Protein AF-0000000069078986 (afdb_homodimer)

Foldseek 3Di:
DPDPQLAQKEKEWEQALFKIFIKMDGLVRCVVAVLPIDAAFDDDPNDTDSIFTQKFKAFLVRHGDDGGPVLLVVLLVLLVVVVDPPPPPPPVPGNSLSMFMDGSCLCVQVVQQVPPPPPVGNHPDQQDWDAGLSGDIDGPLVSLLQSLLVNVVVVVVVVCVVPVVVPPPDPPPPDDSLVNYAYEYEDAQPGDQSSVVSNLSSPVSSPDDSVRYDYDHQQQLLVQLQQSVLCPPDPVDPSPVCQDAQHKEKEWAAAAFKTKIWIWGQHPPRATETLAGIDIDRLHNVQLVVLVVVVVCVLQHPVLLVCCCVNVVSLVSVQSVLCVVVVLVQADDQADKDKGFACQVSQVSSCVVVVDGSQVSCVVVVCVVAWHDDPSTMIMGRSNNSCCRRPVVSLVVVLVVVVVVCVDPSCVPHQEYEYAASRSSHVVSVVVNCVSRVRHHYDYDPPRNCSSNSSSNSCSSPVCSHPWHFAQWWKFWWDKAQDDPPPADPVQWDQDPNTTIGTQFTDTQHHGRGTQAWGKDKDKDFQPDQKDWIWMWIDNDDDGGRVRTHTQAIFIDRRPPDPDPDGIWIKIWIFHCPRSHTWIWIATPVVRDIDGGPRPRDPD/DPDPQLAQKEKEWEDALFKIFIKMDGPVRCVVAVLPIDADWDDDPNDTDSIFTQKFKAFLVRHGDDGGPVLLVVLLVLLVVVVDPPPPPPPVPGNSLSMFMDGSCLCVQVVQQVPPPPPVGNHLDQQDWDAGPSGDIDGPLVSLLVSLLVNVVVVVVVVCVVPVVVPPDDPPPPDDSLVNYAYEYEDAQPGDQSSVVSNLSSPVSSPDPSVRYDYDHQQQLLVQLQQSVLCPPDCVDPSPVCQDAQAKEKEWAAAAFKTKIWIWGQHPPRATATLAGIDIDRLHNVQLVVLVVVVVCVLQHPVLVVCCCVNVVSLVSVQSVLCVVVVLVLADDQADKDKGFACQSSQVSSCVVVVDGSQVSCVVVVCVPAWHDDPSTMIMGRSNNSCCRRPVVSLVVVLVVVVVVCVDPSCVPHQEYEYAASRSSHVVSVVVNCVSRVRHHYDYDPPRNCSSNSSSNSCSSPVCSHPWHFAQWWKFWWDKAQDDPPPADPVQWDQDPNTTIGTQFTDTQHHGRGTQAWGKDKDKDFPPDQKDWIWMWIDNDDDGGRVNTHTQATFIDRRPPDPDPDGIWIKIWIFHCPRSHTWIWIATPVVRDIDGGDGPRDPD

Structure (mmCIF, N/CA/C/O backbone):
data_AF-0000000069078986-model_v1
#
loop_
_entity.id
_entity.type
_entity.pdbx_description
1 polymer 'Heat shock 70 kDa protein 12B'
#
loop_
_atom_site.group_PDB
_atom_site.id
_atom_site.type_symbol
_atom_site.label_atom_id
_atom_site.label_alt_id
_atom_site.label_comp_id
_atom_site.label_asym_id
_atom_site.label_entity_id
_atom_site.label_seq_id
_atom_site.pdbx_PDB_ins_code
_atom_site.Cartn_x
_atom_site.Cartn_y
_atom_site.Cartn_z
_atom_site.occupancy
_atom_site.B_iso_or_equiv
_atom_site.auth_seq_id
_atom_site.auth_comp_id
_atom_site.auth_asym_id
_atom_site.auth_atom_id
_atom_site.pdbx_PDB_model_num
ATOM 1 N N . MET A 1 1 ? 35.281 22.938 24.734 1 24.27 1 MET A N 1
ATOM 2 C CA . MET A 1 1 ? 35.594 21.984 23.672 1 24.27 1 MET A CA 1
ATOM 3 C C . MET A 1 1 ? 34.344 21.25 23.203 1 24.27 1 MET A C 1
ATOM 5 O O . MET A 1 1 ? 33.625 20.672 24.016 1 24.27 1 MET A O 1
ATOM 9 N N . ALA A 1 2 ? 33.844 21.516 22.016 1 34.84 2 ALA A N 1
ATOM 10 C CA . ALA A 1 2 ? 32.594 20.906 21.594 1 34.84 2 ALA A CA 1
ATOM 11 C C . ALA A 1 2 ? 32.656 19.391 21.719 1 34.84 2 ALA A C 1
ATOM 13 O O . ALA A 1 2 ? 33.656 18.766 21.359 1 34.84 2 ALA A O 1
ATOM 14 N N . THR A 1 3 ? 32.125 18.781 22.703 1 42.31 3 THR A N 1
ATOM 15 C CA . THR A 1 3 ? 32.062 17.328 22.828 1 42.31 3 THR A CA 1
ATOM 16 C C . THR A 1 3 ? 31.812 16.672 21.469 1 42.31 3 THR A C 1
ATOM 18 O O . THR A 1 3 ? 30.953 17.125 20.719 1 42.31 3 THR A O 1
ATOM 21 N N . PRO A 1 4 ? 32.844 15.969 20.969 1 46.09 4 PRO A N 1
ATOM 22 C CA . PRO A 1 4 ? 32.75 15.328 19.656 1 46.09 4 PRO A CA 1
ATOM 23 C C . PRO A 1 4 ? 31.391 14.688 19.422 1 46.09 4 PRO A C 1
ATOM 25 O O . PRO A 1 4 ? 30.828 14.062 20.328 1 46.09 4 PRO A O 1
ATOM 28 N N . ASP A 1 5 ? 30.562 15.273 18.547 1 58.19 5 ASP A N 1
ATOM 29 C CA . ASP A 1 5 ? 29.266 14.734 18.109 1 58.19 5 ASP A CA 1
ATOM 30 C C . ASP A 1 5 ? 29.359 13.234 17.875 1 58.19 5 ASP A C 1
ATOM 32 O O . ASP A 1 5 ? 30.062 12.781 16.969 1 58.19 5 ASP A O 1
ATOM 36 N N . LYS A 1 6 ? 29.094 12.43 18.797 1 66.56 6 LYS A N 1
ATOM 37 C CA . LYS A 1 6 ? 29.172 10.969 18.812 1 66.56 6 LYS A CA 1
ATOM 38 C C . LYS A 1 6 ? 27.938 10.344 18.172 1 66.56 6 LYS A C 1
ATOM 40 O O . LYS A 1 6 ? 27.656 9.164 18.406 1 66.56 6 LYS A O 1
ATOM 45 N N . THR A 1 7 ? 27.281 11.203 17.453 1 74.44 7 THR A N 1
ATOM 46 C CA . THR A 1 7 ? 26.062 10.727 16.828 1 74.44 7 THR A CA 1
ATOM 47 C C . THR A 1 7 ? 26.375 9.734 15.711 1 74.44 7 THR A C 1
ATOM 49 O O . THR A 1 7 ? 27.188 10.023 14.828 1 74.44 7 THR A O 1
ATOM 52 N N . PHE A 1 8 ? 25.875 8.586 15.922 1 81.44 8 PHE A N 1
ATOM 53 C CA . PHE A 1 8 ? 26.109 7.695 14.797 1 81.44 8 PHE A CA 1
ATOM 54 C C . PHE A 1 8 ? 24.781 7.254 14.172 1 81.44 8 PHE A C 1
ATOM 56 O O . PHE A 1 8 ? 24.781 6.516 13.18 1 81.44 8 PHE A O 1
ATOM 63 N N . ILE A 1 9 ? 23.641 7.777 14.758 1 92.94 9 ILE A N 1
ATOM 64 C CA . ILE A 1 9 ? 22.328 7.477 14.195 1 92.94 9 ILE A CA 1
ATOM 65 C C . ILE A 1 9 ? 21.5 8.75 14.125 1 92.94 9 ILE A C 1
ATOM 67 O O . ILE A 1 9 ? 21.5 9.555 15.062 1 92.94 9 ILE A O 1
ATOM 71 N N . VAL A 1 10 ? 20.844 8.961 13.031 1 95.94 10 VAL A N 1
ATOM 72 C CA . VAL A 1 10 ? 19.828 9.992 12.938 1 95.94 10 VAL A CA 1
ATOM 73 C C . VAL A 1 10 ? 18.453 9.344 12.797 1 95.94 10 VAL A C 1
ATOM 75 O O . VAL A 1 10 ? 18.234 8.5 11.922 1 95.94 10 VAL A O 1
ATOM 78 N N . ALA A 1 11 ? 17.562 9.695 13.664 1 96.69 11 ALA A N 1
ATOM 79 C CA . ALA A 1 11 ? 16.188 9.219 13.672 1 96.69 11 ALA A CA 1
ATOM 80 C C . ALA A 1 11 ? 15.203 10.375 13.484 1 96.69 11 ALA A C 1
ATOM 82 O O . ALA A 1 11 ? 15.297 11.391 14.164 1 96.69 11 ALA A O 1
ATOM 83 N N . ALA A 1 12 ? 14.305 10.172 12.547 1 97.88 12 ALA A N 1
ATOM 84 C CA . ALA A 1 12 ? 13.352 11.242 12.258 1 97.88 12 ALA A CA 1
ATOM 85 C C . ALA A 1 12 ? 11.914 10.773 12.469 1 97.88 12 ALA A C 1
ATOM 87 O O . ALA A 1 12 ? 11.578 9.633 12.141 1 97.88 12 ALA A O 1
ATOM 88 N N . ILE A 1 13 ? 11.086 11.625 13 1 98.06 13 ILE A N 1
ATOM 89 C CA . ILE A 1 13 ? 9.648 11.445 13.109 1 98.06 13 ILE A CA 1
ATOM 90 C C . ILE A 1 13 ? 8.93 12.523 12.305 1 98.06 13 ILE A C 1
ATOM 92 O O . ILE A 1 13 ? 9.109 13.719 12.555 1 98.06 13 ILE A O 1
ATOM 96 N N . ASP A 1 14 ? 8.219 12.156 11.312 1 97.56 14 ASP A N 1
ATOM 97 C CA . ASP A 1 14 ? 7.305 13.039 10.594 1 97.56 14 ASP A CA 1
ATOM 98 C C . ASP A 1 14 ? 5.898 12.969 11.18 1 97.56 14 ASP A C 1
ATOM 100 O O . ASP A 1 14 ? 5.152 12.023 10.914 1 97.56 14 ASP A O 1
ATOM 104 N N . PHE A 1 15 ? 5.625 13.922 11.93 1 96.88 15 PHE A N 1
ATOM 105 C CA . PHE A 1 15 ? 4.328 14.016 12.594 1 96.88 15 PHE A CA 1
ATOM 106 C C . PHE A 1 15 ? 3.334 14.789 11.734 1 96.88 15 PHE A C 1
ATOM 108 O O . PHE A 1 15 ? 3.15 15.992 11.922 1 96.88 15 PHE A O 1
ATOM 115 N N . GLY A 1 16 ? 2.621 14.07 10.883 1 94.38 16 GLY A N 1
ATOM 116 C CA . GLY A 1 16 ? 1.721 14.703 9.938 1 94.38 16 GLY A CA 1
ATOM 117 C C . GLY A 1 16 ? 0.304 14.844 10.461 1 94.38 16 GLY A C 1
ATOM 118 O O . GLY A 1 16 ? -0.035 14.289 11.508 1 94.38 16 GLY A O 1
ATOM 119 N N . THR A 1 17 ? -0.472 15.633 9.734 1 94.12 17 THR A N 1
ATOM 120 C CA . THR A 1 17 ? -1.875 15.812 10.094 1 94.12 17 THR A CA 1
ATOM 121 C C . THR A 1 17 ? -2.668 14.539 9.812 1 94.12 17 THR A C 1
ATOM 123 O O . THR A 1 17 ? -3.459 14.094 10.648 1 94.12 17 THR A O 1
ATOM 126 N N . THR A 1 18 ? -2.473 13.961 8.664 1 94.56 18 THR A N 1
ATOM 127 C CA . THR A 1 18 ? -3.254 12.797 8.266 1 94.56 18 THR A CA 1
ATOM 128 C C . THR A 1 18 ? -2.473 11.508 8.523 1 94.56 18 THR A C 1
ATOM 130 O O . THR A 1 18 ? -3.037 10.516 8.992 1 94.56 18 THR A O 1
ATOM 133 N N . PHE A 1 19 ? -1.194 11.555 8.156 1 94.44 19 PHE A N 1
ATOM 134 C CA . PHE A 1 19 ? -0.353 10.383 8.344 1 94.44 19 PHE A CA 1
ATOM 135 C C . PHE A 1 19 ? 0.965 10.758 9.008 1 94.44 19 PHE A C 1
ATOM 137 O O . PHE A 1 19 ? 1.506 11.836 8.766 1 94.44 19 PHE A O 1
ATOM 144 N N . SER A 1 20 ? 1.471 9.875 9.828 1 97 20 SER A N 1
ATOM 145 C CA . SER A 1 20 ? 2.75 10.047 10.508 1 97 20 SER A CA 1
ATOM 146 C C . SER A 1 20 ? 3.666 8.844 10.266 1 97 20 SER A C 1
ATOM 148 O O . SER A 1 20 ? 3.197 7.762 9.914 1 97 20 SER A O 1
ATOM 150 N N . GLY A 1 21 ? 4.918 9.062 10.383 1 96.5 21 GLY A N 1
ATOM 151 C CA . GLY A 1 21 ? 5.891 7.996 10.211 1 96.5 21 GLY A CA 1
ATOM 152 C C . GLY A 1 21 ? 7.234 8.305 10.836 1 96.5 21 GLY A C 1
ATOM 153 O O . GLY A 1 21 ? 7.414 9.352 11.453 1 96.5 21 GLY A O 1
ATOM 154 N N . TYR A 1 22 ? 8.094 7.301 10.859 1 97.31 22 TYR A N 1
ATOM 155 C CA . TYR A 1 22 ? 9.461 7.449 11.352 1 97.31 22 TYR A CA 1
ATOM 156 C C . TYR A 1 22 ? 10.453 6.793 10.398 1 97.31 22 TYR A C 1
ATOM 158 O O . TYR A 1 22 ? 10.086 5.926 9.609 1 97.31 22 TYR A O 1
ATOM 166 N N . ALA A 1 23 ? 11.641 7.25 10.367 1 96.62 23 ALA A N 1
ATOM 167 C CA . ALA A 1 23 ? 12.742 6.73 9.562 1 96.62 23 ALA A CA 1
ATOM 168 C C . ALA A 1 23 ? 14.086 6.98 10.25 1 96.62 23 ALA A C 1
ATOM 170 O O . ALA A 1 23 ? 14.172 7.77 11.195 1 96.62 23 ALA A O 1
ATOM 171 N N . TYR A 1 24 ? 15.125 6.238 9.844 1 95.12 24 TYR A N 1
ATOM 172 C CA . TYR A 1 24 ? 16.453 6.438 10.43 1 95.12 24 TYR A CA 1
ATOM 173 C C . TYR A 1 24 ? 17.547 6.055 9.438 1 95.12 24 TYR A C 1
ATOM 175 O O . TYR A 1 24 ? 17.266 5.434 8.406 1 95.12 24 TYR A O 1
ATOM 183 N N . SER A 1 25 ? 18.672 6.52 9.672 1 94.38 25 SER A N 1
ATOM 184 C CA . SER A 1 25 ? 19.875 6.195 8.906 1 94.38 25 SER A CA 1
ATOM 185 C C . SER A 1 25 ? 21.125 6.254 9.773 1 94.38 25 SER A C 1
ATOM 187 O O . SER A 1 25 ? 21.203 7.078 10.695 1 94.38 25 SER A O 1
ATOM 189 N N . LEU A 1 26 ? 22.016 5.352 9.484 1 89.19 26 LEU A N 1
ATOM 190 C CA . LEU A 1 26 ? 23.312 5.375 10.156 1 89.19 26 LEU A CA 1
ATOM 191 C C . LEU A 1 26 ? 24.266 6.332 9.461 1 89.19 26 LEU A C 1
ATOM 193 O O . LEU A 1 26 ? 24.172 6.539 8.25 1 89.19 26 LEU A O 1
ATOM 197 N N . ILE A 1 27 ? 25.156 6.855 10.211 1 88.69 27 ILE A N 1
ATOM 198 C CA . ILE A 1 27 ? 26.125 7.789 9.641 1 88.69 27 ILE A CA 1
ATOM 199 C C . ILE A 1 27 ? 26.953 7.09 8.555 1 88.69 27 ILE A C 1
ATOM 201 O O . ILE A 1 27 ? 27.281 7.695 7.535 1 88.69 27 ILE A O 1
ATOM 205 N N . SER A 1 28 ? 27.219 5.816 8.781 1 83.81 28 SER A N 1
ATOM 206 C CA . SER A 1 28 ? 27.984 5.043 7.812 1 83.81 28 SER A CA 1
ATOM 207 C C . SER A 1 28 ? 27.219 4.875 6.508 1 83.81 28 SER A C 1
ATOM 209 O O . SER A 1 28 ? 27.797 4.961 5.422 1 83.81 28 SER A O 1
ATOM 211 N N . ASP A 1 29 ? 25.984 4.695 6.633 1 83.56 29 ASP A N 1
ATOM 212 C CA . ASP A 1 29 ? 25.141 4.551 5.453 1 83.56 29 ASP A CA 1
ATOM 213 C C . ASP A 1 29 ? 25 5.875 4.711 1 83.56 29 ASP A C 1
ATOM 215 O O . ASP A 1 29 ? 25.062 5.91 3.48 1 83.56 29 ASP A O 1
ATOM 219 N N . HIS A 1 30 ? 24.828 6.859 5.484 1 90.12 30 HIS A N 1
ATOM 220 C CA . HIS A 1 30 ? 24.656 8.188 4.895 1 90.12 30 HIS A CA 1
ATOM 221 C C . HIS A 1 30 ? 25.891 8.602 4.109 1 90.12 30 HIS A C 1
ATOM 223 O O . HIS A 1 30 ? 25.781 9.211 3.041 1 90.12 30 HIS A O 1
ATOM 229 N N . LYS A 1 31 ? 27.031 8.266 4.582 1 86.75 31 LYS A N 1
ATOM 230 C CA . LYS A 1 31 ? 28.281 8.617 3.916 1 86.75 31 LYS A CA 1
ATOM 231 C C . LYS A 1 31 ? 28.422 7.891 2.58 1 86.75 31 LYS A C 1
ATOM 233 O O . LYS A 1 31 ? 28.969 8.445 1.619 1 86.75 31 LYS A O 1
ATOM 238 N N . LYS A 1 32 ? 27.891 6.707 2.533 1 82 32 LYS A N 1
ATOM 239 C CA . LYS A 1 32 ? 27.953 5.922 1.302 1 82 32 LYS A CA 1
ATOM 240 C C . LYS A 1 32 ? 26.891 6.371 0.306 1 82 32 LYS A C 1
ATOM 242 O O . LYS A 1 32 ? 27.172 6.516 -0.886 1 82 32 LYS A O 1
ATOM 247 N N . ASP A 1 33 ? 25.734 6.578 0.817 1 86.94 33 ASP A N 1
ATOM 248 C CA . ASP A 1 33 ? 24.578 6.98 0.021 1 86.94 33 ASP A CA 1
ATOM 249 C C . ASP A 1 33 ? 23.562 7.719 0.877 1 86.94 33 ASP A C 1
ATOM 251 O O . ASP A 1 33 ? 22.828 7.102 1.656 1 86.94 33 ASP A O 1
ATOM 255 N N . PRO A 1 34 ? 23.484 8.992 0.695 1 89.5 34 PRO A N 1
ATOM 256 C CA . PRO A 1 34 ? 22.547 9.766 1.513 1 89.5 34 PRO A CA 1
ATOM 257 C C . PRO A 1 34 ? 21.094 9.328 1.334 1 89.5 34 PRO A C 1
ATOM 259 O O . PRO A 1 34 ? 20.234 9.68 2.146 1 89.5 34 PRO A O 1
ATOM 262 N N . LEU A 1 35 ? 20.828 8.594 0.287 1 89.38 35 LEU A N 1
ATOM 263 C CA . LEU A 1 35 ? 19.453 8.18 0.018 1 89.38 35 LEU A CA 1
ATOM 264 C C . LEU A 1 35 ? 19.172 6.816 0.644 1 89.38 35 LEU A C 1
ATOM 266 O O . LEU A 1 35 ? 18.047 6.312 0.561 1 89.38 35 LEU A O 1
ATOM 270 N N . LYS A 1 36 ? 20.203 6.27 1.297 1 87.25 36 LYS A N 1
ATOM 271 C CA . LYS A 1 36 ? 19.984 5.023 2.027 1 87.25 36 LYS A CA 1
ATOM 272 C C . LYS A 1 36 ? 19.312 5.289 3.379 1 87.25 36 LYS A C 1
ATOM 274 O O . LYS A 1 36 ? 20 5.441 4.391 1 87.25 36 LYS A O 1
ATOM 279 N N . ILE A 1 37 ? 18 5.324 3.428 1 92 37 ILE A N 1
ATOM 280 C CA . ILE A 1 37 ? 17.188 5.633 4.59 1 92 37 ILE A CA 1
ATOM 281 C C . ILE A 1 37 ? 16.234 4.469 4.879 1 92 37 ILE A C 1
ATOM 283 O O . ILE A 1 37 ? 15.602 3.941 3.963 1 92 37 ILE A O 1
ATOM 287 N N . TYR A 1 38 ? 16.234 4.047 6.094 1 85.88 38 TYR A N 1
ATOM 288 C CA . TYR A 1 38 ? 15.367 2.943 6.508 1 85.88 38 TYR A CA 1
ATOM 289 C C . TYR A 1 38 ? 14.023 3.459 7.012 1 85.88 38 TYR A C 1
ATOM 291 O O . TYR A 1 38 ? 13.977 4.297 7.914 1 85.88 38 TYR A O 1
ATOM 299 N N . SER A 1 39 ? 13 3.096 6.367 1 86.69 39 SER A N 1
ATOM 300 C CA . SER A 1 39 ? 11.641 3.428 6.766 1 86.69 39 SER A CA 1
ATOM 301 C C . SER A 1 39 ? 10.781 2.174 6.891 1 86.69 39 SER A C 1
ATOM 303 O O . SER A 1 39 ? 10.43 1.55 5.883 1 86.69 39 SER A O 1
ATOM 305 N N . PRO A 1 40 ? 10.422 1.785 8.055 1 80.56 40 PRO A N 1
ATOM 306 C CA . PRO A 1 40 ? 9.633 0.564 8.219 1 80.56 40 PRO A CA 1
ATOM 307 C C . PRO A 1 40 ? 8.234 0.681 7.613 1 80.56 40 PRO A C 1
ATOM 309 O O . PRO A 1 40 ? 7.742 1.792 7.398 1 80.56 40 PRO A O 1
ATOM 312 N N . THR A 1 41 ? 7.672 -0.467 7.332 1 79.44 41 THR A N 1
ATOM 313 C CA . THR A 1 41 ? 6.344 -0.514 6.727 1 79.44 41 THR A CA 1
ATOM 314 C C . THR A 1 41 ? 5.297 -0.944 7.75 1 79.44 41 THR A C 1
ATOM 316 O O . THR A 1 41 ? 5.559 -1.815 8.586 1 79.44 41 THR A O 1
ATOM 319 N N . TRP A 1 42 ? 4.191 -0.235 7.719 1 81.56 42 TRP A N 1
ATOM 320 C CA . TRP A 1 42 ? 3.021 -0.635 8.492 1 81.56 42 TRP A CA 1
ATOM 321 C C . TRP A 1 42 ? 2.051 -1.44 7.637 1 81.56 42 TRP A C 1
ATOM 323 O O . TRP A 1 42 ? 1.857 -1.138 6.457 1 81.56 42 TRP A O 1
ATOM 333 N N . LYS A 1 43 ? 1.601 -2.475 8.18 1 71.56 43 LYS A N 1
ATOM 334 C CA . LYS A 1 43 ? 0.653 -3.303 7.445 1 71.56 43 LYS A CA 1
ATOM 335 C C . LYS A 1 43 ? -0.767 -2.756 7.562 1 71.56 43 LYS A C 1
ATOM 337 O O . LYS A 1 43 ? -1.214 -2.41 8.656 1 71.56 43 LYS A O 1
ATOM 342 N N . ASN A 1 44 ? -1.374 -2.453 6.43 1 72.44 44 ASN A N 1
ATOM 343 C CA . ASN A 1 44 ? -2.779 -2.08 6.312 1 72.44 44 ASN A CA 1
ATOM 344 C C . ASN A 1 44 ? -3.527 -3.008 5.359 1 72.44 44 ASN A C 1
ATOM 346 O O . ASN A 1 44 ? -3.486 -2.82 4.145 1 72.44 44 ASN A O 1
ATOM 350 N N . ASP A 1 45 ? -4.305 -3.857 5.875 1 68.25 45 ASP A N 1
ATOM 351 C CA . ASP A 1 45 ? -5.109 -4.789 5.09 1 68.25 45 ASP A CA 1
ATOM 352 C C . ASP A 1 45 ? -4.273 -5.453 3.996 1 68.25 45 ASP A C 1
ATOM 354 O O . ASP A 1 45 ? -4.66 -5.449 2.826 1 68.25 45 ASP A O 1
ATOM 358 N N . GLY A 1 46 ? -3.105 -5.828 4.414 1 63.75 46 GLY A N 1
ATOM 359 C CA . GLY A 1 46 ? -2.248 -6.594 3.521 1 63.75 46 GLY A CA 1
ATOM 360 C C . GLY A 1 46 ? -1.306 -5.727 2.709 1 63.75 46 GLY A C 1
ATOM 361 O O . GLY A 1 46 ? -0.415 -6.238 2.027 1 63.75 46 GLY A O 1
ATOM 362 N N . ASN A 1 47 ? -1.538 -4.449 2.688 1 69.81 47 ASN A N 1
ATOM 363 C CA . ASN A 1 47 ? -0.645 -3.531 1.988 1 69.81 47 ASN A CA 1
ATOM 364 C C . ASN A 1 47 ? 0.331 -2.857 2.949 1 69.81 47 ASN A C 1
ATOM 366 O O . ASN A 1 47 ? -0.011 -2.59 4.102 1 69.81 47 ASN A O 1
ATOM 370 N N . GLY A 1 48 ? 1.533 -2.74 2.529 1 71.88 48 GLY A N 1
ATOM 371 C CA . GLY A 1 48 ? 2.529 -2.051 3.336 1 71.88 48 GLY A CA 1
ATOM 372 C C . GLY A 1 48 ? 2.615 -0.566 3.037 1 71.88 48 GLY A C 1
ATOM 373 O O . GLY A 1 48 ? 2.607 -0.16 1.874 1 71.88 48 GLY A O 1
ATOM 374 N N . THR A 1 49 ? 2.482 0.259 4.098 1 82.31 49 THR A N 1
ATOM 375 C CA . THR A 1 49 ? 2.623 1.706 3.982 1 82.31 49 THR A CA 1
ATOM 376 C C . THR A 1 49 ? 3.777 2.209 4.844 1 82.31 49 THR A C 1
ATOM 378 O O . THR A 1 49 ? 4.07 1.636 5.895 1 82.31 49 THR A O 1
ATOM 381 N N . GLN A 1 50 ? 4.426 3.195 4.414 1 87.44 50 GLN A N 1
ATOM 382 C CA . GLN A 1 50 ? 5.566 3.701 5.168 1 87.44 50 GLN A CA 1
ATOM 383 C C . GLN A 1 50 ? 5.129 4.742 6.195 1 87.44 50 GLN A C 1
ATOM 385 O O . GLN A 1 50 ? 5.934 5.184 7.02 1 87.44 50 GLN A O 1
ATOM 390 N N . LYS A 1 51 ? 3.877 5.152 6.168 1 92.69 51 LYS A N 1
ATOM 391 C CA . LYS A 1 51 ? 3.268 6.008 7.18 1 92.69 51 LYS A CA 1
ATOM 392 C C . LYS A 1 51 ? 1.95 5.418 7.676 1 92.69 51 LYS A C 1
ATOM 394 O O . LYS A 1 51 ? 1.401 4.504 7.0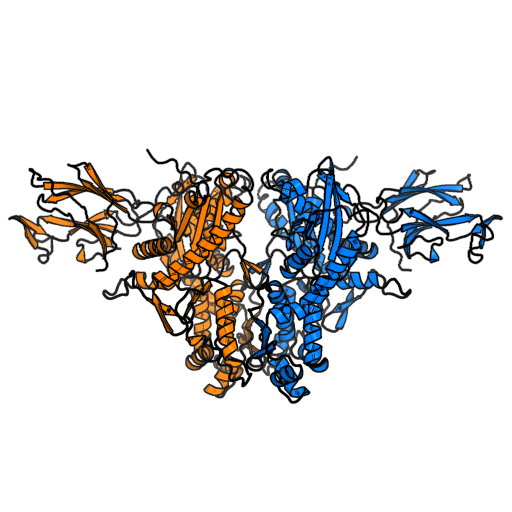59 1 92.69 51 LYS A O 1
ATOM 399 N N . THR A 1 52 ? 1.521 5.82 8.797 1 94.38 52 THR A N 1
ATOM 400 C CA . THR A 1 52 ? 0.283 5.363 9.422 1 94.38 52 THR A CA 1
ATOM 401 C C . THR A 1 52 ? -0.623 6.543 9.758 1 94.38 52 THR A C 1
ATOM 403 O O . THR A 1 52 ? -0.153 7.676 9.891 1 94.38 52 THR A O 1
ATOM 406 N N . PRO A 1 53 ? -1.916 6.32 9.812 1 94.25 53 PRO A N 1
ATOM 407 C CA . PRO A 1 53 ? -2.812 7.434 10.141 1 94.25 53 PRO A CA 1
ATOM 408 C C . PRO A 1 53 ? -2.473 8.086 11.477 1 94.25 53 PRO A C 1
ATOM 410 O O . PRO A 1 53 ? -2.125 7.391 12.438 1 94.25 53 PRO A O 1
ATOM 413 N N . THR A 1 54 ? -2.578 9.398 11.469 1 97 54 THR A N 1
ATOM 414 C CA . THR A 1 54 ? -2.393 10.125 12.727 1 97 54 THR A CA 1
ATOM 415 C C . THR A 1 54 ? -3.65 10.047 13.586 1 97 54 THR A C 1
ATOM 417 O O . THR A 1 54 ? -4.355 11.039 13.758 1 97 54 THR A O 1
ATOM 420 N N . SER A 1 55 ? -3.914 8.891 14.109 1 97.12 55 SER A N 1
ATOM 421 C CA . SER A 1 55 ? -5.023 8.57 14.992 1 97.12 55 SER A CA 1
ATOM 422 C C . SER A 1 55 ? -4.535 7.902 16.281 1 97.12 55 SER A C 1
ATOM 424 O O . SER A 1 55 ? -3.596 7.102 16.25 1 97.12 55 SER A O 1
ATOM 426 N N . ILE A 1 56 ? -5.152 8.266 17.344 1 98.31 56 ILE A N 1
ATOM 427 C CA . ILE A 1 56 ? -4.719 7.719 18.625 1 98.31 56 ILE A CA 1
ATOM 428 C C . ILE A 1 56 ? -5.938 7.355 19.469 1 98.31 56 ILE A C 1
ATOM 430 O O . ILE A 1 56 ? -6.973 8.016 19.406 1 98.31 56 ILE A O 1
ATOM 434 N N . LEU A 1 57 ? -5.844 6.254 20.219 1 98 57 LEU A N 1
ATOM 435 C CA . LEU A 1 57 ? -6.926 5.746 21.047 1 98 57 LEU A CA 1
ATOM 436 C C . LEU A 1 57 ? -6.477 5.605 22.5 1 98 57 LEU A C 1
ATOM 438 O O . LEU A 1 57 ? -5.406 5.055 22.766 1 98 57 LEU A O 1
ATOM 442 N N . PHE A 1 58 ? -7.199 6.203 23.422 1 98.12 58 PHE A N 1
ATOM 443 C CA . PHE A 1 58 ? -7.062 6.008 24.859 1 98.12 58 PHE A CA 1
ATOM 444 C C . PHE A 1 58 ? -8.258 5.246 25.406 1 98.12 58 PHE A C 1
ATOM 446 O O . PHE A 1 58 ? -9.383 5.422 24.953 1 98.12 58 PHE A O 1
ATOM 453 N N . ASP A 1 59 ? -7.996 4.406 26.391 1 96.06 59 ASP A N 1
ATOM 454 C CA . ASP A 1 59 ? -9.094 3.639 26.953 1 96.06 59 ASP A CA 1
ATOM 455 C C . ASP A 1 59 ? -9.969 4.516 27.859 1 96.06 59 ASP A C 1
ATOM 457 O O . ASP A 1 59 ? -9.82 5.742 27.875 1 96.06 59 ASP A O 1
ATOM 461 N N . ASP A 1 60 ? -10.977 3.918 28.547 1 93.25 60 ASP A N 1
ATOM 462 C CA . ASP A 1 60 ? -11.969 4.641 29.328 1 93.25 60 ASP A CA 1
ATOM 463 C C . ASP A 1 60 ? -11.336 5.301 30.562 1 93.25 60 ASP A C 1
ATOM 465 O O . ASP A 1 60 ? -11.914 6.211 31.156 1 93.25 60 ASP A O 1
ATOM 469 N N . LYS A 1 61 ? -10.117 4.91 30.875 1 94.25 61 LYS A N 1
ATOM 470 C CA . LYS A 1 61 ? -9.398 5.496 32 1 94.25 61 LYS A CA 1
ATOM 471 C C . LYS A 1 61 ? -8.383 6.535 31.531 1 94.25 61 LYS A C 1
ATOM 473 O O . LYS A 1 61 ? -7.641 7.09 32.344 1 94.25 61 LYS A O 1
ATOM 478 N N . GLY A 1 62 ? -8.305 6.762 30.234 1 94.81 62 GLY A N 1
ATOM 479 C CA . GLY A 1 62 ? -7.391 7.758 29.703 1 94.81 62 GLY A CA 1
ATOM 480 C C . GLY A 1 62 ? -5.984 7.227 29.484 1 94.81 62 GLY A C 1
ATOM 481 O O . GLY A 1 62 ? -5.039 8 29.344 1 94.81 62 GLY A O 1
ATOM 482 N N . LYS A 1 63 ? -5.863 5.996 29.516 1 97.06 63 LYS A N 1
ATOM 483 C CA . LYS A 1 63 ? -4.562 5.391 29.281 1 97.06 63 LYS A CA 1
ATOM 484 C C . LYS A 1 63 ? -4.367 5.094 27.781 1 97.06 63 LYS A C 1
ATOM 486 O O . LYS A 1 63 ? -5.293 4.645 27.109 1 97.06 63 LYS A O 1
ATOM 491 N N . PHE A 1 64 ? -3.137 5.328 27.391 1 97.88 64 PHE A N 1
ATOM 492 C CA . PHE A 1 64 ? -2.801 5.074 25.984 1 97.88 64 PHE A CA 1
ATOM 493 C C . PHE A 1 64 ? -3.066 3.619 25.625 1 97.88 64 PHE A C 1
ATOM 495 O O . PHE A 1 64 ? -2.646 2.707 26.328 1 97.88 64 PHE A O 1
ATOM 502 N N . HIS A 1 65 ? -3.746 3.414 24.453 1 96.56 65 HIS A N 1
ATOM 503 C CA . HIS A 1 65 ? -3.986 2.055 23.984 1 96.56 65 HIS A CA 1
ATOM 504 C C . HIS A 1 65 ? -3.217 1.772 22.703 1 96.56 65 HIS A C 1
ATOM 506 O O . HIS A 1 65 ? -2.443 0.814 22.625 1 96.56 65 HIS A O 1
ATOM 512 N N . SER A 1 66 ? -3.459 2.568 21.719 1 96.38 66 SER A N 1
ATOM 513 C CA . SER A 1 66 ? -2.828 2.301 20.438 1 96.38 66 SER A CA 1
ATOM 514 C C . SER A 1 66 ? -2.771 3.559 19.578 1 96.38 66 SER A C 1
ATOM 516 O O . SER A 1 66 ? -3.367 4.578 19.922 1 96.38 66 SER A O 1
ATOM 518 N N . PHE A 1 67 ? -2.018 3.508 18.484 1 97.25 67 PHE A N 1
ATOM 519 C CA . PHE A 1 67 ? -1.831 4.594 17.516 1 97.25 67 PHE A CA 1
ATOM 520 C C . PHE A 1 67 ? -1.908 4.07 16.094 1 97.25 67 PHE A C 1
ATOM 522 O O . PHE A 1 67 ? -1.612 2.9 15.836 1 97.25 67 PHE A O 1
ATOM 529 N N . GLY A 1 68 ? -2.377 4.91 15.164 1 95.44 68 GLY A N 1
ATOM 530 C CA . GLY A 1 68 ? -2.352 4.566 13.75 1 95.44 68 GLY A CA 1
ATOM 531 C C . GLY A 1 68 ? -3.461 3.613 13.352 1 95.44 68 GLY A C 1
ATOM 532 O O . GLY A 1 68 ? -4.605 3.768 13.781 1 95.44 68 GLY A O 1
ATOM 533 N N . TYR A 1 69 ? -3.191 2.611 12.508 1 91.06 69 TYR A N 1
ATOM 534 C CA . TYR A 1 69 ? -4.172 1.661 12 1 91.06 69 TYR A CA 1
ATOM 535 C C . TYR A 1 69 ? -4.789 0.854 13.141 1 91.06 69 TYR A C 1
ATOM 537 O O . TYR A 1 69 ? -5.98 0.537 13.109 1 91.06 69 TYR A O 1
ATOM 545 N N . GLU A 1 70 ? -3.994 0.536 14.117 1 91.06 70 GLU A N 1
ATOM 546 C CA . GLU A 1 70 ? -4.484 -0.235 15.258 1 91.06 70 GLU A CA 1
ATOM 547 C C . GLU A 1 70 ? -5.543 0.54 16.031 1 91.06 70 GLU A C 1
ATOM 549 O O . GLU A 1 70 ? -6.527 -0.039 16.5 1 91.06 70 GLU A O 1
ATOM 554 N N . ALA A 1 71 ? -5.316 1.814 16.219 1 95.38 71 ALA A N 1
ATOM 555 C CA . ALA A 1 71 ? -6.289 2.654 16.906 1 95.38 71 ALA A CA 1
ATOM 556 C C . ALA A 1 71 ? -7.605 2.717 16.141 1 95.38 71 ALA A C 1
ATOM 558 O O . ALA A 1 71 ? -8.68 2.594 16.734 1 95.38 71 ALA A O 1
ATOM 559 N N . GLU A 1 72 ? -7.492 2.898 14.852 1 92.81 72 GLU A N 1
ATOM 560 C CA . GLU A 1 72 ? -8.68 2.953 14.008 1 92.81 72 GLU A CA 1
ATOM 561 C C . GLU A 1 72 ? -9.469 1.648 14.078 1 92.81 72 GLU A C 1
ATOM 563 O O . GLU A 1 72 ? -10.695 1.663 14.234 1 92.81 72 GLU A O 1
ATOM 568 N N . LYS A 1 73 ? -8.758 0.57 13.914 1 89.06 73 LYS A N 1
ATOM 569 C CA . LYS A 1 73 ? -9.383 -0.749 13.914 1 89.06 73 LYS A CA 1
ATOM 570 C C . LYS A 1 73 ? -10.055 -1.038 15.25 1 89.06 73 LYS A C 1
ATOM 572 O O . LYS A 1 73 ? -11.203 -1.486 15.289 1 89.06 73 LYS A O 1
ATOM 577 N N . LYS A 1 74 ? -9.336 -0.828 16.375 1 91.38 74 LYS A N 1
ATOM 578 C CA . LYS A 1 74 ? -9.875 -1.113 17.688 1 91.38 74 LYS A CA 1
ATOM 579 C C . LYS A 1 74 ? -11.125 -0.277 17.969 1 91.38 74 LYS A C 1
ATOM 581 O O . LYS A 1 74 ? -12.117 -0.789 18.484 1 91.38 74 LYS A O 1
ATOM 586 N N . TYR A 1 75 ? -11.062 0.978 17.672 1 93.75 75 TYR A N 1
ATOM 587 C CA . TYR A 1 75 ? -12.211 1.842 17.906 1 93.75 75 TYR A CA 1
ATOM 588 C C . TYR A 1 75 ? -13.414 1.395 17.094 1 93.75 75 TYR A C 1
ATOM 590 O O . TYR A 1 75 ? -14.539 1.369 17.594 1 93.75 75 TYR A O 1
ATOM 598 N N . SER A 1 76 ? -13.188 1.054 15.852 1 91.31 76 SER A N 1
ATOM 599 C CA . SER A 1 76 ? -14.242 0.539 14.984 1 91.31 76 SER A CA 1
ATOM 600 C C . SER A 1 76 ? -14.828 -0.759 15.539 1 91.31 76 SER A C 1
ATOM 602 O O . SER A 1 76 ? -16.031 -0.977 15.477 1 91.31 76 SER A O 1
ATOM 604 N N . ASP A 1 77 ? -13.961 -1.573 16.031 1 89.25 77 ASP A N 1
ATOM 605 C CA . ASP A 1 77 ? -14.383 -2.848 16.609 1 89.25 77 ASP A CA 1
ATOM 606 C C . ASP A 1 77 ? -15.25 -2.629 17.844 1 89.25 77 ASP A C 1
ATOM 608 O O . ASP A 1 77 ? -16.234 -3.344 18.047 1 89.25 77 ASP A O 1
ATOM 612 N N . LEU A 1 78 ? -14.836 -1.733 18.688 1 90.69 78 LEU A N 1
ATOM 613 C CA . LEU A 1 78 ? -15.617 -1.41 19.875 1 90.69 78 LEU A CA 1
ATOM 614 C C . LEU A 1 78 ? -17 -0.906 19.484 1 90.69 78 LEU A C 1
ATOM 616 O O . LEU A 1 78 ? -18 -1.298 20.094 1 90.69 78 LEU A O 1
ATOM 620 N N . ALA A 1 79 ? -17.062 -0.087 18.5 1 90.94 79 ALA A N 1
ATOM 621 C CA . ALA A 1 79 ? -18.344 0.436 18.031 1 90.94 79 ALA A CA 1
ATOM 622 C C . ALA A 1 79 ? -19.219 -0.68 17.453 1 90.94 79 ALA A C 1
ATOM 624 O O . ALA A 1 79 ? -20.422 -0.734 17.719 1 90.94 79 ALA A O 1
ATOM 625 N N . ALA A 1 80 ? -18.609 -1.534 16.688 1 88.25 80 ALA A N 1
ATOM 626 C CA . ALA A 1 80 ? -19.344 -2.65 16.078 1 88.25 80 ALA A CA 1
ATOM 627 C C . ALA A 1 80 ? -19.891 -3.584 17.156 1 88.25 80 ALA A C 1
ATOM 629 O O . ALA A 1 80 ? -20.984 -4.145 16.984 1 88.25 80 ALA A O 1
ATOM 630 N N . ALA A 1 81 ? -19.109 -3.803 18.172 1 86.25 81 ALA A N 1
ATOM 631 C CA . ALA A 1 81 ? -19.531 -4.668 19.266 1 86.25 81 ALA A CA 1
ATOM 632 C C . ALA A 1 81 ? -20.797 -4.137 19.922 1 86.25 81 ALA A C 1
ATOM 634 O O . ALA A 1 81 ? -21.641 -4.914 20.375 1 86.25 81 ALA A O 1
ATOM 635 N N . ASP A 1 82 ? -20.906 -2.885 19.969 1 85.12 82 ASP A N 1
ATOM 636 C CA . ASP A 1 82 ? -22.078 -2.248 20.547 1 85.12 82 ASP A CA 1
ATOM 637 C C . ASP A 1 82 ? -23.281 -2.361 19.609 1 85.12 82 ASP A C 1
ATOM 639 O O . ASP A 1 82 ? -24.422 -2.184 20.047 1 85.12 82 ASP A O 1
ATOM 643 N N . GLU A 1 83 ? -23.078 -2.693 18.391 1 87.19 83 GLU A N 1
ATOM 644 C CA . GLU A 1 83 ? -24.125 -2.73 17.375 1 87.19 83 GLU A CA 1
ATOM 645 C C . GLU A 1 83 ? -24.531 -4.164 17.047 1 87.19 83 GLU A C 1
ATOM 647 O O . GLU A 1 83 ? -25.297 -4.402 16.109 1 87.19 83 GLU A O 1
ATOM 652 N N . LEU A 1 84 ? -24.062 -5.129 17.75 1 87.19 84 LEU A N 1
ATOM 653 C CA . LEU A 1 84 ? -24.328 -6.543 17.5 1 87.19 84 LEU A CA 1
ATOM 654 C C . LEU A 1 84 ? -25.828 -6.832 17.594 1 87.19 84 LEU A C 1
ATOM 656 O O . LEU A 1 84 ? -26.531 -6.242 18.422 1 87.19 84 LEU A O 1
ATOM 660 N N . ASP A 1 85 ? -26.281 -7.719 16.75 1 76.44 85 ASP A N 1
ATOM 661 C CA . ASP A 1 85 ? -27.672 -8.156 16.766 1 76.44 85 ASP A CA 1
ATOM 662 C C . ASP A 1 85 ? -27.953 -9.062 17.969 1 76.44 85 ASP A C 1
ATOM 664 O O . ASP A 1 85 ? -29.109 -9.305 18.312 1 76.44 85 ASP A O 1
ATOM 668 N N . GLU A 1 86 ? -26.859 -9.727 18.484 1 65.25 86 GLU A N 1
ATOM 669 C CA . GLU A 1 86 ? -27.047 -10.656 19.594 1 65.25 86 GLU A CA 1
ATOM 670 C C . GLU A 1 86 ? -27.656 -9.945 20.812 1 65.25 86 GLU A C 1
ATOM 672 O O . GLU A 1 86 ? -27.422 -8.75 21 1 65.25 86 GLU A O 1
ATOM 677 N N . ASP A 1 87 ? -28.906 -10.359 21.266 1 53.59 87 ASP A N 1
ATOM 678 C CA . ASP A 1 87 ? -29.547 -9.984 22.516 1 53.59 87 ASP A CA 1
ATOM 679 C C . ASP A 1 87 ? -28.578 -10.125 23.688 1 53.59 87 ASP A C 1
ATOM 681 O O . ASP A 1 87 ? -29.016 -10.266 24.844 1 53.59 87 ASP A O 1
ATOM 685 N N . GLU A 1 88 ? -27.422 -10.617 23.375 1 47.84 88 GLU A N 1
ATOM 686 C CA . GLU A 1 88 ? -26.719 -10.977 24.609 1 47.84 88 GLU A CA 1
ATOM 687 C C . GLU A 1 88 ? -26.422 -9.734 25.453 1 47.84 88 GLU A C 1
ATOM 689 O O . GLU A 1 88 ? -26.062 -8.688 24.922 1 47.84 88 GLU A O 1
ATOM 694 N N . ASP A 1 89 ? -27.094 -9.656 26.5 1 45.69 89 ASP A N 1
ATOM 695 C CA . ASP A 1 89 ? -26.797 -8.836 27.672 1 45.69 89 ASP A CA 1
ATOM 696 C C . ASP A 1 89 ? -25.297 -8.547 27.781 1 45.69 89 ASP A C 1
ATOM 698 O O . ASP A 1 89 ? -24.766 -8.398 28.891 1 45.69 89 ASP A O 1
ATOM 702 N N . ASN A 1 90 ? -24.547 -9.047 26.844 1 46.56 90 ASN A N 1
ATOM 703 C CA . ASN A 1 90 ? -23.141 -8.781 27.109 1 46.56 90 ASN A CA 1
ATOM 704 C C . ASN A 1 90 ? -22.812 -7.297 26.984 1 46.56 90 ASN A C 1
ATOM 706 O O . ASN A 1 90 ? -22.688 -6.773 25.875 1 46.56 90 ASN A O 1
ATOM 710 N N . GLU A 1 91 ? -23.406 -6.613 27.766 1 46.72 91 GLU A N 1
ATOM 711 C CA . GLU A 1 91 ? -22.812 -5.312 28.047 1 46.72 91 GLU A CA 1
ATOM 712 C C . GLU A 1 91 ? -21.297 -5.344 27.828 1 46.72 91 GLU A C 1
ATOM 714 O O . GLU A 1 91 ? -20.578 -6.047 28.531 1 46.72 91 GLU A O 1
ATOM 719 N N . SER A 1 92 ? -20.875 -5.441 26.609 1 52.25 92 SER A N 1
ATOM 720 C CA . SER A 1 92 ? -19.438 -5.254 26.5 1 52.25 92 SER A CA 1
ATOM 721 C C . SER A 1 92 ? -18.922 -4.273 27.547 1 52.25 92 SER A C 1
ATOM 723 O O . SER A 1 92 ? -19.516 -3.207 27.75 1 52.25 92 SER A O 1
ATOM 725 N N . ASP A 1 93 ? -18.375 -4.746 28.531 1 52.75 93 ASP A N 1
ATOM 726 C CA . ASP A 1 93 ? -17.75 -3.994 29.625 1 52.75 93 ASP A CA 1
ATOM 727 C C . ASP A 1 93 ? -17.031 -2.762 29.094 1 52.75 93 ASP A C 1
ATOM 729 O O . ASP A 1 93 ? -16.688 -1.854 29.859 1 52.75 93 ASP A O 1
ATOM 733 N N . GLU A 1 94 ? -16.828 -2.787 27.625 1 70.12 94 GLU A N 1
ATOM 734 C CA . GLU A 1 94 ? -16.078 -1.617 27.203 1 70.12 94 GLU A CA 1
ATOM 735 C C . GLU A 1 94 ? -16.891 -0.74 26.266 1 70.12 94 GLU A C 1
ATOM 737 O O . GLU A 1 94 ? -16.875 -0.927 25.047 1 70.12 94 GLU A O 1
ATOM 742 N N . ASP A 1 95 ? -17.703 0.118 26.781 1 82.38 95 ASP A N 1
ATOM 743 C CA . ASP A 1 95 ? -18.469 1.108 26.031 1 82.38 95 ASP A CA 1
ATOM 744 C C . ASP A 1 95 ? -17.547 2.07 25.297 1 82.38 95 ASP A C 1
ATOM 746 O O . ASP A 1 95 ? -16.844 2.869 25.922 1 82.38 95 ASP A O 1
ATOM 750 N N . TYR A 1 96 ? -17.562 1.89 23.906 1 86.31 96 TYR A N 1
ATOM 751 C CA . TYR A 1 96 ? -16.656 2.701 23.094 1 86.31 96 TYR A CA 1
ATOM 752 C C . TYR A 1 96 ? -16.906 4.188 23.328 1 86.31 96 TYR A C 1
ATOM 754 O O . TYR A 1 96 ? -16.016 5.008 23.109 1 86.31 96 TYR A O 1
ATOM 762 N N . ARG A 1 97 ? -18.078 4.633 23.984 1 88.62 97 ARG A N 1
ATOM 763 C CA . ARG A 1 97 ? -18.422 6.02 24.266 1 88.62 97 ARG A CA 1
ATOM 764 C C . ARG A 1 97 ? -17.594 6.578 25.406 1 88.62 97 ARG A C 1
ATOM 766 O O . ARG A 1 97 ? -17.516 7.797 25.594 1 88.62 97 ARG A O 1
ATOM 773 N N . ASN A 1 98 ? -16.922 5.672 25.953 1 91.19 98 ASN A N 1
ATOM 774 C CA . ASN A 1 98 ? -16.078 6.105 27.062 1 91.19 98 ASN A CA 1
ATOM 775 C C . ASN A 1 98 ? -14.602 6.133 26.656 1 91.19 98 ASN A C 1
ATOM 777 O O . ASN A 1 98 ? -13.758 6.594 27.422 1 91.19 98 ASN A O 1
ATOM 781 N N . TRP A 1 99 ? -14.312 5.703 25.5 1 94.56 99 TRP A N 1
ATOM 782 C CA . TRP A 1 99 ? -12.938 5.723 25 1 94.56 99 TRP A CA 1
ATOM 783 C C . TRP A 1 99 ? -12.625 7.051 24.312 1 94.56 99 TRP A C 1
ATOM 785 O O . TRP A 1 99 ? -13.539 7.777 23.922 1 94.56 99 TRP A O 1
ATOM 795 N N . PHE A 1 100 ? -11.359 7.445 24.344 1 96.62 100 PHE A N 1
ATOM 796 C CA . PHE A 1 100 ? -10.938 8.703 23.734 1 96.62 100 PHE A CA 1
ATOM 797 C C . PHE A 1 100 ? -10.242 8.445 22.391 1 96.62 100 PHE A C 1
ATOM 799 O O . PHE A 1 100 ? -9.109 7.977 22.359 1 96.62 100 PHE A O 1
ATOM 806 N N . TYR A 1 101 ? -10.945 8.711 21.328 1 96.81 101 TYR A N 1
ATOM 807 C CA . TYR A 1 101 ? -10.406 8.531 19.984 1 96.81 101 TYR A CA 1
ATOM 808 C C . TYR A 1 101 ? -10.156 9.883 19.312 1 96.81 101 TYR A C 1
ATOM 810 O O . TYR A 1 101 ? -11.047 10.727 19.266 1 96.81 101 TYR A O 1
ATOM 818 N N . PHE A 1 102 ? -8.906 10.164 18.906 1 97 102 PHE A N 1
ATOM 819 C CA . PHE A 1 102 ? -8.539 11.398 18.219 1 97 102 PHE A CA 1
ATOM 820 C C . PHE A 1 102 ? -8.023 11.102 16.812 1 97 102 PHE A C 1
ATOM 822 O O . PHE A 1 102 ? -7.262 10.156 16.609 1 97 102 PHE A O 1
ATOM 829 N N . ARG A 1 103 ? -8.523 11.836 15.867 1 94.19 103 ARG A N 1
ATOM 830 C CA . ARG A 1 103 ? -8.023 11.789 14.5 1 94.19 103 ARG A CA 1
ATOM 831 C C . ARG A 1 103 ? -7.602 13.172 14.016 1 94.19 103 ARG A C 1
ATOM 833 O O . ARG A 1 103 ? -8.266 14.172 14.312 1 94.19 103 ARG A O 1
ATOM 840 N N . ARG A 1 104 ? -6.508 13.242 13.281 1 93.5 104 ARG A N 1
ATOM 841 C CA . ARG A 1 104 ? -6.043 14.484 12.672 1 93.5 104 ARG A CA 1
ATOM 842 C C . ARG A 1 104 ? -6.016 15.625 13.688 1 93.5 104 ARG A C 1
ATOM 844 O O . ARG A 1 104 ? -6.484 16.719 13.398 1 93.5 104 ARG A O 1
ATOM 851 N N . PHE A 1 105 ? -5.512 15.391 14.828 1 93.81 105 PHE A N 1
ATOM 852 C CA . PHE A 1 105 ? -5.594 16.328 15.945 1 93.81 105 PHE A CA 1
ATOM 853 C C . PHE A 1 105 ? -4.488 17.375 15.852 1 93.81 105 PHE A C 1
ATOM 855 O O . PHE A 1 105 ? -4.504 18.359 16.578 1 93.81 105 PHE A O 1
ATOM 862 N N . LYS A 1 106 ? -3.592 17.172 14.891 1 92.06 106 LYS A N 1
ATOM 863 C CA . LYS A 1 106 ? -2.502 18.125 14.703 1 92.06 106 LYS A CA 1
ATOM 864 C C . LYS A 1 106 ? -3.039 19.516 14.359 1 92.06 106 LYS A C 1
ATOM 866 O O . LYS A 1 106 ? -2.453 20.531 14.75 1 92.06 106 LYS A O 1
ATOM 871 N N . MET A 1 107 ? -4.137 19.578 13.719 1 88.81 107 MET A N 1
ATOM 872 C CA . MET A 1 107 ? -4.695 20.828 13.219 1 88.81 107 MET A CA 1
ATOM 873 C C . MET A 1 107 ? -5.246 21.672 14.367 1 88.81 107 MET A C 1
ATOM 875 O O . MET A 1 107 ? -5.469 22.875 14.211 1 88.81 107 MET A O 1
ATOM 879 N N . ALA A 1 108 ? -5.441 21.078 15.492 1 85.06 108 ALA A N 1
ATOM 880 C CA . ALA A 1 108 ? -5.891 21.828 16.672 1 85.06 108 ALA A CA 1
ATOM 881 C C . ALA A 1 108 ? -4.879 22.906 17.047 1 85.06 108 ALA A C 1
ATOM 883 O O . ALA A 1 108 ? -5.258 23.984 17.5 1 85.06 108 ALA A O 1
ATOM 884 N N . LEU A 1 109 ? -3.643 22.656 16.828 1 81.88 109 LEU A N 1
ATOM 885 C CA . LEU A 1 109 ? -2.594 23.609 17.141 1 81.88 109 LEU A CA 1
ATOM 886 C C . LEU A 1 109 ? -2.611 24.781 16.156 1 81.88 109 LEU A C 1
ATOM 888 O O . LEU A 1 109 ? -2.359 25.922 16.547 1 81.88 109 LEU A O 1
ATOM 892 N N . PHE A 1 110 ? -2.873 24.422 14.922 1 77.94 110 PHE A N 1
ATOM 893 C CA . PHE A 1 110 ? -2.906 25.469 13.906 1 77.94 110 PHE A CA 1
ATOM 894 C C . PHE A 1 110 ? -4.062 26.422 14.148 1 77.94 110 PHE A C 1
ATOM 896 O O . PHE A 1 110 ? -3.896 27.641 14.055 1 77.94 110 PHE A O 1
ATOM 903 N N . ARG A 1 111 ? -5.16 25.906 14.445 1 75.19 111 ARG A N 1
ATOM 904 C CA . ARG A 1 111 ? -6.355 26.719 14.664 1 75.19 111 ARG A CA 1
ATOM 905 C C . ARG A 1 111 ? -6.207 27.594 15.898 1 75.19 111 ARG A C 1
ATOM 907 O O . ARG A 1 111 ? -6.672 28.734 15.914 1 75.19 111 ARG A O 1
ATOM 914 N N . ALA A 1 112 ? -5.578 27.062 16.844 1 67.88 112 ALA A N 1
ATOM 915 C CA . ALA A 1 112 ? -5.348 27.812 18.062 1 67.88 112 ALA A CA 1
ATOM 916 C C . ALA A 1 112 ? -4.391 28.984 17.812 1 67.88 112 ALA A C 1
ATOM 918 O O . ALA A 1 112 ? -4.539 30.047 18.406 1 67.88 112 ALA A O 1
ATOM 919 N N . ALA A 1 113 ? -3.48 28.797 16.906 1 66.44 113 ALA A N 1
ATOM 920 C CA . ALA A 1 113 ? -2.473 29.812 16.625 1 66.44 113 ALA A CA 1
ATOM 921 C C . ALA A 1 113 ? -3.031 30.891 15.695 1 66.44 113 ALA A C 1
ATOM 923 O O . ALA A 1 113 ? -2.631 32.062 15.773 1 66.44 113 ALA A O 1
ATOM 924 N N . SER A 1 114 ? -3.854 30.562 14.734 1 60.25 114 SER A N 1
ATOM 925 C CA . SER A 1 114 ? -4.352 31.469 13.711 1 60.25 114 SER A CA 1
ATOM 926 C C . SER A 1 114 ? -5.426 32.406 14.281 1 60.25 114 SER A C 1
ATOM 928 O O . SER A 1 114 ? -5.695 33.469 13.719 1 60.25 114 SER A O 1
ATOM 930 N N . GLN A 1 115 ? -6.152 32.062 15.336 1 46.31 115 GLN A N 1
ATOM 931 C CA . GLN A 1 115 ? -7.207 32.906 15.898 1 46.31 115 GLN A CA 1
ATOM 932 C C . GLN A 1 115 ? -6.617 34.094 16.625 1 46.31 115 GLN A C 1
ATOM 934 O O . GLN A 1 115 ? -7.336 34.812 17.328 1 46.31 115 GLN A O 1
ATOM 939 N N . GLY A 1 116 ? -5.391 34.469 16.547 1 39.78 116 GLY A N 1
ATOM 940 C CA . GLY A 1 116 ? -4.797 35.625 17.219 1 39.78 116 GLY A CA 1
ATOM 941 C C . GLY A 1 116 ? -5.477 36.938 16.875 1 39.78 116 GLY A C 1
ATOM 942 O O . GLY A 1 116 ? -5.094 38 17.391 1 39.78 116 GLY A O 1
ATOM 943 N N . GLY A 1 117 ? -6.098 37.188 15.812 1 36.25 117 GLY A N 1
ATOM 944 C CA . GLY A 1 117 ? -6.562 38.594 15.789 1 36.25 117 GLY A CA 1
ATOM 945 C C . GLY A 1 117 ? -7.441 38.938 16.969 1 36.25 117 GLY A C 1
ATOM 946 O O . GLY A 1 117 ? -7.777 40.094 17.188 1 36.25 117 GLY A O 1
ATOM 947 N N . ARG A 1 118 ? -8.484 38.281 17.25 1 38.47 118 ARG A N 1
ATOM 948 C CA . ARG A 1 118 ? -9.219 38.844 18.391 1 38.47 118 ARG A CA 1
ATOM 949 C C . ARG A 1 118 ? -8.531 38.469 19.703 1 38.47 118 ARG A C 1
ATOM 951 O O . ARG A 1 118 ? -8.016 37.375 19.844 1 38.47 118 ARG A O 1
ATOM 958 N N . PRO A 1 119 ? -8.297 39.406 20.641 1 38.84 119 PRO A N 1
ATOM 959 C CA . PRO A 1 119 ? -7.641 39.375 21.938 1 38.84 119 PRO A CA 1
ATOM 960 C C . PRO A 1 119 ? -7.766 38.031 22.625 1 38.84 119 PRO A C 1
ATOM 962 O O . PRO A 1 119 ? -6.855 37.594 23.344 1 38.84 119 PRO A O 1
ATOM 965 N N . LYS A 1 120 ? -8.977 37.594 22.922 1 41.72 120 LYS A N 1
ATOM 966 C CA . LYS A 1 120 ? -9.297 36.562 23.891 1 41.72 120 LYS A CA 1
ATOM 967 C C . LYS A 1 120 ? -9.008 35.188 23.328 1 41.72 120 LYS A C 1
ATOM 969 O O . LYS A 1 120 ? -9.555 34.188 23.797 1 41.72 120 LYS A O 1
ATOM 974 N N . GLY A 1 121 ? -8.406 35 22.125 1 46.31 121 GLY A N 1
ATOM 975 C CA . GLY A 1 121 ? -8.398 33.75 21.391 1 46.31 121 GLY A CA 1
ATOM 976 C C . GLY A 1 121 ? -7.504 32.688 22.047 1 46.31 121 GLY A C 1
ATOM 977 O O . GLY A 1 121 ? -6.695 33 22.922 1 46.31 121 GLY A O 1
ATOM 978 N N . LYS A 1 122 ? -7.852 31.375 21.938 1 53.25 122 LYS A N 1
ATOM 979 C CA . LYS A 1 122 ? -7.277 30.203 22.625 1 53.25 122 LYS A CA 1
ATOM 980 C C . LYS A 1 122 ? -5.785 30.078 22.312 1 53.25 122 LYS A C 1
ATOM 982 O O . LYS A 1 122 ? -5.398 29.891 21.156 1 53.25 122 LYS A O 1
ATOM 987 N N . LYS A 1 123 ? -4.855 30.656 23 1 63.62 123 LYS A N 1
ATOM 988 C CA . LYS A 1 123 ? -3.398 30.578 23.016 1 63.62 123 LYS A CA 1
ATOM 989 C C . LYS A 1 123 ? -2.93 29.141 23.234 1 63.62 123 LYS A C 1
ATOM 991 O O . LYS A 1 123 ? -3.623 28.344 23.875 1 63.62 123 LYS A O 1
ATOM 996 N N . ILE A 1 124 ? -2.004 28.75 22.328 1 77.5 124 ILE A N 1
ATOM 997 C CA . ILE A 1 124 ? -1.379 27.453 22.562 1 77.5 124 ILE A CA 1
ATOM 998 C C . ILE A 1 124 ? -0.706 27.453 23.938 1 77.5 124 ILE A C 1
ATOM 1000 O O . ILE A 1 124 ? 0.206 28.234 24.188 1 77.5 124 ILE A O 1
ATOM 1004 N N . LYS A 1 125 ? -1.423 26.828 24.891 1 75.38 125 LYS A N 1
ATOM 1005 C CA . LYS A 1 125 ? -0.882 26.672 26.234 1 75.38 125 LYS A CA 1
ATOM 1006 C C . LYS A 1 125 ? -0.632 25.203 26.562 1 75.38 125 LYS A C 1
ATOM 1008 O O . LYS A 1 125 ? -1.145 24.312 25.891 1 75.38 125 LYS A O 1
ATOM 1013 N N . GLU A 1 126 ? 0.167 25.109 27.5 1 79.5 126 GLU A N 1
ATOM 1014 C CA . GLU A 1 126 ? 0.476 23.75 27.953 1 79.5 126 GLU A CA 1
ATOM 1015 C C . GLU A 1 126 ? -0.787 23.016 28.391 1 79.5 126 GLU A C 1
ATOM 1017 O O . GLU A 1 126 ? -0.874 21.781 28.266 1 79.5 126 GLU A O 1
ATOM 1022 N N . ASP A 1 127 ? -1.753 23.719 28.844 1 83.5 127 ASP A N 1
ATOM 1023 C CA . ASP A 1 127 ? -2.949 23.078 29.375 1 83.5 127 ASP A CA 1
ATOM 1024 C C . ASP A 1 127 ? -4.074 23.047 28.344 1 83.5 127 ASP A C 1
ATOM 1026 O O . ASP A 1 127 ? -5.227 22.781 28.688 1 83.5 127 ASP A O 1
ATOM 1030 N N . MET A 1 128 ? -3.697 23.312 27.141 1 88.62 128 MET A N 1
ATOM 1031 C CA . MET A 1 128 ? -4.68 23.281 26.062 1 88.62 128 MET A CA 1
ATOM 1032 C C . MET A 1 128 ? -5.359 21.922 25.984 1 88.62 128 MET A C 1
ATOM 1034 O O . MET A 1 128 ? -4.707 20.891 26.172 1 88.62 128 MET A O 1
ATOM 1038 N N . GLN A 1 129 ? -6.707 21.953 25.797 1 92.81 129 GLN A N 1
ATOM 1039 C CA . GLN A 1 129 ? -7.484 20.734 25.688 1 92.81 129 GLN A CA 1
ATOM 1040 C C . GLN A 1 129 ? -7.953 20.5 24.25 1 92.81 129 GLN A C 1
ATOM 1042 O O . GLN A 1 129 ? -8.156 21.453 23.5 1 92.81 129 GLN A O 1
ATOM 1047 N N . ILE A 1 130 ? -8.078 19.297 23.875 1 93.44 130 ILE A N 1
ATOM 1048 C CA . ILE A 1 130 ? -8.664 18.938 22.594 1 93.44 130 ILE A CA 1
ATOM 1049 C C . ILE A 1 130 ? -9.805 17.953 22.797 1 93.44 130 ILE A C 1
ATOM 1051 O O . ILE A 1 130 ? -9.867 17.266 23.828 1 93.44 130 ILE A O 1
ATOM 1055 N N . THR A 1 131 ? -10.711 17.906 21.906 1 93.62 131 THR A N 1
ATOM 1056 C CA . THR A 1 131 ? -11.945 17.141 22.047 1 93.62 131 THR A CA 1
ATOM 1057 C C . THR A 1 131 ? -11.852 15.828 21.281 1 93.62 131 THR A C 1
ATOM 1059 O O . THR A 1 131 ? -11.484 15.812 20.094 1 93.62 131 THR A O 1
ATOM 1062 N N . ALA A 1 132 ? -12.188 14.703 21.891 1 94.81 132 ALA A N 1
ATOM 1063 C CA . ALA A 1 132 ? -12.195 13.375 21.281 1 94.81 132 ALA A CA 1
ATOM 1064 C C . ALA A 1 132 ? -13.484 13.148 20.5 1 94.81 132 ALA A C 1
ATOM 1066 O O . ALA A 1 132 ? -14.391 13.984 20.516 1 94.81 132 ALA A O 1
ATOM 1067 N N . ALA A 1 133 ? -13.586 12.031 19.797 1 90.06 133 ALA A N 1
ATOM 1068 C CA . ALA A 1 133 ? -14.742 11.688 18.984 1 90.06 133 ALA A CA 1
ATOM 1069 C C . ALA A 1 133 ? -16 11.57 19.844 1 90.06 133 ALA A C 1
ATOM 1071 O O . ALA A 1 133 ? -17.109 11.844 19.375 1 90.06 133 ALA A O 1
ATOM 1072 N N . ASN A 1 134 ? -15.867 11.234 21.141 1 87.38 134 ASN A N 1
ATOM 1073 C CA . ASN A 1 134 ? -17 11.055 22.031 1 87.38 134 ASN A CA 1
ATOM 1074 C C . ASN A 1 134 ? -17.422 12.383 22.672 1 87.38 134 ASN A C 1
ATOM 1076 O O . ASN A 1 134 ? -18.359 12.422 23.469 1 87.38 134 ASN A O 1
ATOM 1080 N N . GLY A 1 135 ? -16.672 13.43 22.406 1 89.25 135 GLY A N 1
ATOM 1081 C CA . GLY A 1 135 ? -17.016 14.742 22.922 1 89.25 135 GLY A CA 1
ATOM 1082 C C . GLY A 1 135 ? -16.266 15.102 24.203 1 89.25 135 GLY A C 1
ATOM 1083 O O . GLY A 1 135 ? -16.312 16.25 24.656 1 89.25 135 GLY A O 1
ATOM 1084 N N . LYS A 1 136 ? -15.578 14.172 24.672 1 92.12 136 LYS A N 1
ATOM 1085 C CA . LYS A 1 136 ? -14.82 14.43 25.891 1 92.12 136 LYS A CA 1
ATOM 1086 C C . LYS A 1 136 ? -13.484 15.109 25.578 1 92.12 136 LYS A C 1
ATOM 1088 O O . LYS A 1 136 ? -12.969 14.984 24.469 1 92.12 136 LYS A O 1
ATOM 1093 N N . LYS A 1 137 ? -12.961 15.766 26.562 1 94.38 137 LYS A N 1
ATOM 1094 C CA . LYS A 1 137 ? -11.742 16.531 26.359 1 94.38 137 LYS A CA 1
ATOM 1095 C C . LYS A 1 137 ? -10.539 15.852 27.016 1 94.38 137 LYS A C 1
ATOM 1097 O O . LYS A 1 137 ? -10.695 15.094 27.984 1 94.38 137 LYS A O 1
ATOM 1102 N N . MET A 1 138 ? -9.422 16.078 26.484 1 95.62 138 MET A N 1
ATOM 1103 C CA . MET A 1 138 ? -8.141 15.602 27 1 95.62 138 MET A CA 1
ATOM 1104 C C . MET A 1 138 ? -7.027 16.609 26.703 1 95.62 138 MET A C 1
ATOM 1106 O O . MET A 1 138 ? -7.145 17.422 25.797 1 95.62 138 MET A O 1
ATOM 1110 N N . SER A 1 139 ? -6.02 16.578 27.594 1 95.25 139 SER A N 1
ATOM 1111 C CA . SER A 1 139 ? -4.875 17.453 27.406 1 95.25 139 SER A CA 1
ATOM 1112 C C . SER A 1 139 ? -4.227 17.234 26.047 1 95.25 139 SER A C 1
ATOM 1114 O O . SER A 1 139 ? -3.887 16.109 25.688 1 95.25 139 SER A O 1
ATOM 1116 N N . ALA A 1 140 ? -4.094 18.344 25.281 1 95.56 140 ALA A N 1
ATOM 1117 C CA . ALA A 1 140 ? -3.408 18.25 24 1 95.56 140 ALA A CA 1
ATOM 1118 C C . ALA A 1 140 ? -1.987 17.719 24.156 1 95.56 140 ALA A C 1
ATOM 1120 O O . ALA A 1 140 ? -1.529 16.891 23.375 1 95.56 140 ALA A O 1
ATOM 1121 N N . LEU A 1 141 ? -1.298 18.266 25.172 1 95.12 141 LEU A N 1
ATOM 1122 C CA . LEU A 1 141 ? 0.084 17.875 25.406 1 95.12 141 LEU A CA 1
ATOM 1123 C C . LEU A 1 141 ? 0.184 16.359 25.641 1 95.12 141 LEU A C 1
ATOM 1125 O O . LEU A 1 141 ? 1.116 15.719 25.172 1 95.12 141 LEU A O 1
ATOM 1129 N N . LYS A 1 142 ? -0.762 15.828 26.375 1 96.81 142 LYS A N 1
ATOM 1130 C CA . LYS A 1 142 ? -0.78 14.383 26.625 1 96.81 142 LYS A CA 1
ATOM 1131 C C . LYS A 1 142 ? -0.96 13.609 25.312 1 96.81 142 LYS A C 1
ATOM 1133 O O . LYS A 1 142 ? -0.234 12.648 25.062 1 96.81 142 LYS A O 1
ATOM 1138 N N . VAL A 1 143 ? -1.939 14 24.484 1 97.94 143 VAL A N 1
ATOM 1139 C CA . VAL A 1 143 ? -2.258 13.312 23.25 1 97.94 143 VAL A CA 1
ATOM 1140 C C . VAL A 1 143 ? -1.048 13.352 22.312 1 97.94 143 VAL A C 1
ATOM 1142 O O . VAL A 1 143 ? -0.647 12.32 21.766 1 97.94 143 VAL A O 1
ATOM 1145 N N . PHE A 1 144 ? -0.438 14.516 22.172 1 97.81 144 PHE A N 1
ATOM 1146 C CA . PHE A 1 144 ? 0.707 14.672 21.297 1 97.81 144 PHE A CA 1
ATOM 1147 C C . PHE A 1 144 ? 1.908 13.898 21.812 1 97.81 144 PHE A C 1
ATOM 1149 O O . PHE A 1 144 ? 2.602 13.227 21.047 1 97.81 144 PHE A O 1
ATOM 1156 N N . SER A 1 145 ? 2.146 13.969 23.109 1 98 145 SER A N 1
ATOM 1157 C CA . SER A 1 145 ? 3.297 13.297 23.703 1 98 145 SER A CA 1
ATOM 1158 C C . SER A 1 145 ? 3.18 11.781 23.562 1 98 145 SER A C 1
ATOM 1160 O O . SER A 1 145 ? 4.168 11.102 23.266 1 98 145 SER A O 1
ATOM 1162 N N . GLU A 1 146 ? 1.983 11.281 23.812 1 98.44 146 GLU A N 1
ATOM 1163 C CA . GLU A 1 146 ? 1.784 9.836 23.703 1 98.44 146 GLU A CA 1
ATOM 1164 C C . GLU A 1 146 ? 1.95 9.367 22.266 1 98.44 146 GLU A C 1
ATOM 1166 O O . GLU A 1 146 ? 2.443 8.266 22.016 1 98.44 146 GLU A O 1
ATOM 1171 N N . ALA A 1 147 ? 1.47 10.141 21.297 1 98.31 147 ALA A N 1
ATOM 1172 C CA . ALA A 1 147 ? 1.647 9.812 19.891 1 98.31 147 ALA A CA 1
ATOM 1173 C C . ALA A 1 147 ? 3.127 9.758 19.531 1 98.31 147 ALA A C 1
ATOM 1175 O O . ALA A 1 147 ? 3.584 8.805 18.891 1 98.31 147 ALA A O 1
ATOM 1176 N N . ILE A 1 148 ? 3.893 10.758 19.953 1 98.44 148 ILE A N 1
ATOM 1177 C CA . ILE A 1 148 ? 5.32 10.82 19.672 1 98.44 148 ILE A CA 1
ATOM 1178 C C . ILE A 1 148 ? 6.043 9.68 20.375 1 98.44 148 ILE A C 1
ATOM 1180 O O . ILE A 1 148 ? 6.949 9.062 19.812 1 98.44 148 ILE A O 1
ATOM 1184 N N . ARG A 1 149 ? 5.664 9.406 21.609 1 98.31 149 ARG A N 1
ATOM 1185 C CA . ARG A 1 149 ? 6.262 8.312 22.359 1 98.31 149 ARG A CA 1
ATOM 1186 C C . ARG A 1 149 ? 6.102 6.984 21.625 1 98.31 149 ARG A C 1
ATOM 1188 O O . ARG A 1 149 ? 7.047 6.195 21.562 1 98.31 149 ARG A O 1
ATOM 1195 N N . TYR A 1 150 ? 4.891 6.746 21.172 1 97.81 150 TYR A N 1
ATOM 1196 C CA . TYR A 1 150 ? 4.652 5.516 20.422 1 97.81 150 TYR A CA 1
ATOM 1197 C C . TYR A 1 150 ? 5.609 5.406 19.234 1 97.81 150 TYR A C 1
ATOM 1199 O O . TYR A 1 150 ? 6.238 4.363 19.031 1 97.81 150 TYR A O 1
ATOM 1207 N N . LEU A 1 151 ? 5.691 6.434 18.406 1 97.44 151 LEU A N 1
ATOM 1208 C CA . LEU A 1 151 ? 6.555 6.422 17.234 1 97.44 151 LEU A CA 1
ATOM 1209 C C . LEU A 1 151 ? 8.016 6.23 17.641 1 97.44 151 LEU A C 1
ATOM 1211 O O . LEU A 1 151 ? 8.742 5.477 16.984 1 97.44 151 LEU A O 1
ATOM 1215 N N . LYS A 1 152 ? 8.414 6.918 18.672 1 96.88 152 LYS A N 1
ATOM 1216 C CA . LYS A 1 152 ? 9.773 6.766 19.203 1 96.88 152 LYS A CA 1
ATOM 1217 C C . LYS A 1 152 ? 10.047 5.32 19.609 1 96.88 152 LYS A C 1
ATOM 1219 O O . LYS A 1 152 ? 11.102 4.77 19.297 1 96.88 152 LYS A O 1
ATOM 1224 N N . GLU A 1 153 ? 9.125 4.766 20.344 1 95.88 153 GLU A N 1
ATOM 1225 C CA . GLU A 1 153 ? 9.289 3.402 20.828 1 95.88 153 GLU A CA 1
ATOM 1226 C C . GLU A 1 153 ? 9.375 2.408 19.672 1 95.88 153 GLU A C 1
ATOM 1228 O O . GLU A 1 153 ? 10.125 1.43 19.75 1 95.88 153 GLU A O 1
ATOM 1233 N N . GLN A 1 154 ? 8.547 2.645 18.672 1 93.81 154 GLN A N 1
ATOM 1234 C CA . GLN A 1 154 ? 8.648 1.791 17.484 1 93.81 154 GLN A CA 1
ATOM 1235 C C . GLN A 1 154 ? 10.031 1.872 16.859 1 93.81 154 GLN A C 1
ATOM 1237 O O . GLN A 1 154 ? 10.594 0.855 16.453 1 93.81 154 GLN A O 1
ATOM 1242 N N . LEU A 1 155 ? 10.516 3.02 16.75 1 92.75 155 LEU A N 1
ATOM 1243 C CA . LEU A 1 155 ? 11.844 3.223 16.188 1 92.75 155 LEU A CA 1
ATOM 1244 C C . LEU A 1 155 ? 12.914 2.586 17.062 1 92.75 155 LEU A C 1
ATOM 1246 O O . LEU A 1 155 ? 13.859 1.973 16.562 1 92.75 155 LEU A O 1
ATOM 1250 N N . ASP A 1 156 ? 12.789 2.73 18.359 1 91.38 156 ASP A N 1
ATOM 1251 C CA . ASP A 1 156 ? 13.719 2.121 19.312 1 91.38 156 ASP A CA 1
ATOM 1252 C C . ASP A 1 156 ? 13.781 0.608 19.125 1 91.38 156 ASP A C 1
ATOM 1254 O O . ASP A 1 156 ? 14.859 0.014 19.188 1 91.38 156 ASP A O 1
ATOM 1258 N N . LYS A 1 157 ? 12.656 0.058 18.906 1 87.62 157 LYS A N 1
ATOM 1259 C CA . LYS A 1 157 ? 12.602 -1.386 18.703 1 87.62 157 LYS A CA 1
ATOM 1260 C C . LYS A 1 157 ? 13.367 -1.791 17.438 1 87.62 157 LYS A C 1
ATOM 1262 O O . LYS A 1 157 ? 14.055 -2.814 17.422 1 87.62 157 LYS A O 1
ATOM 1267 N N . GLU A 1 158 ? 13.188 -1.017 16.406 1 83 158 GLU A N 1
ATOM 1268 C CA . GLU A 1 158 ? 13.914 -1.278 15.164 1 83 158 GLU A CA 1
ATOM 1269 C C . GLU A 1 158 ? 15.422 -1.169 15.367 1 83 158 GLU A C 1
ATOM 1271 O O . GLU A 1 158 ? 16.188 -1.974 14.828 1 83 158 GLU A O 1
ATOM 1276 N N . LEU A 1 159 ? 15.82 -0.214 16.062 1 83.44 159 LEU A N 1
ATOM 1277 C CA . LEU A 1 159 ? 17.234 0.025 16.297 1 83.44 159 LEU A CA 1
ATOM 1278 C C . LEU A 1 159 ? 17.828 -1.061 17.203 1 83.44 159 LEU A C 1
ATOM 1280 O O . LEU A 1 159 ? 18.984 -1.463 17.016 1 83.44 159 LEU A O 1
ATOM 1284 N N . GLU A 1 160 ? 17.031 -1.51 18.156 1 80.44 160 GLU A N 1
ATOM 1285 C CA . GLU A 1 160 ? 17.469 -2.598 19.016 1 80.44 160 GLU A CA 1
ATOM 1286 C C . GLU A 1 160 ? 17.734 -3.871 18.219 1 80.44 160 GLU A C 1
ATOM 1288 O O . GLU A 1 160 ? 18.703 -4.59 18.5 1 80.44 160 GLU A O 1
ATOM 1293 N N . LYS A 1 161 ? 16.859 -4.133 17.391 1 71.62 161 LYS A N 1
ATOM 1294 C CA . LYS A 1 161 ? 17.031 -5.312 16.547 1 71.62 161 LYS A CA 1
ATOM 1295 C C . LYS A 1 161 ? 18.312 -5.215 15.711 1 71.62 161 LYS A C 1
ATOM 1297 O O . LYS A 1 161 ? 19 -6.215 15.492 1 71.62 161 LYS A O 1
ATOM 1302 N N . CYS A 1 162 ? 18.562 -4.074 15.266 1 65.94 162 CYS A N 1
ATOM 1303 C CA . CYS A 1 162 ? 19.734 -3.834 14.422 1 65.94 162 CYS A CA 1
ATOM 1304 C C . CYS A 1 162 ? 21.031 -3.951 15.211 1 65.94 162 CYS A C 1
ATOM 1306 O O . CYS A 1 162 ? 22.031 -4.449 14.703 1 65.94 162 CYS A O 1
ATOM 1308 N N . PHE A 1 163 ? 21.078 -3.602 16.469 1 64.12 163 PHE A N 1
ATOM 1309 C CA . PHE A 1 163 ? 22.328 -3.514 17.234 1 64.12 163 PHE A CA 1
ATOM 1310 C C . PHE A 1 163 ? 22.422 -4.637 18.25 1 64.12 163 PHE A C 1
ATOM 1312 O O . PHE A 1 163 ? 23.5 -4.918 18.781 1 64.12 163 PHE A O 1
ATOM 1319 N N . VAL A 1 164 ? 21.375 -5.238 18.891 1 50.75 164 VAL A N 1
ATOM 1320 C CA . VAL A 1 164 ? 21.5 -6.402 19.766 1 50.75 164 VAL A CA 1
ATOM 1321 C C . VAL A 1 164 ? 22.047 -7.582 18.969 1 50.75 164 VAL A C 1
ATOM 1323 O O . VAL A 1 164 ? 22.844 -8.375 19.484 1 50.75 164 VAL A O 1
ATOM 1326 N N . GLU A 1 165 ? 21.578 -7.879 17.891 1 45.31 165 GLU A N 1
ATOM 1327 C CA . GLU A 1 165 ? 22.062 -9.078 17.203 1 45.31 165 GLU A CA 1
ATOM 1328 C C . GLU A 1 165 ? 23.562 -9.008 16.984 1 45.31 165 GLU A C 1
ATOM 1330 O O . GLU A 1 165 ? 24.219 -10.039 16.797 1 45.31 165 GLU A O 1
ATOM 1335 N N . ASP A 1 166 ? 24.109 -7.898 17.031 1 39.75 166 ASP A N 1
ATOM 1336 C CA . ASP A 1 166 ? 25.547 -7.863 16.828 1 39.75 166 ASP A CA 1
ATOM 1337 C C . ASP A 1 166 ? 26.297 -8.258 18.109 1 39.75 166 ASP A C 1
ATOM 1339 O O . ASP A 1 166 ? 27.484 -8.578 18.062 1 39.75 166 ASP A O 1
ATOM 1343 N N . HIS A 1 167 ? 25.75 -8.086 19.406 1 38.88 167 HIS A N 1
ATOM 1344 C CA . HIS A 1 167 ? 26.594 -8.211 20.578 1 38.88 167 HIS A CA 1
ATOM 1345 C C . HIS A 1 167 ? 26.453 -9.586 21.219 1 38.88 167 HIS A C 1
ATOM 1347 O O . HIS A 1 167 ? 26.719 -9.758 22.406 1 38.88 167 HIS A O 1
ATOM 1353 N N . GLU A 1 168 ? 26.172 -10.703 20.734 1 37.34 168 GLU A N 1
ATOM 1354 C CA . GLU A 1 168 ? 26.344 -11.852 21.609 1 37.34 168 GLU A CA 1
ATOM 1355 C C . GLU A 1 168 ? 27.719 -11.828 22.281 1 37.34 168 GLU A C 1
ATOM 1357 O O . GLU A 1 168 ? 27.938 -12.539 23.266 1 37.34 168 GLU A O 1
ATOM 1362 N N . GLY A 1 169 ? 28.938 -11.656 21.766 1 32.09 169 GLY A N 1
ATOM 1363 C CA . GLY A 1 169 ? 30.125 -11.883 22.562 1 32.09 169 GLY A CA 1
ATOM 1364 C C . GLY A 1 169 ? 30.406 -10.773 23.562 1 32.09 169 GLY A C 1
ATOM 1365 O O . GLY A 1 169 ? 30.875 -11.023 24.672 1 32.09 169 GLY A O 1
ATOM 1366 N N . LYS A 1 170 ? 31.172 -9.57 23.25 1 33.53 170 LYS A N 1
ATOM 1367 C CA . LYS A 1 170 ? 31.906 -8.828 24.25 1 33.53 170 LYS A CA 1
ATOM 1368 C C . LYS A 1 170 ? 30.969 -8.055 25.172 1 33.53 170 LYS A C 1
ATOM 1370 O O . LYS A 1 170 ? 30.062 -7.363 24.703 1 33.53 170 LYS A O 1
ATOM 1375 N N . SER A 1 171 ? 30.672 -8.406 26.375 1 34.97 171 SER A N 1
ATOM 1376 C CA . SER A 1 171 ? 30.172 -7.812 27.609 1 34.97 171 SER A CA 1
ATOM 1377 C C . SER A 1 171 ? 30.531 -6.34 27.703 1 34.97 171 SER A C 1
ATOM 1379 O O . SER A 1 171 ? 30.422 -5.734 28.781 1 34.97 171 SER A O 1
ATOM 1381 N N . THR A 1 172 ? 31.641 -5.801 27.031 1 33.97 172 THR A N 1
ATOM 1382 C CA . THR A 1 172 ? 32.125 -4.516 27.516 1 33.97 172 THR A CA 1
ATOM 1383 C C . THR A 1 172 ? 31.016 -3.494 27.609 1 33.97 172 THR A C 1
ATOM 1385 O O . THR A 1 172 ? 29.984 -3.631 26.922 1 33.97 172 THR A O 1
ATOM 1388 N N . GLN A 1 173 ? 31.172 -2.408 28.531 1 36.31 173 GLN A N 1
ATOM 1389 C CA . GLN A 1 173 ? 30.359 -1.265 28.938 1 36.31 173 GLN A CA 1
ATOM 1390 C C . GLN A 1 173 ? 29.703 -0.6 27.734 1 36.31 173 GLN A C 1
ATOM 1392 O O . GLN A 1 173 ? 30.281 0.299 27.109 1 36.31 173 GLN A O 1
ATOM 1397 N N . GLN A 1 174 ? 29.328 -1.198 26.672 1 39.16 174 GLN A N 1
ATOM 1398 C CA . GLN A 1 174 ? 28.812 -0.724 25.391 1 39.16 174 GLN A CA 1
ATOM 1399 C C . GLN A 1 174 ? 27.797 0.406 25.578 1 39.16 174 GLN A C 1
ATOM 1401 O O . GLN A 1 174 ? 26.781 0.222 26.234 1 39.16 174 GLN A O 1
ATOM 1406 N N . GLU A 1 175 ? 28.172 1.642 25.688 1 49.38 175 GLU A N 1
ATOM 1407 C CA . GLU A 1 175 ? 27.391 2.871 25.641 1 49.38 175 GLU A CA 1
ATOM 1408 C C . GLU A 1 175 ? 26.109 2.68 24.828 1 49.38 175 GLU A C 1
ATOM 1410 O O . GLU A 1 175 ? 26.141 2.074 23.75 1 49.38 175 GLU A O 1
ATOM 1415 N N . SER A 1 176 ? 24.859 2.68 25.453 1 66.25 176 SER A N 1
ATOM 1416 C CA . SER A 1 176 ? 23.5 2.479 24.969 1 66.25 176 SER A CA 1
ATOM 1417 C C . SER A 1 176 ? 23.25 3.271 23.688 1 66.25 176 SER A C 1
ATOM 1419 O O . SER A 1 176 ? 23.641 4.434 23.578 1 66.25 176 SER A O 1
ATOM 1421 N N . TRP A 1 177 ? 23.219 2.686 22.5 1 78.38 177 TRP A N 1
ATOM 1422 C CA . TRP A 1 177 ? 22.938 3.332 21.219 1 78.38 177 TRP A CA 1
ATOM 1423 C C . TRP A 1 177 ? 22 4.52 21.406 1 78.38 177 TRP A C 1
ATOM 1425 O O . TRP A 1 177 ? 22.016 5.469 20.625 1 78.38 177 TRP A O 1
ATOM 1435 N N . ALA A 1 178 ? 21.359 4.496 22.531 1 80.56 178 ALA A N 1
ATOM 1436 C CA . ALA A 1 178 ? 20.344 5.512 22.781 1 80.56 178 ALA A CA 1
ATOM 1437 C C . ALA A 1 178 ? 20.984 6.879 23.016 1 80.56 178 ALA A C 1
ATOM 1439 O O . ALA A 1 178 ? 20.375 7.91 22.734 1 80.56 178 ALA A O 1
ATOM 1440 N N . ASP A 1 179 ? 22.188 6.871 23.422 1 82.69 179 ASP A N 1
ATOM 1441 C CA . ASP A 1 179 ? 22.859 8.125 23.719 1 82.69 179 ASP A CA 1
ATOM 1442 C C . ASP A 1 179 ? 23.5 8.727 22.469 1 82.69 179 ASP A C 1
ATOM 1444 O O . ASP A 1 179 ? 23.938 9.875 22.484 1 82.69 179 ASP A O 1
ATOM 1448 N N . HIS A 1 180 ? 23.453 7.992 21.469 1 86.25 180 HIS A N 1
ATOM 1449 C CA . HIS A 1 180 ? 24.141 8.43 20.25 1 86.25 180 HIS A CA 1
ATOM 1450 C C . HIS A 1 180 ? 23.141 8.672 19.109 1 86.25 180 HIS A C 1
ATOM 1452 O O . HIS A 1 180 ? 23.516 8.602 17.938 1 86.25 180 HIS A O 1
ATOM 1458 N N . VAL A 1 181 ? 21.891 8.922 19.484 1 92.44 181 VAL A N 1
ATOM 1459 C CA . VAL A 1 181 ? 20.859 9.172 18.484 1 92.44 181 VAL A CA 1
ATOM 1460 C C . VAL A 1 181 ? 20.531 10.664 18.438 1 92.44 181 VAL A C 1
ATOM 1462 O O . VAL A 1 181 ? 20.359 11.305 19.469 1 92.44 181 VAL A O 1
ATOM 1465 N N . ARG A 1 182 ? 20.594 11.258 17.266 1 93.62 182 ARG A N 1
ATOM 1466 C CA . ARG A 1 182 ? 20 12.57 17.016 1 93.62 182 ARG A CA 1
ATOM 1467 C C . ARG A 1 182 ? 18.562 12.43 16.516 1 93.62 182 ARG A C 1
ATOM 1469 O O . ARG A 1 182 ? 18.328 11.852 15.453 1 93.62 182 ARG A O 1
ATOM 1476 N N . TRP A 1 183 ? 17.656 13 17.25 1 96 183 TRP A N 1
ATOM 1477 C CA . TRP A 1 183 ? 16.25 12.953 16.891 1 96 183 TRP A CA 1
ATOM 1478 C C . TRP A 1 183 ? 15.844 14.195 16.109 1 96 183 TRP A C 1
ATOM 1480 O O . TRP A 1 183 ? 16.266 15.305 16.438 1 96 183 TRP A O 1
ATOM 1490 N N . VAL A 1 184 ? 15.094 13.984 15.055 1 96.62 184 VAL A N 1
ATOM 1491 C CA . VAL A 1 184 ? 14.539 15.086 14.266 1 96.62 184 VAL A CA 1
ATOM 1492 C C . VAL A 1 184 ? 13.016 14.984 14.25 1 96.62 184 VAL A C 1
ATOM 1494 O O . VAL A 1 184 ? 12.461 13.93 13.945 1 96.62 184 VAL A O 1
ATOM 1497 N N . LEU A 1 185 ? 12.328 15.984 14.617 1 97.38 185 LEU A N 1
ATOM 1498 C CA . LEU A 1 185 ? 10.875 16.078 14.562 1 97.38 185 LEU A CA 1
ATOM 1499 C C . LEU A 1 185 ? 10.445 17.156 13.57 1 97.38 185 LEU A C 1
ATOM 1501 O O . LEU A 1 185 ? 10.906 18.297 13.648 1 97.38 185 LEU A O 1
ATOM 1505 N N . THR A 1 186 ? 9.586 16.812 12.68 1 96.69 186 THR A N 1
ATOM 1506 C CA . THR A 1 186 ? 9.203 17.766 11.648 1 96.69 186 THR A CA 1
ATOM 1507 C C . THR A 1 186 ? 8.008 18.594 12.102 1 96.69 186 THR A C 1
ATOM 1509 O O . THR A 1 186 ? 7.125 18.094 12.805 1 96.69 186 THR A O 1
ATOM 1512 N N . VAL A 1 187 ? 7.996 19.828 11.711 1 94 187 VAL A N 1
ATOM 1513 C CA . VAL A 1 187 ? 6.902 20.75 11.977 1 94 187 VAL A CA 1
ATOM 1514 C C . VAL A 1 187 ? 6.648 21.625 10.75 1 94 187 VAL A C 1
ATOM 1516 O O . VAL A 1 187 ? 7.566 21.891 9.969 1 94 187 VAL A O 1
ATOM 1519 N N . PRO A 1 188 ? 5.379 22.031 10.531 1 92.69 188 PRO A N 1
ATOM 1520 C CA . PRO A 1 188 ? 5.113 22.938 9.406 1 92.69 188 PRO A CA 1
ATOM 1521 C C . PRO A 1 188 ? 5.871 24.25 9.523 1 92.69 188 PRO A C 1
ATOM 1523 O O . PRO A 1 188 ? 6.02 24.797 10.617 1 92.69 188 PRO A O 1
ATOM 1526 N N . ALA A 1 189 ? 6.258 24.844 8.43 1 89.5 189 ALA A N 1
ATOM 1527 C CA . ALA A 1 189 ? 7.043 26.078 8.414 1 89.5 189 ALA A CA 1
ATOM 1528 C C . ALA A 1 189 ? 6.191 27.266 8.836 1 89.5 189 ALA A C 1
ATOM 1530 O O . ALA A 1 189 ? 6.707 28.234 9.414 1 89.5 189 ALA A O 1
ATOM 1531 N N . ILE A 1 190 ? 4.949 27.203 8.633 1 88.5 190 ILE A N 1
ATOM 1532 C CA . ILE A 1 190 ? 4.102 28.375 8.828 1 88.5 190 ILE A CA 1
ATOM 1533 C C . ILE A 1 190 ? 3.57 28.391 10.258 1 88.5 190 ILE A C 1
ATOM 1535 O O . ILE A 1 190 ? 2.848 29.312 10.648 1 88.5 190 ILE A O 1
ATOM 1539 N N . TRP A 1 191 ? 3.902 27.406 11.016 1 87.25 191 TRP A N 1
ATOM 1540 C CA . TRP A 1 191 ? 3.414 27.359 12.391 1 87.25 191 TRP A CA 1
ATOM 1541 C C . TRP A 1 191 ? 4.082 28.438 13.242 1 87.25 191 TRP A C 1
ATOM 1543 O O . TRP A 1 191 ? 5.223 28.828 12.977 1 87.25 191 TRP A O 1
ATOM 1553 N N . SER A 1 192 ? 3.396 28.828 14.258 1 81.88 192 SER A N 1
ATOM 1554 C CA . SER A 1 192 ? 3.896 29.828 15.188 1 81.88 192 SER A CA 1
ATOM 1555 C C . SER A 1 192 ? 5.008 29.266 16.062 1 81.88 192 SER A C 1
ATOM 1557 O O . SER A 1 192 ? 5.16 28.047 16.188 1 81.88 192 SER A O 1
ATOM 1559 N N . ASN A 1 193 ? 5.734 30.141 16.609 1 78.19 193 ASN A N 1
ATOM 1560 C CA . ASN A 1 193 ? 6.777 29.734 17.531 1 78.19 193 ASN A CA 1
ATOM 1561 C C . ASN A 1 193 ? 6.199 28.969 18.719 1 78.19 193 ASN A C 1
ATOM 1563 O O . ASN A 1 193 ? 6.82 28.031 19.234 1 78.19 193 ASN A O 1
ATOM 1567 N N . GLU A 1 194 ? 5.023 29.406 19.172 1 78.75 194 GLU A N 1
ATOM 1568 C CA . GLU A 1 194 ? 4.367 28.703 20.281 1 78.75 194 GLU A CA 1
ATOM 1569 C C . GLU A 1 194 ? 4.047 27.266 19.906 1 78.75 194 GLU A C 1
ATOM 1571 O O . GLU A 1 194 ? 4.227 26.359 20.719 1 78.75 194 GLU A O 1
ATOM 1576 N N . ALA A 1 195 ? 3.545 27.109 18.703 1 86.56 195 ALA A N 1
ATOM 1577 C CA . ALA A 1 195 ? 3.205 25.766 18.25 1 86.56 195 ALA A CA 1
ATOM 1578 C C . ALA A 1 195 ? 4.449 24.891 18.156 1 86.56 195 ALA A C 1
ATOM 1580 O O . ALA A 1 195 ? 4.41 23.719 18.516 1 86.56 195 ALA A O 1
ATOM 1581 N N . LYS A 1 196 ? 5.527 25.438 17.656 1 87.38 196 LYS A N 1
ATOM 1582 C CA . LYS A 1 196 ? 6.781 24.703 17.547 1 87.38 196 LYS A CA 1
ATOM 1583 C C . LYS A 1 196 ? 7.324 24.328 18.922 1 87.38 196 LYS A C 1
ATOM 1585 O O . LYS A 1 196 ? 7.801 23.203 19.109 1 87.38 196 LYS A O 1
ATOM 1590 N N . GLN A 1 197 ? 7.27 25.234 19.781 1 83.69 197 GLN A N 1
ATOM 1591 C CA . GLN A 1 197 ? 7.711 24.969 21.156 1 83.69 197 GLN A CA 1
ATOM 1592 C C . GLN A 1 197 ? 6.836 23.891 21.812 1 83.69 197 GLN A C 1
ATOM 1594 O O . GLN A 1 197 ? 7.332 23.078 22.594 1 83.69 197 GLN A O 1
ATOM 1599 N N . PHE A 1 198 ? 5.547 24.031 21.547 1 88.69 198 PHE A N 1
ATOM 1600 C CA . PHE A 1 198 ? 4.629 23.016 22.062 1 88.69 198 PHE A CA 1
ATOM 1601 C C . PHE A 1 198 ? 5.043 21.641 21.594 1 88.69 198 PHE A C 1
ATOM 1603 O O . PHE A 1 198 ? 5.047 20.688 22.375 1 88.69 198 PHE A O 1
ATOM 1610 N N . MET A 1 199 ? 5.363 21.5 20.375 1 93.56 199 MET A N 1
ATOM 1611 C CA . MET A 1 199 ? 5.785 20.219 19.797 1 93.56 199 MET A CA 1
ATOM 1612 C C . MET A 1 199 ? 7.07 19.719 20.453 1 93.56 199 MET A C 1
ATOM 1614 O O . MET A 1 199 ? 7.227 18.531 20.703 1 93.56 199 MET A O 1
ATOM 1618 N N . ARG A 1 200 ? 8.023 20.641 20.703 1 90.88 200 ARG A N 1
ATOM 1619 C CA . ARG A 1 200 ? 9.25 20.281 21.406 1 90.88 200 ARG A CA 1
ATOM 1620 C C . ARG A 1 200 ? 8.938 19.75 22.797 1 90.88 200 ARG A C 1
ATOM 1622 O O . ARG A 1 200 ? 9.477 18.719 23.219 1 90.88 200 ARG A O 1
ATOM 1629 N N . MET A 1 201 ? 8.078 20.469 23.516 1 90.56 201 MET A N 1
ATOM 1630 C CA . MET A 1 201 ? 7.688 20.047 24.859 1 90.56 201 MET A CA 1
ATOM 1631 C C . MET A 1 201 ? 7.07 18.641 24.812 1 90.56 201 MET A C 1
ATOM 1633 O O . MET A 1 201 ? 7.371 17.812 25.672 1 90.56 201 MET A O 1
ATOM 1637 N N . ALA A 1 202 ? 6.203 18.453 23.859 1 95.81 202 ALA A N 1
ATOM 1638 C CA . ALA A 1 202 ? 5.566 17.141 23.719 1 95.81 202 ALA A CA 1
ATOM 1639 C C . ALA A 1 202 ? 6.602 16.047 23.453 1 95.81 202 ALA A C 1
ATOM 1641 O O . ALA A 1 202 ? 6.5 14.945 23.984 1 95.81 202 ALA A O 1
ATOM 1642 N N . ALA A 1 203 ? 7.59 16.328 22.641 1 97 203 ALA A N 1
ATOM 1643 C CA . ALA A 1 203 ? 8.641 15.375 22.312 1 97 203 ALA A CA 1
ATOM 1644 C C . ALA A 1 203 ? 9.477 15.047 23.547 1 97 203 ALA A C 1
ATOM 1646 O O . ALA A 1 203 ? 9.844 13.891 23.766 1 97 203 ALA A O 1
ATOM 1647 N N . VAL A 1 204 ? 9.805 16.047 24.297 1 94.19 204 VAL A N 1
ATOM 1648 C CA . VAL A 1 204 ? 10.586 15.844 25.516 1 94.19 204 VAL A CA 1
ATOM 1649 C C . VAL A 1 204 ? 9.797 14.992 26.516 1 94.19 204 VAL A C 1
ATOM 1651 O O . VAL A 1 204 ? 10.344 14.062 27.109 1 94.19 204 VAL A O 1
ATOM 1654 N N . GLN A 1 205 ? 8.578 15.328 26.656 1 95.69 205 GLN A N 1
ATOM 1655 C CA . GLN A 1 205 ? 7.719 14.539 27.531 1 95.69 205 GLN A CA 1
ATOM 1656 C C . GLN A 1 205 ? 7.609 13.094 27.047 1 95.69 205 GLN A C 1
ATOM 1658 O O . GLN A 1 205 ? 7.41 12.18 27.844 1 95.69 205 GLN A O 1
ATOM 1663 N N . ALA A 1 206 ? 7.75 12.883 25.766 1 97.75 206 ALA A N 1
ATOM 1664 C CA . ALA A 1 206 ? 7.668 11.555 25.156 1 97.75 206 ALA A CA 1
ATOM 1665 C C . ALA A 1 206 ? 8.945 10.758 25.406 1 97.75 206 ALA A C 1
ATOM 1667 O O . ALA A 1 206 ? 9.016 9.57 25.094 1 97.75 206 ALA A O 1
ATOM 1668 N N . GLY A 1 207 ? 10.023 11.406 25.922 1 95.81 207 GLY A N 1
ATOM 1669 C CA . GLY A 1 207 ? 11.242 10.695 26.266 1 95.81 207 GLY A CA 1
ATOM 1670 C C . GLY A 1 207 ? 12.406 11.039 25.359 1 95.81 207 GLY A C 1
ATOM 1671 O O . GLY A 1 207 ? 13.461 10.406 25.438 1 95.81 207 GLY A O 1
ATOM 1672 N N . ILE A 1 208 ? 12.258 12 24.5 1 96.19 208 ILE A N 1
ATOM 1673 C CA . ILE A 1 208 ? 13.375 12.469 23.688 1 96.19 208 ILE A CA 1
ATOM 1674 C C . ILE A 1 208 ? 14.109 13.586 24.422 1 96.19 208 ILE A C 1
ATOM 1676 O O . ILE A 1 208 ? 13.531 14.625 24.734 1 96.19 208 ILE A O 1
ATOM 1680 N N . ALA A 1 209 ? 15.336 13.344 24.641 1 91.31 209 ALA A N 1
ATOM 1681 C CA . ALA A 1 209 ? 16.109 14.352 25.359 1 91.31 209 ALA A CA 1
ATOM 1682 C C . ALA A 1 209 ? 16.203 15.648 24.562 1 91.31 209 ALA A C 1
ATOM 1684 O O . ALA A 1 209 ? 16.375 15.625 23.344 1 91.31 209 ALA A O 1
ATOM 1685 N N . ASN A 1 210 ? 16.094 16.703 25.266 1 87.31 210 ASN A N 1
ATOM 1686 C CA . ASN A 1 210 ? 16.078 18.016 24.609 1 87.31 210 ASN A CA 1
ATOM 1687 C C . ASN A 1 210 ? 17.344 18.266 23.812 1 87.31 210 ASN A C 1
ATOM 1689 O O . ASN A 1 210 ? 17.297 18.844 22.734 1 87.31 210 ASN A O 1
ATOM 1693 N N . ASN A 1 211 ? 18.484 17.797 24.266 1 83.06 211 ASN A N 1
ATOM 1694 C CA . ASN A 1 211 ? 19.766 18.031 23.609 1 83.06 211 ASN A CA 1
ATOM 1695 C C . ASN A 1 211 ? 19.953 17.125 22.406 1 83.06 211 ASN A C 1
ATOM 1697 O O . ASN A 1 211 ? 20.828 17.375 21.578 1 83.06 211 ASN A O 1
ATOM 1701 N N . GLN A 1 212 ? 19.094 16.172 22.281 1 90.44 212 GLN A N 1
ATOM 1702 C CA . GLN A 1 212 ? 19.172 15.25 21.141 1 90.44 212 GLN A CA 1
ATOM 1703 C C . GLN A 1 212 ? 18.125 15.602 20.094 1 90.44 212 GLN A C 1
ATOM 1705 O O . GLN A 1 212 ? 18.125 15.016 19 1 90.44 212 GLN A O 1
ATOM 1710 N N . LEU A 1 213 ? 17.297 16.578 20.422 1 93.38 213 LEU A N 1
ATOM 1711 C CA . LEU A 1 213 ? 16.141 16.859 19.578 1 93.38 213 LEU A CA 1
ATOM 1712 C C . LEU A 1 213 ? 16.406 18.078 18.688 1 93.38 213 LEU A C 1
ATOM 1714 O O . LEU A 1 213 ? 16.828 19.125 19.188 1 93.38 213 LEU A O 1
ATOM 1718 N N . LYS A 1 214 ? 16.172 17.922 17.391 1 91.38 214 LYS A N 1
ATOM 1719 C CA . LYS A 1 214 ? 16.141 19.031 16.438 1 91.38 214 LYS A CA 1
ATOM 1720 C C . LYS A 1 214 ? 14.797 19.094 15.719 1 91.38 214 LYS A C 1
ATOM 1722 O O . LYS A 1 214 ? 14.227 18.047 15.375 1 91.38 214 LYS A O 1
ATOM 1727 N N . LEU A 1 215 ? 14.273 20.25 15.562 1 92.5 215 LEU A N 1
ATOM 1728 C CA . LEU A 1 215 ? 13.078 20.438 14.742 1 92.5 215 LEU A CA 1
ATOM 1729 C C . LEU A 1 215 ? 13.445 20.734 13.297 1 92.5 215 LEU A C 1
ATOM 1731 O O . LEU A 1 215 ? 14.414 21.453 13.031 1 92.5 215 LEU A O 1
ATOM 1735 N N . ALA A 1 216 ? 12.789 20.109 12.422 1 93.56 216 ALA A N 1
ATOM 1736 C CA . ALA A 1 216 ? 12.969 20.375 11 1 93.56 216 ALA A CA 1
ATOM 1737 C C . ALA A 1 216 ? 11.695 20.922 10.367 1 93.56 216 ALA A C 1
ATOM 1739 O O . ALA A 1 216 ? 10.602 20.438 10.648 1 93.56 216 ALA A O 1
ATOM 1740 N N . LEU A 1 217 ? 11.867 22.031 9.617 1 93.25 217 LEU A N 1
ATOM 1741 C CA . LEU A 1 217 ? 10.727 22.547 8.883 1 93.25 217 LEU A CA 1
ATOM 1742 C C . LEU A 1 217 ? 10.383 21.641 7.699 1 93.25 217 LEU A C 1
ATOM 1744 O O . LEU A 1 217 ? 11.266 21.281 6.926 1 93.25 217 LEU A O 1
ATOM 1748 N N . GLU A 1 218 ? 9.141 21.297 7.555 1 95.25 218 GLU A N 1
ATOM 1749 C CA . GLU A 1 218 ? 8.672 20.266 6.621 1 95.25 218 GLU A CA 1
ATOM 1750 C C . GLU A 1 218 ? 9.086 20.594 5.188 1 95.25 218 GLU A C 1
ATOM 1752 O O . GLU A 1 218 ? 9.703 19.766 4.508 1 95.25 218 GLU A O 1
ATOM 1757 N N . PRO A 1 219 ? 8.859 21.812 4.652 1 94.44 219 PRO A N 1
ATOM 1758 C CA . PRO A 1 219 ? 9.242 22.047 3.264 1 94.44 219 PRO A CA 1
ATOM 1759 C C . PRO A 1 219 ? 10.758 22.016 3.057 1 94.44 219 PRO A C 1
ATOM 1761 O O . PRO A 1 219 ? 11.227 21.641 1.984 1 94.44 219 PRO A O 1
ATOM 1764 N N . GLU A 1 220 ? 11.547 22.469 4.047 1 92.75 220 GLU A N 1
ATOM 1765 C CA . GLU A 1 220 ? 13 22.406 3.949 1 92.75 220 GLU A CA 1
ATOM 1766 C C . GLU A 1 220 ? 13.492 20.969 3.846 1 92.75 220 GLU A C 1
ATOM 1768 O O . GLU A 1 220 ? 14.367 20.656 3.033 1 92.75 220 GLU A O 1
ATOM 1773 N N . ALA A 1 221 ? 12.906 20.188 4.742 1 95.06 221 ALA A N 1
ATOM 1774 C CA . ALA A 1 221 ? 13.25 18.766 4.695 1 95.06 221 ALA A CA 1
ATOM 1775 C C . ALA A 1 221 ? 12.945 18.172 3.32 1 95.06 221 ALA A C 1
ATOM 1777 O O . ALA A 1 221 ? 13.766 17.453 2.758 1 95.06 221 ALA A O 1
ATOM 1778 N N . ALA A 1 222 ? 11.812 18.469 2.803 1 94.94 222 ALA A N 1
ATOM 1779 C CA . ALA A 1 222 ? 11.422 17.969 1.486 1 94.94 222 ALA A CA 1
ATOM 1780 C C . ALA A 1 222 ? 12.391 18.453 0.409 1 94.94 222 ALA A C 1
ATOM 1782 O O . ALA A 1 222 ? 12.742 17.688 -0.495 1 94.94 222 ALA A O 1
ATOM 1783 N N . ALA A 1 223 ? 12.82 19.688 0.483 1 92.75 223 ALA A N 1
ATOM 1784 C CA . ALA A 1 223 ? 13.758 20.266 -0.478 1 92.75 223 ALA A CA 1
ATOM 1785 C C . ALA A 1 223 ? 15.086 19.516 -0.467 1 92.75 223 ALA A C 1
ATOM 1787 O O . ALA A 1 223 ? 15.68 19.266 -1.521 1 92.75 223 ALA A O 1
ATOM 1788 N N . ILE A 1 224 ? 15.516 19.188 0.694 1 93.31 224 ILE A N 1
ATOM 1789 C CA . ILE A 1 224 ? 16.781 18.5 0.864 1 93.31 224 ILE A CA 1
ATOM 1790 C C . ILE A 1 224 ? 16.719 17.141 0.162 1 93.31 224 ILE A C 1
ATOM 1792 O O . ILE A 1 224 ? 17.672 16.75 -0.527 1 93.31 224 ILE A O 1
ATOM 1796 N N . LEU A 1 225 ? 15.625 16.391 0.344 1 93.31 225 LEU A N 1
ATOM 1797 C CA . LEU A 1 225 ? 15.492 15.102 -0.32 1 93.31 225 LEU A CA 1
ATOM 1798 C C . LEU A 1 225 ? 15.492 15.273 -1.836 1 93.31 225 LEU A C 1
ATOM 1800 O O . LEU A 1 225 ? 16.172 14.531 -2.545 1 93.31 225 LEU A O 1
ATOM 1804 N N . CYS A 1 226 ? 14.719 16.203 -2.307 1 89.25 226 CYS A N 1
ATOM 1805 C CA . CYS A 1 226 ? 14.617 16.438 -3.744 1 89.25 226 CYS A CA 1
ATOM 1806 C C . CYS A 1 226 ? 15.984 16.75 -4.34 1 89.25 226 CYS A C 1
ATOM 1808 O O . CYS A 1 226 ? 16.328 16.266 -5.422 1 89.25 226 CYS A O 1
ATOM 1810 N N . LYS A 1 227 ? 16.703 17.531 -3.67 1 88 227 LYS A N 1
ATOM 1811 C CA . LYS A 1 227 ? 18.062 17.859 -4.109 1 88 227 LYS A CA 1
ATOM 1812 C C . LYS A 1 227 ? 18.938 16.625 -4.188 1 88 227 LYS A C 1
ATOM 1814 O O . LYS A 1 227 ? 19.641 16.406 -5.18 1 88 227 LYS A O 1
ATOM 1819 N N . GLN A 1 228 ? 18.859 15.852 -3.195 1 86.94 228 GLN A N 1
ATOM 1820 C CA . GLN A 1 228 ? 19.688 14.648 -3.148 1 86.94 228 GLN A CA 1
ATOM 1821 C C . GLN A 1 228 ? 19.312 13.664 -4.246 1 86.94 228 GLN A C 1
ATOM 1823 O O . GLN A 1 228 ? 20.172 13.008 -4.832 1 86.94 228 GLN A O 1
ATOM 1828 N N . VAL A 1 229 ? 18.031 13.477 -4.438 1 81.94 229 VAL A N 1
ATOM 1829 C CA . VAL A 1 229 ? 17.547 12.586 -5.48 1 81.94 229 VAL A CA 1
ATOM 1830 C C . VAL A 1 229 ? 18.031 13.062 -6.844 1 81.94 229 VAL A C 1
ATOM 1832 O O . VAL A 1 229 ? 18.469 12.258 -7.676 1 81.94 229 VAL A O 1
ATOM 1835 N N . ALA A 1 230 ? 17.938 14.312 -7.074 1 76.38 230 ALA A N 1
ATOM 1836 C CA . ALA A 1 230 ? 18.406 14.883 -8.336 1 76.38 230 ALA A CA 1
ATOM 1837 C C . ALA A 1 230 ? 19.891 14.641 -8.539 1 76.38 230 ALA A C 1
ATOM 1839 O O . ALA A 1 230 ? 20.328 14.344 -9.656 1 76.38 230 ALA A O 1
ATOM 1840 N N . LEU A 1 231 ? 20.609 14.75 -7.5 1 70.62 231 LEU A N 1
ATOM 1841 C CA . LEU A 1 231 ? 22.062 14.609 -7.562 1 70.62 231 LEU A CA 1
ATOM 1842 C C . LEU A 1 231 ? 22.453 13.148 -7.793 1 70.62 231 LEU A C 1
ATOM 1844 O O . LEU A 1 231 ? 23.562 12.867 -8.266 1 70.62 231 LEU A O 1
ATOM 1848 N N . SER A 1 232 ? 21.578 12.219 -7.383 1 67.81 232 SER A N 1
ATOM 1849 C CA . SER A 1 232 ? 21.875 10.797 -7.504 1 67.81 232 SER A CA 1
ATOM 1850 C C . SER A 1 232 ? 21.672 10.312 -8.938 1 67.81 232 SER A C 1
ATOM 1852 O O . SER A 1 232 ? 22.188 9.258 -9.32 1 67.81 232 SER A O 1
ATOM 1854 N N . LYS A 1 233 ? 20.891 10.992 -9.602 1 60.66 233 LYS A N 1
ATOM 1855 C CA . LYS A 1 233 ? 20.641 10.625 -10.992 1 60.66 233 LYS A CA 1
ATOM 1856 C C . LYS A 1 233 ? 21.828 11.008 -11.883 1 60.66 233 LYS A C 1
ATOM 1858 O O . LYS A 1 233 ? 22.641 11.859 -11.508 1 60.66 233 LYS A O 1
ATOM 1863 N N . ASP A 1 234 ? 22.078 10.172 -12.859 1 54.06 234 ASP A N 1
ATOM 1864 C CA . ASP A 1 234 ? 23.188 10.438 -13.766 1 54.06 234 ASP A CA 1
ATOM 1865 C C . ASP A 1 234 ? 23.141 11.867 -14.289 1 54.06 234 ASP A C 1
ATOM 1867 O O . ASP A 1 234 ? 22.062 12.406 -14.547 1 54.06 234 ASP A O 1
ATOM 1871 N N . LYS A 1 235 ? 24.297 12.57 -14.117 1 49.75 235 LYS A N 1
ATOM 1872 C CA . LYS A 1 235 ? 24.672 13.961 -14.32 1 49.75 235 LYS A CA 1
ATOM 1873 C C . LYS A 1 235 ? 23.906 14.57 -15.5 1 49.75 235 LYS A C 1
ATOM 1875 O O . LYS A 1 235 ? 23.703 15.781 -15.547 1 49.75 235 LYS A O 1
ATOM 1880 N N . GLU A 1 236 ? 23.547 13.93 -16.438 1 44.06 236 GLU A N 1
ATOM 1881 C CA . GLU A 1 236 ? 23.125 14.633 -17.641 1 44.06 236 GLU A CA 1
ATOM 1882 C C . GLU A 1 236 ? 21.609 14.875 -17.625 1 44.06 236 GLU A C 1
ATOM 1884 O O . GLU A 1 236 ? 21.078 15.539 -18.516 1 44.06 236 GLU A O 1
ATOM 1889 N N . GLU A 1 237 ? 20.953 14.57 -16.406 1 48.31 237 GLU A N 1
ATOM 1890 C CA . GLU A 1 237 ? 19.484 14.648 -16.422 1 48.31 237 GLU A CA 1
ATOM 1891 C C . GLU A 1 237 ? 19.016 16.016 -15.938 1 48.31 237 GLU A C 1
ATOM 1893 O O . GLU A 1 237 ? 19.672 16.672 -15.133 1 48.31 237 GLU A O 1
ATOM 1898 N N . SER A 1 238 ? 18.031 16.703 -16.641 1 47.34 238 SER A N 1
ATOM 1899 C CA . SER A 1 238 ? 17.422 18 -16.406 1 47.34 238 SER A CA 1
ATOM 1900 C C . SER A 1 238 ? 17.141 18.219 -14.93 1 47.34 238 SER A C 1
ATOM 1902 O O . SER A 1 238 ? 17.312 19.328 -14.414 1 47.34 238 SER A O 1
ATOM 1904 N N . GLU A 1 239 ? 16.938 17.156 -14.242 1 55.28 239 GLU A N 1
ATOM 1905 C CA . GLU A 1 239 ? 16.625 17.328 -12.82 1 55.28 239 GLU A CA 1
ATOM 1906 C C . GLU A 1 239 ? 17.859 17.688 -12.016 1 55.28 239 GLU A C 1
ATOM 1908 O O . GLU A 1 239 ? 17.781 18.469 -11.055 1 55.28 239 GLU A O 1
ATOM 1913 N N . VAL A 1 240 ? 18.953 17.281 -12.531 1 50.41 240 VAL A N 1
ATOM 1914 C CA . VAL A 1 240 ? 20.219 17.578 -11.859 1 50.41 240 VAL A CA 1
ATOM 1915 C C . VAL A 1 240 ? 20.547 19.062 -12.031 1 50.41 240 VAL A C 1
ATOM 1917 O O . VAL A 1 240 ? 21.031 19.719 -11.094 1 50.41 240 VAL A O 1
ATOM 1920 N N . LYS A 1 241 ? 20.234 19.625 -13.109 1 60.75 241 LYS A N 1
ATOM 1921 C CA . LYS A 1 241 ? 20.531 21.016 -13.414 1 60.75 241 LYS A CA 1
ATOM 1922 C C . LYS A 1 241 ? 19.672 21.953 -12.586 1 60.75 241 LYS A C 1
ATOM 1924 O O . LYS A 1 241 ? 20.047 23.109 -12.344 1 60.75 241 LYS A O 1
ATOM 1929 N N . ALA A 1 242 ? 18.656 21.359 -12.016 1 68.75 242 ALA A N 1
ATOM 1930 C CA . ALA A 1 242 ? 17.703 22.156 -11.234 1 68.75 242 ALA A CA 1
ATOM 1931 C C . ALA A 1 242 ? 18.297 22.531 -9.883 1 68.75 242 ALA A C 1
ATOM 1933 O O . ALA A 1 242 ? 17.828 23.484 -9.234 1 68.75 242 ALA A O 1
ATOM 1934 N N . PHE A 1 243 ? 19.484 21.891 -9.555 1 76.88 243 PHE A N 1
ATOM 1935 C CA . PHE A 1 243 ? 19.984 22.141 -8.211 1 76.88 243 PHE A CA 1
ATOM 1936 C C . PHE A 1 243 ? 21.453 22.578 -8.258 1 76.88 243 PHE A C 1
ATOM 1938 O O . PHE A 1 243 ? 22.203 22.359 -7.305 1 76.88 243 PHE A O 1
ATOM 1945 N N . GLN A 1 244 ? 21.766 23.172 -9.305 1 82.56 244 GLN A N 1
ATOM 1946 C CA . GLN A 1 244 ? 23.078 23.781 -9.414 1 82.56 244 GLN A CA 1
ATOM 1947 C C . GLN A 1 244 ? 23.172 25.078 -8.625 1 82.56 244 GLN A C 1
ATOM 1949 O O . GLN A 1 244 ? 22.141 25.703 -8.344 1 82.56 244 GLN A O 1
ATOM 1954 N N . PRO A 1 245 ? 24.375 25.469 -8.258 1 87.62 245 PRO A N 1
ATOM 1955 C CA . PRO A 1 245 ? 24.516 26.734 -7.531 1 87.62 245 PRO A CA 1
ATOM 1956 C C . PRO A 1 245 ? 23.906 27.922 -8.289 1 87.62 245 PRO A C 1
ATOM 1958 O O . PRO A 1 245 ? 24.094 28.047 -9.5 1 87.62 245 PRO A O 1
ATOM 1961 N N . GLY A 1 246 ? 23.141 28.672 -7.594 1 89.31 246 GLY A N 1
ATOM 1962 C CA . GLY A 1 246 ? 22.531 29.844 -8.18 1 89.31 246 GLY A CA 1
ATOM 1963 C C . GLY A 1 246 ? 21.094 29.609 -8.633 1 89.31 246 GLY A C 1
ATOM 1964 O O . GLY A 1 246 ? 20.344 30.547 -8.859 1 89.31 246 GLY A O 1
ATOM 1965 N N . ARG A 1 247 ? 20.781 28.406 -8.703 1 90.75 247 ARG A N 1
ATOM 1966 C CA . ARG A 1 247 ? 19.438 28.078 -9.133 1 90.75 247 ARG A CA 1
ATOM 1967 C C . ARG A 1 247 ? 18.422 28.297 -8.008 1 90.75 247 ARG A C 1
ATOM 1969 O O . ARG A 1 247 ? 18.75 28.125 -6.836 1 90.75 247 ARG A O 1
ATOM 1976 N N . LYS A 1 248 ? 17.266 28.766 -8.438 1 94.25 248 LYS A N 1
ATOM 1977 C CA . LYS A 1 248 ? 16.188 29.062 -7.492 1 94.25 248 LYS A CA 1
ATOM 1978 C C . LYS A 1 248 ? 15 28.141 -7.73 1 94.25 248 LYS A C 1
ATOM 1980 O O . LYS A 1 248 ? 14.68 27.797 -8.875 1 94.25 248 LYS A O 1
ATOM 1985 N N . PHE A 1 249 ? 14.406 27.719 -6.645 1 94.69 249 PHE A N 1
ATOM 1986 C CA . PHE A 1 249 ? 13.227 26.875 -6.758 1 94.69 249 PHE A CA 1
ATOM 1987 C C . PHE A 1 249 ? 12.258 27.125 -5.613 1 94.69 249 PHE A C 1
ATOM 1989 O O . PHE A 1 249 ? 12.648 27.688 -4.582 1 94.69 249 PHE A O 1
ATOM 1996 N N . MET A 1 250 ? 11.047 26.844 -5.809 1 96.12 250 MET A N 1
ATOM 1997 C CA . MET A 1 250 ? 9.984 26.938 -4.809 1 96.12 250 MET A CA 1
ATOM 1998 C C . MET A 1 250 ? 9.508 25.547 -4.398 1 96.12 250 MET A C 1
ATOM 2000 O O . MET A 1 250 ? 9.367 24.656 -5.242 1 96.12 250 MET A O 1
ATOM 2004 N N . VAL A 1 251 ? 9.367 25.359 -3.105 1 96.75 251 VAL A N 1
ATOM 2005 C CA . VAL A 1 251 ? 8.812 24.109 -2.588 1 96.75 251 VAL A CA 1
ATOM 2006 C C . VAL A 1 251 ? 7.363 24.328 -2.156 1 96.75 251 VAL A C 1
ATOM 2008 O O . VAL A 1 251 ? 7.082 25.188 -1.319 1 96.75 251 VAL A O 1
ATOM 2011 N N . VAL A 1 252 ? 6.477 23.672 -2.738 1 97.38 252 VAL A N 1
ATOM 2012 C CA . VAL A 1 252 ? 5.074 23.656 -2.338 1 97.38 252 VAL A CA 1
ATOM 2013 C C . VAL A 1 252 ? 4.727 22.328 -1.678 1 97.38 252 VAL A C 1
ATOM 2015 O O . VAL A 1 252 ? 4.445 21.344 -2.365 1 97.38 252 VAL A O 1
ATOM 2018 N N . ASP A 1 253 ? 4.652 22.328 -0.383 1 97.12 253 ASP A N 1
ATOM 2019 C CA . ASP A 1 253 ? 4.336 21.141 0.398 1 97.12 253 ASP A CA 1
ATOM 2020 C C . ASP A 1 253 ? 2.83 21.031 0.64 1 97.12 253 ASP A C 1
ATOM 2022 O O . ASP A 1 253 ? 2.285 21.703 1.512 1 97.12 253 ASP A O 1
ATOM 2026 N N . CYS A 1 254 ? 2.256 20.156 -0.131 1 96.75 254 CYS A N 1
ATOM 2027 C CA . CYS A 1 254 ? 0.813 19.953 -0.053 1 96.75 254 CYS A CA 1
ATOM 2028 C C . CYS A 1 254 ? 0.474 18.781 0.863 1 96.75 254 CYS A C 1
ATOM 2030 O O . CYS A 1 254 ? 0.245 17.672 0.393 1 96.75 254 CYS A O 1
ATOM 2032 N N . GLY A 1 255 ? 0.234 19.062 2.115 1 93.88 255 GLY A N 1
ATOM 2033 C CA . GLY A 1 255 ? -0.067 18.031 3.102 1 93.88 255 GLY A CA 1
ATOM 2034 C C . GLY A 1 255 ? -1.556 17.812 3.303 1 93.88 255 GLY A C 1
ATOM 2035 O O . GLY A 1 255 ? -2.365 18.219 2.465 1 93.88 255 GLY A O 1
ATOM 2036 N N . GLY A 1 256 ? -1.832 17.141 4.332 1 92.56 256 GLY A N 1
ATOM 2037 C CA . GLY A 1 256 ? -3.229 16.891 4.66 1 92.56 256 GLY A CA 1
ATOM 2038 C C . GLY A 1 256 ? -3.947 18.125 5.176 1 92.56 256 GLY A C 1
ATOM 2039 O O . GLY A 1 256 ? -5.035 18.469 4.703 1 92.56 256 GLY A O 1
ATOM 2040 N N . GLY A 1 257 ? -3.295 18.766 6.105 1 91.12 257 GLY A N 1
ATOM 2041 C CA . GLY A 1 257 ? -3.943 19.891 6.746 1 91.12 257 GLY A CA 1
ATOM 2042 C C . GLY A 1 257 ? -3.531 21.234 6.152 1 91.12 257 GLY A C 1
ATOM 2043 O O . GLY A 1 257 ? -4.371 22.109 5.945 1 91.12 257 GLY A O 1
ATOM 2044 N N . THR A 1 258 ? -2.283 21.328 5.918 1 91.56 258 THR A N 1
ATOM 2045 C CA . THR A 1 258 ? -1.765 22.625 5.484 1 91.56 258 THR A CA 1
ATOM 2046 C C . THR A 1 258 ? -0.97 22.484 4.188 1 91.56 258 THR A C 1
ATOM 2048 O O . THR A 1 258 ? -0.511 21.391 3.852 1 91.56 258 THR A O 1
ATOM 2051 N N . VAL A 1 259 ? -0.938 23.562 3.48 1 94.88 259 VAL A N 1
ATOM 2052 C CA . VAL A 1 259 ? 0.015 23.75 2.393 1 94.88 259 VAL A CA 1
ATOM 2053 C C . VAL A 1 259 ? 1.062 24.797 2.797 1 94.88 259 VAL A C 1
ATOM 2055 O O . VAL A 1 259 ? 0.717 25.906 3.219 1 94.88 259 VAL A O 1
ATOM 2058 N N . ASP A 1 260 ? 2.312 24.391 2.74 1 95.25 260 ASP A N 1
ATOM 2059 C CA . ASP A 1 260 ? 3.441 25.25 3.07 1 95.25 260 ASP A CA 1
ATOM 2060 C C . ASP A 1 260 ? 4.289 25.547 1.834 1 95.25 260 ASP A C 1
ATOM 2062 O O . ASP A 1 260 ? 4.652 24.625 1.093 1 95.25 260 ASP A O 1
ATOM 2066 N N . VAL A 1 261 ? 4.617 26.781 1.69 1 96.06 261 VAL A N 1
ATOM 2067 C CA . VAL A 1 261 ? 5.41 27.188 0.533 1 96.06 261 VAL A CA 1
ATOM 2068 C C . VAL A 1 261 ? 6.688 27.891 0.999 1 96.06 261 VAL A C 1
ATOM 2070 O O . VAL A 1 261 ? 6.637 28.828 1.795 1 96.06 261 VAL A O 1
ATOM 2073 N N . THR A 1 262 ? 7.797 27.406 0.535 1 95.38 262 THR A N 1
ATOM 2074 C CA . THR A 1 262 ? 9.086 28.062 0.766 1 95.38 262 THR A CA 1
ATOM 2075 C C . THR A 1 262 ? 9.844 28.234 -0.546 1 95.38 262 THR A C 1
ATOM 2077 O O . THR A 1 262 ? 9.578 27.531 -1.522 1 95.38 262 THR A O 1
ATOM 2080 N N . ALA A 1 263 ? 10.695 29.203 -0.599 1 95.75 263 ALA A N 1
ATOM 2081 C CA . ALA A 1 263 ? 11.539 29.484 -1.758 1 95.75 263 ALA A CA 1
ATOM 2082 C C . ALA A 1 263 ? 13.016 29.469 -1.38 1 95.75 263 ALA A C 1
ATOM 2084 O O . ALA A 1 263 ? 13.414 30.047 -0.362 1 95.75 263 ALA A O 1
ATOM 2085 N N . HIS A 1 264 ? 13.766 28.797 -2.217 1 94.88 264 HIS A N 1
ATOM 2086 C CA . HIS A 1 264 ? 15.172 28.609 -1.872 1 94.88 264 HIS A CA 1
ATOM 2087 C C . HIS A 1 264 ? 16.062 28.875 -3.072 1 94.88 264 HIS A C 1
ATOM 2089 O O . HIS A 1 264 ? 15.633 28.781 -4.219 1 94.88 264 HIS A O 1
ATOM 2095 N N . GLU A 1 265 ? 17.297 29.219 -2.768 1 94.38 265 GLU A N 1
ATOM 2096 C CA . GLU A 1 265 ? 18.391 29.297 -3.721 1 94.38 265 GLU A CA 1
ATOM 2097 C C . GLU A 1 265 ? 19.531 28.359 -3.326 1 94.38 265 GLU A C 1
ATOM 2099 O O . GLU A 1 265 ? 19.891 28.266 -2.148 1 94.38 265 GLU A O 1
ATOM 2104 N N . VAL A 1 266 ? 19.984 27.609 -4.312 1 92.31 266 VAL A N 1
ATOM 2105 C CA . VAL A 1 266 ? 21.141 26.766 -4.055 1 92.31 266 VAL A CA 1
ATOM 2106 C C . VAL A 1 266 ? 22.406 27.625 -4.023 1 92.31 266 VAL A C 1
ATOM 2108 O O . VAL A 1 266 ? 22.703 28.344 -4.98 1 92.31 266 VAL A O 1
ATOM 2111 N N . VAL A 1 267 ? 23.109 27.531 -2.957 1 91.25 267 VAL A N 1
ATOM 2112 C CA . VAL A 1 267 ? 24.328 28.312 -2.832 1 91.25 267 VAL A CA 1
ATOM 2113 C C . VAL A 1 267 ? 25.562 27.422 -2.998 1 91.25 267 VAL A C 1
ATOM 2115 O O . VAL A 1 267 ? 25.422 26.203 -3.121 1 91.25 267 VAL A O 1
ATOM 2118 N N . GLY A 1 268 ? 26.719 28.062 -3.09 1 83.25 268 GLY A N 1
ATOM 2119 C CA . GLY A 1 268 ? 27.953 27.297 -3.229 1 83.25 268 GLY A CA 1
ATOM 2120 C C . GLY A 1 268 ? 28.109 26.219 -2.162 1 83.25 268 GLY A C 1
ATOM 2121 O O . GLY A 1 268 ? 27.766 26.438 -0.999 1 83.25 268 GLY A O 1
ATOM 2122 N N . GLY A 1 269 ? 28.578 25.016 -2.475 1 79.94 269 GLY A N 1
ATOM 2123 C CA . GLY A 1 269 ? 28.75 23.922 -1.539 1 79.94 269 GLY A CA 1
ATOM 2124 C C . GLY A 1 269 ? 27.5 23.094 -1.347 1 79.94 269 GLY A C 1
ATOM 2125 O O . GLY A 1 269 ? 27.469 22.172 -0.53 1 79.94 269 GLY A O 1
ATOM 2126 N N . GLY A 1 270 ? 26.438 23.516 -1.973 1 81.44 270 GLY A N 1
ATOM 2127 C CA . GLY A 1 270 ? 25.203 22.75 -1.938 1 81.44 270 GLY A CA 1
ATOM 2128 C C . GLY A 1 270 ? 24.25 23.203 -0.854 1 81.44 270 GLY A C 1
ATOM 2129 O O . GLY A 1 270 ? 23.25 22.516 -0.568 1 81.44 270 GLY A O 1
ATOM 2130 N N . GLY A 1 271 ? 24.5 24.281 -0.281 1 88.81 271 GLY A N 1
ATOM 2131 C CA . GLY A 1 271 ? 23.641 24.828 0.752 1 88.81 271 GLY A CA 1
ATOM 2132 C C . GLY A 1 271 ? 22.359 25.438 0.201 1 88.81 271 GLY A C 1
ATOM 2133 O O . GLY A 1 271 ? 22.25 25.703 -0.999 1 88.81 271 GLY A O 1
ATOM 2134 N N . LEU A 1 272 ? 21.297 25.609 1.053 1 92.12 272 LEU A N 1
ATOM 2135 C CA . LEU A 1 272 ? 20.016 26.203 0.676 1 92.12 272 LEU A CA 1
ATOM 2136 C C . LEU A 1 272 ? 19.766 27.5 1.444 1 92.12 272 LEU A C 1
ATOM 2138 O O . LEU A 1 272 ? 19.766 27.5 2.678 1 92.12 272 LEU A O 1
ATOM 2142 N N . LYS A 1 273 ? 19.578 28.469 0.686 1 91.44 273 LYS A N 1
ATOM 2143 C CA . LYS A 1 273 ? 19.25 29.781 1.232 1 91.44 273 LYS A CA 1
ATOM 2144 C C . LYS A 1 273 ? 17.812 30.156 0.949 1 91.44 273 LYS A C 1
ATOM 2146 O O . LYS A 1 273 ? 17.375 30.172 -0.206 1 91.44 273 LYS A O 1
ATOM 2151 N N . GLU A 1 274 ? 17.109 30.5 2.006 1 92 274 GLU A N 1
ATOM 2152 C CA . GLU A 1 274 ? 15.719 30.906 1.833 1 92 274 GLU A CA 1
ATOM 2153 C C . GLU A 1 274 ? 15.617 32.312 1.222 1 92 274 GLU A C 1
ATOM 2155 O O . GLU A 1 274 ? 16.344 33.219 1.614 1 92 274 GLU A O 1
ATOM 2160 N N . LEU A 1 275 ? 14.734 32.469 0.256 1 92.94 275 LEU A N 1
ATOM 2161 C CA . LEU A 1 275 ? 14.609 33.719 -0.478 1 92.94 275 LEU A CA 1
ATOM 2162 C C . LEU A 1 275 ? 13.477 34.562 0.091 1 92.94 275 LEU A C 1
ATOM 2164 O O . LEU A 1 275 ? 13.492 35.812 -0.041 1 92.94 275 LEU A O 1
ATOM 2168 N N . HIS A 1 276 ? 12.555 33.938 0.578 1 92.06 276 HIS A N 1
ATOM 2169 C CA . HIS A 1 276 ? 11.344 34.531 1.14 1 92.06 276 HIS A CA 1
ATOM 2170 C C . HIS A 1 276 ? 10.797 33.688 2.277 1 92.06 276 HIS A C 1
ATOM 2172 O O . HIS A 1 276 ? 10.883 32.438 2.23 1 92.06 276 HIS A O 1
ATOM 2178 N N . HIS A 1 277 ? 10.305 34.312 3.316 1 89.81 277 HIS A N 1
ATOM 2179 C CA . HIS A 1 277 ? 9.828 33.531 4.457 1 89.81 277 HIS A CA 1
ATOM 2180 C C . HIS A 1 277 ? 8.719 32.562 4.047 1 89.81 277 HIS A C 1
ATOM 2182 O O . HIS A 1 277 ? 8.031 32.812 3.049 1 89.81 277 HIS A O 1
ATOM 2188 N N . ALA A 1 278 ? 8.484 31.609 4.777 1 91.12 278 ALA A N 1
ATOM 2189 C CA . ALA A 1 278 ? 7.488 30.578 4.488 1 91.12 278 ALA A CA 1
ATOM 2190 C C . ALA A 1 278 ? 6.078 31.156 4.504 1 91.12 278 ALA A C 1
ATOM 2192 O O . ALA A 1 278 ? 5.758 32 5.348 1 91.12 278 ALA A O 1
ATOM 2193 N N . THR A 1 279 ? 5.297 30.812 3.58 1 92.56 279 THR A N 1
ATOM 2194 C CA . THR A 1 279 ? 3.881 31.172 3.514 1 92.56 279 THR A CA 1
ATOM 2195 C C . THR A 1 279 ? 3.021 29.906 3.355 1 92.56 279 THR A C 1
ATOM 2197 O O . THR A 1 279 ? 3.539 28.828 3.096 1 92.56 279 THR A O 1
ATOM 2200 N N . GLY A 1 280 ? 1.765 30.062 3.588 1 92 280 GLY A N 1
ATOM 2201 C CA . GLY A 1 280 ? 0.859 28.938 3.465 1 92 280 GLY A CA 1
ATOM 2202 C C . GLY A 1 280 ? -0.459 29.141 4.188 1 92 280 GLY A C 1
ATOM 2203 O O . GLY A 1 280 ? -0.752 30.25 4.645 1 92 280 GLY A O 1
ATOM 2204 N N . ASP A 1 281 ? -1.289 28.125 4.188 1 91.38 281 ASP A N 1
ATOM 2205 C CA . ASP A 1 281 ? -2.596 28.156 4.84 1 91.38 281 ASP A CA 1
ATOM 2206 C C . ASP A 1 281 ? -3.156 26.75 4.996 1 91.38 281 ASP A C 1
ATOM 2208 O O . ASP A 1 281 ? -2.494 25.766 4.648 1 91.38 281 ASP A O 1
ATOM 2212 N N . ALA A 1 282 ? -4.32 26.688 5.68 1 90.44 282 ALA A N 1
ATOM 2213 C CA . ALA A 1 282 ? -5.031 25.422 5.824 1 90.44 282 ALA A CA 1
ATOM 2214 C C . ALA A 1 282 ? -5.719 25.031 4.523 1 90.44 282 ALA A C 1
ATOM 2216 O O . ALA A 1 282 ? -6.949 25.078 4.422 1 90.44 282 ALA A O 1
ATOM 2217 N N . LEU A 1 283 ? -4.969 24.641 3.549 1 92.19 283 LEU A N 1
ATOM 2218 C CA . LEU A 1 283 ? -5.461 24.359 2.207 1 92.19 283 LEU A CA 1
ATOM 2219 C C . LEU A 1 283 ? -5.141 22.922 1.805 1 92.19 283 LEU A C 1
ATOM 2221 O O . LEU A 1 283 ? -5.074 22.609 0.615 1 92.19 283 LEU A O 1
ATOM 2225 N N . GLY A 1 284 ? -4.93 22.109 2.727 1 93.19 284 GLY A N 1
ATOM 2226 C CA . GLY A 1 284 ? -4.461 20.766 2.439 1 93.19 284 GLY A CA 1
ATOM 2227 C C . GLY A 1 284 ? -5.578 19.812 2.066 1 93.19 284 GLY A C 1
ATOM 2228 O O . GLY A 1 284 ? -6.711 20.234 1.827 1 93.19 284 GLY A O 1
ATOM 2229 N N . GLY A 1 285 ? -5.281 18.547 2 1 93.25 285 GLY A N 1
ATOM 2230 C CA . GLY A 1 285 ? -6.176 17.5 1.528 1 93.25 285 GLY A CA 1
ATOM 2231 C C . GLY A 1 285 ? -7.414 17.328 2.391 1 93.25 285 GLY A C 1
ATOM 2232 O O . GLY A 1 285 ? -8.445 16.844 1.922 1 93.25 285 GLY A O 1
ATOM 2233 N N . THR A 1 286 ? -7.391 17.734 3.605 1 93 286 THR A N 1
ATOM 2234 C CA . THR A 1 286 ? -8.531 17.594 4.496 1 93 286 THR A CA 1
ATOM 2235 C C . THR A 1 286 ? -9.68 18.5 4.059 1 93 286 THR A C 1
ATOM 2237 O O . THR A 1 286 ? -10.836 18.266 4.406 1 93 286 THR A O 1
ATOM 2240 N N . ASN A 1 287 ? -9.336 19.516 3.332 1 94.25 287 ASN A N 1
ATOM 2241 C CA . ASN A 1 287 ? -10.391 20.344 2.768 1 94.25 287 ASN A CA 1
ATOM 2242 C C . ASN A 1 287 ? -11.234 19.578 1.759 1 94.25 287 ASN A C 1
ATOM 2244 O O . ASN A 1 287 ? -12.438 19.828 1.628 1 94.25 287 ASN A O 1
ATOM 2248 N N . VAL A 1 288 ? -10.617 18.688 1.057 1 95.31 288 VAL A N 1
ATOM 2249 C CA . VAL A 1 288 ? -11.328 17.828 0.111 1 95.31 288 VAL A CA 1
ATOM 2250 C C . VAL A 1 288 ? -12.344 16.969 0.856 1 95.31 288 VAL A C 1
ATOM 2252 O O . VAL A 1 288 ? -13.492 16.828 0.421 1 95.31 288 VAL A O 1
ATOM 2255 N N . ASP A 1 289 ? -11.922 16.453 1.974 1 95.38 289 ASP A N 1
ATOM 2256 C CA . ASP A 1 289 ? -12.812 15.656 2.82 1 95.38 289 ASP A CA 1
ATOM 2257 C C . ASP A 1 289 ? -14 16.484 3.295 1 95.38 289 ASP A C 1
ATOM 2259 O O . ASP A 1 289 ? -15.148 16.047 3.219 1 95.38 289 ASP A O 1
ATOM 2263 N N . ARG A 1 290 ? -13.664 17.641 3.764 1 94.44 290 ARG A N 1
ATOM 2264 C CA . ARG A 1 290 ? -14.703 18.516 4.289 1 94.44 290 ARG A CA 1
ATOM 2265 C C . ARG A 1 290 ? -15.727 18.859 3.213 1 94.44 290 ARG A C 1
ATOM 2267 O O . ARG A 1 290 ? -16.938 18.875 3.479 1 94.44 290 ARG A O 1
ATOM 2274 N N . LYS A 1 291 ? -15.281 19.141 2.043 1 96.19 291 LYS A N 1
ATOM 2275 C CA . LYS A 1 291 ? -16.188 19.484 0.948 1 96.19 291 LYS A CA 1
ATOM 2276 C C . LYS A 1 291 ? -17.125 18.328 0.633 1 96.19 291 LYS A C 1
ATOM 2278 O O . LYS A 1 291 ? -18.312 18.531 0.364 1 96.19 291 LYS A O 1
ATOM 2283 N N . PHE A 1 292 ? -16.656 17.156 0.609 1 97.44 292 PHE A N 1
ATOM 2284 C CA . PHE A 1 292 ? -17.469 15.977 0.316 1 97.44 292 PHE A CA 1
ATOM 2285 C C . PHE A 1 292 ? -18.562 15.797 1.359 1 97.44 292 PHE A C 1
ATOM 2287 O O . PHE A 1 292 ? -19.75 15.688 1.017 1 97.44 292 PHE A O 1
ATOM 2294 N N . PHE A 1 293 ? -18.188 15.758 2.604 1 97.25 293 PHE A N 1
ATOM 2295 C CA . PHE A 1 293 ? -19.156 15.469 3.662 1 97.25 293 PHE A CA 1
ATOM 2296 C C . PHE A 1 293 ? -20.109 16.641 3.861 1 97.25 293 PHE A C 1
ATOM 2298 O O . PHE A 1 293 ? -21.266 16.438 4.242 1 97.25 293 PHE A O 1
ATOM 2305 N N . SER A 1 294 ? -19.625 17.859 3.584 1 97.25 294 SER A N 1
ATOM 2306 C CA . SER A 1 294 ? -20.547 19 3.584 1 97.25 294 SER A CA 1
ATOM 2307 C C . SER A 1 294 ? -21.609 18.844 2.512 1 97.25 294 SER A C 1
ATOM 2309 O O . SER A 1 294 ? -22.781 19.188 2.734 1 97.25 294 SER A O 1
ATOM 2311 N N . ALA A 1 295 ? -21.219 18.359 1.35 1 97.56 295 ALA A N 1
ATOM 2312 C CA . ALA A 1 295 ? -22.188 18.125 0.278 1 97.56 295 ALA A CA 1
ATOM 2313 C C . ALA A 1 295 ? -23.203 17.047 0.678 1 97.56 295 ALA A C 1
ATOM 2315 O O . ALA A 1 295 ? -24.406 17.219 0.464 1 97.56 295 ALA A O 1
ATOM 2316 N N . MET A 1 296 ? -22.734 15.969 1.244 1 98.12 296 MET A N 1
ATOM 2317 C CA . MET A 1 296 ? -23.625 14.914 1.715 1 98.12 296 MET A CA 1
ATOM 2318 C C . MET A 1 296 ? -24.625 15.461 2.73 1 98.12 296 MET A C 1
ATOM 2320 O O . MET A 1 296 ? -25.812 15.133 2.676 1 98.12 296 MET A O 1
ATOM 2324 N N . THR A 1 297 ? -24.125 16.312 3.625 1 98.06 297 THR A N 1
ATOM 2325 C CA . THR A 1 297 ? -24.969 16.922 4.652 1 98.06 297 THR A CA 1
ATOM 2326 C C . THR A 1 297 ? -26.016 17.828 4.02 1 98.06 297 THR A C 1
ATOM 2328 O O . THR A 1 297 ? -27.156 17.875 4.461 1 98.06 297 THR A O 1
ATOM 2331 N N . GLU A 1 298 ? -25.562 18.547 3.039 1 97.56 298 GLU A N 1
ATOM 2332 C CA . GLU A 1 298 ? -26.5 19.422 2.334 1 97.56 298 GLU A CA 1
ATOM 2333 C C . GLU A 1 298 ? -27.594 18.625 1.642 1 97.56 298 GLU A C 1
ATOM 2335 O O . GLU A 1 298 ? -28.766 19.016 1.653 1 97.56 298 GLU A O 1
ATOM 2340 N N . TRP A 1 299 ? -27.234 17.516 1.062 1 98 299 TRP A N 1
ATOM 2341 C CA . TRP A 1 299 ? -28.188 16.703 0.304 1 98 299 TRP A CA 1
ATOM 2342 C C . TRP A 1 299 ? -29.125 15.938 1.237 1 98 299 TRP A C 1
ATOM 2344 O O . TRP A 1 299 ? -30.328 15.875 1.006 1 98 299 TRP A O 1
ATOM 2354 N N . LEU A 1 300 ? -28.609 15.336 2.314 1 98.19 300 LEU A N 1
ATOM 2355 C CA . LEU A 1 300 ? -29.375 14.375 3.102 1 98.19 300 LEU A CA 1
ATOM 2356 C C . LEU A 1 300 ? -29.906 15.023 4.379 1 98.19 300 LEU A C 1
ATOM 2358 O O . LEU A 1 300 ? -30.859 14.531 4.984 1 98.19 300 LEU A O 1
ATOM 2362 N N . GLY A 1 301 ? -29.188 16.062 4.871 1 97.94 301 GLY A N 1
ATOM 2363 C CA . GLY A 1 301 ? -29.609 16.766 6.078 1 97.94 301 GLY A CA 1
ATOM 2364 C C . GLY A 1 301 ? -28.656 16.547 7.242 1 97.94 301 GLY A C 1
ATOM 2365 O O . GLY A 1 301 ? -28.125 15.453 7.418 1 97.94 301 GLY A O 1
ATOM 2366 N N . GLU A 1 302 ? -28.5 17.531 8.055 1 97.69 302 GLU A N 1
ATOM 2367 C CA . GLU A 1 302 ? -27.609 17.5 9.211 1 97.69 302 GLU A CA 1
ATOM 2368 C C . GLU A 1 302 ? -28.078 16.469 10.234 1 97.69 302 GLU A C 1
ATOM 2370 O O . GLU A 1 302 ? -27.281 15.781 10.859 1 97.69 302 GLU A O 1
ATOM 2375 N N . ASP A 1 303 ? -29.328 16.406 10.438 1 97.81 303 ASP A N 1
ATOM 2376 C CA . ASP A 1 303 ? -29.891 15.477 11.414 1 97.81 303 ASP A CA 1
ATOM 2377 C C . ASP A 1 303 ? -29.625 14.031 11.016 1 97.81 303 ASP A C 1
ATOM 2379 O O . ASP A 1 303 ? -29.281 13.195 11.859 1 97.81 303 ASP A O 1
ATOM 2383 N N . VAL A 1 304 ? -29.781 13.734 9.688 1 98.19 304 VAL A N 1
ATOM 2384 C CA . VAL A 1 304 ? -29.547 12.391 9.172 1 98.19 304 VAL A CA 1
ATOM 2385 C C . VAL A 1 304 ? -28.078 12.008 9.375 1 98.19 304 VAL A C 1
ATOM 2387 O O . VAL A 1 304 ? -27.766 10.938 9.898 1 98.19 304 VAL A O 1
ATOM 2390 N N . MET A 1 305 ? -27.188 12.938 9.008 1 97.81 305 MET A N 1
ATOM 2391 C CA . MET A 1 305 ? -25.75 12.664 9.07 1 97.81 305 MET A CA 1
ATOM 2392 C C . MET A 1 305 ? -25.297 12.508 10.523 1 97.81 305 MET A C 1
ATOM 2394 O O . MET A 1 305 ? -24.469 11.648 10.828 1 97.81 305 MET A O 1
ATOM 2398 N N . LYS A 1 306 ? -25.797 13.297 11.398 1 96.12 306 LYS A N 1
ATOM 2399 C CA . LYS A 1 306 ? -25.453 13.219 12.812 1 96.12 306 LYS A CA 1
ATOM 2400 C C . LYS A 1 306 ? -25.938 11.906 13.43 1 96.12 306 LYS A C 1
ATOM 2402 O O . LYS A 1 306 ? -25.219 11.281 14.219 1 96.12 306 LYS A O 1
ATOM 2407 N N . ARG A 1 307 ? -27.094 11.547 13.117 1 96.88 307 ARG A N 1
ATOM 2408 C CA . ARG A 1 307 ? -27.641 10.289 13.633 1 96.88 307 ARG A CA 1
ATOM 2409 C C . ARG A 1 307 ? -26.844 9.094 13.109 1 96.88 307 ARG A C 1
ATOM 2411 O O . ARG A 1 307 ? -26.609 8.141 13.852 1 96.88 307 ARG A O 1
ATOM 2418 N N . PHE A 1 308 ? -26.5 9.133 11.836 1 97.12 308 PHE A N 1
ATOM 2419 C CA . PHE A 1 308 ? -25.672 8.078 11.258 1 97.12 308 PHE A CA 1
ATOM 2420 C C . PHE A 1 308 ? -24.359 7.949 12.016 1 97.12 308 PHE A C 1
ATOM 2422 O O . PHE A 1 308 ? -23.953 6.844 12.383 1 97.12 308 PHE A O 1
ATOM 2429 N N . GLU A 1 309 ? -23.719 9.047 12.273 1 94.38 309 GLU A N 1
ATOM 2430 C CA . GLU A 1 309 ? -22.453 9.086 12.992 1 94.38 309 GLU A CA 1
ATOM 2431 C C . GLU A 1 309 ? -22.594 8.508 14.391 1 94.38 309 GLU A C 1
ATOM 2433 O O . GLU A 1 309 ? -21.719 7.777 14.859 1 94.38 309 GLU A O 1
ATOM 2438 N N . LYS A 1 310 ? -23.719 8.727 15.016 1 91.06 310 LYS A N 1
ATOM 2439 C CA . LYS A 1 310 ? -23.922 8.359 16.422 1 91.06 310 LYS A CA 1
ATOM 2440 C C . LYS A 1 310 ? -24.438 6.93 16.547 1 91.06 310 LYS A C 1
ATOM 2442 O O . LYS A 1 310 ? -24.031 6.191 17.438 1 91.06 310 LYS A O 1
ATOM 2447 N N . GLU A 1 311 ? -25.375 6.535 15.695 1 91.94 311 GLU A N 1
ATOM 2448 C CA . GLU A 1 311 ? -26.062 5.262 15.859 1 91.94 311 GLU A CA 1
ATOM 2449 C C . GLU A 1 311 ? -25.375 4.156 15.055 1 91.94 311 GLU A C 1
ATOM 2451 O O . GLU A 1 311 ? -25.578 2.971 15.32 1 91.94 311 GLU A O 1
ATOM 2456 N N . SER A 1 312 ? -24.609 4.543 14.062 1 94.31 312 SER A N 1
ATOM 2457 C CA . SER A 1 312 ? -23.875 3.604 13.227 1 94.31 312 SER A CA 1
ATOM 2458 C C . SER A 1 312 ? -22.422 4.031 13.07 1 94.31 312 SER A C 1
ATOM 2460 O O . SER A 1 312 ? -21.922 4.156 11.953 1 94.31 312 SER A O 1
ATOM 2462 N N . THR A 1 313 ? -21.797 4.141 14.25 1 93.12 313 THR A N 1
ATOM 2463 C CA . THR A 1 313 ? -20.453 4.695 14.32 1 93.12 313 THR A CA 1
ATOM 2464 C C . THR A 1 313 ? -19.469 3.834 13.531 1 93.12 313 THR A C 1
ATOM 2466 O O . THR A 1 313 ? -18.578 4.359 12.867 1 93.12 313 THR A O 1
ATOM 2469 N N . SER A 1 314 ? -19.594 2.486 13.625 1 93.31 314 SER A N 1
ATOM 2470 C CA . SER A 1 314 ? -18.703 1.603 12.891 1 93.31 314 SER A CA 1
ATOM 2471 C C . SER A 1 314 ? -18.812 1.838 11.383 1 93.31 314 SER A C 1
ATOM 2473 O O . SER A 1 314 ? -17.797 1.857 10.68 1 93.31 314 SER A O 1
ATOM 2475 N N . ASP A 1 315 ? -20 2.025 10.852 1 96.19 315 ASP A N 1
ATOM 2476 C CA . ASP A 1 315 ? -20.219 2.303 9.438 1 96.19 315 ASP A CA 1
ATOM 2477 C C . ASP A 1 315 ? -19.672 3.68 9.055 1 96.19 315 ASP A C 1
ATOM 2479 O O . ASP A 1 315 ? -19.109 3.855 7.973 1 96.19 315 ASP A O 1
ATOM 2483 N N . TRP A 1 316 ? -19.906 4.617 9.984 1 96.06 316 TRP A N 1
ATOM 2484 C CA . TRP A 1 316 ? -19.406 5.969 9.758 1 96.06 316 TRP A CA 1
ATOM 2485 C C . TRP A 1 316 ? -17.891 5.969 9.609 1 96.06 316 TRP A C 1
ATOM 2487 O O . TRP A 1 316 ? -17.344 6.578 8.68 1 96.06 316 TRP A O 1
ATOM 2497 N N . LEU A 1 317 ? -17.234 5.285 10.516 1 94.06 317 LEU A N 1
ATOM 2498 C CA . LEU A 1 317 ? -15.773 5.199 10.484 1 94.06 317 LEU A CA 1
ATOM 2499 C C . LEU A 1 317 ? -15.305 4.523 9.203 1 94.06 317 LEU A C 1
ATOM 2501 O O . LEU A 1 317 ? -14.312 4.949 8.602 1 94.06 317 LEU A O 1
ATOM 2505 N N . GLU A 1 318 ? -15.953 3.504 8.812 1 94.19 318 GLU A N 1
ATOM 2506 C CA . GLU A 1 318 ? -15.633 2.828 7.562 1 94.19 318 GLU A CA 1
ATOM 2507 C C . GLU A 1 318 ? -15.836 3.752 6.367 1 94.19 318 GLU A C 1
ATOM 2509 O O . GLU A 1 318 ? -15.055 3.734 5.414 1 94.19 318 GLU A O 1
ATOM 2514 N N . PHE A 1 319 ? -16.938 4.52 6.383 1 96.44 319 PHE A N 1
ATOM 2515 C CA . PHE A 1 319 ? -17.234 5.469 5.32 1 96.44 319 PHE A CA 1
ATOM 2516 C C . PHE A 1 319 ? -16.125 6.504 5.184 1 96.44 319 PHE A C 1
ATOM 2518 O O . PHE A 1 319 ? -15.664 6.785 4.078 1 96.44 319 PHE A O 1
ATOM 2525 N N . GLU A 1 320 ? -15.656 7 6.281 1 94.44 320 GLU A N 1
ATOM 2526 C CA . GLU A 1 320 ? -14.586 7.984 6.285 1 94.44 320 GLU A CA 1
ATOM 2527 C C . GLU A 1 320 ? -13.289 7.395 5.738 1 94.44 320 GLU A C 1
ATOM 2529 O O . GLU A 1 320 ? -12.586 8.039 4.957 1 94.44 320 GLU A O 1
ATOM 2534 N N . ARG A 1 321 ? -13.008 6.227 6.18 1 90.69 321 ARG A N 1
ATOM 2535 C CA . ARG A 1 321 ? -11.789 5.562 5.723 1 90.69 321 ARG A CA 1
ATOM 2536 C C . ARG A 1 321 ? -11.852 5.277 4.227 1 90.69 321 ARG A C 1
ATOM 2538 O O . ARG A 1 321 ? -10.852 5.414 3.521 1 90.69 321 ARG A O 1
ATOM 2545 N N . ASN A 1 322 ? -12.984 4.836 3.789 1 91.81 322 ASN A N 1
ATOM 2546 C CA . ASN A 1 322 ? -13.172 4.562 2.369 1 91.81 322 ASN A CA 1
ATOM 2547 C C . ASN A 1 322 ? -12.984 5.82 1.524 1 91.81 322 ASN A C 1
ATOM 2549 O O . ASN A 1 322 ? -12.398 5.766 0.441 1 91.81 322 ASN A O 1
ATOM 2553 N N . PHE A 1 323 ? -13.547 6.879 1.97 1 94.44 323 PHE A N 1
ATOM 2554 C CA . PHE A 1 323 ? -13.391 8.125 1.22 1 94.44 323 PHE A CA 1
ATOM 2555 C C . PHE A 1 323 ? -11.93 8.523 1.127 1 94.44 323 PHE A C 1
ATOM 2557 O O . PHE A 1 323 ? -11.453 8.93 0.063 1 94.44 323 PHE A O 1
ATOM 2564 N N . GLU A 1 324 ? -11.227 8.414 2.26 1 90 324 GLU A N 1
ATOM 2565 C CA . GLU A 1 324 ? -9.805 8.758 2.271 1 90 324 GLU A CA 1
ATOM 2566 C C . GLU A 1 324 ? -9.023 7.914 1.272 1 90 324 GLU A C 1
ATOM 2568 O O . GLU A 1 324 ? -8.141 8.422 0.573 1 90 324 GLU A O 1
ATOM 2573 N N . SER A 1 325 ? -9.359 6.75 1.242 1 86.56 325 SER A N 1
ATOM 2574 C CA . SER A 1 325 ? -8.68 5.832 0.336 1 86.56 325 SER A CA 1
ATOM 2575 C C . SER A 1 325 ? -9.039 6.121 -1.118 1 86.56 325 SER A C 1
ATOM 2577 O O . SER A 1 325 ? -8.156 6.215 -1.974 1 86.56 325 SER A O 1
ATOM 2579 N N . LYS A 1 326 ? -10.281 6.305 -1.473 1 89.12 326 LYS A N 1
ATOM 2580 C CA . LYS A 1 326 ? -10.758 6.465 -2.842 1 89.12 326 LYS A CA 1
ATOM 2581 C C . LYS A 1 326 ? -10.406 7.844 -3.389 1 89.12 326 LYS A C 1
ATOM 2583 O O . LYS A 1 326 ? -10.188 8.008 -4.59 1 89.12 326 LYS A O 1
ATOM 2588 N N . LYS A 1 327 ? -10.406 8.797 -2.479 1 89.38 327 LYS A N 1
ATOM 2589 C CA . LYS A 1 327 ? -10.047 10.148 -2.92 1 89.38 327 LYS A CA 1
ATOM 2590 C C . LYS A 1 327 ? -8.672 10.156 -3.578 1 89.38 327 LYS A C 1
ATOM 2592 O O . LYS A 1 327 ? -8.445 10.898 -4.539 1 89.38 327 LYS A O 1
ATOM 2597 N N . ARG A 1 328 ? -7.766 9.352 -3.107 1 84 328 ARG A N 1
ATOM 2598 C CA . ARG A 1 328 ? -6.398 9.289 -3.611 1 84 328 ARG A CA 1
ATOM 2599 C C . ARG A 1 328 ? -6.344 8.57 -4.957 1 84 328 ARG A C 1
ATOM 2601 O O . ARG A 1 328 ? -5.367 8.695 -5.695 1 84 328 ARG A O 1
ATOM 2608 N N . SER A 1 329 ? -7.449 7.91 -5.301 1 78.38 329 SER A N 1
ATOM 2609 C CA . SER A 1 329 ? -7.477 7.133 -6.535 1 78.38 329 SER A CA 1
ATOM 2610 C C . SER A 1 329 ? -8.141 7.914 -7.668 1 78.38 329 SER A C 1
ATOM 2612 O O . SER A 1 329 ? -8.164 7.457 -8.812 1 78.38 329 SER A O 1
ATOM 2614 N N . ILE A 1 330 ? -8.648 9.047 -7.328 1 84.38 330 ILE A N 1
ATOM 2615 C CA . ILE A 1 330 ? -9.32 9.836 -8.359 1 84.38 330 ILE A CA 1
ATOM 2616 C C . ILE A 1 330 ? -8.289 10.367 -9.352 1 84.38 330 ILE A C 1
ATOM 2618 O O . ILE A 1 330 ? -7.359 11.086 -8.969 1 84.38 330 ILE A O 1
ATOM 2622 N N . GLY A 1 331 ? -8.328 9.898 -10.539 1 78.62 331 GLY A N 1
ATOM 2623 C CA . GLY A 1 331 ? -7.359 10.266 -11.562 1 78.62 331 GLY A CA 1
ATOM 2624 C C . GLY A 1 331 ? -7.898 11.281 -12.555 1 78.62 331 GLY A C 1
ATOM 2625 O O . GLY A 1 331 ? -8.789 12.062 -12.227 1 78.62 331 GLY A O 1
ATOM 2626 N N . ARG A 1 332 ? -7.336 11.242 -13.727 1 78 332 ARG A N 1
ATOM 2627 C CA . ARG A 1 332 ? -7.605 12.227 -14.766 1 78 332 ARG A CA 1
ATOM 2628 C C . ARG A 1 332 ? -8.875 11.875 -15.539 1 78 332 ARG A C 1
ATOM 2630 O O . ARG A 1 332 ? -9.539 12.758 -16.094 1 78 332 ARG A O 1
ATOM 2637 N N . SER A 1 333 ? -9.266 10.617 -15.477 1 80.75 333 SER A N 1
ATOM 2638 C CA . SER A 1 333 ? -10.398 10.156 -16.281 1 80.75 333 SER A CA 1
ATOM 2639 C C . SER A 1 333 ? -11.719 10.664 -15.711 1 80.75 333 SER A C 1
ATOM 2641 O O . SER A 1 333 ? -11.898 10.719 -14.492 1 80.75 333 SER A O 1
ATOM 2643 N N . ASP A 1 334 ? -12.578 11.086 -16.625 1 85.31 334 ASP A N 1
ATOM 2644 C CA . ASP A 1 334 ? -13.898 11.562 -16.234 1 85.31 334 ASP A CA 1
ATOM 2645 C C . ASP A 1 334 ? -14.969 10.5 -16.469 1 85.31 334 ASP A C 1
ATOM 2647 O O . ASP A 1 334 ? -16.141 10.695 -16.141 1 85.31 334 ASP A O 1
ATOM 2651 N N . GLU A 1 335 ? -14.633 9.438 -17.016 1 80.12 335 GLU A N 1
ATOM 2652 C CA . GLU A 1 335 ? -15.625 8.484 -17.5 1 80.12 335 GLU A CA 1
ATOM 2653 C C . GLU A 1 335 ? -15.812 7.332 -16.516 1 80.12 335 GLU A C 1
ATOM 2655 O O . GLU A 1 335 ? -16.781 6.574 -16.625 1 80.12 335 GLU A O 1
ATOM 2660 N N . GLU A 1 336 ? -15.07 7.355 -15.508 1 84.12 336 GLU A N 1
ATOM 2661 C CA . GLU A 1 336 ? -15.164 6.266 -14.547 1 84.12 336 GLU A CA 1
ATOM 2662 C C . GLU A 1 336 ? -16.109 6.629 -13.398 1 84.12 336 GLU A C 1
ATOM 2664 O O . GLU A 1 336 ? -16.703 7.711 -13.391 1 84.12 336 GLU A O 1
ATOM 2669 N N . TYR A 1 337 ? -16.406 5.633 -12.617 1 89.19 337 TYR A N 1
ATOM 2670 C CA . TYR A 1 337 ? -17.25 5.852 -11.445 1 89.19 337 TYR A CA 1
ATOM 2671 C C . TYR A 1 337 ? -16.5 5.512 -10.164 1 89.19 337 TYR A C 1
ATOM 2673 O O . TYR A 1 337 ? -15.594 4.676 -10.172 1 89.19 337 TYR A O 1
ATOM 2681 N N . ILE A 1 338 ? -16.812 6.223 -9.156 1 91.75 338 ILE A N 1
ATOM 2682 C CA . ILE A 1 338 ? -16.359 5.891 -7.805 1 91.75 338 ILE A CA 1
ATOM 2683 C C . ILE A 1 338 ? -17.562 5.539 -6.93 1 91.75 338 ILE A C 1
ATOM 2685 O O . ILE A 1 338 ? -18.5 6.332 -6.805 1 91.75 338 ILE A O 1
ATOM 2689 N N . THR A 1 339 ? -17.516 4.355 -6.355 1 93 339 THR A N 1
ATOM 2690 C CA . THR A 1 339 ? -18.656 3.859 -5.598 1 93 339 THR A CA 1
ATOM 2691 C C . THR A 1 339 ? -18.312 3.74 -4.117 1 93 339 THR A C 1
ATOM 2693 O O . THR A 1 339 ? -17.266 3.201 -3.76 1 93 339 THR A O 1
ATOM 2696 N N . PHE A 1 340 ? -19.141 4.293 -3.254 1 95.25 340 PHE A N 1
ATOM 2697 C CA . PHE A 1 340 ? -19.047 4.102 -1.811 1 95.25 340 PHE A CA 1
ATOM 2698 C C . PHE A 1 340 ? -20.094 3.111 -1.33 1 95.25 340 PHE A C 1
ATOM 2700 O O . PHE A 1 340 ? -21.297 3.326 -1.523 1 95.25 340 PHE A O 1
ATOM 2707 N N . SER A 1 341 ? -19.641 2.078 -0.708 1 95.56 341 SER A N 1
ATOM 2708 C CA . SER A 1 341 ? -20.531 0.991 -0.306 1 95.56 341 SER A CA 1
ATOM 2709 C C . SER A 1 341 ? -20.766 1 1.2 1 95.56 341 SER A C 1
ATOM 2711 O O . SER A 1 341 ? -20.203 1.82 1.92 1 95.56 341 SER A O 1
ATOM 2713 N N . ASN A 1 342 ? -21.641 0.13 1.688 1 96.06 342 ASN A N 1
ATOM 2714 C CA . ASN A 1 342 ? -21.969 -0.072 3.096 1 96.06 342 ASN A CA 1
ATOM 2715 C C . ASN A 1 342 ? -22.625 1.163 3.703 1 96.06 342 ASN A C 1
ATOM 2717 O O . ASN A 1 342 ? -22.25 1.603 4.789 1 96.06 342 ASN A O 1
ATOM 2721 N N . LEU A 1 343 ? -23.547 1.692 2.924 1 97.62 343 LEU A N 1
ATOM 2722 C CA . LEU A 1 343 ? -24.266 2.877 3.389 1 97.62 343 LEU A CA 1
ATOM 2723 C C . LEU A 1 343 ? -25.75 2.584 3.572 1 97.62 343 LEU A C 1
ATOM 2725 O O . LEU A 1 343 ? -26.578 3.482 3.455 1 97.62 343 LEU A O 1
ATOM 2729 N N . GLY A 1 344 ? -26.094 1.312 3.783 1 95.94 344 GLY A N 1
ATOM 2730 C CA . GLY A 1 344 ? -27.469 0.906 3.99 1 95.94 344 GLY A CA 1
ATOM 2731 C C . GLY A 1 344 ? -28.109 1.564 5.195 1 95.94 344 GLY A C 1
ATOM 2732 O O . GLY A 1 344 ? -29.266 1.975 5.145 1 95.94 344 GLY A O 1
ATOM 2733 N N . GLU A 1 345 ? -27.359 1.651 6.293 1 96.19 345 GLU A N 1
ATOM 2734 C CA . GLU A 1 345 ? -27.891 2.275 7.508 1 96.19 345 GLU A CA 1
ATOM 2735 C C . GLU A 1 345 ? -28.156 3.764 7.293 1 96.19 345 GLU A C 1
ATOM 2737 O O . GLU A 1 345 ? -29.109 4.312 7.832 1 96.19 345 GLU A O 1
ATOM 2742 N N . LEU A 1 346 ? -27.266 4.41 6.535 1 97.69 346 LEU A N 1
ATOM 2743 C CA . LEU A 1 346 ? -27.484 5.812 6.207 1 97.69 346 LEU A CA 1
ATOM 2744 C C . LEU A 1 346 ? -28.797 6 5.445 1 97.69 346 LEU A C 1
ATOM 2746 O O . LEU A 1 346 ? -29.578 6.895 5.766 1 97.69 346 LEU A O 1
ATOM 2750 N N . CYS A 1 347 ? -29.031 5.16 4.496 1 97.44 347 CYS A N 1
ATOM 2751 C CA . CYS A 1 347 ? -30.234 5.23 3.693 1 97.44 347 CYS A CA 1
ATOM 2752 C C . CYS A 1 347 ? -31.469 4.918 4.535 1 97.44 347 CYS A C 1
ATOM 2754 O O . CYS A 1 347 ? -32.531 5.543 4.367 1 97.44 347 CYS A O 1
ATOM 2756 N N . ARG A 1 348 ? -31.359 3.922 5.402 1 96.44 348 ARG A N 1
ATOM 2757 C CA . ARG A 1 348 ? -32.469 3.566 6.285 1 96.44 348 ARG A CA 1
ATOM 2758 C C . ARG A 1 348 ? -32.844 4.734 7.191 1 96.44 348 ARG A C 1
ATOM 2760 O O . ARG A 1 348 ? -34.031 5.059 7.336 1 96.44 348 ARG A O 1
ATOM 2767 N N . ILE A 1 349 ? -31.844 5.344 7.812 1 97.62 349 ILE A N 1
ATOM 2768 C CA . ILE A 1 349 ? -32.062 6.473 8.703 1 97.62 349 ILE A CA 1
ATOM 2769 C C . ILE A 1 349 ? -32.719 7.617 7.938 1 97.62 349 ILE A C 1
ATOM 2771 O O . ILE A 1 349 ? -33.656 8.266 8.445 1 97.62 349 ILE A O 1
ATOM 2775 N N . TYR A 1 350 ? -32.219 7.867 6.727 1 98.25 350 TYR A N 1
ATOM 2776 C CA . TYR A 1 350 ? -32.844 8.906 5.91 1 98.25 350 TYR A CA 1
ATOM 2777 C C . TYR A 1 350 ? -34.312 8.625 5.668 1 98.25 350 TYR A C 1
ATOM 2779 O O . TYR A 1 350 ? -35.156 9.508 5.824 1 98.25 350 TYR A O 1
ATOM 2787 N N . LYS A 1 351 ? -34.656 7.441 5.277 1 97.56 351 LYS A N 1
ATOM 2788 C CA . LYS A 1 351 ? -36.031 7.062 5.008 1 97.56 351 LYS A CA 1
ATOM 2789 C C . LYS A 1 351 ? -36.906 7.227 6.25 1 97.56 351 LYS A C 1
ATOM 2791 O O . LYS A 1 351 ? -38.062 7.664 6.156 1 97.56 351 LYS A O 1
ATOM 2796 N N . GLU A 1 352 ? -36.375 6.863 7.34 1 97.44 352 GLU A N 1
ATOM 2797 C CA . GLU A 1 352 ? -37.125 6.969 8.602 1 97.44 352 GLU A CA 1
ATOM 2798 C C . GLU A 1 352 ? -37.406 8.422 8.953 1 97.44 352 GLU A C 1
ATOM 2800 O O . GLU A 1 352 ? -38.5 8.75 9.406 1 97.44 352 GLU A O 1
ATOM 2805 N N . LEU A 1 353 ? -36.438 9.25 8.75 1 97.38 353 LEU A N 1
ATOM 2806 C CA . LEU A 1 353 ? -36.562 10.633 9.188 1 97.38 353 LEU A CA 1
ATOM 2807 C C . LEU A 1 353 ? -37.281 11.477 8.133 1 97.38 353 LEU A C 1
ATOM 2809 O O . LEU A 1 353 ? -38 12.414 8.469 1 97.38 353 LEU A O 1
ATOM 2813 N N . LYS A 1 354 ? -37.094 11.133 6.816 1 96.88 354 LYS A N 1
ATOM 2814 C CA . LYS A 1 354 ? -37.562 12.016 5.762 1 96.88 354 LYS A CA 1
ATOM 2815 C C . LYS A 1 354 ? -38.75 11.391 5.031 1 96.88 354 LYS A C 1
ATOM 2817 O O . LYS A 1 354 ? -39.5 12.078 4.305 1 96.88 354 LYS A O 1
ATOM 2822 N N . GLY A 1 355 ? -39 10.133 5.176 1 96 355 GLY A N 1
ATOM 2823 C CA . GLY A 1 355 ? -40.156 9.461 4.641 1 96 355 GLY A CA 1
ATOM 2824 C C . GLY A 1 355 ? -40.031 9.133 3.166 1 96 355 GLY A C 1
ATOM 2825 O O . GLY A 1 355 ? -41 8.703 2.535 1 96 355 GLY A O 1
ATOM 2826 N N . SER A 1 356 ? -38.938 9.383 2.588 1 95.31 356 SER A N 1
ATOM 2827 C CA . SER A 1 356 ? -38.688 9.07 1.187 1 95.31 356 SER A CA 1
ATOM 2828 C C . SER A 1 356 ? -37.344 8.344 1.018 1 95.31 356 SER A C 1
ATOM 2830 O O . SER A 1 356 ? -36.562 8.25 1.963 1 95.31 356 SER A O 1
ATOM 2832 N N . SER A 1 357 ? -37.156 7.832 -0.172 1 95.69 357 SER A N 1
ATOM 2833 C CA . SER A 1 357 ? -35.906 7.125 -0.44 1 95.69 357 SER A CA 1
ATOM 2834 C C . SER A 1 357 ? -34.781 8.094 -0.782 1 95.69 357 SER A C 1
ATOM 2836 O O . SER A 1 357 ? -35.031 9.242 -1.165 1 95.69 357 SER A O 1
ATOM 2838 N N . VAL A 1 358 ? -33.531 7.672 -0.628 1 96.38 358 VAL A N 1
ATOM 2839 C CA . VAL A 1 358 ? -32.375 8.484 -0.987 1 96.38 358 VAL A CA 1
ATOM 2840 C C . VAL A 1 358 ? -32.344 8.695 -2.5 1 96.38 358 VAL A C 1
ATOM 2842 O O . VAL A 1 358 ? -31.938 9.758 -2.975 1 96.38 358 VAL A O 1
ATOM 2845 N N . LYS A 1 359 ? -32.781 7.699 -3.191 1 94.75 359 LYS A N 1
ATOM 2846 C CA . LYS A 1 359 ? -32.875 7.809 -4.645 1 94.75 359 LYS A CA 1
ATOM 2847 C C . LYS A 1 359 ? -33.719 9.008 -5.059 1 94.75 359 LYS A C 1
ATOM 2849 O O . LYS A 1 359 ? -33.312 9.797 -5.91 1 94.75 359 LYS A O 1
ATOM 2854 N N . SER A 1 360 ? -34.875 9.062 -4.5 1 94.81 360 SER A N 1
ATOM 2855 C CA . SER A 1 360 ? -35.781 10.172 -4.805 1 94.81 360 SER A CA 1
ATOM 2856 C C . SER A 1 360 ? -35.156 11.508 -4.434 1 94.81 360 SER A C 1
ATOM 2858 O O . SER A 1 360 ? -35.344 12.516 -5.121 1 94.81 360 SER A O 1
ATOM 2860 N N . ARG A 1 361 ? -34.438 11.492 -3.379 1 95.44 361 ARG A N 1
ATOM 2861 C CA . ARG A 1 361 ? -33.781 12.711 -2.93 1 95.44 361 ARG A CA 1
ATOM 2862 C C . ARG A 1 361 ? -32.719 13.172 -3.943 1 95.44 361 ARG A C 1
ATOM 2864 O O . ARG A 1 361 ? -32.562 14.375 -4.16 1 95.44 361 ARG A O 1
ATOM 2871 N N . MET A 1 362 ? -31.984 12.273 -4.527 1 95.38 362 MET A N 1
ATOM 2872 C CA . MET A 1 362 ? -30.984 12.625 -5.527 1 95.38 362 MET A CA 1
ATOM 2873 C C . MET A 1 362 ? -31.625 13.336 -6.715 1 95.38 362 MET A C 1
ATOM 2875 O O . MET A 1 362 ? -31.062 14.281 -7.266 1 95.38 362 MET A O 1
ATOM 2879 N N . THR A 1 363 ? -32.781 12.898 -7.07 1 93.38 363 THR A N 1
ATOM 2880 C CA . THR A 1 363 ? -33.531 13.531 -8.148 1 93.38 363 THR A CA 1
ATOM 2881 C C . THR A 1 363 ? -33.938 14.945 -7.75 1 93.38 363 THR A C 1
ATOM 2883 O O . THR A 1 363 ? -33.844 15.875 -8.547 1 93.38 363 THR A O 1
ATOM 2886 N N . GLU A 1 364 ? -34.406 15.055 -6.574 1 95.25 364 GLU A N 1
ATOM 2887 C CA . GLU A 1 364 ? -34.812 16.359 -6.066 1 95.25 364 GLU A CA 1
ATOM 2888 C C . GLU A 1 364 ? -33.656 17.344 -6.07 1 95.25 364 GLU A C 1
ATOM 2890 O O . GLU A 1 364 ? -33.844 18.547 -6.305 1 95.25 364 GLU A O 1
ATOM 2895 N N . CYS A 1 365 ? -32.469 16.812 -5.801 1 96.12 365 CYS A N 1
ATOM 2896 C CA . CYS A 1 365 ? -31.297 17.641 -5.738 1 96.12 365 CYS A CA 1
ATOM 2897 C C . CYS A 1 365 ? -30.688 17.859 -7.125 1 96.12 365 CYS A C 1
ATOM 2899 O O . CYS A 1 365 ? -29.625 18.453 -7.258 1 96.12 365 CYS A O 1
ATOM 2901 N N . LYS A 1 366 ? -31.375 17.312 -8.188 1 95.12 366 LYS A N 1
ATOM 2902 C CA . LYS A 1 366 ? -30.938 17.438 -9.57 1 95.12 366 LYS A CA 1
ATOM 2903 C C . LYS A 1 366 ? -29.562 16.812 -9.773 1 95.12 366 LYS A C 1
ATOM 2905 O O . LYS A 1 366 ? -28.688 17.406 -10.398 1 95.12 366 LYS A O 1
ATOM 2910 N N . LEU A 1 367 ? -29.344 15.648 -9.148 1 95.81 367 LEU A N 1
ATOM 2911 C CA . LEU A 1 367 ? -28.078 14.938 -9.242 1 95.81 367 LEU A CA 1
ATOM 2912 C C . LEU A 1 367 ? -28.203 13.742 -10.188 1 95.81 367 LEU A C 1
ATOM 2914 O O . LEU A 1 367 ? -27.328 12.867 -10.195 1 95.81 367 LEU A O 1
ATOM 2918 N N . GLU A 1 368 ? -29.234 13.797 -10.961 1 89.94 368 GLU A N 1
ATOM 2919 C CA . GLU A 1 368 ? -29.406 12.727 -11.93 1 89.94 368 GLU A CA 1
ATOM 2920 C C . GLU A 1 368 ? -28.234 12.656 -12.906 1 89.94 368 GLU A C 1
ATOM 2922 O O . GLU A 1 368 ? -27.812 13.68 -13.445 1 89.94 368 GLU A O 1
ATOM 2927 N N . GLY A 1 369 ? -27.766 11.453 -13.086 1 88.38 369 GLY A N 1
ATOM 2928 C CA . GLY A 1 369 ? -26.641 11.273 -13.984 1 88.38 369 GLY A CA 1
ATOM 2929 C C . GLY A 1 369 ? -25.297 11.562 -13.328 1 88.38 369 GLY A C 1
ATOM 2930 O O . GLY A 1 369 ? -24.25 11.227 -13.875 1 88.38 369 GLY A O 1
ATOM 2931 N N . LYS A 1 370 ? -25.344 12.141 -12.172 1 94.81 370 LYS A N 1
ATOM 2932 C CA . LYS A 1 370 ? -24.125 12.492 -11.445 1 94.81 370 LYS A CA 1
ATOM 2933 C C . LYS A 1 370 ? -23.906 11.562 -10.258 1 94.81 370 LYS A C 1
ATOM 2935 O O . LYS A 1 370 ? -22.781 11.109 -10.023 1 94.81 370 LYS A O 1
ATOM 2940 N N . VAL A 1 371 ? -24.922 11.312 -9.547 1 95.94 371 VAL A N 1
ATOM 2941 C CA . VAL A 1 371 ? -24.922 10.414 -8.398 1 95.94 371 VAL A CA 1
ATOM 2942 C C . VAL A 1 371 ? -26.047 9.398 -8.531 1 95.94 371 VAL A C 1
ATOM 2944 O O . VAL A 1 371 ? -27.219 9.773 -8.719 1 95.94 371 VAL A O 1
ATOM 2947 N N . SER A 1 372 ? -25.719 8.133 -8.461 1 94.44 372 SER A N 1
ATOM 2948 C CA . SER A 1 372 ? -26.719 7.07 -8.508 1 94.44 372 SER A CA 1
ATOM 2949 C C . SER A 1 372 ? -26.672 6.215 -7.246 1 94.44 372 SER A C 1
ATOM 2951 O O . SER A 1 372 ? -25.625 6.082 -6.613 1 94.44 372 SER A O 1
ATOM 2953 N N . ILE A 1 373 ? -27.828 5.719 -6.922 1 95.38 373 ILE A N 1
ATOM 2954 C CA . ILE A 1 373 ? -27.969 4.883 -5.734 1 95.38 373 ILE A CA 1
ATOM 2955 C C . ILE A 1 373 ? -28.172 3.428 -6.145 1 95.38 373 ILE A C 1
ATOM 2957 O O . ILE A 1 373 ? -28.953 3.139 -7.055 1 95.38 373 ILE A O 1
ATOM 2961 N N . VAL A 1 374 ? -27.422 2.549 -5.48 1 93.31 374 VAL A N 1
ATOM 2962 C CA . VAL A 1 374 ? -27.547 1.124 -5.77 1 93.31 374 VAL A CA 1
ATOM 2963 C C . VAL A 1 374 ? -28.156 0.403 -4.574 1 93.31 374 VAL A C 1
ATOM 2965 O O . VAL A 1 374 ? -27.531 0.281 -3.52 1 93.31 374 VAL A O 1
ATOM 2968 N N . LYS A 1 375 ? -29.391 -0.08 -4.664 1 92.62 375 LYS A N 1
ATOM 2969 C CA . LYS A 1 375 ? -30.109 -0.906 -3.697 1 92.62 375 LYS A CA 1
ATOM 2970 C C . LYS A 1 375 ? -30.172 -0.227 -2.332 1 92.62 375 LYS A C 1
ATOM 2972 O O . LYS A 1 375 ? -30.016 -0.882 -1.299 1 92.62 375 LYS A O 1
ATOM 2977 N N . GLU A 1 376 ? -30.203 1.084 -2.328 1 94.5 376 GLU A N 1
ATOM 2978 C CA . GLU A 1 376 ? -30.234 1.873 -1.101 1 94.5 376 GLU A CA 1
ATOM 2979 C C . GLU A 1 376 ? -29.125 1.462 -0.143 1 94.5 376 GLU A C 1
ATOM 2981 O O . GLU A 1 376 ? -29.375 1.251 1.047 1 94.5 376 GLU A O 1
ATOM 2986 N N . ASN A 1 377 ? -27.969 1.251 -0.702 1 95.44 377 ASN A N 1
ATOM 2987 C CA . ASN A 1 377 ? -26.828 0.798 0.1 1 95.44 377 ASN A CA 1
ATOM 2988 C C . ASN A 1 377 ? -25.516 1.405 -0.39 1 95.44 377 ASN A C 1
ATOM 2990 O O . ASN A 1 377 ? -24.516 1.403 0.333 1 95.44 377 ASN A O 1
ATOM 2994 N N . LYS A 1 378 ? -25.531 1.863 -1.685 1 95.81 378 LYS A N 1
ATOM 2995 C CA . LYS A 1 378 ? -24.297 2.387 -2.281 1 95.81 378 LYS A CA 1
ATOM 2996 C C . LYS A 1 378 ? -24.562 3.715 -2.986 1 95.81 378 LYS A C 1
ATOM 2998 O O . LYS A 1 378 ? -25.625 3.924 -3.559 1 95.81 378 LYS A O 1
ATOM 3003 N N . PHE A 1 379 ? -23.641 4.613 -2.898 1 96.44 379 PHE A N 1
ATOM 3004 C CA . PHE A 1 379 ? -23.609 5.855 -3.662 1 96.44 379 PHE A CA 1
ATOM 3005 C C . PHE A 1 379 ? -22.578 5.789 -4.77 1 96.44 379 PHE A C 1
ATOM 3007 O O . PHE A 1 379 ? -21.391 5.582 -4.496 1 96.44 379 PHE A O 1
ATOM 3014 N N . ARG A 1 380 ? -22.984 5.922 -5.969 1 94.75 380 ARG A N 1
ATOM 3015 C CA . ARG A 1 380 ? -22.109 5.875 -7.137 1 94.75 380 ARG A CA 1
ATOM 3016 C C . ARG A 1 380 ? -21.984 7.25 -7.777 1 94.75 380 ARG A C 1
ATOM 3018 O O . ARG A 1 380 ? -22.953 7.793 -8.305 1 94.75 380 ARG A O 1
ATOM 3025 N N . PHE A 1 381 ? -20.766 7.773 -7.789 1 95.31 381 PHE A N 1
ATOM 3026 C CA . PHE A 1 381 ? -20.5 9.109 -8.32 1 95.31 381 PHE A CA 1
ATOM 3027 C C . PHE A 1 381 ? -19.828 9.023 -9.68 1 95.31 381 PHE A C 1
ATOM 3029 O O . PHE A 1 381 ? -18.891 8.227 -9.867 1 95.31 381 PHE A O 1
ATOM 3036 N N . LYS A 1 382 ? -20.328 9.781 -10.594 1 93.5 382 LYS A N 1
ATOM 3037 C CA . LYS A 1 382 ? -19.516 10.023 -11.781 1 93.5 382 LYS A CA 1
ATOM 3038 C C . LYS A 1 382 ? -18.219 10.758 -11.422 1 93.5 382 LYS A C 1
ATOM 3040 O O . LYS A 1 382 ? -18.25 11.781 -10.734 1 93.5 382 LYS A O 1
ATOM 3045 N N . THR A 1 383 ? -17.125 10.32 -11.93 1 92.38 383 THR A N 1
ATOM 3046 C CA . THR A 1 383 ? -15.82 10.805 -11.484 1 92.38 383 THR A CA 1
ATOM 3047 C C . THR A 1 383 ? -15.656 12.281 -11.82 1 92.38 383 THR A C 1
ATOM 3049 O O . THR A 1 383 ? -15.125 13.055 -11.016 1 92.38 383 THR A O 1
ATOM 3052 N N . GLY A 1 384 ? -16.047 12.641 -13.039 1 92.38 384 GLY A N 1
ATOM 3053 C CA . GLY A 1 384 ? -15.961 14.047 -13.406 1 92.38 384 GLY A CA 1
ATOM 3054 C C . GLY A 1 384 ? -16.688 14.961 -12.445 1 92.38 384 GLY A C 1
ATOM 3055 O O . GLY A 1 384 ? -16.156 16 -12.047 1 92.38 384 GLY A O 1
ATOM 3056 N N . PHE A 1 385 ? -17.891 14.586 -12.078 1 94.88 385 PHE A N 1
ATOM 3057 C CA . PHE A 1 385 ? -18.688 15.367 -11.148 1 94.88 385 PHE A CA 1
ATOM 3058 C C . PHE A 1 385 ? -18.031 15.422 -9.773 1 94.88 385 PHE A C 1
ATOM 3060 O O . PHE A 1 385 ? -17.938 16.484 -9.164 1 94.88 385 PHE A O 1
ATOM 3067 N N . LEU A 1 386 ? -17.594 14.266 -9.297 1 95 386 LEU A N 1
ATOM 3068 C CA . LEU A 1 386 ? -16.969 14.18 -7.984 1 95 386 LEU A CA 1
ATOM 3069 C C . LEU A 1 386 ? -15.711 15.047 -7.922 1 95 386 LEU A C 1
ATOM 3071 O O . LEU A 1 386 ? -15.469 15.727 -6.922 1 95 386 LEU A O 1
ATOM 3075 N N . LYS A 1 387 ? -14.945 15.086 -8.906 1 93.56 387 LYS A N 1
ATOM 3076 C CA . LYS A 1 387 ? -13.75 15.914 -9 1 93.56 387 LYS A CA 1
ATOM 3077 C C . LYS A 1 387 ? -14.078 17.391 -8.82 1 93.56 387 LYS A C 1
ATOM 3079 O O . LYS A 1 387 ? -13.438 18.078 -8.031 1 93.56 387 LYS A O 1
ATOM 3084 N N . ASP A 1 388 ? -15.023 17.75 -9.508 1 93.88 388 ASP A N 1
ATOM 3085 C CA . ASP A 1 388 ? -15.43 19.156 -9.445 1 93.88 388 ASP A CA 1
ATOM 3086 C C . ASP A 1 388 ? -15.969 19.516 -8.062 1 93.88 388 ASP A C 1
ATOM 3088 O O . ASP A 1 388 ? -15.719 20.609 -7.555 1 93.88 388 ASP A O 1
ATOM 3092 N N . LEU A 1 389 ? -16.641 18.609 -7.539 1 94.75 389 LEU A N 1
ATOM 3093 C CA . LEU A 1 389 ? -17.297 18.828 -6.246 1 94.75 389 LEU A CA 1
ATOM 3094 C C . LEU A 1 389 ? -16.25 18.984 -5.141 1 94.75 389 LEU A C 1
ATOM 3096 O O . LEU A 1 389 ? -16.391 19.875 -4.289 1 94.75 389 LEU A O 1
ATOM 3100 N N . VAL A 1 390 ? -15.18 18.172 -5.195 1 95.25 390 VAL A N 1
ATOM 3101 C CA . VAL A 1 390 ? -14.375 18.094 -3.977 1 95.25 390 VAL A CA 1
ATOM 3102 C C . VAL A 1 390 ? -13.031 18.781 -4.199 1 95.25 390 VAL A C 1
ATOM 3104 O O . VAL A 1 390 ? -12.414 19.266 -3.25 1 95.25 390 VAL A O 1
ATOM 3107 N N . TYR A 1 391 ? -12.469 18.844 -5.426 1 94.5 391 TYR A N 1
ATOM 3108 C CA . TYR A 1 391 ? -11.109 19.312 -5.648 1 94.5 391 TYR A CA 1
ATOM 3109 C C . TYR A 1 391 ? -11.102 20.75 -6.164 1 94.5 391 TYR A C 1
ATOM 3111 O O . TYR A 1 391 ? -10.156 21.5 -5.918 1 94.5 391 TYR A O 1
ATOM 3119 N N . ARG A 1 392 ? -12.07 21.172 -6.902 1 93.5 392 ARG A N 1
ATOM 3120 C CA . ARG A 1 392 ? -12.023 22.406 -7.672 1 93.5 392 ARG A CA 1
ATOM 3121 C C . ARG A 1 392 ? -11.703 23.594 -6.773 1 93.5 392 ARG A C 1
ATOM 3123 O O . ARG A 1 392 ? -10.727 24.312 -7.004 1 93.5 392 ARG A O 1
ATOM 3130 N N . GLU A 1 393 ? -12.523 23.844 -5.785 1 94.38 393 GLU A N 1
ATOM 3131 C CA . GLU A 1 393 ? -12.336 25 -4.926 1 94.38 393 GLU A CA 1
ATOM 3132 C C . GLU A 1 393 ? -11.016 24.922 -4.168 1 94.38 393 GLU A C 1
ATOM 3134 O O . GLU A 1 393 ? -10.305 25.922 -4.055 1 94.38 393 GLU A O 1
ATOM 3139 N N . THR A 1 394 ? -10.719 23.781 -3.635 1 93.75 394 THR A N 1
ATOM 3140 C CA . THR A 1 394 ? -9.492 23.594 -2.861 1 93.75 394 THR A CA 1
ATOM 3141 C C . THR A 1 394 ? -8.266 23.859 -3.719 1 93.75 394 THR A C 1
ATOM 3143 O O . THR A 1 394 ? -7.336 24.547 -3.281 1 93.75 394 THR A O 1
ATOM 3146 N N . ILE A 1 395 ? -8.242 23.375 -4.918 1 95.94 395 ILE A N 1
ATOM 3147 C CA . ILE A 1 395 ? -7.105 23.531 -5.82 1 95.94 395 ILE A CA 1
ATOM 3148 C C . ILE A 1 395 ? -7.031 24.969 -6.305 1 95.94 395 ILE A C 1
ATOM 3150 O O . ILE A 1 395 ? -5.941 25.547 -6.414 1 95.94 395 ILE A O 1
ATOM 3154 N N . CYS A 1 396 ? -8.164 25.594 -6.562 1 95.94 396 CYS A N 1
ATOM 3155 C CA . CYS A 1 396 ? -8.188 27 -6.988 1 95.94 396 CYS A CA 1
ATOM 3156 C C . CYS A 1 396 ? -7.621 27.906 -5.906 1 95.94 396 CYS A C 1
ATOM 3158 O O . CYS A 1 396 ? -6.898 28.859 -6.203 1 95.94 396 CYS A O 1
ATOM 3160 N N . ASP A 1 397 ? -8 27.609 -4.68 1 95.75 397 ASP A N 1
ATOM 3161 C CA . ASP A 1 397 ? -7.484 28.406 -3.564 1 95.75 397 ASP A CA 1
ATOM 3162 C C . ASP A 1 397 ? -5.965 28.297 -3.473 1 95.75 397 ASP A C 1
ATOM 3164 O O . ASP A 1 397 ? -5.277 29.297 -3.232 1 95.75 397 ASP A O 1
ATOM 3168 N N . LEU A 1 398 ? -5.453 27.125 -3.629 1 95.88 398 LEU A N 1
ATOM 3169 C CA . LEU A 1 398 ? -4.016 26.891 -3.584 1 95.88 398 LEU A CA 1
ATOM 3170 C C . LEU A 1 398 ? -3.307 27.625 -4.715 1 95.88 398 LEU A C 1
ATOM 3172 O O . LEU A 1 398 ? -2.291 28.281 -4.492 1 95.88 398 LEU A O 1
ATOM 3176 N N . VAL A 1 399 ? -3.834 27.547 -5.906 1 96.62 399 VAL A N 1
ATOM 3177 C CA . VAL A 1 399 ? -3.238 28.172 -7.082 1 96.62 399 VAL A CA 1
ATOM 3178 C C . VAL A 1 399 ? -3.268 29.688 -6.93 1 96.62 399 VAL A C 1
ATOM 3180 O O . VAL A 1 399 ? -2.307 30.375 -7.289 1 96.62 399 VAL A O 1
ATOM 3183 N N . SER A 1 400 ? -4.359 30.172 -6.441 1 96.62 400 SER A N 1
ATOM 3184 C CA . SER A 1 400 ? -4.469 31.594 -6.188 1 96.62 400 SER A CA 1
ATOM 3185 C C . SER A 1 400 ? -3.395 32.062 -5.211 1 96.62 400 SER A C 1
ATOM 3187 O O . SER A 1 400 ? -2.859 33.188 -5.355 1 96.62 400 SER A O 1
ATOM 3189 N N . HIS A 1 401 ? -3.166 31.25 -4.207 1 95.56 401 HIS A N 1
ATOM 3190 C CA . HIS A 1 401 ? -2.111 31.578 -3.25 1 95.56 401 HIS A CA 1
ATOM 3191 C C . HIS A 1 401 ? -0.753 31.672 -3.938 1 95.56 401 HIS A C 1
ATOM 3193 O O . HIS A 1 401 ? 0.017 32.594 -3.676 1 95.56 401 HIS A O 1
ATOM 3199 N N . LEU A 1 402 ? -0.421 30.766 -4.812 1 96.56 402 LEU A N 1
ATOM 3200 C CA . LEU A 1 402 ? 0.848 30.75 -5.531 1 96.56 402 LEU A CA 1
ATOM 3201 C C . LEU A 1 402 ? 0.955 31.953 -6.473 1 96.56 402 LEU A C 1
ATOM 3203 O O . LEU A 1 402 ? 2.016 32.562 -6.574 1 96.56 402 LEU A O 1
ATOM 3207 N N . GLU A 1 403 ? -0.13 32.281 -7.125 1 96.38 403 GLU A N 1
ATOM 3208 C CA . GLU A 1 403 ? -0.142 33.438 -8.023 1 96.38 403 GLU A CA 1
ATOM 3209 C C . GLU A 1 403 ? 0.18 34.719 -7.273 1 96.38 403 GLU A C 1
ATOM 3211 O O . GLU A 1 403 ? 0.968 35.562 -7.75 1 96.38 403 GLU A O 1
ATOM 3216 N N . LYS A 1 404 ? -0.446 34.875 -6.141 1 94.88 404 LYS A N 1
ATOM 3217 C CA . LYS A 1 404 ? -0.188 36.031 -5.316 1 94.88 404 LYS A CA 1
ATOM 3218 C C . LYS A 1 404 ? 1.264 36.094 -4.852 1 94.88 404 LYS A C 1
ATOM 3220 O O . LYS A 1 404 ? 1.875 37.156 -4.793 1 94.88 404 LYS A O 1
ATOM 3225 N N . LEU A 1 405 ? 1.767 34.938 -4.52 1 93.94 405 LEU A N 1
ATOM 3226 C CA . LEU A 1 405 ? 3.141 34.875 -4.039 1 93.94 405 LEU A CA 1
ATOM 3227 C C . LEU A 1 405 ? 4.125 35.25 -5.141 1 93.94 405 LEU A C 1
ATOM 3229 O O . LEU A 1 405 ? 5.117 35.938 -4.883 1 93.94 405 LEU A O 1
ATOM 3233 N N . PHE A 1 406 ? 3.844 34.875 -6.332 1 95 406 PHE A N 1
ATOM 3234 C CA . PHE A 1 406 ? 4.758 35.094 -7.445 1 95 406 PHE A CA 1
ATOM 3235 C C . PHE A 1 406 ? 4.758 36.562 -7.863 1 95 406 PHE A C 1
ATOM 3237 O O . PHE A 1 406 ? 5.59 37 -8.672 1 95 406 PHE A O 1
ATOM 3244 N N . LEU A 1 407 ? 3.879 37.375 -7.293 1 93.88 407 LEU A N 1
ATOM 3245 C CA . LEU A 1 407 ? 3.906 38.812 -7.5 1 93.88 407 LEU A CA 1
ATOM 3246 C C . LEU A 1 407 ? 5.023 39.469 -6.688 1 93.88 407 LEU A C 1
ATOM 3248 O O . LEU A 1 407 ? 5.422 40.594 -6.961 1 93.88 407 LEU A O 1
ATOM 3252 N N . ASN A 1 408 ? 5.484 38.719 -5.699 1 92.31 408 ASN A N 1
ATOM 3253 C CA . ASN A 1 408 ? 6.605 39.219 -4.902 1 92.31 408 ASN A CA 1
ATOM 3254 C C . ASN A 1 408 ? 7.918 39.156 -5.68 1 92.31 408 ASN A C 1
ATOM 3256 O O . ASN A 1 408 ? 8.258 38.094 -6.234 1 92.31 408 ASN A O 1
ATOM 3260 N N . VAL A 1 409 ? 8.695 40.156 -5.637 1 90.25 409 VAL A N 1
ATOM 3261 C CA . VAL A 1 409 ? 9.914 40.312 -6.434 1 90.25 409 VAL A CA 1
ATOM 3262 C C . VAL A 1 409 ? 10.945 39.281 -5.992 1 90.25 409 VAL A C 1
ATOM 3264 O O . VAL A 1 409 ? 11.719 38.781 -6.812 1 90.25 409 VAL A O 1
ATOM 3267 N N . ALA A 1 410 ? 10.906 38.938 -4.797 1 89.88 410 ALA A N 1
ATOM 3268 C CA . ALA A 1 410 ? 11.906 38.031 -4.242 1 89.88 410 ALA A CA 1
ATOM 3269 C C . ALA A 1 410 ? 11.781 36.625 -4.867 1 89.88 410 ALA A C 1
ATOM 3271 O O . ALA A 1 410 ? 12.75 35.875 -4.891 1 89.88 410 ALA A O 1
ATOM 3272 N N . VAL A 1 411 ? 10.562 36.281 -5.398 1 94.19 411 VAL A N 1
ATOM 3273 C CA . VAL A 1 411 ? 10.367 34.906 -5.859 1 94.19 411 VAL A CA 1
ATOM 3274 C C . VAL A 1 411 ? 9.859 34.906 -7.297 1 94.19 411 VAL A C 1
ATOM 3276 O O . VAL A 1 411 ? 9.602 33.844 -7.875 1 94.19 411 VAL A O 1
ATOM 3279 N N . SER A 1 412 ? 9.742 35.969 -7.926 1 93.31 412 SER A N 1
ATOM 3280 C CA . SER A 1 412 ? 9.156 36.125 -9.25 1 93.31 412 SER A CA 1
ATOM 3281 C C . SER A 1 412 ? 10 35.406 -10.305 1 93.31 412 SER A C 1
ATOM 3283 O O . SER A 1 412 ? 9.469 34.938 -11.312 1 93.31 412 SER A O 1
ATOM 3285 N N . GLU A 1 413 ? 11.25 35.281 -10.07 1 92.38 413 GLU A N 1
ATOM 3286 C CA . GLU A 1 413 ? 12.172 34.75 -11.078 1 92.38 413 GLU A CA 1
ATOM 3287 C C . GLU A 1 413 ? 12.297 33.25 -10.969 1 92.38 413 GLU A C 1
ATOM 3289 O O . GLU A 1 413 ? 12.93 32.594 -11.805 1 92.38 413 GLU A O 1
ATOM 3294 N N . ILE A 1 414 ? 11.719 32.719 -9.984 1 95.06 414 ILE A N 1
ATOM 3295 C CA . ILE A 1 414 ? 11.828 31.266 -9.773 1 95.06 414 ILE A CA 1
ATOM 3296 C C . ILE A 1 414 ? 11.164 30.516 -10.922 1 95.06 414 ILE A C 1
ATOM 3298 O O . ILE A 1 414 ? 10.023 30.812 -11.289 1 95.06 414 ILE A O 1
ATOM 3302 N N . ARG A 1 415 ? 11.836 29.5 -11.438 1 92.25 415 ARG A N 1
ATOM 3303 C CA . ARG A 1 415 ? 11.328 28.781 -12.602 1 92.25 415 ARG A CA 1
ATOM 3304 C C . ARG A 1 415 ? 10.984 27.344 -12.242 1 92.25 415 ARG A C 1
ATOM 3306 O O . ARG A 1 415 ? 10.32 26.641 -13.008 1 92.25 415 ARG A O 1
ATOM 3313 N N . ILE A 1 416 ? 11.406 26.891 -11.078 1 93.75 416 ILE A N 1
ATOM 3314 C CA . ILE A 1 416 ? 11.219 25.5 -10.703 1 93.75 416 ILE A CA 1
ATOM 3315 C C . ILE A 1 416 ? 10.289 25.422 -9.492 1 93.75 416 ILE A C 1
ATOM 3317 O O . ILE A 1 416 ? 10.5 26.109 -8.492 1 93.75 416 ILE A O 1
ATOM 3321 N N . ILE A 1 417 ? 9.297 24.656 -9.57 1 95.44 417 ILE A N 1
ATOM 3322 C CA . ILE A 1 417 ? 8.383 24.375 -8.469 1 95.44 417 ILE A CA 1
ATOM 3323 C C . ILE A 1 417 ? 8.461 22.891 -8.086 1 95.44 417 ILE A C 1
ATOM 3325 O O . ILE A 1 417 ? 8.219 22.016 -8.922 1 95.44 417 ILE A O 1
ATOM 3329 N N . LEU A 1 418 ? 8.844 22.641 -6.898 1 94.94 418 LEU A N 1
ATOM 3330 C CA . LEU A 1 418 ? 8.82 21.297 -6.344 1 94.94 418 LEU A CA 1
ATOM 3331 C C . LEU A 1 418 ? 7.5 21.031 -5.625 1 94.94 418 LEU A C 1
ATOM 3333 O O . LEU A 1 418 ? 7.207 21.641 -4.602 1 94.94 418 LEU A O 1
ATOM 3337 N N . LEU A 1 419 ? 6.723 20.172 -6.195 1 95.62 419 LEU A N 1
ATOM 3338 C CA . LEU A 1 419 ? 5.453 19.781 -5.594 1 95.62 419 LEU A CA 1
ATOM 3339 C C . LEU A 1 419 ? 5.609 18.531 -4.746 1 95.62 419 LEU A C 1
ATOM 3341 O O . LEU A 1 419 ? 5.805 17.438 -5.281 1 95.62 419 LEU A O 1
ATOM 3345 N N . VAL A 1 420 ? 5.449 18.672 -3.408 1 95.81 420 VAL A N 1
ATOM 3346 C CA . VAL A 1 420 ? 5.703 17.547 -2.502 1 95.81 420 VAL A CA 1
ATOM 3347 C C . VAL A 1 420 ? 4.527 17.391 -1.543 1 95.81 420 VAL A C 1
ATOM 3349 O O . VAL A 1 420 ? 3.574 18.172 -1.578 1 95.81 420 VAL A O 1
ATOM 3352 N N . GLY A 1 421 ? 4.504 16.281 -0.751 1 94.38 421 GLY A N 1
ATOM 3353 C CA . GLY A 1 421 ? 3.406 15.977 0.154 1 94.38 421 GLY A CA 1
ATOM 3354 C C . GLY A 1 421 ? 2.404 15 -0.431 1 94.38 421 GLY A C 1
ATOM 3355 O O . GLY A 1 421 ? 2.367 14.797 -1.646 1 94.38 421 GLY A O 1
ATOM 3356 N N . GLY A 1 422 ? 1.576 14.547 0.354 1 91.81 422 GLY A N 1
ATOM 3357 C CA . GLY A 1 422 ? 0.605 13.555 -0.086 1 91.81 422 GLY A CA 1
ATOM 3358 C C . GLY A 1 422 ? -0.397 14.102 -1.084 1 91.81 422 GLY A C 1
ATOM 3359 O O . GLY A 1 422 ? -0.735 13.438 -2.062 1 91.81 422 GLY A O 1
ATOM 3360 N N . PHE A 1 423 ? -0.894 15.281 -0.827 1 94.25 423 PHE A N 1
ATOM 3361 C CA . PHE A 1 423 ? -1.91 15.883 -1.682 1 94.25 423 PHE A CA 1
ATOM 3362 C C . PHE A 1 423 ? -1.34 16.203 -3.059 1 94.25 423 PHE A C 1
ATOM 3364 O O . PHE A 1 423 ? -2.082 16.297 -4.035 1 94.25 423 PHE A O 1
ATOM 3371 N N . SER A 1 424 ? -0.034 16.344 -3.16 1 94.19 424 SER A N 1
ATOM 3372 C CA . SER A 1 424 ? 0.613 16.688 -4.426 1 94.19 424 SER A CA 1
ATOM 3373 C C . SER A 1 424 ? 0.533 15.516 -5.406 1 94.19 424 SER A C 1
ATOM 3375 O O . SER A 1 424 ? 0.755 15.695 -6.605 1 94.19 424 SER A O 1
ATOM 3377 N N . GLU A 1 425 ? 0.235 14.406 -4.91 1 88.19 425 GLU A N 1
ATOM 3378 C CA . GLU A 1 425 ? 0.149 13.227 -5.766 1 88.19 425 GLU A CA 1
ATOM 3379 C C . GLU A 1 425 ? -1.148 13.219 -6.57 1 88.19 425 GLU A C 1
ATOM 3381 O O . GLU A 1 425 ? -1.314 12.414 -7.488 1 88.19 425 GLU A O 1
ATOM 3386 N N . CYS A 1 426 ? -2.062 14.102 -6.23 1 89.5 426 CYS A N 1
ATOM 3387 C CA . CYS A 1 426 ? -3.281 14.266 -7.016 1 89.5 426 CYS A CA 1
ATOM 3388 C C . CYS A 1 426 ? -2.965 14.797 -8.406 1 89.5 426 CYS A C 1
ATOM 3390 O O . CYS A 1 426 ? -2.459 15.906 -8.555 1 89.5 426 CYS A O 1
ATOM 3392 N N . PRO A 1 427 ? -3.264 14.062 -9.43 1 89 427 PRO A N 1
ATOM 3393 C CA . PRO A 1 427 ? -2.92 14.5 -10.789 1 89 427 PRO A CA 1
ATOM 3394 C C . PRO A 1 427 ? -3.668 15.758 -11.211 1 89 427 PRO A C 1
ATOM 3396 O O . PRO A 1 427 ? -3.15 16.562 -12 1 89 427 PRO A O 1
ATOM 3399 N N . ILE A 1 428 ? -4.828 15.969 -10.664 1 92.25 428 ILE A N 1
ATOM 3400 C CA . ILE A 1 428 ? -5.609 17.156 -11.008 1 92.25 428 ILE A CA 1
ATOM 3401 C C . ILE A 1 428 ? -4.891 18.406 -10.508 1 92.25 428 ILE A C 1
ATOM 3403 O O . ILE A 1 428 ? -4.875 19.438 -11.195 1 92.25 428 ILE A O 1
ATOM 3407 N N . LEU A 1 429 ? -4.332 18.281 -9.352 1 94.44 429 LEU A N 1
ATOM 3408 C CA . LEU A 1 429 ? -3.566 19.406 -8.789 1 94.44 429 LEU A CA 1
ATOM 3409 C C . LEU A 1 429 ? -2.338 19.703 -9.641 1 94.44 429 LEU A C 1
ATOM 3411 O O . LEU A 1 429 ? -2.064 20.859 -9.961 1 94.44 429 LEU A O 1
ATOM 3415 N N . TYR A 1 430 ? -1.605 18.672 -9.984 1 93.75 430 TYR A N 1
ATOM 3416 C CA . TYR A 1 430 ? -0.419 18.812 -10.82 1 93.75 430 TYR A CA 1
ATOM 3417 C C . TYR A 1 430 ? -0.757 19.5 -12.133 1 93.75 430 TYR A C 1
ATOM 3419 O O . TYR A 1 430 ? -0.082 20.453 -12.531 1 93.75 430 TYR A O 1
ATOM 3427 N N . ASP A 1 431 ? -1.817 19.062 -12.75 1 94.19 431 ASP A N 1
ATOM 3428 C CA . ASP A 1 431 ? -2.217 19.594 -14.047 1 94.19 431 ASP A CA 1
ATOM 3429 C C . ASP A 1 431 ? -2.631 21.062 -13.93 1 94.19 431 ASP A C 1
ATOM 3431 O O . ASP A 1 431 ? -2.295 21.875 -14.789 1 94.19 431 ASP A O 1
ATOM 3435 N N . LYS A 1 432 ? -3.359 21.328 -12.914 1 95.62 432 LYS A N 1
ATOM 3436 C CA . LYS A 1 432 ? -3.809 22.703 -12.727 1 95.62 432 LYS A CA 1
ATOM 3437 C C . LYS A 1 432 ? -2.627 23.656 -12.516 1 95.62 432 LYS A C 1
ATOM 3439 O O . LYS A 1 432 ? -2.609 24.766 -13.047 1 95.62 432 LYS A O 1
ATOM 3444 N N . ILE A 1 433 ? -1.661 23.25 -11.742 1 96.56 433 ILE A N 1
ATOM 3445 C CA . ILE A 1 433 ? -0.479 24.078 -11.5 1 96.56 433 ILE A CA 1
ATOM 3446 C C . ILE A 1 433 ? 0.311 24.234 -12.797 1 96.56 433 ILE A C 1
ATOM 3448 O O . ILE A 1 433 ? 0.75 25.344 -13.125 1 96.56 433 ILE A O 1
ATOM 3452 N N . LYS A 1 434 ? 0.467 23.188 -13.492 1 95.38 434 LYS A N 1
ATOM 3453 C CA . LYS A 1 434 ? 1.177 23.219 -14.766 1 95.38 434 LYS A CA 1
ATOM 3454 C C . LYS A 1 434 ? 0.49 24.172 -15.75 1 95.38 434 LYS A C 1
ATOM 3456 O O . LYS A 1 434 ? 1.153 24.938 -16.438 1 95.38 434 LYS A O 1
ATOM 3461 N N . ASP A 1 435 ? -0.8 24.109 -15.789 1 96.31 435 ASP A N 1
ATOM 3462 C CA . ASP A 1 435 ? -1.58 24.953 -16.688 1 96.31 435 ASP A CA 1
ATOM 3463 C C . ASP A 1 435 ? -1.481 26.422 -16.281 1 96.31 435 ASP A C 1
ATOM 3465 O O . ASP A 1 435 ? -1.453 27.312 -17.141 1 96.31 435 ASP A O 1
ATOM 3469 N N . THR A 1 436 ? -1.508 26.672 -15.062 1 96.62 436 THR A N 1
ATOM 3470 C CA . THR A 1 436 ? -1.494 28.031 -14.555 1 96.62 436 THR A CA 1
ATOM 3471 C C . THR A 1 436 ? -0.115 28.672 -14.734 1 96.62 436 THR A C 1
ATOM 3473 O O . THR A 1 436 ? -0.001 29.875 -14.93 1 96.62 436 THR A O 1
ATOM 3476 N N . PHE A 1 437 ? 0.926 27.828 -14.609 1 96.19 437 PHE A N 1
ATOM 3477 C CA . PHE A 1 437 ? 2.293 28.312 -14.75 1 96.19 437 PHE A CA 1
ATOM 3478 C C . PHE A 1 437 ? 3.025 27.578 -15.859 1 96.19 437 PHE A C 1
ATOM 3480 O O . PHE A 1 437 ? 4.012 26.875 -15.602 1 96.19 437 PHE A O 1
ATOM 3487 N N . PRO A 1 438 ? 2.725 27.812 -17.078 1 93.69 438 PRO A N 1
ATOM 3488 C CA . PRO A 1 438 ? 3.26 27.047 -18.188 1 93.69 438 PRO A CA 1
ATOM 3489 C C . PRO A 1 438 ? 4.758 27.25 -18.391 1 93.69 438 PRO A C 1
ATOM 3491 O O . PRO A 1 438 ? 5.434 26.391 -18.969 1 93.69 438 PRO A O 1
ATOM 3494 N N . LYS A 1 439 ? 5.293 28.328 -17.969 1 92.56 439 LYS A N 1
ATOM 3495 C CA . LYS A 1 439 ? 6.707 28.641 -18.172 1 92.56 439 LYS A CA 1
ATOM 3496 C C . LYS A 1 439 ? 7.57 28.031 -17.078 1 92.56 439 LYS A C 1
ATOM 3498 O O . LYS A 1 439 ? 8.797 28.031 -17.172 1 92.56 439 LYS A O 1
ATOM 3503 N N . LYS A 1 440 ? 6.988 27.562 -16.125 1 93.12 440 LYS A N 1
ATOM 3504 C CA . LYS A 1 440 ? 7.734 27 -15.008 1 93.12 440 LYS A CA 1
ATOM 3505 C C . LYS A 1 440 ? 7.836 25.484 -15.125 1 93.12 440 LYS A C 1
ATOM 3507 O O . LYS A 1 440 ? 6.977 24.844 -15.734 1 93.12 440 LYS A O 1
ATOM 3512 N N . VAL A 1 441 ? 8.906 24.969 -14.586 1 90.75 441 VAL A N 1
ATOM 3513 C CA . VAL A 1 441 ? 9.109 23.531 -14.539 1 90.75 441 VAL A CA 1
ATOM 3514 C C . VAL A 1 441 ? 8.562 22.969 -13.227 1 90.75 441 VAL A C 1
ATOM 3516 O O . VAL A 1 441 ? 8.977 23.391 -12.141 1 90.75 441 VAL A O 1
ATOM 3519 N N . ILE A 1 442 ? 7.617 22.094 -13.359 1 92.75 442 ILE A N 1
ATOM 3520 C CA . ILE A 1 442 ? 7.004 21.484 -12.18 1 92.75 442 ILE A CA 1
ATOM 3521 C C . ILE A 1 442 ? 7.574 20.094 -11.953 1 92.75 442 ILE A C 1
ATOM 3523 O O . ILE A 1 442 ? 7.504 19.234 -12.836 1 92.75 442 ILE A O 1
ATOM 3527 N N . ILE A 1 443 ? 8.172 19.859 -10.789 1 88.75 443 ILE A N 1
ATOM 3528 C CA . ILE A 1 443 ? 8.742 18.562 -10.438 1 88.75 443 ILE A CA 1
ATOM 3529 C C . ILE A 1 443 ? 7.93 17.938 -9.305 1 88.75 443 ILE A C 1
ATOM 3531 O O . ILE A 1 443 ? 7.758 18.547 -8.25 1 88.75 443 ILE A O 1
ATOM 3535 N N . ASN A 1 444 ? 7.375 16.828 -9.531 1 90.5 444 ASN A N 1
ATOM 3536 C CA . ASN A 1 444 ? 6.715 15.992 -8.531 1 90.5 444 ASN A CA 1
ATOM 3537 C C . ASN A 1 444 ? 7.438 14.656 -8.352 1 90.5 444 ASN A C 1
ATOM 3539 O O . ASN A 1 444 ? 7.246 13.727 -9.133 1 90.5 444 ASN A O 1
ATOM 3543 N N . PRO A 1 445 ? 8.227 14.594 -7.293 1 83.5 445 PRO A N 1
ATOM 3544 C CA . PRO A 1 445 ? 9.023 13.367 -7.133 1 83.5 445 PRO A CA 1
ATOM 3545 C C . PRO A 1 445 ? 8.156 12.133 -6.914 1 83.5 445 PRO A C 1
ATOM 3547 O O . PRO A 1 445 ? 7.008 12.242 -6.48 1 83.5 445 PRO A O 1
ATOM 3550 N N . ALA A 1 446 ? 8.664 10.867 -7.234 1 73.62 446 ALA A N 1
ATOM 3551 C CA . ALA A 1 446 ? 7.945 9.602 -7.129 1 73.62 446 ALA A CA 1
ATOM 3552 C C . ALA A 1 446 ? 7.473 9.359 -5.699 1 73.62 446 ALA A C 1
ATOM 3554 O O . ALA A 1 446 ? 6.375 8.844 -5.48 1 73.62 446 ALA A O 1
ATOM 3555 N N . GLU A 1 447 ? 8.266 9.695 -4.703 1 81.94 447 GLU A N 1
ATOM 3556 C CA . GLU A 1 447 ? 7.895 9.531 -3.303 1 81.94 447 GLU A CA 1
ATOM 3557 C C . GLU A 1 447 ? 7.656 10.883 -2.631 1 81.94 447 GLU A C 1
ATOM 3559 O O . GLU A 1 447 ? 8.219 11.156 -1.569 1 81.94 447 GLU A O 1
ATOM 3564 N N . ALA A 1 448 ? 6.723 11.609 -3.262 1 90.38 448 ALA A N 1
ATOM 3565 C CA . ALA A 1 448 ? 6.441 12.953 -2.76 1 90.38 448 ALA A CA 1
ATOM 3566 C C . ALA A 1 448 ? 5.871 12.906 -1.346 1 90.38 448 ALA A C 1
ATOM 3568 O O . ALA A 1 448 ? 6.133 13.789 -0.531 1 90.38 448 ALA A O 1
ATOM 3569 N N . ASN A 1 449 ? 5.137 11.852 -1.038 1 91.12 449 ASN A N 1
ATOM 3570 C CA . ASN A 1 449 ? 4.508 11.703 0.269 1 91.12 449 ASN A CA 1
ATOM 3571 C C . ASN A 1 449 ? 5.535 11.391 1.354 1 91.12 449 ASN A C 1
ATOM 3573 O O . ASN A 1 449 ? 5.262 11.57 2.543 1 91.12 449 ASN A O 1
ATOM 3577 N N . LEU A 1 450 ? 6.711 10.945 1.008 1 93.75 450 LEU A N 1
ATOM 3578 C CA . LEU A 1 450 ? 7.75 10.578 1.962 1 93.75 450 LEU A CA 1
ATOM 3579 C C . LEU A 1 450 ? 8.875 11.609 1.961 1 93.75 450 LEU A C 1
ATOM 3581 O O . LEU A 1 450 ? 9.844 11.484 2.715 1 93.75 450 LEU A O 1
ATOM 3585 N N . ALA A 1 451 ? 8.734 12.625 1.15 1 95.38 451 ALA A N 1
ATOM 3586 C CA . ALA A 1 451 ? 9.805 13.602 0.964 1 95.38 451 ALA A CA 1
ATOM 3587 C C . ALA A 1 451 ? 10.188 14.266 2.287 1 95.38 451 ALA A C 1
ATOM 3589 O O . ALA A 1 451 ? 11.367 14.453 2.58 1 95.38 451 ALA A O 1
ATOM 3590 N N . VAL A 1 452 ? 9.172 14.578 3.064 1 96.69 452 VAL A N 1
ATOM 3591 C CA . VAL A 1 452 ? 9.422 15.242 4.34 1 96.69 452 VAL A CA 1
ATOM 3592 C C . VAL A 1 452 ? 10.133 14.281 5.293 1 96.69 452 VAL A C 1
ATOM 3594 O O . VAL A 1 452 ? 11.125 14.641 5.926 1 96.69 452 VAL A O 1
ATOM 3597 N N . LEU A 1 453 ? 9.641 13.07 5.398 1 97.62 453 LEU A N 1
ATOM 3598 C CA . LEU A 1 453 ? 10.18 12.086 6.328 1 97.62 453 LEU A CA 1
ATOM 3599 C C . LEU A 1 453 ? 11.625 11.742 5.988 1 97.62 453 LEU A C 1
ATOM 3601 O O . LEU A 1 453 ? 12.508 11.828 6.848 1 97.62 453 LEU A O 1
ATOM 3605 N N . LYS A 1 454 ? 11.883 11.43 4.805 1 96.88 454 LYS A N 1
ATOM 3606 C CA . LYS A 1 454 ? 13.227 11.055 4.387 1 96.88 454 LYS A CA 1
ATOM 3607 C C . LYS A 1 454 ? 14.164 12.258 4.383 1 96.88 454 LYS A C 1
ATOM 3609 O O . LYS A 1 454 ? 15.336 12.148 4.738 1 96.88 454 LYS A O 1
ATOM 3614 N N . GLY A 1 455 ? 13.633 13.375 3.951 1 97.12 455 GLY A N 1
ATOM 3615 C CA . GLY A 1 455 ? 14.414 14.609 3.996 1 97.12 455 GLY A CA 1
ATOM 3616 C C . GLY A 1 455 ? 14.836 14.992 5.402 1 97.12 455 GLY A C 1
ATOM 3617 O O . GLY A 1 455 ? 15.922 15.547 5.598 1 97.12 455 GLY A O 1
ATOM 3618 N N . ALA A 1 456 ? 13.961 14.734 6.359 1 97.5 456 ALA A N 1
ATOM 3619 C CA . ALA A 1 456 ? 14.266 15.039 7.754 1 97.5 456 ALA A CA 1
ATOM 3620 C C . ALA A 1 456 ? 15.469 14.234 8.242 1 97.5 456 ALA A C 1
ATOM 3622 O O . ALA A 1 456 ? 16.266 14.727 9.039 1 97.5 456 ALA A O 1
ATOM 3623 N N . VAL A 1 457 ? 15.594 13 7.785 1 97.5 457 VAL A N 1
ATOM 3624 C CA . VAL A 1 457 ? 16.734 12.18 8.148 1 97.5 457 VAL A CA 1
ATOM 3625 C C . VAL A 1 457 ? 18.016 12.805 7.598 1 97.5 457 VAL A C 1
ATOM 3627 O O . VAL A 1 457 ? 19.016 12.938 8.312 1 97.5 457 VAL A O 1
ATOM 3630 N N . ILE A 1 458 ? 17.984 13.188 6.352 1 96.38 458 ILE A N 1
ATOM 3631 C CA . ILE A 1 458 ? 19.172 13.789 5.73 1 96.38 458 ILE A CA 1
ATOM 3632 C C . ILE A 1 458 ? 19.516 15.094 6.434 1 96.38 458 ILE A C 1
ATOM 3634 O O . ILE A 1 458 ? 20.688 15.383 6.688 1 96.38 458 ILE A O 1
ATOM 3638 N N . PHE A 1 459 ? 18.516 15.883 6.738 1 94.94 459 PHE A N 1
ATOM 3639 C CA . PHE A 1 459 ? 18.703 17.109 7.496 1 94.94 459 PHE A CA 1
ATOM 3640 C C . PHE A 1 459 ? 19.422 16.828 8.812 1 94.94 459 PHE A C 1
ATOM 3642 O O . PHE A 1 459 ? 20.312 17.594 9.219 1 94.94 459 PHE A O 1
ATOM 3649 N N . GLY A 1 460 ? 19.016 15.742 9.469 1 94.38 460 GLY A N 1
ATOM 3650 C CA . GLY A 1 460 ? 19.641 15.391 10.734 1 94.38 460 GLY A CA 1
ATOM 3651 C C . GLY A 1 460 ? 21.125 15.086 10.609 1 94.38 460 GLY A C 1
ATOM 3652 O O . GLY A 1 460 ? 21.891 15.352 11.531 1 94.38 460 GLY A O 1
ATOM 3653 N N . HIS A 1 461 ? 21.516 14.578 9.484 1 93.81 461 HIS A N 1
ATOM 3654 C CA . HIS A 1 461 ? 22.922 14.297 9.242 1 93.81 461 HIS A CA 1
ATOM 3655 C C . HIS A 1 461 ? 23.688 15.578 8.93 1 93.81 461 HIS A C 1
ATOM 3657 O O . HIS A 1 461 ? 24.859 15.703 9.281 1 93.81 461 HIS A O 1
ATOM 3663 N N . GLU A 1 462 ? 22.938 16.5 8.258 1 90.62 462 GLU A N 1
ATOM 3664 C CA . GLU A 1 462 ? 23.609 17.719 7.793 1 90.62 462 GLU A CA 1
ATOM 3665 C C . GLU A 1 462 ? 22.719 18.938 8.008 1 90.62 462 GLU A C 1
ATOM 3667 O O . GLU A 1 462 ? 22.344 19.625 7.043 1 90.62 462 GLU A O 1
ATOM 3672 N N . PRO A 1 463 ? 22.516 19.344 9.234 1 86.81 463 PRO A N 1
ATOM 3673 C CA . PRO A 1 463 ? 21.641 20.484 9.5 1 86.81 463 PRO A CA 1
ATOM 3674 C C . PRO A 1 463 ? 22.141 21.781 8.875 1 86.81 463 PRO A C 1
ATOM 3676 O O . PRO A 1 463 ? 21.359 22.672 8.578 1 86.81 463 PRO A O 1
ATOM 3679 N N . ALA A 1 464 ? 23.422 21.844 8.539 1 84.94 464 ALA A N 1
ATOM 3680 C CA . ALA A 1 464 ? 24.047 23.047 8.008 1 84.94 464 ALA A CA 1
ATOM 3681 C C . ALA A 1 464 ? 23.672 23.266 6.539 1 84.94 464 ALA A C 1
ATOM 3683 O O . ALA A 1 464 ? 23.953 24.312 5.965 1 84.94 464 ALA A O 1
ATOM 3684 N N . THR A 1 465 ? 23 22.25 6.02 1 89.31 465 THR A N 1
ATOM 3685 C CA . THR A 1 465 ? 22.547 22.391 4.637 1 89.31 465 THR A CA 1
ATOM 3686 C C . THR A 1 465 ? 21.672 23.625 4.469 1 89.31 465 THR A C 1
ATOM 3688 O O . THR A 1 465 ? 21.688 24.266 3.414 1 89.31 465 THR A O 1
ATOM 3691 N N . ILE A 1 466 ? 20.922 23.984 5.516 1 88.62 466 ILE A N 1
ATOM 3692 C CA . ILE A 1 466 ? 20.156 25.219 5.5 1 88.62 466 ILE A CA 1
ATOM 3693 C C . ILE A 1 466 ? 21.031 26.375 5.969 1 88.62 466 ILE A C 1
ATOM 3695 O O . ILE A 1 466 ? 21.375 26.469 7.152 1 88.62 466 ILE A O 1
ATOM 3699 N N . THR A 1 467 ? 21.312 27.234 5.09 1 85.75 467 THR A N 1
ATOM 3700 C CA . THR A 1 467 ? 22.312 28.234 5.391 1 85.75 467 THR A CA 1
ATOM 3701 C C . THR A 1 467 ? 21.656 29.516 5.898 1 85.75 467 THR A C 1
ATOM 3703 O O . THR A 1 467 ? 22.281 30.297 6.641 1 85.75 467 THR A O 1
ATOM 3706 N N . GLU A 1 468 ? 20.453 29.734 5.422 1 85.19 468 GLU A N 1
ATOM 3707 C CA . GLU A 1 468 ? 19.797 30.984 5.809 1 85.19 468 GLU A CA 1
ATOM 3708 C C . GLU A 1 468 ? 18.281 30.844 5.734 1 85.19 468 GLU A C 1
ATOM 3710 O O . GLU A 1 468 ? 17.75 30.266 4.789 1 85.19 468 GLU A O 1
ATOM 3715 N N . ARG A 1 469 ? 17.688 31.391 6.785 1 87.56 469 ARG A N 1
ATOM 3716 C CA . ARG A 1 469 ? 16.234 31.516 6.812 1 87.56 469 ARG A CA 1
ATOM 3717 C C . ARG A 1 469 ? 15.805 32.969 6.883 1 87.56 469 ARG A C 1
ATOM 3719 O O . ARG A 1 469 ? 16.562 33.812 7.328 1 87.56 469 ARG A O 1
ATOM 3726 N N . LYS A 1 470 ? 14.625 33.219 6.379 1 88 470 LYS A N 1
ATOM 3727 C CA . LYS A 1 470 ? 14.062 34.562 6.438 1 88 470 LYS A CA 1
ATOM 3728 C C . LYS A 1 470 ? 13 34.656 7.527 1 88 470 LYS A C 1
ATOM 3730 O O . LYS A 1 470 ? 12.227 33.75 7.742 1 88 470 LYS A O 1
ATOM 3735 N N . SER A 1 471 ? 12.953 35.781 8.172 1 85.38 471 SER A N 1
ATOM 3736 C CA . SER A 1 471 ? 12.016 36 9.266 1 85.38 471 SER A CA 1
ATOM 3737 C C . SER A 1 471 ? 10.602 36.219 8.742 1 85.38 471 SER A C 1
ATOM 3739 O O . SER A 1 471 ? 10.359 37.094 7.906 1 85.38 471 SER A O 1
ATOM 3741 N N . PRO A 1 472 ? 9.68 35.531 9.297 1 86.38 472 PRO A N 1
ATOM 3742 C CA . PRO A 1 472 ? 8.297 35.688 8.836 1 86.38 472 PRO A CA 1
ATOM 3743 C C . PRO A 1 472 ? 7.613 36.906 9.461 1 86.38 472 PRO A C 1
ATOM 3745 O O . PRO A 1 472 ? 6.555 37.344 8.992 1 86.38 472 PRO A O 1
ATOM 3748 N N . LYS A 1 473 ? 8.227 37.469 10.531 1 87.5 473 LYS A N 1
ATOM 3749 C CA . LYS A 1 473 ? 7.641 38.594 11.266 1 87.5 473 LYS A CA 1
ATOM 3750 C C . LYS A 1 473 ? 8.711 39.562 11.703 1 87.5 473 LYS A C 1
ATOM 3752 O O . LYS A 1 473 ? 9.906 39.344 11.484 1 87.5 473 LYS A O 1
ATOM 3757 N N . TYR A 1 474 ? 8.203 40.688 12.211 1 86.62 474 TYR A N 1
ATOM 3758 C CA . TYR A 1 474 ? 9.078 41.594 12.922 1 86.62 474 TYR A CA 1
ATOM 3759 C C . TYR A 1 474 ? 9.297 41.156 14.359 1 86.62 474 TYR A C 1
ATOM 3761 O O . TYR A 1 474 ? 8.352 40.75 15.047 1 86.62 474 TYR A O 1
ATOM 3769 N N . TYR A 1 475 ? 10.57 41.125 14.703 1 84.81 475 TYR A N 1
ATOM 3770 C CA . TYR A 1 475 ? 10.891 40.812 16.094 1 84.81 475 TYR A CA 1
ATOM 3771 C C . TYR A 1 475 ? 11.609 41.969 16.766 1 84.81 475 TYR A C 1
ATOM 3773 O O . TYR A 1 475 ? 12.438 42.656 16.156 1 84.81 475 TYR A O 1
ATOM 3781 N N . GLY A 1 476 ? 11.203 42.156 18.016 1 82.12 476 GLY A N 1
ATOM 3782 C CA . GLY A 1 476 ? 11.82 43.25 18.719 1 82.12 476 GLY A CA 1
ATOM 3783 C C . GLY A 1 476 ? 11.594 43.219 20.219 1 82.12 476 GLY A C 1
ATOM 3784 O O . GLY A 1 476 ? 11.133 42.219 20.75 1 82.12 476 GLY A O 1
ATOM 3785 N N . ILE A 1 477 ? 12.039 44.281 20.828 1 80.31 477 ILE A N 1
ATOM 3786 C CA . ILE A 1 477 ? 11.922 44.375 22.281 1 80.31 477 ILE A CA 1
ATOM 3787 C C . ILE A 1 477 ? 11.305 45.719 22.656 1 80.31 477 ILE A C 1
ATOM 3789 O O . ILE A 1 477 ? 11.227 46.625 21.812 1 80.31 477 ILE A O 1
ATOM 3793 N N . ALA A 1 478 ? 10.867 45.719 23.938 1 81.19 478 ALA A N 1
ATOM 3794 C CA . ALA A 1 478 ? 10.352 47 24.469 1 81.19 478 ALA A CA 1
ATOM 3795 C C . ALA A 1 478 ? 11.477 47.844 25.031 1 81.19 478 ALA A C 1
ATOM 3797 O O . ALA A 1 478 ? 12.312 47.375 25.797 1 81.19 478 ALA A O 1
ATOM 3798 N N . ILE A 1 479 ? 11.461 49.156 24.625 1 79.94 479 ILE A N 1
ATOM 3799 C CA . ILE A 1 479 ? 12.438 50.062 25.188 1 79.94 479 ILE A CA 1
ATOM 3800 C C . ILE A 1 479 ? 11.758 51.375 25.578 1 79.94 479 ILE A C 1
ATOM 3802 O O . ILE A 1 479 ? 10.648 51.656 25.125 1 79.94 479 ILE A O 1
ATOM 3806 N N . ASN A 1 480 ? 12.406 52.062 26.453 1 80.25 480 ASN A N 1
ATOM 3807 C CA . ASN A 1 480 ? 11.992 53.406 26.797 1 80.25 480 ASN A CA 1
ATOM 3808 C C . ASN A 1 480 ? 12.828 54.469 26.062 1 80.25 480 ASN A C 1
ATOM 3810 O O . ASN A 1 480 ? 14.047 54.312 25.953 1 80.25 480 ASN A O 1
ATOM 3814 N N . VAL A 1 481 ? 12.148 55.406 25.438 1 84.44 481 VAL A N 1
ATOM 3815 C CA . VAL A 1 481 ? 12.859 56.469 24.734 1 84.44 481 VAL A CA 1
ATOM 3816 C C . VAL A 1 481 ? 12.43 57.844 25.281 1 84.44 481 VAL A C 1
ATOM 3818 O O . VAL A 1 481 ? 11.375 57.938 25.906 1 84.44 481 VAL A O 1
ATOM 3821 N N . PRO A 1 482 ? 13.344 58.812 25.125 1 86.12 482 PRO A N 1
ATOM 3822 C CA . PRO A 1 482 ? 12.898 60.156 25.547 1 86.12 482 PRO A CA 1
ATOM 3823 C C . PRO A 1 482 ? 11.609 60.594 24.844 1 86.12 482 PRO A C 1
ATOM 3825 O O . PRO A 1 482 ? 11.469 60.406 23.641 1 86.12 482 PRO A O 1
ATOM 3828 N N . PHE A 1 483 ? 10.789 61.094 25.641 1 91.5 483 PHE A N 1
ATOM 3829 C CA . PHE A 1 483 ? 9.477 61.469 25.125 1 91.5 483 PHE A CA 1
ATOM 3830 C C . PHE A 1 483 ? 9.57 62.688 24.219 1 91.5 483 PHE A C 1
ATOM 3832 O O . PHE A 1 483 ? 10.188 63.688 24.594 1 91.5 483 PHE A O 1
ATOM 3839 N N . GLN A 1 484 ? 9.094 62.594 23.016 1 90.69 484 GLN A N 1
ATOM 3840 C CA . GLN A 1 484 ? 9.031 63.688 22.078 1 90.69 484 GLN A CA 1
ATOM 3841 C C . GLN A 1 484 ? 7.582 64.125 21.828 1 90.69 484 GLN A C 1
ATOM 3843 O O . GLN A 1 484 ? 6.812 63.344 21.234 1 90.69 484 GLN A O 1
ATOM 3848 N N . THR A 1 485 ? 7.359 65.375 22.094 1 87.88 485 THR A N 1
ATOM 3849 C CA . THR A 1 485 ? 6.004 65.875 21.922 1 87.88 485 THR A CA 1
ATOM 3850 C C . THR A 1 485 ? 5.609 65.875 20.453 1 87.88 485 THR A C 1
ATOM 3852 O O . THR A 1 485 ? 6.383 66.312 19.594 1 87.88 485 THR A O 1
ATOM 3855 N N . GLY A 1 486 ? 4.461 65.375 20.031 1 88.31 486 GLY A N 1
ATOM 3856 C CA . GLY A 1 486 ? 3.971 65.312 18.672 1 88.31 486 GLY A CA 1
ATOM 3857 C C . GLY A 1 486 ? 4.297 64 17.953 1 88.31 486 GLY A C 1
ATOM 3858 O O . GLY A 1 486 ? 3.689 63.719 16.938 1 88.31 486 GLY A O 1
ATOM 3859 N N . VAL A 1 487 ? 5.328 63.344 18.5 1 89.31 487 VAL A N 1
ATOM 3860 C CA . VAL A 1 487 ? 5.754 62.094 17.875 1 89.31 487 VAL A CA 1
ATOM 3861 C C . VAL A 1 487 ? 5.207 60.906 18.656 1 89.31 487 VAL A C 1
ATOM 3863 O O . VAL A 1 487 ? 4.676 59.969 18.062 1 89.31 487 VAL A O 1
ATOM 3866 N N . HIS A 1 488 ? 5.34 61.031 19.969 1 91.44 488 HIS A N 1
ATOM 3867 C CA . HIS A 1 488 ? 4.938 59.938 20.828 1 91.44 488 HIS A CA 1
ATOM 3868 C C . HIS A 1 488 ? 3.547 60.156 21.406 1 91.44 488 HIS A C 1
ATOM 3870 O O . HIS A 1 488 ? 3.141 61.312 21.609 1 91.44 488 HIS A O 1
ATOM 3876 N N . ARG A 1 489 ? 2.881 59.062 21.609 1 91.25 489 ARG A N 1
ATOM 3877 C CA . ARG A 1 489 ? 1.565 59.125 22.234 1 91.25 489 ARG A CA 1
ATOM 3878 C C . ARG A 1 489 ? 1.681 59.531 23.703 1 91.25 489 ARG A C 1
ATOM 3880 O O . ARG A 1 489 ? 2.51 58.969 24.422 1 91.25 489 ARG A O 1
ATOM 3887 N N . GLU A 1 490 ? 0.751 60.406 24.141 1 90.69 490 GLU A N 1
ATOM 3888 C CA . GLU A 1 490 ? 0.774 60.906 25.5 1 90.69 490 GLU A CA 1
ATOM 3889 C C . GLU A 1 490 ? 0.49 59.781 26.516 1 90.69 490 GLU A C 1
ATOM 3891 O O . GLU A 1 490 ? 0.967 59.844 27.656 1 90.69 490 GLU A O 1
ATOM 3896 N N . SER A 1 491 ? -0.201 58.844 26.016 1 90.06 491 SER A N 1
ATOM 3897 C CA . SER A 1 491 ? -0.589 57.781 26.922 1 90.06 491 SER A CA 1
ATOM 3898 C C . SER A 1 491 ? 0.621 56.938 27.359 1 90.06 491 SER A C 1
ATOM 3900 O O . SER A 1 491 ? 0.568 56.25 28.359 1 90.06 491 SER A O 1
ATOM 3902 N N . TYR A 1 492 ? 1.736 57.125 26.641 1 89.38 492 TYR A N 1
ATOM 3903 C CA . TYR A 1 492 ? 2.922 56.344 26.953 1 89.38 492 TYR A CA 1
ATOM 3904 C C . TYR A 1 492 ? 3.969 57.188 27.672 1 89.38 492 TYR A C 1
ATOM 3906 O O . TYR A 1 492 ? 5.105 56.75 27.859 1 89.38 492 TYR A O 1
ATOM 3914 N N . LYS A 1 493 ? 3.625 58.375 28.047 1 90.06 493 LYS A N 1
ATOM 3915 C CA . LYS A 1 493 ? 4.543 59.312 28.719 1 90.06 493 LYS A CA 1
ATOM 3916 C C . LYS A 1 493 ? 4.711 58.938 30.188 1 90.06 493 LYS A C 1
ATOM 3918 O O . LYS A 1 493 ? 3.725 58.75 30.906 1 90.06 493 LYS A O 1
ATOM 3923 N N . LEU A 1 494 ? 5.953 58.781 30.594 1 87.25 494 LEU A N 1
ATOM 3924 C CA . LEU A 1 494 ? 6.266 58.469 31.984 1 87.25 494 LEU A CA 1
ATOM 3925 C C . LEU A 1 494 ? 7.465 59.281 32.469 1 87.25 494 LEU A C 1
ATOM 3927 O O . LEU A 1 494 ? 8.414 59.5 31.703 1 87.25 494 LEU A O 1
ATOM 3931 N N . ASN A 1 495 ? 7.363 59.75 33.625 1 82.12 495 ASN A N 1
ATOM 3932 C CA . ASN A 1 495 ? 8.516 60.406 34.25 1 82.12 495 ASN A CA 1
ATOM 3933 C C . ASN A 1 495 ? 9.414 59.406 34.969 1 82.12 495 ASN A C 1
ATOM 3935 O O . ASN A 1 495 ? 8.992 58.75 35.938 1 82.12 495 ASN A O 1
ATOM 3939 N N . ASP A 1 496 ? 10.469 59.125 34.375 1 73.25 496 ASP A N 1
ATOM 3940 C CA . ASP A 1 496 ? 11.438 58.219 34.938 1 73.25 496 ASP A CA 1
ATOM 3941 C C . ASP A 1 496 ? 12.672 58.938 35.469 1 73.25 496 ASP A C 1
ATOM 3943 O O . ASP A 1 496 ? 13.555 59.312 34.688 1 73.25 496 ASP A O 1
ATOM 3947 N N . ASP A 1 497 ? 12.836 59 36.688 1 67.94 497 ASP A N 1
ATOM 3948 C CA . ASP A 1 497 ? 13.953 59.594 37.375 1 67.94 497 ASP A CA 1
ATOM 3949 C C . ASP A 1 497 ? 14.25 61 36.812 1 67.94 497 ASP A C 1
ATOM 3951 O O . ASP A 1 497 ? 15.391 61.281 36.469 1 67.94 497 ASP A O 1
ATOM 3955 N N . GLY A 1 498 ? 13.273 61.781 36.594 1 74.31 498 GLY A N 1
ATOM 3956 C CA . GLY A 1 498 ? 13.445 63.188 36.188 1 74.31 498 GLY A CA 1
ATOM 3957 C C . GLY A 1 498 ? 13.438 63.344 34.688 1 74.31 498 GLY A C 1
ATOM 3958 O O . GLY A 1 498 ? 13.445 64.5 34.188 1 74.31 498 GLY A O 1
ATOM 3959 N N . MET A 1 499 ? 13.562 62.25 34.031 1 78.31 499 MET A N 1
ATOM 3960 C CA . MET A 1 499 ? 13.492 62.312 32.594 1 78.31 499 MET A CA 1
ATOM 3961 C C . MET A 1 499 ? 12.148 61.844 32.062 1 78.31 499 MET A C 1
ATOM 3963 O O . MET A 1 499 ? 11.648 60.812 32.531 1 78.31 499 MET A O 1
ATOM 3967 N N . VAL A 1 500 ? 11.531 62.688 31.297 1 87.38 500 VAL A N 1
ATOM 3968 C CA . VAL A 1 500 ? 10.266 62.281 30.688 1 87.38 500 VAL A CA 1
ATOM 3969 C C . VAL A 1 500 ? 10.523 61.312 29.531 1 87.38 500 VAL A C 1
ATOM 3971 O O . VAL A 1 500 ? 11.195 61.688 28.562 1 87.38 500 VAL A O 1
ATOM 3974 N N . VAL A 1 501 ? 10.055 60.094 29.719 1 87.38 501 VAL A N 1
ATOM 3975 C CA . VAL A 1 501 ? 10.344 59.062 28.703 1 87.38 501 VAL A CA 1
ATOM 3976 C C . VAL A 1 501 ? 9.031 58.531 28.125 1 87.38 501 VAL A C 1
ATOM 3978 O O . VAL A 1 501 ? 7.969 58.688 28.734 1 87.38 501 VAL A O 1
ATOM 3981 N N . CYS A 1 502 ? 9.062 58.062 26.906 1 89.88 502 CYS A N 1
ATOM 3982 C CA . CYS A 1 502 ? 8.016 57.281 26.281 1 89.88 502 CYS A CA 1
ATOM 3983 C C . CYS A 1 502 ? 8.258 55.781 26.5 1 89.88 502 CYS A C 1
ATOM 3985 O O . CYS A 1 502 ? 9.305 55.25 26.125 1 89.88 502 CYS A O 1
ATOM 3987 N N . THR A 1 503 ? 7.301 55.094 27.125 1 86.25 503 THR A N 1
ATOM 3988 C CA . THR A 1 503 ? 7.473 53.688 27.484 1 86.25 503 THR A CA 1
ATOM 3989 C C . THR A 1 503 ? 6.922 52.781 26.375 1 86.25 503 THR A C 1
ATOM 3991 O O . THR A 1 503 ? 6.176 53.25 25.5 1 86.25 503 THR A O 1
ATOM 3994 N N . ASP A 1 504 ? 7.355 51.469 26.312 1 88.5 504 ASP A N 1
ATOM 3995 C CA . ASP A 1 504 ? 6.828 50.375 25.516 1 88.5 504 ASP A CA 1
ATOM 3996 C C . ASP A 1 504 ? 7.031 50.625 24.016 1 88.5 504 ASP A C 1
ATOM 3998 O O . ASP A 1 504 ? 6.164 50.312 23.203 1 88.5 504 ASP A O 1
ATOM 4002 N N . VAL A 1 505 ? 8.062 51.438 23.781 1 87.44 505 VAL A N 1
ATOM 4003 C CA . VAL A 1 505 ? 8.398 51.594 22.375 1 87.44 505 VAL A CA 1
ATOM 4004 C C . VAL A 1 505 ? 8.977 50.312 21.797 1 87.44 505 VAL A C 1
ATOM 4006 O O . VAL A 1 505 ? 9.852 49.688 22.422 1 87.44 505 VAL A O 1
ATOM 4009 N N . PHE A 1 506 ? 8.453 49.906 20.625 1 89.75 506 PHE A N 1
ATOM 4010 C CA . PHE A 1 506 ? 8.914 48.688 19.938 1 89.75 506 PHE A CA 1
ATOM 4011 C C . PHE A 1 506 ? 10.203 48.969 19.172 1 89.75 506 PHE A C 1
ATOM 4013 O O . PHE A 1 506 ? 10.188 49.656 18.156 1 89.75 506 PHE A O 1
ATOM 4020 N N . LYS A 1 507 ? 11.273 48.469 19.641 1 85.12 507 LYS A N 1
ATOM 4021 C CA . LYS A 1 507 ? 12.523 48.5 18.891 1 85.12 507 LYS A CA 1
ATOM 4022 C C . LYS A 1 507 ? 12.695 47.219 18.062 1 85.12 507 LYS A C 1
ATOM 4024 O O . LYS A 1 507 ? 12.992 46.156 18.594 1 85.12 507 LYS A O 1
ATOM 4029 N N . CYS A 1 508 ? 12.578 47.406 16.797 1 86.5 508 CYS A N 1
ATOM 4030 C CA . CYS A 1 508 ? 12.695 46.281 15.875 1 86.5 508 CYS A CA 1
ATOM 4031 C C . CYS A 1 508 ? 14.133 45.781 15.797 1 86.5 508 CYS A C 1
ATOM 4033 O O . CYS A 1 508 ? 15.047 46.562 15.508 1 86.5 508 CYS A O 1
ATOM 4035 N N . LEU A 1 509 ? 14.328 44.531 16.109 1 80.5 509 LEU A N 1
ATOM 4036 C CA . LEU A 1 509 ? 15.656 43.938 16.047 1 80.5 509 LEU A CA 1
ATOM 4037 C C . LEU A 1 509 ? 15.836 43.156 14.742 1 80.5 509 LEU A C 1
ATOM 4039 O O . LEU A 1 509 ? 16.938 43.094 14.203 1 80.5 509 LEU A O 1
ATOM 4043 N N . ILE A 1 510 ? 14.75 42.531 14.336 1 83.38 510 ILE A N 1
ATOM 4044 C CA . ILE A 1 510 ? 14.75 41.781 13.086 1 83.38 510 ILE A CA 1
ATOM 4045 C C . ILE A 1 510 ? 13.547 42.188 12.242 1 83.38 510 ILE A C 1
ATOM 4047 O O . ILE A 1 510 ? 12.398 42.125 12.695 1 83.38 510 ILE A O 1
ATOM 4051 N N . GLU A 1 511 ? 13.82 42.625 11.047 1 87.81 511 GLU A N 1
ATOM 4052 C CA . GLU A 1 511 ? 12.75 43 10.133 1 87.81 511 GLU A CA 1
ATOM 4053 C C . GLU A 1 511 ? 12.141 41.781 9.461 1 87.81 511 GLU A C 1
ATOM 4055 O O . GLU A 1 511 ? 12.797 40.719 9.344 1 87.81 511 GLU A O 1
ATOM 4060 N N . LYS A 1 512 ? 10.914 41.938 9.117 1 88.06 512 LYS A N 1
ATOM 4061 C CA . LYS A 1 512 ? 10.266 40.875 8.336 1 88.06 512 LYS A CA 1
ATOM 4062 C C . LYS A 1 512 ? 11.023 40.594 7.043 1 88.06 512 LYS A C 1
ATOM 4064 O O . LYS A 1 512 ? 11.445 41.531 6.355 1 88.06 512 LYS A O 1
ATOM 4069 N N . ASN A 1 513 ? 11.25 39.312 6.73 1 88 513 ASN A N 1
ATOM 4070 C CA . ASN A 1 513 ? 11.938 38.781 5.551 1 88 513 ASN A CA 1
ATOM 4071 C C . ASN A 1 513 ? 13.438 39.062 5.605 1 88 513 ASN A C 1
ATOM 4073 O O . ASN A 1 513 ? 14.148 38.875 4.613 1 88 513 ASN A O 1
ATOM 4077 N N . ALA A 1 514 ? 13.898 39.594 6.75 1 85.94 514 ALA A N 1
ATOM 4078 C CA . ALA A 1 514 ? 15.336 39.688 6.969 1 85.94 514 ALA A CA 1
ATOM 4079 C C . ALA A 1 514 ? 15.922 38.344 7.395 1 85.94 514 ALA A C 1
ATOM 4081 O O . ALA A 1 514 ? 15.195 37.469 7.883 1 85.94 514 ALA A O 1
ATOM 4082 N N . PRO A 1 515 ? 17.203 38.156 7.035 1 82.62 515 PRO A N 1
ATOM 4083 C CA . PRO A 1 515 ? 17.844 36.938 7.496 1 82.62 515 PRO A CA 1
ATOM 4084 C C . PRO A 1 515 ? 17.734 36.75 9.008 1 82.62 515 PRO A C 1
ATOM 4086 O O . PRO A 1 515 ? 17.906 37.688 9.766 1 82.62 515 PRO A O 1
ATOM 4089 N N . LEU A 1 516 ? 17.328 35.5 9.273 1 74.94 516 LEU A N 1
ATOM 4090 C CA . LEU A 1 516 ? 17.25 35.188 10.688 1 74.94 516 LEU A CA 1
ATOM 4091 C C . LEU A 1 516 ? 18.656 34.938 11.258 1 74.94 516 LEU A C 1
ATOM 4093 O O . LEU A 1 516 ? 19.266 33.906 10.984 1 74.94 516 LEU A O 1
ATOM 4097 N N . THR A 1 517 ? 19.344 36 11.617 1 63.78 517 THR A N 1
ATOM 4098 C CA . THR A 1 517 ? 20.688 35.906 12.164 1 63.78 517 THR A CA 1
ATOM 4099 C C . THR A 1 517 ? 20.703 36.281 13.648 1 63.78 517 THR A C 1
ATOM 4101 O O . THR A 1 517 ? 19.688 36.719 14.18 1 63.78 517 THR A O 1
ATOM 4104 N N . ARG A 1 518 ? 21.75 35.812 14.188 1 59.38 518 ARG A N 1
ATOM 4105 C CA . ARG A 1 518 ? 21.953 36.219 15.578 1 59.38 518 ARG A CA 1
ATOM 4106 C C . ARG A 1 518 ? 22.156 37.719 15.695 1 59.38 518 ARG A C 1
ATOM 4108 O O . ARG A 1 518 ? 22.938 38.312 14.938 1 59.38 518 ARG A O 1
ATOM 4115 N N . ILE A 1 519 ? 21.125 38.344 16.234 1 58.09 519 ILE A N 1
ATOM 4116 C CA . ILE A 1 519 ? 21.281 39.781 16.453 1 58.09 519 ILE A CA 1
ATOM 4117 C C . ILE A 1 519 ? 21.594 40.031 17.922 1 58.09 519 ILE A C 1
ATOM 4119 O O . ILE A 1 519 ? 20.938 39.531 18.812 1 58.09 519 ILE A O 1
ATOM 4123 N N . GLN A 1 520 ? 22.766 40.469 18.094 1 57.88 520 GLN A N 1
ATOM 4124 C CA . GLN A 1 520 ? 23.188 40.844 19.438 1 57.88 520 GLN A CA 1
ATOM 4125 C C . GLN A 1 520 ? 23.094 42.344 19.656 1 57.88 520 GLN A C 1
ATOM 4127 O O . GLN A 1 520 ? 23.531 43.125 18.812 1 57.88 520 GLN A O 1
ATOM 4132 N N . LYS A 1 521 ? 22.141 42.75 20.375 1 58.47 521 LYS A N 1
ATOM 4133 C CA . LYS A 1 521 ? 22.109 44.156 20.719 1 58.47 521 LYS A CA 1
ATOM 4134 C C . LYS A 1 521 ? 22.312 44.375 22.219 1 58.47 521 LYS A C 1
ATOM 4136 O O . LYS A 1 521 ? 21.891 43.531 23.016 1 58.47 521 LYS A O 1
ATOM 4141 N N . THR A 1 522 ? 23.031 45.344 22.578 1 57.62 522 THR A N 1
ATOM 4142 C CA . THR A 1 522 ? 23.344 45.719 23.953 1 57.62 522 THR A CA 1
ATOM 4143 C C . THR A 1 522 ? 22.297 46.656 24.516 1 57.62 522 THR A C 1
ATOM 4145 O O . THR A 1 522 ? 21.859 47.594 23.812 1 57.62 522 THR A O 1
ATOM 4148 N N . PHE A 1 523 ? 21.625 46.219 25.547 1 59.34 523 PHE A N 1
ATOM 4149 C CA . PHE A 1 523 ? 20.703 47.094 26.234 1 59.34 523 PHE A CA 1
ATOM 4150 C C . PHE A 1 523 ? 21.25 47.469 27.609 1 59.34 523 PHE A C 1
ATOM 4152 O O . PHE A 1 523 ? 21.953 46.688 28.25 1 59.34 523 PHE A O 1
ATOM 4159 N N . THR A 1 524 ? 21.078 48.781 27.953 1 56.59 524 THR A N 1
ATOM 4160 C CA . THR A 1 524 ? 21.484 49.281 29.266 1 56.59 524 THR A CA 1
ATOM 4161 C C . THR A 1 524 ? 20.312 49.188 30.266 1 56.59 524 THR A C 1
ATOM 4163 O O . THR A 1 524 ? 19.203 49.594 29.938 1 56.59 524 THR A O 1
ATOM 4166 N N . ILE A 1 525 ? 20.406 48.344 31.156 1 54.72 525 ILE A N 1
ATOM 4167 C CA . ILE A 1 525 ? 19.406 48.281 32.219 1 54.72 525 ILE A CA 1
ATOM 4168 C C . ILE A 1 525 ? 19.859 49.125 33.406 1 54.72 525 ILE A C 1
ATOM 4170 O O . ILE A 1 525 ? 21.062 49.219 33.688 1 54.72 525 ILE A O 1
ATOM 4174 N N . SER A 1 526 ? 18.875 49.875 33.938 1 50.81 526 SER A N 1
ATOM 4175 C CA . SER A 1 526 ? 19.203 50.656 35.125 1 50.81 526 SER A CA 1
ATOM 4176 C C . SER A 1 526 ? 19.766 49.781 36.219 1 50.81 526 SER A C 1
ATOM 4178 O O . SER A 1 526 ? 19.359 48.625 36.375 1 50.81 526 SER A O 1
ATOM 4180 N N . ALA A 1 527 ? 20.781 50.156 36.75 1 44.5 527 ALA A N 1
ATOM 4181 C CA . ALA A 1 527 ? 21.625 49.531 37.781 1 44.5 527 ALA A CA 1
ATOM 4182 C C . ALA A 1 527 ? 20.797 48.938 38.875 1 44.5 527 ALA A C 1
ATOM 4184 O O . ALA A 1 527 ? 21.219 47.969 39.531 1 44.5 527 ALA A O 1
ATOM 4185 N N . TYR A 1 528 ? 19.656 49.438 39.188 1 44.06 528 TYR A N 1
ATOM 4186 C CA . TYR A 1 528 ? 18.969 49.031 40.406 1 44.06 528 TYR A CA 1
ATOM 4187 C C . TYR A 1 528 ? 18.062 47.812 40.125 1 44.06 528 TYR A C 1
ATOM 4189 O O . TYR A 1 528 ? 17.375 47.344 41.031 1 44.06 528 TYR A O 1
ATOM 4197 N N . LYS A 1 529 ? 18.078 47.438 38.938 1 49 529 LYS A N 1
ATOM 4198 C CA . LYS A 1 529 ? 17.141 46.312 38.719 1 49 529 LYS A CA 1
ATOM 4199 C C . LYS A 1 529 ? 17.859 44.969 38.75 1 49 529 LYS A C 1
ATOM 4201 O O . LYS A 1 529 ? 18.891 44.812 38.094 1 49 529 LYS A O 1
ATOM 4206 N N . THR A 1 530 ? 17.703 44.25 39.812 1 47.28 530 THR A N 1
ATOM 4207 C CA . THR A 1 530 ? 18.25 42.938 40.062 1 47.28 530 THR A CA 1
ATOM 4208 C C . THR A 1 530 ? 17.797 41.938 38.969 1 47.28 530 THR A C 1
ATOM 4210 O O . THR A 1 530 ? 18.312 40.812 38.906 1 47.28 530 THR A O 1
ATOM 4213 N N . SER A 1 531 ? 16.797 42.219 38.5 1 50.06 531 SER A N 1
ATOM 4214 C CA . SER A 1 531 ? 16.312 41.281 37.438 1 50.06 531 SER A CA 1
ATOM 4215 C C . SER A 1 531 ? 15.859 42.062 36.219 1 50.06 531 SER A C 1
ATOM 4217 O O . SER A 1 531 ? 15.266 43.125 36.312 1 50.06 531 SER A O 1
ATOM 4219 N N . GLY A 1 532 ? 16.578 42 35.156 1 56 532 GLY A N 1
ATOM 4220 C CA . GLY A 1 532 ? 16.094 42.656 33.938 1 56 532 GLY A CA 1
ATOM 4221 C C . GLY A 1 532 ? 15.227 41.719 33.094 1 56 532 GLY A C 1
ATOM 4222 O O . GLY A 1 532 ? 15.562 40.562 32.906 1 56 532 GLY A O 1
ATOM 4223 N N . ASN A 1 533 ? 13.883 42.031 33.188 1 62.22 533 ASN A N 1
ATOM 4224 C CA . ASN A 1 533 ? 12.945 41.312 32.344 1 62.22 533 ASN A CA 1
ATOM 4225 C C . ASN A 1 533 ? 12.867 41.938 30.953 1 62.22 533 ASN A C 1
ATOM 4227 O O . ASN A 1 533 ? 12.633 43.156 30.812 1 62.22 533 ASN A O 1
ATOM 4231 N N . ILE A 1 534 ? 13.438 41.219 29.969 1 69.12 534 ILE A N 1
ATOM 4232 C CA . ILE A 1 534 ? 13.305 41.688 28.594 1 69.12 534 ILE A CA 1
ATOM 4233 C C . ILE A 1 534 ? 12.125 41 27.922 1 69.12 534 ILE A C 1
ATOM 4235 O O . ILE A 1 534 ? 12.102 39.781 27.781 1 69.12 534 ILE A O 1
ATOM 4239 N N . GLU A 1 535 ? 11.227 41.844 27.547 1 76.31 535 GLU A N 1
ATOM 4240 C CA . GLU A 1 535 ? 10.078 41.344 26.812 1 76.31 535 GLU A CA 1
ATOM 4241 C C . GLU A 1 535 ? 10.336 41.312 25.312 1 76.31 535 GLU A C 1
ATOM 4243 O O . GLU A 1 535 ? 10.812 42.312 24.75 1 76.31 535 GLU A O 1
ATOM 4248 N N . VAL A 1 536 ? 10.141 40.188 24.719 1 78.38 536 VAL A N 1
ATOM 4249 C CA . VAL A 1 536 ? 10.297 40.031 23.281 1 78.38 536 VAL A CA 1
ATOM 4250 C C . VAL A 1 536 ? 8.922 40.031 22.609 1 78.38 536 VAL A C 1
ATOM 4252 O O . VAL A 1 536 ? 7.988 39.375 23.094 1 78.38 536 VAL A O 1
ATOM 4255 N N . TYR A 1 537 ? 8.852 40.75 21.531 1 81.94 537 TYR A N 1
ATOM 4256 C CA . TYR A 1 537 ? 7.59 40.906 20.828 1 81.94 537 TYR A CA 1
ATOM 4257 C C . TYR A 1 537 ? 7.734 40.531 19.359 1 81.94 537 TYR A C 1
ATOM 4259 O O . TYR A 1 537 ? 8.844 40.531 18.812 1 81.94 537 TYR A O 1
ATOM 4267 N N . GLU A 1 538 ? 6.637 40.094 18.797 1 86.69 538 GLU A N 1
ATOM 4268 C CA . GLU A 1 538 ? 6.566 39.875 17.359 1 86.69 538 GLU A CA 1
ATOM 4269 C C . GLU A 1 538 ? 5.375 40.594 16.75 1 86.69 538 GLU A C 1
ATOM 4271 O O . GLU A 1 538 ? 4.395 40.875 17.438 1 86.69 538 GLU A O 1
ATOM 4276 N N . SER A 1 539 ? 5.484 40.969 15.5 1 89.38 539 SER A N 1
ATOM 4277 C CA . SER A 1 539 ? 4.395 41.625 14.789 1 89.38 539 SER A CA 1
ATOM 4278 C C . SER A 1 539 ? 4.449 41.344 13.289 1 89.38 539 SER A C 1
ATOM 4280 O O . SER A 1 539 ? 5.527 41.125 12.734 1 89.38 539 SER A O 1
ATOM 4282 N N . ASP A 1 540 ? 3.305 41.312 12.672 1 87.81 540 ASP A N 1
ATOM 4283 C CA . ASP A 1 540 ? 3.227 41.094 11.234 1 87.81 540 ASP A CA 1
ATOM 4284 C C . ASP A 1 540 ? 3.549 42.375 10.469 1 87.81 540 ASP A C 1
ATOM 4286 O O . ASP A 1 540 ? 3.986 42.312 9.32 1 87.81 540 ASP A O 1
ATOM 4290 N N . GLU A 1 541 ? 3.305 43.5 11.141 1 90.5 541 GLU A N 1
ATOM 4291 C CA . GLU A 1 541 ? 3.562 44.812 10.555 1 90.5 541 GLU A CA 1
ATOM 4292 C C . GLU A 1 541 ? 4.508 45.625 11.43 1 90.5 541 GLU A C 1
ATOM 4294 O O . GLU A 1 541 ? 4.707 45.312 12.602 1 90.5 541 GLU A O 1
ATOM 4299 N N . ARG A 1 542 ? 5.031 46.562 10.766 1 89.44 542 ARG A N 1
ATOM 4300 C CA . ARG A 1 542 ? 5.887 47.438 11.531 1 89.44 542 ARG A CA 1
ATOM 4301 C C . ARG A 1 542 ? 5.066 48.25 12.531 1 89.44 542 ARG A C 1
ATOM 4303 O O . ARG A 1 542 ? 4.09 48.906 12.156 1 89.44 542 ARG A O 1
ATOM 4310 N N . GLN A 1 543 ? 5.535 48.125 13.812 1 90.88 543 GLN A N 1
ATOM 4311 C CA . GLN A 1 543 ? 4.809 48.812 14.867 1 90.88 543 GLN A CA 1
ATOM 4312 C C . GLN A 1 543 ? 5.723 49.75 15.633 1 90.88 543 GLN A C 1
ATOM 4314 O O . GLN A 1 543 ? 6.941 49.562 15.672 1 90.88 543 GLN A O 1
ATOM 4319 N N . THR A 1 544 ? 5.09 50.75 16.203 1 90.75 544 THR A N 1
ATOM 4320 C CA . THR A 1 544 ? 5.848 51.719 17 1 90.75 544 THR A CA 1
ATOM 4321 C C . THR A 1 544 ? 5.855 51.312 18.469 1 90.75 544 THR A C 1
ATOM 4323 O O . THR A 1 544 ? 6.844 51.531 19.172 1 90.75 544 THR A O 1
ATOM 4326 N N . TYR A 1 545 ? 4.723 50.719 18.844 1 92.12 545 TYR A N 1
ATOM 4327 C CA . TYR A 1 545 ? 4.59 50.406 20.25 1 92.12 545 TYR A CA 1
ATOM 4328 C C . TYR A 1 545 ? 4.402 48.906 20.453 1 92.12 545 TYR A C 1
ATOM 4330 O O . TYR A 1 545 ? 3.758 48.25 19.625 1 92.12 545 TYR A O 1
ATOM 4338 N N . CYS A 1 546 ? 4.848 48.344 21.516 1 88.81 546 CYS A N 1
ATOM 4339 C CA . CYS A 1 546 ? 4.762 46.938 21.844 1 88.81 546 CYS A CA 1
ATOM 4340 C C . CYS A 1 546 ? 3.316 46.531 22.109 1 88.81 546 CYS A C 1
ATOM 4342 O O . CYS A 1 546 ? 2.959 45.344 21.953 1 88.81 546 CYS A O 1
ATOM 4344 N N . THR A 1 547 ? 2.498 47.438 22.469 1 86.69 547 THR A N 1
ATOM 4345 C CA . THR A 1 547 ? 1.098 47.156 22.75 1 86.69 547 THR A CA 1
ATOM 4346 C C . THR A 1 547 ? 0.377 46.688 21.484 1 86.69 547 THR A C 1
ATOM 4348 O O . THR A 1 547 ? -0.672 46.062 21.562 1 86.69 547 THR A O 1
ATOM 4351 N N . ASP A 1 548 ? 0.956 47.062 20.391 1 88.5 548 ASP A N 1
ATOM 4352 C CA . ASP A 1 548 ? 0.371 46.688 19.109 1 88.5 548 ASP A CA 1
ATOM 4353 C C . ASP A 1 548 ? 1.011 45.375 18.594 1 88.5 548 ASP A C 1
ATOM 4355 O O . ASP A 1 548 ? 0.723 44.938 17.469 1 88.5 548 ASP A O 1
ATOM 4359 N N . CYS A 1 549 ? 1.897 44.906 19.391 1 88.31 549 CYS A N 1
ATOM 4360 C CA . CYS A 1 549 ? 2.607 43.688 19.031 1 88.31 549 CYS A CA 1
ATOM 4361 C C . CYS A 1 549 ? 2.16 42.531 19.922 1 88.31 549 CYS A C 1
ATOM 4363 O O . CYS A 1 549 ? 1.417 42.719 20.875 1 88.31 549 CYS A O 1
ATOM 4365 N N . ARG A 1 550 ? 2.498 41.375 19.484 1 82.81 550 ARG A N 1
ATOM 4366 C CA . ARG A 1 550 ? 2.248 40.188 20.297 1 82.81 550 ARG A CA 1
ATOM 4367 C C . ARG A 1 550 ? 3.471 39.844 21.141 1 82.81 550 ARG A C 1
ATOM 4369 O O . ARG A 1 550 ? 4.574 39.688 20.609 1 82.81 550 ARG A O 1
ATOM 4376 N N . MET A 1 551 ? 3.271 39.75 22.406 1 79.38 551 MET A N 1
ATOM 4377 C CA . MET A 1 551 ? 4.375 39.375 23.281 1 79.38 551 MET A CA 1
ATOM 4378 C C . MET A 1 551 ? 4.707 37.875 23.141 1 79.38 551 MET A C 1
ATOM 4380 O O . MET A 1 551 ? 3.824 37.031 23.25 1 79.38 551 MET A O 1
ATOM 4384 N N . LEU A 1 552 ? 5.852 37.625 22.781 1 74.62 552 LEU A N 1
ATOM 4385 C CA . LEU A 1 552 ? 6.297 36.25 22.609 1 74.62 552 LEU A CA 1
ATOM 4386 C C . LEU A 1 552 ? 6.719 35.656 23.953 1 74.62 552 LEU A C 1
ATOM 4388 O O . LEU A 1 552 ? 6.461 34.469 24.234 1 74.62 552 LEU A O 1
ATOM 4392 N N . GLY A 1 553 ? 7.469 36.406 24.703 1 71.81 553 GLY A N 1
ATOM 4393 C CA . GLY A 1 553 ? 7.945 35.938 26 1 71.81 553 GLY A CA 1
ATOM 4394 C C . GLY A 1 553 ? 8.922 36.875 26.672 1 71.81 553 GLY A C 1
ATOM 4395 O O . GLY A 1 553 ? 9.086 38.031 26.219 1 71.81 553 GLY A O 1
ATOM 4396 N N . ASN A 1 554 ? 9.312 36.344 27.891 1 68.88 554 ASN A N 1
ATOM 4397 C CA . ASN A 1 554 ? 10.227 37.188 28.688 1 68.88 554 ASN A CA 1
ATOM 4398 C C . ASN A 1 554 ? 11.539 36.438 28.953 1 68.88 554 ASN A C 1
ATOM 4400 O O . ASN A 1 554 ? 11.57 35.219 29.062 1 68.88 554 ASN A O 1
ATOM 4404 N N . VAL A 1 555 ? 12.523 37.156 28.766 1 64.06 555 VAL A N 1
ATOM 4405 C CA . VAL A 1 555 ? 13.828 36.656 29.172 1 64.06 555 VAL A CA 1
ATOM 4406 C C . VAL A 1 555 ? 14.219 37.25 30.516 1 64.06 555 VAL A C 1
ATOM 4408 O O . VAL A 1 555 ? 14.258 38.469 30.672 1 64.06 555 VAL A O 1
ATOM 4411 N N . VAL A 1 556 ? 14.25 36.344 31.531 1 61.03 556 VAL A N 1
ATOM 4412 C CA . VAL A 1 556 ? 14.617 36.812 32.875 1 61.03 556 VAL A CA 1
ATOM 4413 C C . VAL A 1 556 ? 16.125 36.688 33.062 1 61.03 556 VAL A C 1
ATOM 4415 O O . VAL A 1 556 ? 16.688 35.594 32.875 1 61.03 556 VAL A O 1
ATOM 4418 N N . LEU A 1 557 ? 16.75 37.719 33.25 1 57.56 557 LEU A N 1
ATOM 4419 C CA . LEU A 1 557 ? 18.188 37.688 33.531 1 57.56 557 LEU A CA 1
ATOM 4420 C C . LEU A 1 557 ? 18.438 37.688 35.031 1 57.56 557 LEU A C 1
ATOM 4422 O O . LEU A 1 557 ? 17.891 38.531 35.75 1 57.56 557 LEU A O 1
ATOM 4426 N N . ASP A 1 558 ? 18.875 36.531 35.562 1 55.28 558 ASP A N 1
ATOM 4427 C CA . ASP A 1 558 ? 19.25 36.5 36.969 1 55.28 558 ASP A CA 1
ATOM 4428 C C . ASP A 1 558 ? 20.547 37.281 37.188 1 55.28 558 ASP A C 1
ATOM 4430 O O . ASP A 1 558 ? 21.625 36.844 36.812 1 55.28 558 ASP A O 1
ATOM 4434 N N . ILE A 1 559 ? 20.453 38.5 37.469 1 50.84 559 ILE A N 1
ATOM 4435 C CA . ILE A 1 559 ? 21.625 39.312 37.75 1 50.84 559 ILE A CA 1
ATOM 4436 C C . ILE A 1 559 ? 21.922 39.281 39.25 1 50.84 559 ILE A C 1
ATOM 4438 O O . ILE A 1 559 ? 21.094 39.75 40.031 1 50.84 559 ILE A O 1
ATOM 4442 N N . GLU A 1 560 ? 22.672 38.406 39.719 1 51.41 560 GLU A N 1
ATOM 4443 C CA . GLU A 1 560 ? 23.062 38.469 41.125 1 51.41 560 GLU A CA 1
ATOM 4444 C C . GLU A 1 560 ? 23.406 39.875 41.562 1 51.41 560 GLU A C 1
ATOM 4446 O O . GLU A 1 560 ? 23.875 40.688 40.75 1 51.41 560 GLU A O 1
ATOM 4451 N N . ASP A 1 561 ? 22.938 40.219 42.781 1 47.22 561 ASP A N 1
ATOM 4452 C CA . ASP A 1 561 ? 23.031 41.469 43.5 1 47.22 561 ASP A CA 1
ATOM 4453 C C . ASP A 1 561 ? 24.484 41.969 43.531 1 47.22 561 ASP A C 1
ATOM 4455 O O . ASP A 1 561 ? 25.25 41.594 44.438 1 47.22 561 ASP A O 1
ATOM 4459 N N . TYR A 1 562 ? 25.312 41.906 42.594 1 44.25 562 TYR A N 1
ATOM 4460 C CA . TYR A 1 562 ? 26.594 42.531 42.938 1 44.25 562 TYR A CA 1
ATOM 4461 C C . TYR A 1 562 ? 26.453 44.062 43.062 1 44.25 562 TYR A C 1
ATOM 4463 O O . TYR A 1 562 ? 25.594 44.656 42.375 1 44.25 562 TYR A O 1
ATOM 4471 N N . THR A 1 563 ? 26.906 44.656 44.25 1 43.47 563 THR A N 1
ATOM 4472 C CA . THR A 1 563 ? 27.062 46.062 44.625 1 43.47 563 THR A CA 1
ATOM 4473 C C . THR A 1 563 ? 27.625 46.844 43.438 1 43.47 563 THR A C 1
ATOM 4475 O O . THR A 1 563 ? 28.797 46.688 43.094 1 43.47 563 THR A O 1
ATOM 4478 N N . PHE A 1 564 ? 26.953 47 42.438 1 43.28 564 PHE A N 1
ATOM 4479 C CA . PHE A 1 564 ? 27.547 47.688 41.281 1 43.28 564 PHE A CA 1
ATOM 4480 C C . PHE A 1 564 ? 27.719 49.188 41.594 1 43.28 564 PHE A C 1
ATOM 4482 O O . PHE A 1 564 ? 26.828 49.812 42.156 1 43.28 564 PHE A O 1
ATOM 4489 N N . GLN A 1 565 ? 28.875 49.531 41.719 1 44 565 GLN A N 1
ATOM 4490 C CA . GLN A 1 565 ? 29.156 50.969 41.875 1 44 565 GLN A CA 1
ATOM 4491 C C . GLN A 1 565 ? 28.469 51.781 40.781 1 44 565 GLN A C 1
ATOM 4493 O O . GLN A 1 565 ? 28.125 52.969 41 1 44 565 GLN A O 1
ATOM 4498 N N . ASP A 1 566 ? 28.609 51.312 39.438 1 48.09 566 ASP A N 1
ATOM 4499 C CA . ASP A 1 566 ? 28.156 52.156 38.344 1 48.09 566 ASP A CA 1
ATOM 4500 C C . ASP A 1 566 ? 26.703 51.875 38 1 48.09 566 ASP A C 1
ATOM 4502 O O . ASP A 1 566 ? 26.266 50.719 38 1 48.09 566 ASP A O 1
ATOM 4506 N N . LYS A 1 567 ? 25.672 52.812 38 1 52.31 567 LYS A N 1
ATOM 4507 C CA . LYS A 1 567 ? 24.219 52.938 37.938 1 52.31 567 LYS A CA 1
ATOM 4508 C C . LYS A 1 567 ? 23.672 52.25 36.688 1 52.31 567 LYS A C 1
ATOM 4510 O O . LYS A 1 567 ? 22.453 52.031 36.562 1 52.31 567 LYS A O 1
ATOM 4515 N N . ARG A 1 568 ? 24.375 52.25 35.594 1 56.28 568 ARG A N 1
ATOM 4516 C CA . ARG A 1 568 ? 23.781 51.75 34.375 1 56.28 568 ARG A CA 1
ATOM 4517 C C . ARG A 1 568 ? 24.484 50.469 33.906 1 56.28 568 ARG A C 1
ATOM 4519 O O . ARG A 1 568 ? 25.719 50.406 33.875 1 56.28 568 ARG A O 1
ATOM 4526 N N . ARG A 1 569 ? 23.719 49.312 33.812 1 58.78 569 ARG A N 1
ATOM 4527 C CA . ARG A 1 569 ? 24.25 48.062 33.312 1 58.78 569 ARG A CA 1
ATOM 4528 C C . ARG A 1 569 ? 23.875 47.844 31.859 1 58.78 569 ARG A C 1
ATOM 4530 O O . ARG A 1 569 ? 22.766 48.188 31.438 1 58.78 569 ARG A O 1
ATOM 4537 N N . GLU A 1 570 ? 24.953 47.5 31.078 1 63.41 570 GLU A N 1
ATOM 4538 C CA . GLU A 1 570 ? 24.703 47.188 29.672 1 63.41 570 GLU A CA 1
ATOM 4539 C C . GLU A 1 570 ? 24.578 45.656 29.469 1 63.41 570 GLU A C 1
ATOM 4541 O O . GLU A 1 570 ? 25.359 44.875 30.016 1 63.41 570 GLU A O 1
ATOM 4546 N N . VAL A 1 571 ? 23.422 45.281 28.969 1 62.59 571 VAL A N 1
ATOM 4547 C CA . VAL A 1 571 ? 23.172 43.875 28.656 1 62.59 571 VAL A CA 1
ATOM 4548 C C . VAL A 1 571 ? 23.078 43.688 27.141 1 62.59 571 VAL A C 1
ATOM 4550 O O . VAL A 1 571 ? 22.406 44.469 26.453 1 62.59 571 VAL A O 1
ATOM 4553 N N . ASP A 1 572 ? 23.844 42.75 26.656 1 65 572 ASP A N 1
ATOM 4554 C CA . ASP A 1 572 ? 23.75 42.344 25.25 1 65 572 ASP A CA 1
ATOM 4555 C C . ASP A 1 572 ? 22.672 41.25 25.062 1 65 572 ASP A C 1
ATOM 4557 O O . ASP A 1 572 ? 22.703 40.219 25.734 1 65 572 ASP A O 1
ATOM 4561 N N . VAL A 1 573 ? 21.625 41.656 24.359 1 61.97 573 VAL A N 1
ATOM 4562 C CA . VAL A 1 573 ? 20.578 40.688 24.047 1 61.97 573 VAL A CA 1
ATOM 4563 C C . VAL A 1 573 ? 20.766 40.156 22.641 1 61.97 573 VAL A C 1
ATOM 4565 O O . VAL A 1 573 ? 20.938 40.938 21.688 1 61.97 573 VAL A O 1
ATOM 4568 N N . SER A 1 574 ? 21.047 38.875 22.609 1 63.5 574 SER A N 1
ATOM 4569 C CA . SER A 1 574 ? 21.141 38.25 21.297 1 63.5 574 SER A CA 1
ATOM 4570 C C . SER A 1 574 ? 19.922 37.406 21.016 1 63.5 574 SER A C 1
ATOM 4572 O O . SER A 1 574 ? 19.484 36.625 21.875 1 63.5 574 SER A O 1
ATOM 4574 N N . LEU A 1 575 ? 19.188 37.844 20.031 1 62.56 575 LEU A N 1
ATOM 4575 C CA . LEU A 1 575 ? 18.156 36.969 19.5 1 62.56 575 LEU A CA 1
ATOM 4576 C C . LEU A 1 575 ? 18.734 35.969 18.5 1 62.56 575 LEU A C 1
ATOM 4578 O O . LEU A 1 575 ? 19.359 36.375 17.516 1 62.56 575 LEU A O 1
ATOM 4582 N N . GLU A 1 576 ? 18.844 34.781 19.094 1 60.22 576 GLU A N 1
ATOM 4583 C CA . GLU A 1 576 ? 19.391 33.75 18.203 1 60.22 576 GLU A CA 1
ATOM 4584 C C . GLU A 1 576 ? 18.281 32.812 17.703 1 60.22 576 GLU A C 1
ATOM 4586 O O . GLU A 1 576 ? 17.453 32.344 18.484 1 60.22 576 GLU A O 1
ATOM 4591 N N . PHE A 1 577 ? 17.922 33.031 16.562 1 55.16 577 PHE A N 1
ATOM 4592 C CA . PHE A 1 577 ? 17.031 32.062 15.961 1 55.16 577 PHE A CA 1
ATOM 4593 C C . PHE A 1 577 ? 17.781 30.766 15.664 1 55.16 577 PHE A C 1
ATOM 4595 O O . PHE A 1 577 ? 18.562 30.688 14.711 1 55.16 577 PHE A O 1
ATOM 4602 N N . GLY A 1 578 ? 18.156 30.172 16.812 1 49.47 578 GLY A N 1
ATOM 4603 C CA . GLY A 1 578 ? 18.734 28.859 16.609 1 49.47 578 GLY A CA 1
ATOM 4604 C C . GLY A 1 578 ? 17.906 27.969 15.727 1 49.47 578 GLY A C 1
ATOM 4605 O O . GLY A 1 578 ? 16.672 27.984 15.805 1 49.47 578 GLY A O 1
ATOM 4606 N N . SER A 1 579 ? 18.266 27.406 14.711 1 54.59 579 SER A N 1
ATOM 4607 C CA . SER A 1 579 ? 17.812 26.484 13.672 1 54.59 579 SER A CA 1
ATOM 4608 C C . SER A 1 579 ? 16.359 26.766 13.297 1 54.59 579 SER A C 1
ATOM 4610 O O . SER A 1 579 ? 16.062 27.688 12.547 1 54.59 579 SER A O 1
ATOM 4612 N N . THR A 1 580 ? 15.406 26.141 14.094 1 53.16 580 THR A N 1
ATOM 4613 C CA . THR A 1 580 ? 14 26.234 13.711 1 53.16 580 THR A CA 1
ATOM 4614 C C . THR A 1 580 ? 13.203 27 14.766 1 53.16 580 THR A C 1
ATOM 4616 O O . THR A 1 580 ? 12.031 27.328 14.555 1 53.16 580 THR A O 1
ATOM 4619 N N . GLU A 1 581 ? 14.031 27.406 15.945 1 62.22 581 GLU A N 1
ATOM 4620 C CA . GLU A 1 581 ? 13.352 28.062 17.062 1 62.22 581 GLU A CA 1
ATOM 4621 C C . GLU A 1 581 ? 14.078 29.328 17.469 1 62.22 581 GLU A C 1
ATOM 4623 O O . GLU A 1 581 ? 15.289 29.469 17.266 1 62.22 581 GLU A O 1
ATOM 4628 N N . LEU A 1 582 ? 13.406 30.297 17.984 1 61.88 582 LEU A N 1
ATOM 4629 C CA . LEU A 1 582 ? 13.969 31.547 18.469 1 61.88 582 LEU A CA 1
ATOM 4630 C C . LEU A 1 582 ? 14.539 31.375 19.875 1 61.88 582 LEU A C 1
ATOM 4632 O O . LEU A 1 582 ? 13.859 30.859 20.766 1 61.88 582 LEU A O 1
ATOM 4636 N N . HIS A 1 583 ? 15.898 31.5 19.906 1 63.19 583 HIS A N 1
ATOM 4637 C CA . HIS A 1 583 ? 16.562 31.531 21.203 1 63.19 583 HIS A CA 1
ATOM 4638 C C . HIS A 1 583 ? 16.984 32.938 21.578 1 63.19 583 HIS A C 1
ATOM 4640 O O . HIS A 1 583 ? 17.422 33.719 20.719 1 63.19 583 HIS A O 1
ATOM 4646 N N . VAL A 1 584 ? 16.688 33.375 22.797 1 61.97 584 VAL A N 1
ATOM 4647 C CA . VAL A 1 584 ? 17.125 34.688 23.281 1 61.97 584 VAL A CA 1
ATOM 4648 C C . VAL A 1 584 ? 18.234 34.5 24.328 1 61.97 584 VAL A C 1
ATOM 4650 O O . VAL A 1 584 ? 18.078 33.719 25.266 1 61.97 584 VAL A O 1
ATOM 4653 N N . ILE A 1 585 ? 19.406 34.938 23.953 1 63.84 585 ILE A N 1
ATOM 4654 C CA . ILE A 1 585 ? 20.531 34.906 24.875 1 63.84 585 ILE A CA 1
ATOM 4655 C C . ILE A 1 585 ? 20.844 36.312 25.375 1 63.84 585 ILE A C 1
ATOM 4657 O O . ILE A 1 585 ? 20.891 37.25 24.594 1 63.84 585 ILE A O 1
ATOM 4661 N N . ALA A 1 586 ? 20.859 36.5 26.688 1 63.31 586 ALA A N 1
ATOM 4662 C CA . ALA A 1 586 ? 21.234 37.781 27.297 1 63.31 586 ALA A CA 1
ATOM 4663 C C . ALA A 1 586 ? 22.547 37.656 28.078 1 63.31 586 ALA A C 1
ATOM 4665 O O . ALA A 1 586 ? 22.734 36.656 28.812 1 63.31 586 ALA A O 1
ATOM 4666 N N . ARG A 1 587 ? 23.5 38.469 27.641 1 67.19 587 ARG A N 1
ATOM 4667 C CA . ARG A 1 587 ? 24.797 38.5 28.312 1 67.19 587 ARG A CA 1
ATOM 4668 C C . ARG A 1 587 ? 25.062 39.844 28.953 1 67.19 587 ARG A C 1
ATOM 4670 O O . ARG A 1 587 ? 24.969 40.875 28.297 1 67.19 587 ARG A O 1
ATOM 4677 N N . ASP A 1 588 ? 25.391 39.75 30.344 1 62.78 588 ASP A N 1
ATOM 4678 C CA . ASP A 1 588 ? 25.812 40.969 31.031 1 62.78 588 ASP A CA 1
ATOM 4679 C C . ASP A 1 588 ? 27.234 41.344 30.641 1 62.78 588 ASP A C 1
ATOM 4681 O O . ASP A 1 588 ? 28.156 40.531 30.75 1 62.78 588 ASP A O 1
ATOM 4685 N N . LYS A 1 589 ? 27.359 42.469 30.062 1 64.88 589 LYS A N 1
ATOM 4686 C CA . LYS A 1 589 ? 28.656 42.906 29.562 1 64.88 589 LYS A CA 1
ATOM 4687 C C . LYS A 1 589 ? 29.656 43.031 30.719 1 64.88 589 LYS A C 1
ATOM 4689 O O . LYS A 1 589 ? 30.859 42.812 30.531 1 64.88 589 LYS A O 1
ATOM 4694 N N . SER A 1 590 ? 29.172 43.438 31.844 1 63.53 590 SER A N 1
ATOM 4695 C CA . SER A 1 590 ? 30.078 43.656 32.969 1 63.53 590 SER A CA 1
ATOM 4696 C C . SER A 1 590 ? 30.516 42.375 33.625 1 63.53 590 SER A C 1
ATOM 4698 O O . SER A 1 590 ? 31.703 42.188 33.906 1 63.53 590 SER A O 1
ATOM 4700 N N . THR A 1 591 ? 29.609 41.531 33.781 1 62.09 591 THR A N 1
ATOM 4701 C CA . THR A 1 591 ? 29.938 40.312 34.5 1 62.09 591 THR A CA 1
ATOM 4702 C C . THR A 1 591 ? 30.219 39.156 33.5 1 62.09 591 THR A C 1
ATOM 4704 O O . THR A 1 591 ? 30.781 38.125 33.906 1 62.09 591 THR A O 1
ATOM 4707 N N . LYS A 1 592 ? 29.953 39.406 32.281 1 62.88 592 LYS A N 1
ATOM 4708 C CA . LYS A 1 592 ? 30.125 38.406 31.234 1 62.88 592 LYS A CA 1
ATOM 4709 C C . LYS A 1 592 ? 29.266 37.156 31.516 1 62.88 592 LYS A C 1
ATOM 4711 O O . LYS A 1 592 ? 29.5 36.094 30.938 1 62.88 592 LYS A O 1
ATOM 4716 N N . HIS A 1 593 ? 28.438 37.281 32.531 1 60.25 593 HIS A N 1
ATOM 4717 C CA . HIS A 1 593 ? 27.531 36.156 32.781 1 60.25 593 HIS A CA 1
ATOM 4718 C C . HIS A 1 593 ? 26.469 36.062 31.703 1 60.25 593 HIS A C 1
ATOM 4720 O O . HIS A 1 593 ? 25.875 37.062 31.297 1 60.25 593 HIS A O 1
ATOM 4726 N N . THR A 1 594 ? 26.453 34.812 31.031 1 59.91 594 THR A N 1
ATOM 4727 C CA . THR A 1 594 ? 25.516 34.531 29.938 1 59.91 594 THR A CA 1
ATOM 4728 C C . THR A 1 594 ? 24.328 33.75 30.438 1 59.91 594 THR A C 1
ATOM 4730 O O . THR A 1 594 ? 24.5 32.781 31.203 1 59.91 594 THR A O 1
ATOM 4733 N N . VAL A 1 595 ? 23.125 34.312 30.422 1 55.84 595 VAL A N 1
ATOM 4734 C CA . VAL A 1 595 ? 21.938 33.5 30.719 1 55.84 595 VAL A CA 1
ATOM 4735 C C . VAL A 1 595 ? 21.172 33.219 29.422 1 55.84 595 VAL A C 1
ATOM 4737 O O . VAL A 1 595 ? 21 34.094 28.578 1 55.84 595 VAL A O 1
ATOM 4740 N N . THR A 1 596 ? 21.156 31.938 29.062 1 52.94 596 THR A N 1
ATOM 4741 C CA . THR A 1 596 ? 20.312 31.5 27.953 1 52.94 596 THR A CA 1
ATOM 4742 C C . THR A 1 596 ? 18.828 31.578 28.328 1 52.94 596 THR A C 1
ATOM 4744 O O . THR A 1 596 ? 18.422 31.016 29.359 1 52.94 596 THR A O 1
ATOM 4747 N N . GLY A 1 597 ? 18.188 32.656 27.984 1 50.09 597 GLY A N 1
ATOM 4748 C CA . GLY A 1 597 ? 16.781 32.781 28.328 1 50.09 597 GLY A CA 1
ATOM 4749 C C . GLY A 1 597 ? 15.922 31.703 27.672 1 50.09 597 GLY A C 1
ATOM 4750 O O . GLY A 1 597 ? 16.156 31.328 26.531 1 50.09 597 GLY A O 1
ATOM 4751 N N . LYS A 1 598 ? 15.555 30.719 28.438 1 50.56 598 LYS A N 1
ATOM 4752 C CA . LYS A 1 598 ? 14.453 29.875 27.969 1 50.56 598 LYS A CA 1
ATOM 4753 C C . LYS A 1 598 ? 13.227 30.703 27.625 1 50.56 598 LYS A C 1
ATOM 4755 O O . LYS A 1 598 ? 12.828 31.594 28.375 1 50.56 598 LYS A O 1
ATOM 4760 N N . PHE A 1 599 ? 13.031 30.938 26.406 1 49.75 599 PHE A N 1
ATOM 4761 C CA . PHE A 1 599 ? 11.805 31.609 26.016 1 49.75 599 PHE A CA 1
ATOM 4762 C C . PHE A 1 599 ? 10.594 31.016 26.734 1 49.75 599 PHE A C 1
ATOM 4764 O O . PHE A 1 599 ? 10.32 29.812 26.594 1 49.75 599 PHE A O 1
ATOM 4771 N N . ASN A 1 600 ? 10.289 31.469 27.906 1 50.06 600 ASN A N 1
ATOM 4772 C CA . ASN A 1 600 ? 9.023 31.078 28.516 1 50.06 600 ASN A CA 1
ATOM 4773 C C . ASN A 1 600 ? 7.832 31.703 27.797 1 50.06 600 ASN A C 1
ATOM 4775 O O . ASN A 1 600 ? 7.625 32.906 27.859 1 50.06 600 ASN A O 1
ATOM 4779 N N . PHE A 1 601 ? 7.387 31.062 26.734 1 44.94 601 PHE A N 1
ATOM 4780 C CA . PHE A 1 601 ? 6.172 31.562 26.094 1 44.94 601 PHE A CA 1
ATOM 4781 C C . PHE A 1 601 ? 5.086 31.828 27.141 1 44.94 601 PHE A C 1
ATOM 4783 O O . PHE A 1 601 ? 4.793 30.969 27.969 1 44.94 601 PHE A O 1
ATOM 4790 N N . SER A 1 602 ? 5.203 32.969 27.781 1 40.97 602 SER A N 1
ATOM 4791 C CA . SER A 1 602 ? 4.426 33.469 28.922 1 40.97 602 SER A CA 1
ATOM 4792 C C . SER A 1 602 ? 2.934 33.25 28.688 1 40.97 602 SER A C 1
ATOM 4794 O O . SER A 1 602 ? 2.459 33.281 27.547 1 40.97 602 SER A O 1
ATOM 4796 N N . ASN A 1 603 ? 2.281 32.562 29.656 1 37.41 603 ASN A N 1
ATOM 4797 C CA . ASN A 1 603 ? 0.888 32.469 30.078 1 37.41 603 ASN A CA 1
ATOM 4798 C C . ASN A 1 603 ? 0.194 33.812 30.094 1 37.41 603 ASN A C 1
ATOM 4800 O O . ASN A 1 603 ? -0.854 33.969 30.719 1 37.41 603 ASN A O 1
ATOM 4804 N N . ARG A 1 604 ? 0.742 35 29.781 1 34.03 604 ARG A N 1
ATOM 4805 C CA . ARG A 1 604 ? -0.217 36.031 30.109 1 34.03 604 ARG A CA 1
ATOM 4806 C C . ARG A 1 604 ? -1.27 36.188 29 1 34.03 604 ARG A C 1
ATOM 4808 O O . ARG A 1 604 ? -0.946 36.125 27.812 1 34.03 604 ARG A O 1
ATOM 4815 N N . MET B 1 1 ? 30.422 -16.719 -34.969 1 23.92 1 MET B N 1
ATOM 4816 C CA . MET B 1 1 ? 30.828 -15.695 -34.031 1 23.92 1 MET B CA 1
ATOM 4817 C C . MET B 1 1 ? 29.641 -15.219 -33.188 1 23.92 1 MET B C 1
ATOM 4819 O O . MET B 1 1 ? 28.609 -14.844 -33.75 1 23.92 1 MET B O 1
ATOM 4823 N N . ALA B 1 2 ? 29.578 -15.539 -31.938 1 34.09 2 ALA B N 1
ATOM 4824 C CA . ALA B 1 2 ? 28.391 -15.195 -31.156 1 34.09 2 ALA B CA 1
ATOM 4825 C C . ALA B 1 2 ? 28.094 -13.703 -31.234 1 34.09 2 ALA B C 1
ATOM 4827 O O . ALA B 1 2 ? 29 -12.875 -31.156 1 34.09 2 ALA B O 1
ATOM 4828 N N . THR B 1 3 ? 27.203 -13.258 -32 1 41.53 3 THR B N 1
ATOM 4829 C CA . THR B 1 3 ? 26.812 -11.852 -32.062 1 41.53 3 THR B CA 1
ATOM 4830 C C . THR B 1 3 ? 26.844 -11.219 -30.672 1 41.53 3 THR B C 1
ATOM 4832 O O . THR B 1 3 ? 26.344 -11.805 -29.719 1 41.53 3 THR B O 1
ATOM 4835 N N . PRO B 1 4 ? 27.828 -10.305 -30.453 1 45.75 4 PRO B N 1
ATOM 4836 C CA . PRO B 1 4 ? 27.984 -9.648 -29.156 1 45.75 4 PRO B CA 1
ATOM 4837 C C . PRO B 1 4 ? 26.641 -9.289 -28.516 1 45.75 4 PRO B C 1
ATOM 4839 O O . PRO B 1 4 ? 25.734 -8.82 -29.203 1 45.75 4 PRO B O 1
ATOM 4842 N N . ASP B 1 5 ? 26.234 -9.992 -27.469 1 58.19 5 ASP B N 1
ATOM 4843 C CA . ASP B 1 5 ? 25.047 -9.703 -26.656 1 58.19 5 ASP B CA 1
ATOM 4844 C C . ASP B 1 5 ? 24.891 -8.203 -26.422 1 58.19 5 ASP B C 1
ATOM 4846 O O . ASP B 1 5 ? 25.719 -7.59 -25.75 1 58.19 5 ASP B O 1
ATOM 4850 N N . LYS B 1 6 ? 24.219 -7.496 -27.219 1 66.75 6 LYS B N 1
ATOM 4851 C CA . LYS B 1 6 ? 24.016 -6.051 -27.219 1 66.75 6 LYS B CA 1
ATOM 4852 C C . LYS B 1 6 ? 22.906 -5.656 -26.234 1 66.75 6 LYS B C 1
ATOM 4854 O O . LYS B 1 6 ? 22.328 -4.57 -26.344 1 66.75 6 LYS B O 1
ATOM 4859 N N . THR B 1 7 ? 22.672 -6.598 -25.391 1 74.75 7 THR B N 1
ATOM 4860 C CA . THR B 1 7 ? 21.609 -6.352 -24.422 1 74.75 7 THR B CA 1
ATOM 4861 C C . THR B 1 7 ? 22.031 -5.285 -23.406 1 74.75 7 THR B C 1
ATOM 4863 O O . THR B 1 7 ? 23.078 -5.395 -22.797 1 74.75 7 THR B O 1
ATOM 4866 N N . PHE B 1 8 ? 21.281 -4.246 -23.453 1 81.75 8 PHE B N 1
ATOM 4867 C CA . PHE B 1 8 ? 21.641 -3.293 -22.406 1 81.75 8 PHE B CA 1
ATOM 4868 C C . PHE B 1 8 ? 20.5 -3.098 -21.422 1 81.75 8 PHE B C 1
ATOM 4870 O O . PHE B 1 8 ? 20.625 -2.346 -20.453 1 81.75 8 PHE B O 1
ATOM 4877 N N . ILE B 1 9 ? 19.359 -3.85 -21.672 1 93 9 ILE B N 1
ATOM 4878 C CA . ILE B 1 9 ? 18.234 -3.793 -20.75 1 93 9 ILE B CA 1
ATOM 4879 C C . ILE B 1 9 ? 17.719 -5.203 -20.484 1 93 9 ILE B C 1
ATOM 4881 O O . ILE B 1 9 ? 17.609 -6.02 -21.391 1 93 9 ILE B O 1
ATOM 4885 N N . VAL B 1 10 ? 17.453 -5.496 -19.25 1 96 10 VAL B N 1
ATOM 4886 C CA . VAL B 1 10 ? 16.719 -6.707 -18.891 1 96 10 VAL B CA 1
ATOM 4887 C C . VAL B 1 10 ? 15.352 -6.34 -18.344 1 96 10 VAL B C 1
ATOM 4889 O O . VAL B 1 10 ? 15.242 -5.52 -17.422 1 96 10 VAL B O 1
ATOM 4892 N N . ALA B 1 11 ? 14.352 -6.883 -18.922 1 96.75 11 ALA B N 1
ATOM 4893 C CA . ALA B 1 11 ? 12.961 -6.688 -18.516 1 96.75 11 ALA B CA 1
ATOM 4894 C C . ALA B 1 11 ? 12.328 -8.008 -18.078 1 96.75 11 ALA B C 1
ATOM 4896 O O . ALA B 1 11 ? 12.414 -9.008 -18.797 1 96.75 11 ALA B O 1
ATOM 4897 N N . ALA B 1 12 ? 11.719 -7.961 -16.922 1 97.94 12 ALA B N 1
ATOM 4898 C CA . ALA B 1 12 ? 11.125 -9.188 -16.406 1 97.94 12 ALA B CA 1
ATOM 4899 C C . ALA B 1 12 ? 9.633 -9.016 -16.172 1 97.94 12 ALA B C 1
ATOM 4901 O O . ALA B 1 12 ? 9.18 -7.961 -15.727 1 97.94 12 ALA B O 1
ATOM 4902 N N . ILE B 1 13 ? 8.883 -10.039 -16.469 1 98.12 13 ILE B N 1
ATOM 4903 C CA . ILE B 1 13 ? 7.461 -10.156 -16.141 1 98.12 13 ILE B CA 1
ATOM 4904 C C . ILE B 1 13 ? 7.234 -11.328 -15.195 1 98.12 13 ILE B C 1
ATOM 4906 O O . ILE B 1 13 ? 7.562 -12.469 -15.523 1 98.12 13 ILE B O 1
ATOM 4910 N N . ASP B 1 14 ? 6.777 -11.07 -14.031 1 97.56 14 ASP B N 1
ATOM 4911 C CA . ASP B 1 14 ? 6.305 -12.094 -13.102 1 97.56 14 ASP B CA 1
ATOM 4912 C C . ASP B 1 14 ? 4.805 -12.32 -13.25 1 97.56 14 ASP B C 1
ATOM 4914 O O . ASP B 1 14 ? 3.998 -11.531 -12.742 1 97.56 14 ASP B O 1
ATOM 4918 N N . PHE B 1 15 ? 4.523 -13.336 -13.914 1 96.88 15 PHE B N 1
ATOM 4919 C CA . PHE B 1 15 ? 3.135 -13.695 -14.172 1 96.88 15 PHE B CA 1
ATOM 4920 C C . PHE B 1 15 ? 2.604 -14.625 -13.086 1 96.88 15 PHE B C 1
ATOM 4922 O O . PHE B 1 15 ? 2.619 -15.852 -13.25 1 96.88 15 PHE B O 1
ATOM 4929 N N . GLY B 1 16 ? 2.033 -14.031 -12.047 1 94.44 16 GLY B N 1
ATOM 4930 C CA . GLY B 1 16 ? 1.59 -14.805 -10.898 1 94.44 16 GLY B CA 1
ATOM 4931 C C . GLY B 1 16 ? 0.139 -15.234 -10.984 1 94.44 16 GLY B C 1
ATOM 4932 O O . GLY B 1 16 ? -0.594 -14.781 -11.867 1 94.44 16 GLY B O 1
ATOM 4933 N N . THR B 1 17 ? -0.221 -16.125 -10.094 1 94.06 17 THR B N 1
ATOM 4934 C CA . THR B 1 17 ? -1.604 -16.594 -10.031 1 94.06 17 THR B CA 1
ATOM 4935 C C . THR B 1 17 ? -2.516 -15.492 -9.492 1 94.06 17 THR B C 1
ATOM 4937 O O . THR B 1 17 ? -3.584 -15.234 -10.047 1 94.06 17 THR B O 1
ATOM 4940 N N . THR B 1 18 ? -2.115 -14.867 -8.43 1 94.56 18 THR B N 1
ATOM 4941 C CA . THR B 1 18 ? -2.959 -13.867 -7.785 1 94.56 18 THR B CA 1
ATOM 4942 C C . THR B 1 18 ? -2.559 -12.461 -8.219 1 94.56 18 THR B C 1
ATOM 4944 O O . THR B 1 18 ? -3.418 -11.617 -8.477 1 94.56 18 THR B O 1
ATOM 4947 N N . PHE B 1 19 ? -1.239 -12.234 -8.25 1 94.44 19 PHE B N 1
ATOM 4948 C CA . PHE B 1 19 ? -0.741 -10.922 -8.641 1 94.44 19 PHE B CA 1
ATOM 4949 C C . PHE B 1 19 ? 0.373 -11.047 -9.672 1 94.44 19 PHE B C 1
ATOM 4951 O O . PHE B 1 19 ? 1.168 -11.984 -9.625 1 94.44 19 PHE B O 1
ATOM 4958 N N . SER B 1 20 ? 0.435 -10.109 -10.57 1 97.06 20 SER B N 1
ATOM 4959 C CA . SER B 1 20 ? 1.468 -10.047 -11.594 1 97.06 20 SER B CA 1
ATOM 4960 C C . SER B 1 20 ? 2.158 -8.688 -11.602 1 97.06 20 SER B C 1
ATOM 4962 O O . SER B 1 20 ? 1.606 -7.703 -11.109 1 97.06 20 SER B O 1
ATOM 4964 N N . GLY B 1 21 ? 3.342 -8.656 -12.094 1 96.62 21 GLY B N 1
ATOM 4965 C CA . GLY B 1 21 ? 4.09 -7.41 -12.18 1 96.62 21 GLY B CA 1
ATOM 4966 C C . GLY B 1 21 ? 5.227 -7.465 -13.18 1 96.62 21 GLY B C 1
ATOM 4967 O O . GLY B 1 21 ? 5.43 -8.484 -13.844 1 96.62 21 GLY B O 1
ATOM 4968 N N . TYR B 1 22 ? 5.828 -6.312 -13.43 1 97.38 22 TYR B N 1
ATOM 4969 C CA . TYR B 1 22 ? 7 -6.211 -14.297 1 97.38 22 TYR B CA 1
ATOM 4970 C C . TYR B 1 22 ? 8.07 -5.344 -13.656 1 97.38 22 TYR B C 1
ATOM 4972 O O . TYR B 1 22 ? 7.781 -4.543 -12.758 1 97.38 22 TYR B O 1
ATOM 4980 N N . ALA B 1 23 ? 9.281 -5.559 -13.984 1 96.69 23 ALA B N 1
ATOM 4981 C CA . ALA B 1 23 ? 10.445 -4.805 -13.523 1 96.69 23 ALA B CA 1
ATOM 4982 C C . ALA B 1 23 ? 11.555 -4.805 -14.57 1 96.69 23 ALA B C 1
ATOM 4984 O O . ALA B 1 23 ? 11.516 -5.59 -15.523 1 96.69 23 ALA B O 1
ATOM 4985 N N . TYR B 1 24 ? 12.492 -3.855 -14.461 1 95.25 24 TYR B N 1
ATOM 4986 C CA . TYR B 1 24 ? 13.594 -3.805 -15.406 1 95.25 24 TYR B CA 1
ATOM 4987 C C . TYR B 1 24 ? 14.836 -3.18 -14.766 1 95.25 24 TYR B C 1
ATOM 4989 O O . TYR B 1 24 ? 14.75 -2.596 -13.688 1 95.25 24 TYR B O 1
ATOM 4997 N N . SER B 1 25 ? 15.922 -3.422 -15.328 1 94.44 25 SER B N 1
ATOM 4998 C CA . SER B 1 25 ? 17.203 -2.84 -14.938 1 94.44 25 SER B CA 1
ATOM 4999 C C . SER B 1 25 ? 18.125 -2.678 -16.141 1 94.44 25 SER B C 1
ATOM 5001 O O . SER B 1 25 ? 18.109 -3.496 -17.062 1 94.44 25 SER B O 1
ATOM 5003 N N . LEU B 1 26 ? 18.875 -1.608 -16.094 1 89.19 26 LEU B N 1
ATOM 5004 C CA . LEU B 1 26 ? 19.906 -1.395 -17.109 1 89.19 26 LEU B CA 1
ATOM 5005 C C . LEU B 1 26 ? 21.188 -2.121 -16.75 1 89.19 26 LEU B C 1
ATOM 5007 O O . LEU B 1 26 ? 21.5 -2.299 -15.562 1 89.19 26 LEU B O 1
ATOM 5011 N N . ILE B 1 27 ? 21.906 -2.482 -17.734 1 88.81 27 ILE B N 1
ATOM 5012 C CA . ILE B 1 27 ? 23.156 -3.189 -17.484 1 88.81 27 ILE B CA 1
ATOM 5013 C C . ILE B 1 27 ? 24.094 -2.309 -16.672 1 88.81 27 ILE B C 1
ATOM 5015 O O . ILE B 1 27 ? 24.844 -2.803 -15.812 1 88.81 27 ILE B O 1
ATOM 5019 N N . SER B 1 28 ? 24.047 -1.013 -16.938 1 83.88 28 SER B N 1
ATOM 5020 C CA . SER B 1 28 ? 24.891 -0.071 -16.203 1 83.88 28 SER B CA 1
ATOM 5021 C C . SER B 1 28 ? 24.516 -0.022 -14.727 1 83.88 28 SER B C 1
ATOM 5023 O O . SER B 1 28 ? 25.375 0.04 -13.859 1 83.88 28 SER B O 1
ATOM 5025 N N . ASP B 1 29 ? 23.281 -0.094 -14.492 1 83.56 29 ASP B N 1
ATOM 5026 C CA . ASP B 1 29 ? 22.797 -0.083 -13.117 1 83.56 29 ASP B CA 1
ATOM 5027 C C . ASP B 1 29 ? 23.141 -1.388 -12.398 1 83.56 29 ASP B C 1
ATOM 5029 O O . ASP B 1 29 ? 23.578 -1.375 -11.25 1 83.56 29 ASP B O 1
ATOM 5033 N N . HIS B 1 30 ? 22.969 -2.408 -13.117 1 90.12 30 HIS B N 1
ATOM 5034 C CA . HIS B 1 30 ? 23.234 -3.721 -12.539 1 90.12 30 HIS B CA 1
ATOM 5035 C C . HIS B 1 30 ? 24.703 -3.861 -12.156 1 90.12 30 HIS B C 1
ATOM 5037 O O . HIS B 1 30 ? 25.031 -4.441 -11.117 1 90.12 30 HIS B O 1
ATOM 5043 N N . LYS B 1 31 ? 25.578 -3.318 -12.938 1 86.75 31 LYS B N 1
ATOM 5044 C CA . LYS B 1 31 ? 27.016 -3.396 -12.672 1 86.75 31 LYS B CA 1
ATOM 5045 C C . LYS B 1 31 ? 27.375 -2.613 -11.414 1 86.75 31 LYS B C 1
ATOM 5047 O O . LYS B 1 31 ? 28.266 -3.018 -10.664 1 86.75 31 LYS B O 1
ATOM 5052 N N . LYS B 1 32 ? 26.656 -1.563 -11.18 1 81.88 32 LYS B N 1
ATOM 5053 C CA . LYS B 1 32 ? 26.922 -0.741 -10.008 1 81.88 32 LYS B CA 1
ATOM 5054 C C . LYS B 1 32 ? 26.297 -1.36 -8.758 1 81.88 32 LYS B C 1
ATOM 5056 O O . LYS B 1 32 ? 26.938 -1.405 -7.699 1 81.88 32 LYS B O 1
ATOM 5061 N N . ASP B 1 33 ? 25.109 -1.808 -8.914 1 86.94 33 ASP B N 1
ATOM 5062 C CA . ASP B 1 33 ? 24.344 -2.406 -7.828 1 86.94 33 ASP B CA 1
ATOM 5063 C C . ASP B 1 33 ? 23.281 -3.361 -8.375 1 86.94 33 ASP B C 1
ATOM 5065 O O . ASP B 1 33 ? 22.25 -2.924 -8.883 1 86.94 33 ASP B O 1
ATOM 5069 N N . PRO B 1 34 ? 23.516 -4.609 -8.211 1 89.44 34 PRO B N 1
ATOM 5070 C CA . PRO B 1 34 ? 22.562 -5.582 -8.742 1 89.44 34 PRO B CA 1
ATOM 5071 C C . PRO B 1 34 ? 21.156 -5.438 -8.141 1 89.44 34 PRO B C 1
ATOM 5073 O O . PRO B 1 34 ? 20.188 -5.977 -8.68 1 89.44 34 PRO B O 1
ATOM 5076 N N . LEU B 1 35 ? 21.062 -4.734 -7.035 1 89.31 35 LEU B N 1
ATOM 5077 C CA . LEU B 1 35 ? 19.781 -4.59 -6.371 1 89.31 35 LEU B CA 1
ATOM 5078 C C . LEU B 1 35 ? 19.062 -3.332 -6.848 1 89.31 35 LEU B C 1
ATOM 5080 O O . LEU B 1 35 ? 17.922 -3.062 -6.43 1 89.31 35 LEU B O 1
ATOM 5084 N N . LYS B 1 36 ? 19.719 -2.613 -7.758 1 87.12 36 LYS B N 1
ATOM 5085 C CA . LYS B 1 36 ? 19.062 -1.46 -8.359 1 87.12 36 LYS B CA 1
ATOM 5086 C C . LYS B 1 36 ? 18.094 -1.892 -9.461 1 87.12 36 LYS B C 1
ATOM 5088 O O . LYS B 1 36 ? 18.484 -1.947 -10.633 1 87.12 36 LYS B O 1
ATOM 5093 N N . ILE B 1 37 ? 16.859 -2.186 -9.141 1 91.75 37 ILE B N 1
ATOM 5094 C CA . ILE B 1 37 ? 15.812 -2.688 -10.023 1 91.75 37 ILE B CA 1
ATOM 5095 C C . ILE B 1 37 ? 14.609 -1.743 -9.992 1 91.75 37 ILE B C 1
ATOM 5097 O O . ILE B 1 37 ? 14.18 -1.314 -8.922 1 91.75 37 ILE B O 1
ATOM 5101 N N . TYR B 1 38 ? 14.172 -1.371 -11.148 1 85.94 38 TYR B N 1
ATOM 5102 C CA . TYR B 1 38 ? 13.031 -0.462 -11.266 1 85.94 38 TYR B CA 1
ATOM 5103 C C . TYR B 1 38 ? 11.727 -1.234 -11.383 1 85.94 38 TYR B C 1
ATOM 5105 O O . TYR B 1 38 ? 11.602 -2.127 -12.227 1 85.94 38 TYR B O 1
ATOM 5113 N N . SER B 1 39 ? 10.844 -1.035 -10.492 1 87.19 39 SER B N 1
ATOM 5114 C CA . SER B 1 39 ? 9.508 -1.612 -10.516 1 87.19 39 SER B CA 1
ATOM 5115 C C . SER B 1 39 ? 8.438 -0.536 -10.359 1 87.19 39 SER B C 1
ATOM 5117 O O . SER B 1 39 ? 8.492 0.272 -9.43 1 87.19 39 SER B O 1
ATOM 5119 N N . PRO B 1 40 ? 7.527 -0.48 -11.281 1 80.81 40 PRO B N 1
ATOM 5120 C CA . PRO B 1 40 ? 6.492 0.547 -11.172 1 80.81 40 PRO B CA 1
ATOM 5121 C C . PRO B 1 40 ? 5.539 0.306 -10 1 80.81 40 PRO B C 1
ATOM 5123 O O . PRO B 1 40 ? 5.488 -0.802 -9.461 1 80.81 40 PRO B O 1
ATOM 5126 N N . THR B 1 41 ? 4.891 1.371 -9.648 1 79 41 THR B N 1
ATOM 5127 C CA . THR B 1 41 ? 3.855 1.276 -8.625 1 79 41 THR B CA 1
ATOM 5128 C C . THR B 1 41 ? 2.469 1.436 -9.242 1 79 41 THR B C 1
ATOM 5130 O O . THR B 1 41 ? 2.244 2.334 -10.062 1 79 41 THR B O 1
ATOM 5133 N N . TRP B 1 42 ? 1.631 0.45 -8.953 1 81.31 42 TRP B N 1
ATOM 5134 C CA . TRP B 1 42 ? 0.228 0.551 -9.336 1 81.31 42 TRP B CA 1
ATOM 5135 C C . TRP B 1 42 ? -0.605 1.151 -8.211 1 81.31 42 TRP B C 1
ATOM 5137 O O . TRP B 1 42 ? -0.381 0.849 -7.035 1 81.31 42 TRP B O 1
ATOM 5147 N N . LYS B 1 43 ? -1.387 2.057 -8.57 1 71.5 43 LYS B N 1
ATOM 5148 C CA . LYS B 1 43 ? -2.227 2.691 -7.559 1 71.5 43 LYS B CA 1
ATOM 5149 C C . LYS B 1 43 ? -3.492 1.878 -7.305 1 71.5 43 LYS B C 1
ATOM 5151 O O . LYS B 1 43 ? -4.152 1.439 -8.25 1 71.5 43 LYS B O 1
ATOM 5156 N N . ASN B 1 44 ? -3.693 1.466 -6.062 1 72.5 44 ASN B N 1
ATOM 5157 C CA . ASN B 1 44 ? -4.914 0.831 -5.574 1 72.5 44 ASN B CA 1
ATOM 5158 C C . ASN B 1 44 ? -5.535 1.621 -4.426 1 72.5 44 ASN B C 1
ATOM 5160 O O . ASN B 1 44 ? -5.141 1.462 -3.27 1 72.5 44 ASN B O 1
ATOM 5164 N N . ASP B 1 45 ? -6.562 2.305 -4.684 1 68.5 45 ASP B N 1
ATOM 5165 C CA . ASP B 1 45 ? -7.285 3.088 -3.686 1 68.5 45 ASP B CA 1
ATOM 5166 C C . ASP B 1 45 ? -6.32 3.922 -2.842 1 68.5 45 ASP B C 1
ATOM 5168 O O . ASP B 1 45 ? -6.363 3.871 -1.611 1 68.5 45 ASP B O 1
ATOM 5172 N N . GLY B 1 46 ? -5.391 4.508 -3.549 1 63.78 46 GLY B N 1
ATOM 5173 C CA . GLY B 1 46 ? -4.484 5.441 -2.898 1 63.78 46 GLY B CA 1
ATOM 5174 C C . GLY B 1 46 ? -3.205 4.785 -2.408 1 63.78 46 GLY B C 1
ATOM 5175 O O . GLY B 1 46 ? -2.275 5.469 -1.979 1 63.78 46 GLY B O 1
ATOM 5176 N N . ASN B 1 47 ? -3.188 3.475 -2.373 1 69.81 47 ASN B N 1
ATOM 5177 C CA . ASN B 1 47 ? -1.978 2.76 -1.981 1 69.81 47 ASN B CA 1
ATOM 5178 C C . ASN B 1 47 ? -1.197 2.27 -3.197 1 69.81 47 ASN B C 1
ATOM 5180 O O . ASN B 1 47 ? -1.79 1.92 -4.219 1 69.81 47 ASN B O 1
ATOM 5184 N N . GLY B 1 48 ? 0.072 2.398 -3.133 1 71.56 48 GLY B N 1
ATOM 5185 C CA . GLY B 1 48 ? 0.916 1.918 -4.215 1 71.56 48 GLY B CA 1
ATOM 5186 C C . GLY B 1 48 ? 1.388 0.49 -4.016 1 71.56 48 GLY B C 1
ATOM 5187 O O . GLY B 1 48 ? 1.784 0.112 -2.912 1 71.56 48 GLY B O 1
ATOM 5188 N N . THR B 1 49 ? 1.135 -0.368 -5.031 1 82.12 49 THR B N 1
ATOM 5189 C CA . THR B 1 49 ? 1.604 -1.75 -5.02 1 82.12 49 THR B CA 1
ATOM 5190 C C . THR B 1 49 ? 2.533 -2.018 -6.199 1 82.12 49 THR B C 1
ATOM 5192 O O . THR B 1 49 ? 2.395 -1.399 -7.258 1 82.12 49 THR B O 1
ATOM 5195 N N . GLN B 1 50 ? 3.459 -2.85 -6.016 1 87.44 50 GLN B N 1
ATOM 5196 C CA . GLN B 1 50 ? 4.41 -3.121 -7.09 1 87.44 50 GLN B CA 1
ATOM 5197 C C . GLN B 1 50 ? 3.914 -4.246 -7.992 1 87.44 50 GLN B C 1
ATOM 5199 O O . GLN B 1 50 ? 4.52 -4.535 -9.023 1 87.44 50 GLN B O 1
ATOM 5204 N N . LYS B 1 51 ? 2.828 -4.906 -7.625 1 92.69 51 LYS B N 1
ATOM 5205 C CA . LYS B 1 51 ? 2.135 -5.887 -8.453 1 92.69 51 LYS B CA 1
ATOM 5206 C C . LYS B 1 51 ? 0.641 -5.586 -8.531 1 92.69 51 LYS B C 1
ATOM 5208 O O . LYS B 1 51 ? 0.124 -4.781 -7.75 1 92.69 51 LYS B O 1
ATOM 5213 N N . THR B 1 52 ? -0.003 -6.09 -9.477 1 94.38 52 THR B N 1
ATOM 5214 C CA . THR B 1 52 ? -1.433 -5.902 -9.703 1 94.38 52 THR B CA 1
ATOM 5215 C C . THR B 1 52 ? -2.146 -7.246 -9.797 1 94.38 52 THR B C 1
ATOM 5217 O O . THR B 1 52 ? -1.521 -8.266 -10.094 1 94.38 52 THR B O 1
ATOM 5220 N N . PRO B 1 53 ? -3.422 -7.293 -9.477 1 94.31 53 PRO B N 1
ATOM 5221 C CA . PRO B 1 53 ? -4.141 -8.57 -9.562 1 94.31 53 PRO B CA 1
ATOM 5222 C C . PRO B 1 53 ? -4.082 -9.18 -10.961 1 94.31 53 PRO B C 1
ATOM 5224 O O . PRO B 1 53 ? -4.172 -8.469 -11.953 1 94.31 53 PRO B O 1
ATOM 5227 N N . THR B 1 54 ? -3.922 -10.492 -10.953 1 97.06 54 THR B N 1
ATOM 5228 C CA . THR B 1 54 ? -3.973 -11.211 -12.227 1 97.06 54 THR B CA 1
ATOM 5229 C C . THR B 1 54 ? -5.414 -11.406 -12.68 1 97.06 54 THR B C 1
ATOM 5231 O O . THR B 1 54 ? -5.934 -12.523 -12.648 1 97.06 54 THR B O 1
ATOM 5234 N N . SER B 1 55 ? -6.039 -10.336 -13.062 1 97.12 55 SER B N 1
ATOM 5235 C CA . SER B 1 55 ? -7.402 -10.258 -13.578 1 97.12 55 SER B CA 1
ATOM 5236 C C . SER B 1 55 ? -7.445 -9.547 -14.93 1 97.12 55 SER B C 1
ATOM 5238 O O . SER B 1 55 ? -6.711 -8.586 -15.148 1 97.12 55 SER B O 1
ATOM 5240 N N . ILE B 1 56 ? -8.266 -10.062 -15.781 1 98.38 56 ILE B N 1
ATOM 5241 C CA . ILE B 1 56 ? -8.336 -9.484 -17.125 1 98.38 56 ILE B CA 1
ATOM 5242 C C . ILE B 1 56 ? -9.797 -9.391 -17.562 1 98.38 56 ILE B C 1
ATOM 5244 O O . ILE B 1 56 ? -10.617 -10.242 -17.203 1 98.38 56 ILE B O 1
ATOM 5248 N N . LEU B 1 57 ? -10.141 -8.32 -18.266 1 98 57 LEU B N 1
ATOM 5249 C CA . LEU B 1 57 ? -11.5 -8.062 -18.734 1 98 57 LEU B CA 1
ATOM 5250 C C . LEU B 1 57 ? -11.523 -7.879 -20.25 1 98 57 LEU B C 1
ATOM 5252 O O . LEU B 1 57 ? -10.711 -7.137 -20.797 1 98 57 LEU B O 1
ATOM 5256 N N . PHE B 1 58 ? -12.344 -8.633 -20.938 1 98.19 58 PHE B N 1
ATOM 5257 C CA . PHE B 1 58 ? -12.672 -8.453 -22.344 1 98.19 58 PHE B CA 1
ATOM 5258 C C . PHE B 1 58 ? -14.102 -7.957 -22.5 1 98.19 58 PHE B C 1
ATOM 5260 O O . PHE B 1 58 ? -14.992 -8.336 -21.734 1 98.19 58 PHE B O 1
ATOM 5267 N N . ASP B 1 59 ? -14.297 -7.105 -23.484 1 96.12 59 ASP B N 1
ATOM 5268 C CA . ASP B 1 59 ? -15.648 -6.59 -23.703 1 96.12 59 ASP B CA 1
ATOM 5269 C C . ASP B 1 59 ? -16.562 -7.648 -24.328 1 96.12 59 ASP B C 1
ATOM 5271 O O . ASP B 1 59 ? -16.172 -8.82 -24.406 1 96.12 59 ASP B O 1
ATOM 5275 N N . ASP B 1 60 ? -17.828 -7.277 -24.688 1 93.31 60 ASP B N 1
ATOM 5276 C CA . ASP B 1 60 ? -18.844 -8.203 -25.156 1 93.31 60 ASP B CA 1
ATOM 5277 C C . ASP B 1 60 ? -18.484 -8.773 -26.531 1 93.31 60 ASP B C 1
ATOM 5279 O O . ASP B 1 60 ? -19.016 -9.797 -26.953 1 93.31 60 ASP B O 1
ATOM 5283 N N . LYS B 1 61 ? -17.516 -8.164 -27.188 1 94.25 61 LYS B N 1
ATOM 5284 C CA . LYS B 1 61 ? -17.062 -8.641 -28.484 1 94.25 61 LYS B CA 1
ATOM 5285 C C . LYS B 1 61 ? -15.773 -9.445 -28.359 1 94.25 61 LYS B C 1
ATOM 5287 O O . LYS B 1 61 ? -15.203 -9.875 -29.375 1 94.25 61 LYS B O 1
ATOM 5292 N N . GLY B 1 62 ? -15.266 -9.609 -27.156 1 94.94 62 GLY B N 1
ATOM 5293 C CA . GLY B 1 62 ? -14.055 -10.391 -26.938 1 94.94 62 GLY B CA 1
ATOM 5294 C C . GLY B 1 62 ? -12.781 -9.586 -27.125 1 94.94 62 GLY B C 1
ATOM 5295 O O . GLY B 1 62 ? -11.703 -10.156 -27.281 1 94.94 62 GLY B O 1
ATOM 5296 N N . LYS B 1 63 ? -12.922 -8.359 -27.172 1 97.06 63 LYS B N 1
ATOM 5297 C CA . LYS B 1 63 ? -11.742 -7.5 -27.297 1 97.06 63 LYS B CA 1
ATOM 5298 C C . LYS B 1 63 ? -11.188 -7.129 -25.938 1 97.06 63 LYS B C 1
ATOM 5300 O O . LYS B 1 63 ? -11.945 -6.844 -25 1 97.06 63 LYS B O 1
ATOM 5305 N N . PHE B 1 64 ? -9.875 -7.082 -25.906 1 97.88 64 PHE B N 1
ATOM 5306 C CA . PHE B 1 64 ? -9.203 -6.73 -24.672 1 97.88 64 PHE B CA 1
ATOM 5307 C C . PHE B 1 64 ? -9.625 -5.344 -24.203 1 97.88 64 PHE B C 1
ATOM 5309 O O . PHE B 1 64 ? -9.617 -4.391 -24.969 1 97.88 64 PHE B O 1
ATOM 5316 N N . HIS B 1 65 ? -9.953 -5.254 -22.859 1 96.62 65 HIS B N 1
ATOM 5317 C CA . HIS B 1 65 ? -10.305 -3.951 -22.297 1 96.62 65 HIS B CA 1
ATOM 5318 C C . HIS B 1 65 ? -9.273 -3.484 -21.281 1 96.62 65 HIS B C 1
ATOM 5320 O O . HIS B 1 65 ? -8.711 -2.393 -21.422 1 96.62 65 HIS B O 1
ATOM 5326 N N . SER B 1 66 ? -9.07 -4.281 -20.312 1 96.44 66 SER B N 1
ATOM 5327 C CA . SER B 1 66 ? -8.156 -3.855 -19.25 1 96.44 66 SER B CA 1
ATOM 5328 C C . SER B 1 66 ? -7.605 -5.051 -18.484 1 96.44 66 SER B C 1
ATOM 5330 O O . SER B 1 66 ? -8.07 -6.18 -18.656 1 96.44 66 SER B O 1
ATOM 5332 N N . PHE B 1 67 ? -6.594 -4.832 -17.656 1 97.25 67 PHE B N 1
ATOM 5333 C CA . PHE B 1 67 ? -5.926 -5.824 -16.828 1 97.25 67 PHE B CA 1
ATOM 5334 C C . PHE B 1 67 ? -5.688 -5.285 -15.422 1 97.25 67 PHE B C 1
ATOM 5336 O O . PHE B 1 67 ? -5.559 -4.074 -15.234 1 97.25 67 PHE B O 1
ATOM 5343 N N . GLY B 1 68 ? -5.695 -6.168 -14.414 1 95.5 68 GLY B N 1
ATOM 5344 C CA . GLY B 1 68 ? -5.332 -5.785 -13.062 1 95.5 68 GLY B CA 1
ATOM 5345 C C . GLY B 1 68 ? -6.441 -5.051 -12.328 1 95.5 68 GLY B C 1
ATOM 5346 O O . GLY B 1 68 ? -7.609 -5.438 -12.414 1 95.5 68 GLY B O 1
ATOM 5347 N N . TYR B 1 69 ? -6.129 -3.996 -11.562 1 91.12 69 TYR B N 1
ATOM 5348 C CA . TYR B 1 69 ? -7.09 -3.238 -10.766 1 91.12 69 TYR B CA 1
ATOM 5349 C C . TYR B 1 69 ? -8.156 -2.602 -11.648 1 91.12 69 TYR B C 1
ATOM 5351 O O . TYR B 1 69 ? -9.32 -2.518 -11.266 1 91.12 69 TYR B O 1
ATOM 5359 N N . GLU B 1 70 ? -7.75 -2.154 -12.805 1 91.12 70 GLU B N 1
ATOM 5360 C CA . GLU B 1 70 ? -8.688 -1.529 -13.734 1 91.12 70 GLU B CA 1
ATOM 5361 C C . GLU B 1 70 ? -9.758 -2.52 -14.188 1 91.12 70 GLU B C 1
ATOM 5363 O O . GLU B 1 70 ? -10.93 -2.16 -14.32 1 91.12 70 GLU B O 1
ATOM 5368 N N . ALA B 1 71 ? -9.352 -3.736 -14.477 1 95.5 71 ALA B N 1
ATOM 5369 C CA . ALA B 1 71 ? -10.297 -4.77 -14.883 1 95.5 71 ALA B CA 1
ATOM 5370 C C . ALA B 1 71 ? -11.297 -5.066 -13.766 1 95.5 71 ALA B C 1
ATOM 5372 O O . ALA B 1 71 ? -12.5 -5.176 -14.016 1 95.5 71 ALA B O 1
ATOM 5373 N N . GLU B 1 72 ? -10.773 -5.18 -12.57 1 92.88 72 GLU B N 1
ATOM 5374 C CA . GLU B 1 72 ? -11.633 -5.441 -11.414 1 92.88 72 GLU B CA 1
ATOM 5375 C C . GLU B 1 72 ? -12.648 -4.32 -11.219 1 92.88 72 GLU B C 1
ATOM 5377 O O . GLU B 1 72 ? -13.836 -4.578 -11.008 1 92.88 72 GLU B O 1
ATOM 5382 N N . LYS B 1 73 ? -12.141 -3.121 -11.227 1 89.12 73 LYS B N 1
ATOM 5383 C CA . LYS B 1 73 ? -12.984 -1.951 -11.008 1 89.12 73 LYS B CA 1
ATOM 5384 C C . LYS B 1 73 ? -14.062 -1.84 -12.078 1 89.12 73 LYS B C 1
ATOM 5386 O O . LYS B 1 73 ? -15.242 -1.624 -11.773 1 89.12 73 LYS B O 1
ATOM 5391 N N . LYS B 1 74 ? -13.68 -1.933 -13.367 1 91.44 74 LYS B N 1
ATOM 5392 C CA . LYS B 1 74 ? -14.625 -1.799 -14.469 1 91.44 74 LYS B CA 1
ATOM 5393 C C . LYS B 1 74 ? -15.711 -2.871 -14.391 1 91.44 74 LYS B C 1
ATOM 5395 O O . LYS B 1 74 ? -16.891 -2.58 -14.586 1 91.44 74 LYS B O 1
ATOM 5400 N N . TYR B 1 75 ? -15.32 -4.082 -14.164 1 93.88 75 TYR B N 1
ATOM 5401 C CA . TYR B 1 75 ? -16.297 -5.164 -14.086 1 93.88 75 TYR B CA 1
ATOM 5402 C C . TYR B 1 75 ? -17.266 -4.938 -12.938 1 93.88 75 TYR B C 1
ATOM 5404 O O . TYR B 1 75 ? -18.484 -5.148 -13.086 1 93.88 75 TYR B O 1
ATOM 5412 N N . SER B 1 76 ? -16.766 -4.523 -11.812 1 91.44 76 SER B N 1
ATOM 5413 C CA . SER B 1 76 ? -17.594 -4.199 -10.656 1 91.44 76 SER B CA 1
ATOM 5414 C C . SER B 1 76 ? -18.562 -3.057 -10.977 1 91.44 76 SER B C 1
ATOM 5416 O O . SER B 1 76 ? -19.719 -3.08 -10.562 1 91.44 76 SER B O 1
ATOM 5418 N N . ASP B 1 77 ? -18.047 -2.104 -11.68 1 89.31 77 ASP B N 1
ATOM 5419 C CA . ASP B 1 77 ? -18.875 -0.957 -12.07 1 89.31 77 ASP B CA 1
ATOM 5420 C C . ASP B 1 77 ? -20 -1.379 -13 1 89.31 77 ASP B C 1
ATOM 5422 O O . ASP B 1 77 ? -21.125 -0.877 -12.891 1 89.31 77 ASP B O 1
ATOM 5426 N N . LEU B 1 78 ? -19.672 -2.199 -13.953 1 90.81 78 LEU B N 1
ATOM 5427 C CA . LEU B 1 78 ? -20.703 -2.707 -14.859 1 90.81 78 LEU B CA 1
ATOM 5428 C C . LEU B 1 78 ? -21.781 -3.461 -14.102 1 90.81 78 LEU B C 1
ATOM 5430 O O . LEU B 1 78 ? -22.969 -3.291 -14.375 1 90.81 78 LEU B O 1
ATOM 5434 N N . ALA B 1 79 ? -21.391 -4.246 -13.18 1 91.19 79 ALA B N 1
ATOM 5435 C CA . ALA B 1 79 ? -22.344 -4.996 -12.367 1 91.19 79 ALA B CA 1
ATOM 5436 C C . ALA B 1 79 ? -23.219 -4.059 -11.531 1 91.19 79 ALA B C 1
ATOM 5438 O O . ALA B 1 79 ? -24.422 -4.25 -11.438 1 91.19 79 ALA B O 1
ATOM 5439 N N . ALA B 1 80 ? -22.594 -3.08 -10.938 1 88.5 80 ALA B N 1
ATOM 5440 C CA . ALA B 1 80 ? -23.312 -2.111 -10.117 1 88.5 80 ALA B CA 1
ATOM 5441 C C . ALA B 1 80 ? -24.328 -1.336 -10.953 1 88.5 80 ALA B C 1
ATOM 5443 O O . ALA B 1 80 ? -25.422 -1 -10.461 1 88.5 80 ALA B O 1
ATOM 5444 N N . ALA B 1 81 ? -23.938 -0.996 -12.148 1 86.38 81 ALA B N 1
ATOM 5445 C CA . ALA B 1 81 ? -24.812 -0.263 -13.047 1 86.38 81 ALA B CA 1
ATOM 5446 C C . ALA B 1 81 ? -26.094 -1.054 -13.328 1 86.38 81 ALA B C 1
ATOM 5448 O O . ALA B 1 81 ? -27.172 -0.473 -13.484 1 86.38 81 ALA B O 1
ATOM 5449 N N . ASP B 1 82 ? -25.953 -2.301 -13.367 1 85.5 82 ASP B N 1
ATOM 5450 C CA . ASP B 1 82 ? -27.109 -3.176 -13.602 1 85.5 82 ASP B CA 1
ATOM 5451 C C . ASP B 1 82 ? -27.984 -3.275 -12.352 1 85.5 82 ASP B C 1
ATOM 5453 O O . ASP B 1 82 ? -29.141 -3.689 -12.438 1 85.5 82 ASP B O 1
ATOM 5457 N N . GLU B 1 83 ? -27.5 -2.879 -11.234 1 87.62 83 GLU B N 1
ATOM 5458 C CA . GLU B 1 83 ? -28.188 -3.021 -9.953 1 87.62 83 GLU B CA 1
ATOM 5459 C C . GLU B 1 83 ? -28.75 -1.687 -9.484 1 87.62 83 GLU B C 1
ATOM 5461 O O . GLU B 1 83 ? -29.234 -1.576 -8.359 1 87.62 83 GLU B O 1
ATOM 5466 N N . LEU B 1 84 ? -28.703 -0.659 -10.25 1 87.31 84 LEU B N 1
ATOM 5467 C CA . LEU B 1 84 ? -29.156 0.679 -9.898 1 87.31 84 LEU B CA 1
ATOM 5468 C C . LEU B 1 84 ? -30.641 0.663 -9.539 1 87.31 84 LEU B C 1
ATOM 5470 O O . LEU B 1 84 ? -31.422 -0.082 -10.133 1 87.31 84 LEU B O 1
ATOM 5474 N N . ASP B 1 85 ? -31 1.475 -8.57 1 76.44 85 ASP B N 1
ATOM 5475 C CA . ASP B 1 85 ? -32.406 1.624 -8.164 1 76.44 85 ASP B CA 1
ATOM 5476 C C . ASP B 1 85 ? -33.188 2.412 -9.203 1 76.44 85 ASP B C 1
ATOM 5478 O O . ASP B 1 85 ? -34.438 2.416 -9.18 1 76.44 85 ASP B O 1
ATOM 5482 N N . GLU B 1 86 ? -32.469 3.244 -10.016 1 65.19 86 GLU B N 1
ATOM 5483 C CA . GLU B 1 86 ? -33.156 4.074 -10.992 1 65.19 86 GLU B CA 1
ATOM 5484 C C . GLU B 1 86 ? -33.969 3.217 -11.969 1 65.19 86 GLU B C 1
ATOM 5486 O O . GLU B 1 86 ? -33.594 2.074 -12.242 1 65.19 86 GLU B O 1
ATOM 5491 N N . ASP B 1 87 ? -35.344 3.389 -11.992 1 53.34 87 ASP B N 1
ATOM 5492 C CA . ASP B 1 87 ? -36.281 2.854 -12.984 1 53.34 87 ASP B CA 1
ATOM 5493 C C . ASP B 1 87 ? -35.781 3.102 -14.398 1 53.34 87 ASP B C 1
ATOM 5495 O O . ASP B 1 87 ? -36.531 3.076 -15.359 1 53.34 87 ASP B O 1
ATOM 5499 N N . GLU B 1 88 ? -34.688 3.875 -14.469 1 47.81 88 GLU B N 1
ATOM 5500 C CA . GLU B 1 88 ? -34.5 4.297 -15.859 1 47.81 88 GLU B CA 1
ATOM 5501 C C . GLU B 1 88 ? -34.156 3.111 -16.75 1 47.81 88 GLU B C 1
ATOM 5503 O O . GLU B 1 88 ? -33.406 2.223 -16.359 1 47.81 88 GLU B O 1
ATOM 5508 N N . ASP B 1 89 ? -35.031 2.818 -17.562 1 45.84 89 ASP B N 1
ATOM 5509 C CA . ASP B 1 89 ? -34.906 2.014 -18.766 1 45.84 89 ASP B CA 1
ATOM 5510 C C . ASP B 1 89 ? -33.5 2.062 -19.328 1 45.84 89 ASP B C 1
ATOM 5512 O O . ASP B 1 89 ? -33.281 1.98 -20.531 1 45.84 89 ASP B O 1
ATOM 5516 N N . ASN B 1 90 ? -32.625 2.779 -18.641 1 46.69 90 ASN B N 1
ATOM 5517 C CA . ASN B 1 90 ? -31.328 2.82 -19.328 1 46.69 90 ASN B CA 1
ATOM 5518 C C . ASN B 1 90 ? -30.656 1.453 -19.328 1 46.69 90 ASN B C 1
ATOM 5520 O O . ASN B 1 90 ? -30.109 1.023 -18.312 1 46.69 90 ASN B O 1
ATOM 5524 N N . GLU B 1 91 ? -31.281 0.624 -19.922 1 46.97 91 GLU B N 1
ATOM 5525 C CA . GLU B 1 91 ? -30.531 -0.543 -20.375 1 46.97 91 GLU B CA 1
ATOM 5526 C C . GLU B 1 91 ? -29.062 -0.199 -20.609 1 46.97 91 GLU B C 1
ATOM 5528 O O . GLU B 1 91 ? -28.734 0.615 -21.469 1 46.97 91 GLU B O 1
ATOM 5533 N N . SER B 1 92 ? -28.328 0.021 -19.562 1 52.72 92 SER B N 1
ATOM 5534 C CA . SER B 1 92 ? -26.906 0.124 -19.891 1 52.72 92 SER B CA 1
ATOM 5535 C C . SER B 1 92 ? -26.562 -0.748 -21.094 1 52.72 92 SER B C 1
ATOM 5537 O O . SER B 1 92 ? -26.969 -1.91 -21.156 1 52.72 92 SER B O 1
ATOM 5539 N N . ASP B 1 93 ? -26.422 -0.185 -22.172 1 53.62 93 ASP B N 1
ATOM 5540 C CA . ASP B 1 93 ? -26.031 -0.821 -23.422 1 53.62 93 ASP B CA 1
ATOM 5541 C C . ASP B 1 93 ? -24.953 -1.884 -23.188 1 53.62 93 ASP B C 1
ATOM 5543 O O . ASP B 1 93 ? -24.703 -2.729 -24.047 1 53.62 93 ASP B O 1
ATOM 5547 N N . GLU B 1 94 ? -24.328 -1.8 -21.844 1 71.12 94 GLU B N 1
ATOM 5548 C CA . GLU B 1 94 ? -23.281 -2.799 -21.703 1 71.12 94 GLU B CA 1
ATOM 5549 C C . GLU B 1 94 ? -23.609 -3.793 -20.594 1 71.12 94 GLU B C 1
ATOM 5551 O O . GLU B 1 94 ? -23.281 -3.561 -19.422 1 71.12 94 GLU B O 1
ATOM 5556 N N . ASP B 1 95 ? -24.344 -4.812 -20.891 1 82.88 95 ASP B N 1
ATOM 5557 C CA . ASP B 1 95 ? -24.641 -5.906 -19.984 1 82.88 95 ASP B CA 1
ATOM 5558 C C . ASP B 1 95 ? -23.375 -6.645 -19.562 1 82.88 95 ASP B C 1
ATOM 5560 O O . ASP B 1 95 ? -22.734 -7.312 -20.391 1 82.88 95 ASP B O 1
ATOM 5564 N N . TYR B 1 96 ? -23.047 -6.441 -18.234 1 86.81 96 TYR B N 1
ATOM 5565 C CA . TYR B 1 96 ? -21.797 -7.035 -17.734 1 86.81 96 TYR B CA 1
ATOM 5566 C C . TYR B 1 96 ? -21.812 -8.547 -17.938 1 86.81 96 TYR B C 1
ATOM 5568 O O . TYR B 1 96 ? -20.75 -9.172 -18.016 1 86.81 96 TYR B O 1
ATOM 5576 N N . ARG B 1 97 ? -23 -9.234 -18.234 1 88.94 97 ARG B N 1
ATOM 5577 C CA . ARG B 1 97 ? -23.141 -10.672 -18.438 1 88.94 97 ARG B CA 1
ATOM 5578 C C . ARG B 1 97 ? -22.578 -11.094 -19.797 1 88.94 97 ARG B C 1
ATOM 5580 O O . ARG B 1 97 ? -22.312 -12.281 -20.016 1 88.94 97 ARG B O 1
ATOM 5587 N N . ASN B 1 98 ? -22.297 -10.086 -20.484 1 91.44 98 ASN B N 1
ATOM 5588 C CA . ASN B 1 98 ? -21.75 -10.383 -21.797 1 91.44 98 ASN B CA 1
ATOM 5589 C C . ASN B 1 98 ? -20.25 -10.109 -21.859 1 91.44 98 ASN B C 1
ATOM 5591 O O . ASN B 1 98 ? -19.594 -10.414 -22.859 1 91.44 98 ASN B O 1
ATOM 5595 N N . TRP B 1 99 ? -19.719 -9.594 -20.828 1 94.69 99 TRP B N 1
ATOM 5596 C CA . TRP B 1 99 ? -18.281 -9.328 -20.75 1 94.69 99 TRP B CA 1
ATOM 5597 C C . TRP B 1 99 ? -17.531 -10.547 -20.234 1 94.69 99 TRP B C 1
ATOM 5599 O O . TRP B 1 99 ? -18.109 -11.422 -19.609 1 94.69 99 TRP B O 1
ATOM 5609 N N . PHE B 1 100 ? -16.281 -10.68 -20.656 1 96.69 100 PHE B N 1
ATOM 5610 C CA . PHE B 1 100 ? -15.461 -11.812 -20.234 1 96.69 100 PHE B CA 1
ATOM 5611 C C . PHE B 1 100 ? -14.469 -11.391 -19.156 1 96.69 100 PHE B C 1
ATOM 5613 O O . PHE B 1 100 ? -13.492 -10.703 -19.438 1 96.69 100 PHE B O 1
ATOM 5620 N N . TYR B 1 101 ? -14.773 -11.758 -17.922 1 96.94 101 TYR B N 1
ATOM 5621 C CA . TYR B 1 101 ? -13.906 -11.445 -16.781 1 96.94 101 TYR B CA 1
ATOM 5622 C C . TYR B 1 101 ? -13.211 -12.695 -16.266 1 96.94 101 TYR B C 1
ATOM 5624 O O . TYR B 1 101 ? -13.867 -13.703 -15.977 1 96.94 101 TYR B O 1
ATOM 5632 N N . PHE B 1 102 ? -11.867 -12.711 -16.25 1 96.94 102 PHE B N 1
ATOM 5633 C CA . PHE B 1 102 ? -11.078 -13.828 -15.734 1 96.94 102 PHE B CA 1
ATOM 5634 C C . PHE B 1 102 ? -10.242 -13.391 -14.531 1 96.94 102 PHE B C 1
ATOM 5636 O O . PHE B 1 102 ? -9.656 -12.305 -14.539 1 96.94 102 PHE B O 1
ATOM 5643 N N . ARG B 1 103 ? -10.297 -14.18 -13.5 1 94.25 103 ARG B N 1
ATOM 5644 C CA . ARG B 1 103 ? -9.43 -13.992 -12.344 1 94.25 103 ARG B CA 1
ATOM 5645 C C . ARG B 1 103 ? -8.625 -15.25 -12.047 1 94.25 103 ARG B C 1
ATOM 5647 O O . ARG B 1 103 ? -9.141 -16.359 -12.156 1 94.25 103 ARG B O 1
ATOM 5654 N N . ARG B 1 104 ? -7.363 -15.078 -11.664 1 93.69 104 ARG B N 1
ATOM 5655 C CA . ARG B 1 104 ? -6.504 -16.172 -11.25 1 93.69 104 ARG B CA 1
ATOM 5656 C C . ARG B 1 104 ? -6.551 -17.328 -12.258 1 93.69 104 ARG B C 1
ATOM 5658 O O . ARG B 1 104 ? -6.684 -18.484 -11.875 1 93.69 104 ARG B O 1
ATOM 5665 N N . PHE B 1 105 ? -6.465 -17.031 -13.484 1 93.94 105 PHE B N 1
ATOM 5666 C CA . PHE B 1 105 ? -6.68 -18 -14.555 1 93.94 105 PHE B CA 1
ATOM 5667 C C . PHE B 1 105 ? -5.414 -18.812 -14.82 1 93.94 105 PHE B C 1
ATOM 5669 O O . PHE B 1 105 ? -5.449 -19.812 -15.53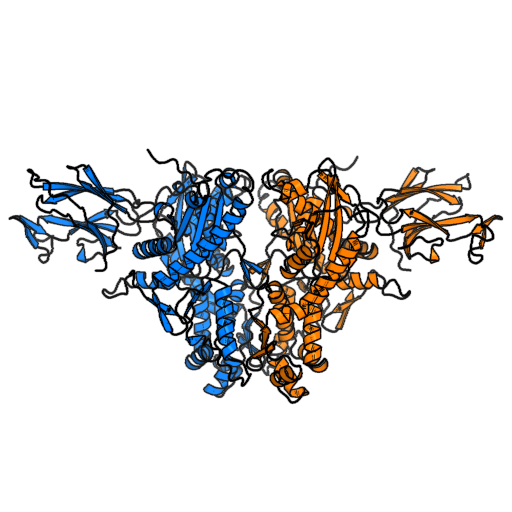9 1 93.94 105 PHE B O 1
ATOM 5676 N N . LYS B 1 106 ? -4.336 -18.422 -14.164 1 92.12 106 LYS B N 1
ATOM 5677 C CA . LYS B 1 106 ? -3.074 -19.141 -14.328 1 92.12 106 LYS B CA 1
ATOM 5678 C C . LYS B 1 106 ? -3.205 -20.594 -13.875 1 92.12 106 LYS B C 1
ATOM 5680 O O . LYS B 1 106 ? -2.568 -21.484 -14.445 1 92.12 106 LYS B O 1
ATOM 5685 N N . MET B 1 107 ? -4.035 -20.844 -12.945 1 88.75 107 MET B N 1
ATOM 5686 C CA . MET B 1 107 ? -4.176 -22.172 -12.336 1 88.75 107 MET B CA 1
ATOM 5687 C C . MET B 1 107 ? -4.848 -23.141 -13.305 1 88.75 107 MET B C 1
ATOM 5689 O O . MET B 1 107 ? -4.766 -24.359 -13.125 1 88.75 107 MET B O 1
ATOM 5693 N N . ALA B 1 108 ? -5.477 -22.625 -14.305 1 85.06 108 ALA B N 1
ATOM 5694 C CA . ALA B 1 108 ? -6.09 -23.484 -15.32 1 85.06 108 ALA B CA 1
ATOM 5695 C C . ALA B 1 108 ? -5.039 -24.344 -16.016 1 85.06 108 ALA B C 1
ATOM 5697 O O . ALA B 1 108 ? -5.309 -25.5 -16.359 1 85.06 108 ALA B O 1
ATOM 5698 N N . LEU B 1 109 ? -3.861 -23.844 -16.156 1 82 109 LEU B N 1
ATOM 5699 C CA . LEU B 1 109 ? -2.777 -24.594 -16.797 1 82 109 LEU B CA 1
ATOM 5700 C C . LEU B 1 109 ? -2.277 -25.703 -15.875 1 82 109 LEU B C 1
ATOM 5702 O O . LEU B 1 109 ? -1.929 -26.797 -16.344 1 82 109 LEU B O 1
ATOM 5706 N N . PHE B 1 110 ? -2.238 -25.375 -14.609 1 78 110 PHE B N 1
ATOM 5707 C CA . PHE B 1 110 ? -1.765 -26.359 -13.648 1 78 110 PHE B CA 1
ATOM 5708 C C . PHE B 1 110 ? -2.725 -27.547 -13.578 1 78 110 PHE B C 1
ATOM 5710 O O . PHE B 1 110 ? -2.297 -28.703 -13.57 1 78 110 PHE B O 1
ATOM 5717 N N . ARG B 1 111 ? -3.938 -27.266 -13.523 1 75.56 111 ARG B N 1
ATOM 5718 C CA . ARG B 1 111 ? -4.957 -28.297 -13.406 1 75.56 111 ARG B CA 1
ATOM 5719 C C . ARG B 1 111 ? -4.996 -29.172 -14.656 1 75.56 111 ARG B C 1
ATOM 5721 O O . ARG B 1 111 ? -5.211 -30.391 -14.57 1 75.56 111 ARG B O 1
ATOM 5728 N N . ALA B 1 112 ? -4.781 -28.531 -15.727 1 68 112 ALA B N 1
ATOM 5729 C CA . ALA B 1 112 ? -4.773 -29.281 -16.984 1 68 112 ALA B CA 1
ATOM 5730 C C . ALA B 1 112 ? -3.572 -30.219 -17.062 1 68 112 ALA B C 1
ATOM 5732 O O . ALA B 1 112 ? -3.666 -31.312 -17.625 1 68 112 ALA B O 1
ATOM 5733 N N . ALA B 1 113 ? -2.494 -29.828 -16.438 1 66.75 113 ALA B N 1
ATOM 5734 C CA . ALA B 1 113 ? -1.266 -30.625 -16.484 1 66.75 113 ALA B CA 1
ATOM 5735 C C . ALA B 1 113 ? -1.304 -31.766 -15.477 1 66.75 113 ALA B C 1
ATOM 5737 O O . ALA B 1 113 ? -0.72 -32.812 -15.703 1 66.75 113 ALA B O 1
ATOM 5738 N N . SER B 1 114 ? -1.855 -31.562 -14.289 1 60.09 114 SER B N 1
ATOM 5739 C CA . SER B 1 114 ? -1.834 -32.531 -13.195 1 60.09 114 SER B CA 1
ATOM 5740 C C . SER B 1 114 ? -2.822 -33.656 -13.445 1 60.09 114 SER B C 1
ATOM 5742 O O . SER B 1 114 ? -2.711 -34.719 -12.836 1 60.09 114 SER B O 1
ATOM 5744 N N . GLN B 1 115 ? -3.881 -33.5 -14.234 1 46.34 115 GLN B N 1
ATOM 5745 C CA . GLN B 1 115 ? -4.863 -34.562 -14.461 1 46.34 115 GLN B CA 1
ATOM 5746 C C . GLN B 1 115 ? -4.289 -35.656 -15.336 1 46.34 115 GLN B C 1
ATOM 5748 O O . GLN B 1 115 ? -5.031 -36.5 -15.883 1 46.34 115 GLN B O 1
ATOM 5753 N N . GLY B 1 116 ? -3.031 -35.844 -15.555 1 39.75 116 GLY B N 1
ATOM 5754 C CA . GLY B 1 116 ? -2.441 -36.906 -16.344 1 39.75 116 GLY B CA 1
ATOM 5755 C C . GLY B 1 116 ? -2.838 -38.312 -15.867 1 39.75 116 GLY B C 1
ATOM 5756 O O . GLY B 1 116 ? -2.467 -39.312 -16.484 1 39.75 116 GLY B O 1
ATOM 5757 N N . GLY B 1 117 ? -3.109 -38.625 -14.664 1 36.12 117 GLY B N 1
ATOM 5758 C CA . GLY B 1 117 ? -3.348 -40.062 -14.555 1 36.12 117 GLY B CA 1
ATOM 5759 C C . GLY B 1 117 ? -4.453 -40.562 -15.469 1 36.12 117 GLY B C 1
ATOM 5760 O O . GLY B 1 117 ? -4.668 -41.75 -15.602 1 36.12 117 GLY B O 1
ATOM 5761 N N . ARG B 1 118 ? -5.637 -40.094 -15.398 1 38.41 118 ARG B N 1
ATOM 5762 C CA . ARG B 1 118 ? -6.566 -40.75 -16.312 1 38.41 118 ARG B CA 1
ATOM 5763 C C . ARG B 1 118 ? -6.344 -40.312 -17.75 1 38.41 118 ARG B C 1
ATOM 5765 O O . ARG B 1 118 ? -6.082 -39.125 -18 1 38.41 118 ARG B O 1
ATOM 5772 N N . PRO B 1 119 ? -6.184 -41.219 -18.719 1 38.5 119 PRO B N 1
ATOM 5773 C CA . PRO B 1 119 ? -5.938 -41.094 -20.156 1 38.5 119 PRO B CA 1
ATOM 5774 C C . PRO B 1 119 ? -6.5 -39.812 -20.75 1 38.5 119 PRO B C 1
ATOM 5776 O O . PRO B 1 119 ? -5.898 -39.219 -21.656 1 38.5 119 PRO B O 1
ATOM 5779 N N . LYS B 1 120 ? -7.812 -39.625 -20.719 1 40.56 120 LYS B N 1
ATOM 5780 C CA . LYS B 1 120 ? -8.578 -38.688 -21.547 1 40.56 120 LYS B CA 1
ATOM 5781 C C . LYS B 1 120 ? -8.383 -37.25 -21.078 1 40.56 120 LYS B C 1
ATOM 5783 O O . LYS B 1 120 ? -9.219 -36.406 -21.344 1 40.56 120 LYS B O 1
ATOM 5788 N N . GLY B 1 121 ? -7.539 -36.969 -20.078 1 45.97 121 GLY B N 1
ATOM 5789 C CA . GLY B 1 121 ? -7.562 -35.688 -19.391 1 45.97 121 GLY B CA 1
ATOM 5790 C C . GLY B 1 121 ? -7.098 -34.531 -20.25 1 45.97 121 GLY B C 1
ATOM 5791 O O . GLY B 1 121 ? -6.508 -34.75 -21.312 1 45.97 121 GLY B O 1
ATOM 5792 N N . LYS B 1 122 ? -7.641 -33.281 -20.062 1 53.41 122 LYS B N 1
ATOM 5793 C CA . LYS B 1 122 ? -7.516 -32.062 -20.859 1 53.41 122 LYS B CA 1
ATOM 5794 C C . LYS B 1 122 ? -6.051 -31.656 -21 1 53.41 122 LYS B C 1
ATOM 5796 O O . LYS B 1 122 ? -5.395 -31.359 -20 1 53.41 122 LYS B O 1
ATOM 5801 N N . LYS B 1 123 ? -5.25 -32.094 -21.938 1 63.66 123 LYS B N 1
ATOM 5802 C CA . LYS B 1 123 ? -3.902 -31.734 -22.375 1 63.66 123 LYS B CA 1
ATOM 5803 C C . LYS B 1 123 ? -3.797 -30.234 -22.672 1 63.66 123 LYS B C 1
ATOM 5805 O O . LYS B 1 123 ? -4.781 -29.609 -23.062 1 63.66 123 LYS B O 1
ATOM 5810 N N . ILE B 1 124 ? -2.736 -29.672 -22.062 1 77.5 124 ILE B N 1
ATOM 5811 C CA . ILE B 1 124 ? -2.465 -28.281 -22.438 1 77.5 124 ILE B CA 1
ATOM 5812 C C . ILE B 1 124 ? -2.23 -28.188 -23.938 1 77.5 124 ILE B C 1
ATOM 5814 O O . ILE B 1 124 ? -1.301 -28.797 -24.469 1 77.5 124 ILE B O 1
ATOM 5818 N N . LYS B 1 125 ? -3.293 -27.75 -24.625 1 75.44 125 LYS B N 1
ATOM 5819 C CA . LYS B 1 125 ? -3.207 -27.531 -26.078 1 75.44 125 LYS B CA 1
ATOM 5820 C C . LYS B 1 125 ? -3.359 -26.047 -26.422 1 75.44 125 LYS B C 1
ATOM 5822 O O . LYS B 1 125 ? -3.824 -25.266 -25.594 1 75.44 125 LYS B O 1
ATOM 5827 N N . GLU B 1 126 ? -2.906 -25.828 -27.547 1 79.56 126 GLU B N 1
ATOM 5828 C CA . GLU B 1 126 ? -3.014 -24.453 -28.031 1 79.56 126 GLU B CA 1
ATOM 5829 C C . GLU B 1 126 ? -4.469 -23.984 -28.062 1 79.56 126 GLU B C 1
ATOM 5831 O O . GLU B 1 126 ? -4.754 -22.797 -27.875 1 79.56 126 GLU B O 1
ATOM 5836 N N . ASP B 1 127 ? -5.363 -24.875 -28.219 1 83.75 127 ASP B N 1
ATOM 5837 C CA . ASP B 1 127 ? -6.766 -24.516 -28.375 1 83.75 127 ASP B CA 1
ATOM 5838 C C . ASP B 1 127 ? -7.527 -24.672 -27.062 1 83.75 127 ASP B C 1
ATOM 5840 O O . ASP B 1 127 ? -8.758 -24.656 -27.047 1 83.75 127 ASP B O 1
ATOM 5844 N N . MET B 1 128 ? -6.777 -24.812 -26.031 1 88.69 128 MET B N 1
ATOM 5845 C CA . MET B 1 128 ? -7.391 -24.953 -24.703 1 88.69 128 MET B CA 1
ATOM 5846 C C . MET B 1 128 ? -8.273 -23.734 -24.391 1 88.69 128 MET B C 1
ATOM 5848 O O . MET B 1 128 ? -7.922 -22.609 -24.734 1 88.69 128 MET B O 1
ATOM 5852 N N . GLN B 1 129 ? -9.469 -24.047 -23.828 1 92.81 129 GLN B N 1
ATOM 5853 C CA . GLN B 1 129 ? -10.406 -23 -23.453 1 92.81 129 GLN B CA 1
ATOM 5854 C C . GLN B 1 129 ? -10.469 -22.812 -21.938 1 92.81 129 GLN B C 1
ATOM 5856 O O . GLN B 1 129 ? -10.25 -23.766 -21.188 1 92.81 129 GLN B O 1
ATOM 5861 N N . ILE B 1 130 ? -10.719 -21.641 -21.5 1 93.5 130 ILE B N 1
ATOM 5862 C CA . ILE B 1 130 ? -10.969 -21.375 -20.094 1 93.5 130 ILE B CA 1
ATOM 5863 C C . ILE B 1 130 ? -12.297 -20.641 -19.938 1 93.5 130 ILE B C 1
ATOM 5865 O O . ILE B 1 130 ? -12.789 -20.016 -20.875 1 93.5 130 ILE B O 1
ATOM 5869 N N . THR B 1 131 ? -12.898 -20.75 -18.828 1 93.69 131 THR B N 1
ATOM 5870 C CA . THR B 1 131 ? -14.242 -20.234 -18.578 1 93.69 131 THR B CA 1
ATOM 5871 C C . THR B 1 131 ? -14.188 -18.906 -17.828 1 93.69 131 THR B C 1
ATOM 5873 O O . THR B 1 131 ? -13.516 -18.797 -16.812 1 93.69 131 THR B O 1
ATOM 5876 N N . ALA B 1 132 ? -14.906 -17.906 -18.297 1 94.94 132 ALA B N 1
ATOM 5877 C CA . ALA B 1 132 ? -15.008 -16.594 -17.672 1 94.94 132 ALA B CA 1
ATOM 5878 C C . ALA B 1 132 ? -16.031 -16.594 -16.531 1 94.94 132 ALA B C 1
ATOM 5880 O O . ALA B 1 132 ? -16.719 -17.594 -16.312 1 94.94 132 ALA B O 1
ATOM 5881 N N . ALA B 1 133 ? -16.141 -15.492 -15.805 1 90.31 133 ALA B N 1
ATOM 5882 C CA . ALA B 1 133 ? -17.062 -15.359 -14.688 1 90.31 133 ALA B CA 1
ATOM 5883 C C . ALA B 1 133 ? -18.516 -15.523 -15.141 1 90.31 133 ALA B C 1
ATOM 5885 O O . ALA B 1 133 ? -19.359 -15.992 -14.383 1 90.31 133 ALA B O 1
ATOM 5886 N N . ASN B 1 134 ? -18.812 -15.203 -16.406 1 87.5 134 ASN B N 1
ATOM 5887 C CA . ASN B 1 134 ? -20.172 -15.281 -16.938 1 87.5 134 ASN B CA 1
ATOM 5888 C C . ASN B 1 134 ? -20.5 -16.688 -17.453 1 87.5 134 ASN B C 1
ATOM 5890 O O . ASN B 1 134 ? -21.578 -16.938 -17.969 1 87.5 134 ASN B O 1
ATOM 5894 N N . GLY B 1 135 ? -19.5 -17.547 -17.453 1 89.31 135 GLY B N 1
ATOM 5895 C CA . GLY B 1 135 ? -19.719 -18.922 -17.875 1 89.31 135 GLY B CA 1
ATOM 5896 C C . GLY B 1 135 ? -19.312 -19.172 -19.328 1 89.31 135 GLY B C 1
ATOM 5897 O O . GLY B 1 135 ? -19.234 -20.312 -19.766 1 89.31 135 GLY B O 1
ATOM 5898 N N . LYS B 1 136 ? -19 -18.141 -19.938 1 92.19 136 LYS B N 1
ATOM 5899 C CA . LYS B 1 136 ? -18.594 -18.297 -21.344 1 92.19 136 LYS B CA 1
ATOM 5900 C C . LYS B 1 136 ? -17.109 -18.672 -21.438 1 92.19 136 LYS B C 1
ATOM 5902 O O . LYS B 1 136 ? -16.328 -18.422 -20.531 1 92.19 136 LYS B O 1
ATOM 5907 N N . LYS B 1 137 ? -16.766 -19.25 -22.562 1 94.38 137 LYS B N 1
ATOM 5908 C CA . LYS B 1 137 ? -15.414 -19.766 -22.75 1 94.38 137 LYS B CA 1
ATOM 5909 C C . LYS B 1 137 ? -14.617 -18.875 -23.703 1 94.38 137 LYS B C 1
ATOM 5911 O O . LYS B 1 137 ? -15.188 -18.188 -24.547 1 94.38 137 LYS B O 1
ATOM 5916 N N . MET B 1 138 ? -13.359 -18.859 -23.516 1 95.69 138 MET B N 1
ATOM 5917 C CA . MET B 1 138 ? -12.406 -18.156 -24.375 1 95.69 138 MET B CA 1
ATOM 5918 C C . MET B 1 138 ? -11.086 -18.906 -24.453 1 95.69 138 MET B C 1
ATOM 5920 O O . MET B 1 138 ? -10.766 -19.703 -23.562 1 95.69 138 MET B O 1
ATOM 5924 N N . SER B 1 139 ? -10.414 -18.703 -25.594 1 95.25 139 SER B N 1
ATOM 5925 C CA . SER B 1 139 ? -9.109 -19.328 -25.766 1 95.25 139 SER B CA 1
ATOM 5926 C C . SER B 1 139 ? -8.156 -18.953 -24.656 1 95.25 139 SER B C 1
ATOM 5928 O O . SER B 1 139 ? -7.961 -17.766 -24.375 1 95.25 139 SER B O 1
ATOM 5930 N N . ALA B 1 140 ? -7.59 -19.984 -23.984 1 95.56 140 ALA B N 1
ATOM 5931 C CA . ALA B 1 140 ? -6.594 -19.719 -22.953 1 95.56 140 ALA B CA 1
ATOM 5932 C C . ALA B 1 140 ? -5.418 -18.922 -23.516 1 95.56 140 ALA B C 1
ATOM 5934 O O . ALA B 1 140 ? -4.926 -18 -22.875 1 95.56 140 ALA B O 1
ATOM 5935 N N . LEU B 1 141 ? -4.957 -19.344 -24.688 1 95.12 141 LEU B N 1
ATOM 5936 C CA . LEU B 1 141 ? -3.811 -18.688 -25.312 1 95.12 141 LEU B CA 1
ATOM 5937 C C . LEU B 1 141 ? -4.078 -17.203 -25.516 1 95.12 141 LEU B C 1
ATOM 5939 O O . LEU B 1 141 ? -3.193 -16.375 -25.297 1 95.12 141 LEU B O 1
ATOM 5943 N N . LYS B 1 142 ? -5.289 -16.891 -25.922 1 96.81 142 LYS B N 1
ATOM 5944 C CA . LYS B 1 142 ? -5.66 -15.492 -26.109 1 96.81 142 LYS B CA 1
ATOM 5945 C C . LYS B 1 142 ? -5.605 -14.727 -24.797 1 96.81 142 LYS B C 1
ATOM 5947 O O . LYS B 1 142 ? -5.035 -13.633 -24.734 1 96.81 142 LYS B O 1
ATOM 5952 N N . VAL B 1 143 ? -6.203 -15.273 -23.734 1 97.94 143 VAL B N 1
ATOM 5953 C CA . VAL B 1 143 ? -6.273 -14.633 -22.422 1 97.94 143 VAL B CA 1
ATOM 5954 C C . VAL B 1 143 ? -4.863 -14.398 -21.891 1 97.94 143 VAL B C 1
ATOM 5956 O O . VAL B 1 143 ? -4.531 -13.289 -21.453 1 97.94 143 VAL B O 1
ATOM 5959 N N . PHE B 1 144 ? -4.023 -15.414 -21.969 1 97.81 144 PHE B N 1
ATOM 5960 C CA . PHE B 1 144 ? -2.662 -15.32 -21.453 1 97.81 144 PHE B CA 1
ATOM 5961 C C . PHE B 1 144 ? -1.843 -14.336 -22.281 1 97.81 144 PHE B C 1
ATOM 5963 O O . PHE B 1 144 ? -1.104 -13.516 -21.719 1 97.81 144 PHE B O 1
ATOM 5970 N N . SER B 1 145 ? -1.975 -14.398 -23.578 1 98 145 SER B N 1
ATOM 5971 C CA . SER B 1 145 ? -1.204 -13.531 -24.469 1 98 145 SER B CA 1
ATOM 5972 C C . SER B 1 145 ? -1.569 -12.062 -24.266 1 98 145 SER B C 1
ATOM 5974 O O . SER B 1 145 ? -0.693 -11.195 -24.234 1 98 145 SER B O 1
ATOM 5976 N N . GLU B 1 146 ? -2.863 -11.805 -24.141 1 98.44 146 GLU B N 1
ATOM 5977 C CA . GLU B 1 146 ? -3.301 -10.43 -23.938 1 98.44 146 GLU B CA 1
ATOM 5978 C C . GLU B 1 146 ? -2.82 -9.891 -22.594 1 98.44 146 GLU B C 1
ATOM 5980 O O . GLU B 1 146 ? -2.506 -8.711 -22.469 1 98.44 146 GLU B O 1
ATOM 5985 N N . ALA B 1 147 ? -2.844 -10.727 -21.562 1 98.38 147 ALA B N 1
ATOM 5986 C CA . ALA B 1 147 ? -2.336 -10.32 -20.25 1 98.38 147 ALA B CA 1
ATOM 5987 C C . ALA B 1 147 ? -0.853 -9.969 -20.328 1 98.38 147 ALA B C 1
ATOM 5989 O O . ALA B 1 147 ? -0.432 -8.922 -19.828 1 98.38 147 ALA B O 1
ATOM 5990 N N . ILE B 1 148 ? -0.061 -10.812 -20.984 1 98.44 148 ILE B N 1
ATOM 5991 C CA . ILE B 1 148 ? 1.373 -10.594 -21.125 1 98.44 148 ILE B CA 1
ATOM 5992 C C . ILE B 1 148 ? 1.62 -9.352 -21.984 1 98.44 148 ILE B C 1
ATOM 5994 O O . ILE B 1 148 ? 2.512 -8.547 -21.688 1 98.44 148 ILE B O 1
ATOM 5998 N N . ARG B 1 149 ? 0.854 -9.188 -23.047 1 98.38 149 ARG B N 1
ATOM 5999 C CA . ARG B 1 149 ? 0.979 -8.023 -23.922 1 98.38 149 ARG B CA 1
ATOM 6000 C C . ARG B 1 149 ? 0.778 -6.73 -23.141 1 98.38 149 ARG B C 1
ATOM 6002 O O . ARG B 1 149 ? 1.526 -5.77 -23.312 1 98.38 149 ARG B O 1
ATOM 6009 N N . TYR B 1 150 ? -0.271 -6.723 -22.328 1 97.88 150 TYR B N 1
ATOM 6010 C CA . TYR B 1 150 ? -0.519 -5.543 -21.516 1 97.88 150 TYR B CA 1
ATOM 6011 C C . TYR B 1 150 ? 0.698 -5.207 -20.656 1 97.88 150 TYR B C 1
ATOM 6013 O O . TYR B 1 150 ? 1.137 -4.055 -20.609 1 97.88 150 TYR B O 1
ATOM 6021 N N . LEU B 1 151 ? 1.218 -6.168 -19.922 1 97.5 151 LEU B N 1
ATOM 6022 C CA . LEU B 1 151 ? 2.365 -5.949 -19.047 1 97.5 151 LEU B CA 1
ATOM 6023 C C . LEU B 1 151 ? 3.576 -5.48 -19.844 1 97.5 151 LEU B C 1
ATOM 6025 O O . LEU B 1 151 ? 4.297 -4.574 -19.422 1 97.5 151 LEU B O 1
ATOM 6029 N N . LYS B 1 152 ? 3.785 -6.105 -20.984 1 97 152 LYS B N 1
ATOM 6030 C CA . LYS B 1 152 ? 4.875 -5.707 -21.859 1 97 152 LYS B CA 1
ATOM 6031 C C . LYS B 1 152 ? 4.727 -4.25 -22.297 1 97 152 LYS B C 1
ATOM 6033 O O . LYS B 1 152 ? 5.695 -3.492 -22.297 1 97 152 LYS B O 1
ATOM 6038 N N . GLU B 1 153 ? 3.549 -3.916 -22.719 1 96 153 GLU B N 1
ATOM 6039 C CA . GLU B 1 153 ? 3.293 -2.562 -23.203 1 96 153 GLU B CA 1
ATOM 6040 C C . GLU B 1 153 ? 3.512 -1.53 -22.094 1 96 153 GLU B C 1
ATOM 6042 O O . GLU B 1 153 ? 4 -0.43 -22.359 1 96 153 GLU B O 1
ATOM 6047 N N . GLN B 1 154 ? 3.074 -1.887 -20.906 1 93.81 154 GLN B N 1
ATOM 6048 C CA . GLN B 1 154 ? 3.338 -0.991 -19.781 1 93.81 154 GLN B CA 1
ATOM 6049 C C . GLN B 1 154 ? 4.836 -0.781 -19.594 1 93.81 154 GLN B C 1
ATOM 6051 O O . GLN B 1 154 ? 5.281 0.339 -19.328 1 93.81 154 GLN B O 1
ATOM 6056 N N . LEU B 1 155 ? 5.543 -1.808 -19.641 1 92.88 155 LEU B N 1
ATOM 6057 C CA . LEU B 1 155 ? 6.992 -1.731 -19.484 1 92.88 155 LEU B CA 1
ATOM 6058 C C . LEU B 1 155 ? 7.613 -0.93 -20.625 1 92.88 155 LEU B C 1
ATOM 6060 O O . LEU B 1 155 ? 8.523 -0.128 -20.406 1 92.88 155 LEU B O 1
ATOM 6064 N N . ASP B 1 156 ? 7.152 -1.134 -21.844 1 91.5 156 ASP B N 1
ATOM 6065 C CA . ASP B 1 156 ? 7.629 -0.388 -23 1 91.5 156 ASP B CA 1
ATOM 6066 C C . ASP B 1 156 ? 7.449 1.115 -22.797 1 91.5 156 ASP B C 1
ATOM 6068 O O . ASP B 1 156 ? 8.328 1.903 -23.156 1 91.5 156 ASP B O 1
ATOM 6072 N N . LYS B 1 157 ? 6.359 1.447 -22.266 1 87.62 157 LYS B N 1
ATOM 6073 C CA . LYS B 1 157 ? 6.086 2.859 -22.016 1 87.62 157 LYS B CA 1
ATOM 6074 C C . LYS B 1 157 ? 7.082 3.445 -21.016 1 87.62 157 LYS B C 1
ATOM 6076 O O . LYS B 1 157 ? 7.531 4.582 -21.172 1 87.62 157 LYS B O 1
ATOM 6081 N N . GLU B 1 158 ? 7.367 2.689 -20 1 83 158 GLU B N 1
ATOM 6082 C CA . GLU B 1 158 ? 8.352 3.131 -19.016 1 83 158 GLU B CA 1
ATOM 6083 C C . GLU B 1 158 ? 9.727 3.305 -19.641 1 83 158 GLU B C 1
ATOM 6085 O O . GLU B 1 158 ? 10.445 4.258 -19.328 1 83 158 GLU B O 1
ATOM 6090 N N . LEU B 1 159 ? 10.078 2.418 -20.438 1 83.75 159 LEU B N 1
ATOM 6091 C CA . LEU B 1 159 ? 11.383 2.451 -21.094 1 83.75 159 LEU B CA 1
ATOM 6092 C C . LEU B 1 159 ? 11.469 3.6 -22.094 1 83.75 159 LEU B C 1
ATOM 6094 O O . LEU B 1 159 ? 12.516 4.223 -22.25 1 83.75 159 LEU B O 1
ATOM 6098 N N . GLU B 1 160 ? 10.359 3.854 -22.766 1 80.5 160 GLU B N 1
ATOM 6099 C CA . GLU B 1 160 ? 10.312 4.973 -23.703 1 80.5 160 GLU B CA 1
ATOM 6100 C C . GLU B 1 160 ? 10.539 6.301 -22.984 1 80.5 160 GLU B C 1
ATOM 6102 O O . GLU B 1 160 ? 11.227 7.184 -23.5 1 80.5 160 GLU B O 1
ATOM 6107 N N . LYS B 1 161 ? 9.922 6.422 -21.922 1 71.75 161 LYS B N 1
ATOM 6108 C CA . LYS B 1 161 ? 10.102 7.641 -21.141 1 71.75 161 LYS B CA 1
ATOM 6109 C C . LYS B 1 161 ? 11.555 7.816 -20.719 1 71.75 161 LYS B C 1
ATOM 6111 O O . LYS B 1 161 ? 12.062 8.938 -20.672 1 71.75 161 LYS B O 1
ATOM 6116 N N . CYS B 1 162 ? 12.133 6.766 -20.391 1 66 162 CYS B N 1
ATOM 6117 C CA . CYS B 1 162 ? 13.516 6.781 -19.922 1 66 162 CYS B CA 1
ATOM 6118 C C . CYS B 1 162 ? 14.477 7.121 -21.047 1 66 162 CYS B C 1
ATOM 6120 O O . CYS B 1 162 ? 15.469 7.82 -20.828 1 66 162 CYS B O 1
ATOM 6122 N N . PHE B 1 163 ? 14.234 6.766 -22.281 1 64.31 163 PHE B N 1
ATOM 6123 C CA . PHE B 1 163 ? 15.203 6.898 -23.359 1 64.31 163 PHE B CA 1
ATOM 6124 C C . PHE B 1 163 ? 14.773 7.992 -24.328 1 64.31 163 PHE B C 1
ATOM 6126 O O . PHE B 1 163 ? 15.586 8.469 -25.125 1 64.31 163 PHE B O 1
ATOM 6133 N N . VAL B 1 164 ? 13.492 8.367 -24.609 1 51.19 164 VAL B N 1
ATOM 6134 C CA . VAL B 1 164 ? 13.133 9.508 -25.453 1 51.19 164 VAL B CA 1
ATOM 6135 C C . VAL B 1 164 ? 13.648 10.797 -24.812 1 51.19 164 VAL B C 1
ATOM 6137 O O . VAL B 1 164 ? 14.102 11.703 -25.516 1 51.19 164 VAL B O 1
ATOM 6140 N N . GLU B 1 165 ? 13.453 11.023 -23.625 1 45.47 165 GLU B N 1
ATOM 6141 C CA . GLU B 1 165 ? 13.867 12.305 -23.078 1 45.47 165 GLU B CA 1
ATOM 6142 C C . GLU B 1 165 ? 15.359 12.539 -23.297 1 45.47 165 GLU B C 1
ATOM 6144 O O . GLU B 1 165 ? 15.82 13.688 -23.266 1 45.47 165 GLU B O 1
ATOM 6149 N N . ASP B 1 166 ? 16.078 11.555 -23.516 1 40.03 166 ASP B N 1
ATOM 6150 C CA . ASP B 1 166 ? 17.5 11.82 -23.734 1 40.03 166 ASP B CA 1
ATOM 6151 C C . ASP B 1 166 ? 17.75 12.305 -25.156 1 40.03 166 ASP B C 1
ATOM 6153 O O . ASP B 1 166 ? 18.797 12.906 -25.438 1 40.03 166 ASP B O 1
ATOM 6157 N N . HIS B 1 167 ? 16.922 11.984 -26.25 1 38.97 167 HIS B N 1
ATOM 6158 C CA . HIS B 1 167 ? 17.359 12.242 -27.609 1 38.97 167 HIS B CA 1
ATOM 6159 C C . HIS B 1 167 ? 16.766 13.539 -28.141 1 38.97 167 HIS B C 1
ATOM 6161 O O . HIS B 1 167 ? 16.594 13.695 -29.359 1 38.97 167 HIS B O 1
ATOM 6167 N N . GLU B 1 168 ? 16.422 14.594 -27.578 1 37.56 168 GLU B N 1
ATOM 6168 C CA . GLU B 1 168 ? 16.078 15.719 -28.438 1 37.56 168 GLU B CA 1
ATOM 6169 C C . GLU B 1 168 ? 17.172 15.945 -29.5 1 37.56 168 GLU B C 1
ATOM 6171 O O . GLU B 1 168 ? 16.938 16.641 -30.484 1 37.56 168 GLU B O 1
ATOM 6176 N N . GLY B 1 169 ? 18.5 16.047 -29.359 1 32.25 169 GLY B N 1
ATOM 6177 C CA . GLY B 1 169 ? 19.328 16.484 -30.469 1 32.25 169 GLY B CA 1
ATOM 6178 C C . GLY B 1 169 ? 19.516 15.414 -31.531 1 32.25 169 GLY B C 1
ATOM 6179 O O . GLY B 1 169 ? 19.531 15.703 -32.719 1 32.25 169 GLY B O 1
ATOM 6180 N N . LYS B 1 170 ? 20.609 14.414 -31.5 1 33.72 170 LYS B N 1
ATOM 6181 C CA . LYS B 1 170 ? 21.156 13.805 -32.719 1 33.72 170 LYS B CA 1
ATOM 6182 C C . LYS B 1 170 ? 20.172 12.797 -33.312 1 33.72 170 LYS B C 1
ATOM 6184 O O . LYS B 1 170 ? 19.641 11.945 -32.594 1 33.72 170 LYS B O 1
ATOM 6189 N N . SER B 1 171 ? 19.453 13.008 -34.344 1 34.97 171 SER B N 1
ATOM 6190 C CA . SER B 1 171 ? 18.75 12.242 -35.375 1 34.97 171 SER B CA 1
ATOM 6191 C C . SER B 1 171 ? 19.422 10.891 -35.594 1 34.97 171 SER B C 1
ATOM 6193 O O . SER B 1 171 ? 19.172 10.25 -36.625 1 34.97 171 SER B O 1
ATOM 6195 N N . THR B 1 172 ? 20.719 10.633 -35.25 1 34.06 172 THR B N 1
ATOM 6196 C CA . THR B 1 172 ? 21.344 9.461 -35.875 1 34.06 172 THR B CA 1
ATOM 6197 C C . THR B 1 172 ? 20.453 8.227 -35.688 1 34.06 172 THR B C 1
ATOM 6199 O O . THR B 1 172 ? 19.625 8.18 -34.781 1 34.06 172 THR B O 1
ATOM 6202 N N . GLN B 1 173 ? 20.531 7.211 -36.656 1 36.5 173 GLN B N 1
ATOM 6203 C CA . GLN B 1 173 ? 19.875 5.926 -36.844 1 36.5 173 GLN B CA 1
ATOM 6204 C C . GLN B 1 173 ? 19.734 5.168 -35.531 1 36.5 173 GLN B C 1
ATOM 6206 O O . GLN B 1 173 ? 20.625 4.402 -35.156 1 36.5 173 GLN B O 1
ATOM 6211 N N . GLN B 1 174 ? 19.547 5.723 -34.375 1 39.28 174 GLN B N 1
ATOM 6212 C CA . GLN B 1 174 ? 19.516 5.184 -33 1 39.28 174 GLN B CA 1
ATOM 6213 C C . GLN B 1 174 ? 18.719 3.883 -32.969 1 39.28 174 GLN B C 1
ATOM 6215 O O . GLN B 1 174 ? 17.547 3.857 -33.281 1 39.28 174 GLN B O 1
ATOM 6220 N N . GLU B 1 175 ? 19.281 2.74 -33.219 1 49.78 175 GLU B N 1
ATOM 6221 C CA . GLU B 1 175 ? 18.797 1.385 -32.969 1 49.78 175 GLU B CA 1
ATOM 6222 C C . GLU B 1 175 ? 17.781 1.347 -31.844 1 49.78 175 GLU B C 1
ATOM 6224 O O . GLU B 1 175 ? 17.984 1.981 -30.797 1 49.78 175 GLU B O 1
ATOM 6229 N N . SER B 1 176 ? 16.453 1.062 -32.094 1 66.69 176 SER B N 1
ATOM 6230 C CA . SER B 1 176 ? 15.266 1.001 -31.25 1 66.69 176 SER B CA 1
ATOM 6231 C C . SER B 1 176 ? 15.547 0.216 -29.969 1 66.69 176 SER B C 1
ATOM 6233 O O . SER B 1 176 ? 16.188 -0.84 -30.016 1 66.69 176 SER B O 1
ATOM 6235 N N . TRP B 1 177 ? 15.742 0.821 -28.828 1 78.62 177 TRP B N 1
ATOM 6236 C CA . TRP B 1 177 ? 15.969 0.169 -27.531 1 78.62 177 TRP B CA 1
ATOM 6237 C C . TRP B 1 177 ? 15.273 -1.185 -27.484 1 78.62 177 TRP B C 1
ATOM 6239 O O . TRP B 1 177 ? 15.703 -2.086 -26.766 1 78.62 177 TRP B O 1
ATOM 6249 N N . ALA B 1 178 ? 14.344 -1.332 -28.359 1 80.94 178 ALA B N 1
ATOM 6250 C CA . ALA B 1 178 ? 13.523 -2.537 -28.344 1 80.94 178 ALA B CA 1
ATOM 6251 C C . ALA B 1 178 ? 14.328 -3.758 -28.781 1 80.94 178 ALA B C 1
ATOM 6253 O O . ALA B 1 178 ? 14.039 -4.883 -28.375 1 80.94 178 ALA B O 1
ATOM 6254 N N . ASP B 1 179 ? 15.336 -3.514 -29.531 1 82.88 179 ASP B N 1
ATOM 6255 C CA . ASP B 1 179 ? 16.141 -4.621 -30.047 1 82.88 179 ASP B CA 1
ATOM 6256 C C . ASP B 1 179 ? 17.203 -5.039 -29.031 1 82.88 179 ASP B C 1
ATOM 6258 O O . ASP B 1 179 ? 17.844 -6.086 -29.203 1 82.88 179 ASP B O 1
ATOM 6262 N N . HIS B 1 180 ? 17.297 -4.305 -28.047 1 86.56 180 HIS B N 1
ATOM 6263 C CA . HIS B 1 180 ? 18.375 -4.559 -27.094 1 86.56 180 HIS B CA 1
ATOM 6264 C C . HIS B 1 180 ? 17.828 -4.957 -25.734 1 86.56 180 HIS B C 1
ATOM 6266 O O . HIS B 1 180 ? 18.5 -4.789 -24.703 1 86.56 180 HIS B O 1
ATOM 6272 N N . VAL B 1 181 ? 16.594 -5.465 -25.734 1 92.62 181 VAL B N 1
ATOM 6273 C CA . VAL B 1 181 ? 15.961 -5.879 -24.484 1 92.62 181 VAL B CA 1
ATOM 6274 C C . VAL B 1 181 ? 15.969 -7.402 -24.391 1 92.62 181 VAL B C 1
ATOM 6276 O O . VAL B 1 181 ? 15.633 -8.094 -25.344 1 92.62 181 VAL B O 1
ATOM 6279 N N . ARG B 1 182 ? 16.453 -7.93 -23.297 1 93.69 182 ARG B N 1
ATOM 6280 C CA . ARG B 1 182 ? 16.219 -9.32 -22.922 1 93.69 182 ARG B CA 1
ATOM 6281 C C . ARG B 1 182 ? 15.008 -9.453 -22.016 1 93.69 182 ARG B C 1
ATOM 6283 O O . ARG B 1 182 ? 14.977 -8.891 -20.922 1 93.69 182 ARG B O 1
ATOM 6290 N N . TRP B 1 183 ? 14.07 -10.219 -22.484 1 96.06 183 TRP B N 1
ATOM 6291 C CA . TRP B 1 183 ? 12.844 -10.43 -21.719 1 96.06 183 TRP B CA 1
ATOM 6292 C C . TRP B 1 183 ? 12.938 -11.711 -20.891 1 96.06 183 TRP B C 1
ATOM 6294 O O . TRP B 1 183 ? 13.445 -12.727 -21.359 1 96.06 183 TRP B O 1
ATOM 6304 N N . VAL B 1 184 ? 12.5 -11.617 -19.656 1 96.62 184 VAL B N 1
ATOM 6305 C CA . VAL B 1 184 ? 12.422 -12.773 -18.781 1 96.62 184 VAL B CA 1
ATOM 6306 C C . VAL B 1 184 ? 10.977 -12.977 -18.312 1 96.62 184 VAL B C 1
ATOM 6308 O O . VAL B 1 184 ? 10.336 -12.047 -17.828 1 96.62 184 VAL B O 1
ATOM 6311 N N . LEU B 1 185 ? 10.43 -14.109 -18.5 1 97.38 185 LEU B N 1
ATOM 6312 C CA . LEU B 1 185 ? 9.102 -14.492 -18.016 1 97.38 185 LEU B CA 1
ATOM 6313 C C . LEU B 1 185 ? 9.195 -15.602 -16.969 1 97.38 185 LEU B C 1
ATOM 6315 O O . LEU B 1 185 ? 9.828 -16.625 -17.219 1 97.38 185 LEU B O 1
ATOM 6319 N N . THR B 1 186 ? 8.578 -15.391 -15.867 1 96.69 186 THR B N 1
ATOM 6320 C CA . THR B 1 186 ? 8.703 -16.375 -14.797 1 96.69 186 THR B CA 1
ATOM 6321 C C . THR B 1 186 ? 7.621 -17.438 -14.914 1 96.69 186 THR B C 1
ATOM 6323 O O . THR B 1 186 ? 6.492 -17.141 -15.312 1 96.69 186 THR B O 1
ATOM 6326 N N . VAL B 1 187 ? 7.977 -18.641 -14.562 1 93.81 187 VAL B N 1
ATOM 6327 C CA . VAL B 1 187 ? 7.059 -19.766 -14.531 1 93.81 187 VAL B CA 1
ATOM 6328 C C . VAL B 1 187 ? 7.348 -20.641 -13.312 1 93.81 187 VAL B C 1
ATOM 6330 O O . VAL B 1 187 ? 8.484 -20.688 -12.836 1 93.81 187 VAL B O 1
ATOM 6333 N N . PRO B 1 188 ? 6.289 -21.281 -12.742 1 92.5 188 PRO B N 1
ATOM 6334 C CA . PRO B 1 188 ? 6.547 -22.188 -11.617 1 92.5 188 PRO B CA 1
ATOM 6335 C C . PRO B 1 188 ? 7.48 -23.328 -11.984 1 92.5 188 PRO B C 1
ATOM 6337 O O . PRO B 1 188 ? 7.402 -23.875 -13.094 1 92.5 188 PRO B O 1
ATOM 6340 N N . ALA B 1 189 ? 8.281 -23.797 -11.062 1 89.31 189 ALA B N 1
ATOM 6341 C CA . ALA B 1 189 ? 9.266 -24.844 -11.312 1 89.31 189 ALA B CA 1
ATOM 6342 C C . ALA B 1 189 ? 8.578 -26.203 -11.492 1 89.31 189 ALA B C 1
ATOM 6344 O O . ALA B 1 189 ? 9.078 -27.062 -12.227 1 89.31 189 ALA B O 1
ATOM 6345 N N . ILE B 1 190 ? 7.457 -26.375 -10.938 1 88.31 190 ILE B N 1
ATOM 6346 C CA . ILE B 1 190 ? 6.84 -27.688 -10.906 1 88.31 190 ILE B CA 1
ATOM 6347 C C . ILE B 1 190 ? 5.93 -27.859 -12.117 1 88.31 190 ILE B C 1
ATOM 6349 O O . ILE B 1 190 ? 5.324 -28.922 -12.305 1 88.31 190 ILE B O 1
ATOM 6353 N N . TRP B 1 191 ? 5.82 -26.859 -12.914 1 87 191 TRP B N 1
ATOM 6354 C CA . TRP B 1 191 ? 4.953 -26.953 -14.086 1 87 191 TRP B CA 1
ATOM 6355 C C . TRP B 1 191 ? 5.547 -27.906 -15.125 1 87 191 TRP B C 1
ATOM 6357 O O . TRP B 1 191 ? 6.766 -28.047 -15.211 1 87 191 TRP B O 1
ATOM 6367 N N . SER B 1 192 ? 4.68 -28.438 -15.906 1 81.56 192 SER B N 1
ATOM 6368 C CA . SER B 1 192 ? 5.078 -29.359 -16.969 1 81.56 192 SER B CA 1
ATOM 6369 C C . SER B 1 192 ? 5.75 -28.609 -18.125 1 81.56 192 SER B C 1
ATOM 6371 O O . SER B 1 192 ? 5.621 -27.391 -18.234 1 81.56 192 SER B O 1
ATOM 6373 N N . ASN B 1 193 ? 6.449 -29.344 -18.875 1 77.88 193 ASN B N 1
ATOM 6374 C CA . ASN B 1 193 ? 7.074 -28.766 -20.062 1 77.88 193 ASN B CA 1
ATOM 6375 C C . ASN B 1 193 ? 6.039 -28.172 -21.016 1 77.88 193 ASN B C 1
ATOM 6377 O O . ASN B 1 193 ? 6.289 -27.141 -21.641 1 77.88 193 ASN B O 1
ATOM 6381 N N . GLU B 1 194 ? 4.895 -28.828 -21.109 1 78.38 194 GLU B N 1
ATOM 6382 C CA . GLU B 1 194 ? 3.82 -28.312 -21.953 1 78.38 194 GLU B CA 1
ATOM 6383 C C . GLU B 1 194 ? 3.346 -26.953 -21.469 1 78.38 194 GLU B C 1
ATOM 6385 O O . GLU B 1 194 ? 3.098 -26.047 -22.281 1 78.38 194 GLU B O 1
ATOM 6390 N N . ALA B 1 195 ? 3.195 -26.859 -20.172 1 86.44 195 ALA B N 1
ATOM 6391 C CA . ALA B 1 195 ? 2.75 -25.594 -19.578 1 86.44 195 ALA B CA 1
ATOM 6392 C C . ALA B 1 195 ? 3.77 -24.484 -19.828 1 86.44 195 ALA B C 1
ATOM 6394 O O . ALA B 1 195 ? 3.4 -23.359 -20.141 1 86.44 195 ALA B O 1
ATOM 6395 N N . LYS B 1 196 ? 5.035 -24.797 -19.688 1 87 196 LYS B N 1
ATOM 6396 C CA . LYS B 1 196 ? 6.098 -23.828 -19.922 1 87 196 LYS B CA 1
ATOM 6397 C C . LYS B 1 196 ? 6.137 -23.391 -21.391 1 87 196 LYS B C 1
ATOM 6399 O O . LYS B 1 196 ? 6.301 -22.203 -21.688 1 87 196 LYS B O 1
ATOM 6404 N N . GLN B 1 197 ? 5.996 -24.328 -22.234 1 83.56 197 GLN B N 1
ATOM 6405 C CA . GLN B 1 197 ? 5.961 -24.016 -23.656 1 83.56 197 GLN B CA 1
ATOM 6406 C C . GLN B 1 197 ? 4.746 -23.156 -24 1 83.56 197 GLN B C 1
ATOM 6408 O O . GLN B 1 197 ? 4.82 -22.281 -24.859 1 83.56 197 GLN B O 1
ATOM 6413 N N . PHE B 1 198 ? 3.641 -23.547 -23.391 1 88.5 198 PHE B N 1
ATOM 6414 C CA . PHE B 1 198 ? 2.436 -22.734 -23.578 1 88.5 198 PHE B CA 1
ATOM 6415 C C . PHE B 1 198 ? 2.686 -21.281 -23.203 1 88.5 198 PHE B C 1
ATOM 6417 O O . PHE B 1 198 ? 2.279 -20.375 -23.922 1 88.5 198 PHE B O 1
ATOM 6424 N N . MET B 1 199 ? 3.311 -21.062 -22.141 1 93.44 199 MET B N 1
ATOM 6425 C CA . MET B 1 199 ? 3.617 -19.703 -21.672 1 93.44 199 MET B CA 1
ATOM 6426 C C . MET B 1 199 ? 4.535 -18.984 -22.656 1 93.44 199 MET B C 1
ATOM 6428 O O . MET B 1 199 ? 4.379 -17.797 -22.906 1 93.44 199 MET B O 1
ATOM 6432 N N . ARG B 1 200 ? 5.539 -19.719 -23.203 1 90.75 200 ARG B N 1
ATOM 6433 C CA . ARG B 1 200 ? 6.41 -19.141 -24.219 1 90.75 200 ARG B CA 1
ATOM 6434 C C . ARG B 1 200 ? 5.609 -18.719 -25.453 1 90.75 200 ARG B C 1
ATOM 6436 O O . ARG B 1 200 ? 5.797 -17.609 -25.969 1 90.75 200 ARG B O 1
ATOM 6443 N N . MET B 1 201 ? 4.746 -19.609 -25.891 1 90.38 201 MET B N 1
ATOM 6444 C CA . MET B 1 201 ? 3.904 -19.312 -27.047 1 90.38 201 MET B CA 1
ATOM 6445 C C . MET B 1 201 ? 3.066 -18.062 -26.797 1 90.38 201 MET B C 1
ATOM 6447 O O . MET B 1 201 ? 2.934 -17.203 -27.672 1 90.38 201 MET B O 1
ATOM 6451 N N . ALA B 1 202 ? 2.488 -18.016 -25.625 1 95.81 202 ALA B N 1
ATOM 6452 C CA . ALA B 1 202 ? 1.68 -16.844 -25.25 1 95.81 202 ALA B CA 1
ATOM 6453 C C . ALA B 1 202 ? 2.512 -15.57 -25.281 1 95.81 202 ALA B C 1
ATOM 6455 O O . ALA B 1 202 ? 2.041 -14.523 -25.734 1 95.81 202 ALA B O 1
ATOM 6456 N N . ALA B 1 203 ? 3.729 -15.625 -24.797 1 96.94 203 ALA B N 1
ATOM 6457 C CA . ALA B 1 203 ? 4.617 -14.469 -24.766 1 96.94 203 ALA B CA 1
ATOM 6458 C C . ALA B 1 203 ? 4.98 -14.023 -26.172 1 96.94 203 ALA B C 1
ATOM 6460 O O . ALA B 1 203 ? 5.031 -12.82 -26.469 1 96.94 203 ALA B O 1
ATOM 6461 N N . VAL B 1 204 ? 5.254 -14.953 -27.016 1 94.12 204 VAL B N 1
ATOM 6462 C CA . VAL B 1 204 ? 5.602 -14.641 -28.406 1 94.12 204 VAL B CA 1
ATOM 6463 C C . VAL B 1 204 ? 4.41 -13.992 -29.109 1 94.12 204 VAL B C 1
ATOM 6465 O O . VAL B 1 204 ? 4.562 -12.992 -29.812 1 94.12 204 VAL B O 1
ATOM 6468 N N . GLN B 1 205 ? 3.283 -14.57 -28.906 1 95.69 205 GLN B N 1
ATOM 6469 C CA . GLN B 1 205 ? 2.07 -13.984 -29.469 1 95.69 205 GLN B CA 1
ATOM 6470 C C . GLN B 1 205 ? 1.828 -12.578 -28.938 1 95.69 205 GLN B C 1
ATOM 6472 O O . GLN B 1 205 ? 1.228 -11.742 -29.609 1 95.69 205 GLN B O 1
ATOM 6477 N N . ALA B 1 206 ? 2.285 -12.312 -27.734 1 97.81 206 ALA B N 1
ATOM 6478 C CA . ALA B 1 206 ? 2.127 -11.008 -27.094 1 97.81 206 ALA B CA 1
ATOM 6479 C C . ALA B 1 206 ? 3.096 -9.984 -27.688 1 97.81 206 ALA B C 1
ATOM 6481 O O . ALA B 1 206 ? 3.025 -8.797 -27.359 1 97.81 206 ALA B O 1
ATOM 6482 N N . GLY B 1 207 ? 4.07 -10.422 -28.5 1 95.81 207 GLY B N 1
ATOM 6483 C CA . GLY B 1 207 ? 4.973 -9.492 -29.172 1 95.81 207 GLY B CA 1
ATOM 6484 C C . GLY B 1 207 ? 6.398 -9.578 -28.656 1 95.81 207 GLY B C 1
ATOM 6485 O O . GLY B 1 207 ? 7.242 -8.758 -29.016 1 95.81 207 GLY B O 1
ATOM 6486 N N . ILE B 1 208 ? 6.695 -10.523 -27.812 1 96.19 208 ILE B N 1
ATOM 6487 C CA . ILE B 1 208 ? 8.07 -10.742 -27.375 1 96.19 208 ILE B CA 1
ATOM 6488 C C . ILE B 1 208 ? 8.766 -11.711 -28.312 1 96.19 208 ILE B C 1
ATOM 6490 O O . ILE B 1 208 ? 8.336 -12.859 -28.469 1 96.19 208 ILE B O 1
ATOM 6494 N N . ALA B 1 209 ? 9.805 -11.242 -28.875 1 91.31 209 ALA B N 1
ATOM 6495 C CA . ALA B 1 209 ? 10.516 -12.102 -29.812 1 91.31 209 ALA B CA 1
ATOM 6496 C C . ALA B 1 209 ? 11.094 -13.328 -29.109 1 91.31 209 ALA B C 1
ATOM 6498 O O . ALA B 1 209 ? 11.602 -13.234 -28 1 91.31 209 ALA B O 1
ATOM 6499 N N . ASN B 1 210 ? 10.984 -14.422 -29.781 1 87.25 210 ASN B N 1
ATOM 6500 C CA . ASN B 1 210 ? 11.422 -15.68 -29.188 1 87.25 210 ASN B CA 1
ATOM 6501 C C . ASN B 1 210 ? 12.898 -15.648 -28.797 1 87.25 210 ASN B C 1
ATOM 6503 O O . ASN B 1 210 ? 13.289 -16.203 -27.781 1 87.25 210 ASN B O 1
ATOM 6507 N N . ASN B 1 211 ? 13.742 -14.984 -29.562 1 82.88 211 ASN B N 1
ATOM 6508 C CA . ASN B 1 211 ? 15.18 -14.945 -29.328 1 82.88 211 ASN B CA 1
ATOM 6509 C C . ASN B 1 211 ? 15.531 -13.984 -28.188 1 82.88 211 ASN B C 1
ATOM 6511 O O . ASN B 1 211 ? 16.641 -14.016 -27.672 1 82.88 211 ASN B O 1
ATOM 6515 N N . GLN B 1 212 ? 14.578 -13.195 -27.797 1 90.44 212 GLN B N 1
ATOM 6516 C CA . GLN B 1 212 ? 14.789 -12.25 -26.719 1 90.44 212 GLN B CA 1
ATOM 6517 C C . GLN B 1 212 ? 14.195 -12.766 -25.406 1 90.44 212 GLN B C 1
ATOM 6519 O O . GLN B 1 212 ? 14.383 -12.164 -24.344 1 90.44 212 GLN B O 1
ATOM 6524 N N . LEU B 1 213 ? 13.508 -13.891 -25.516 1 93.31 213 LEU B N 1
ATOM 6525 C CA . LEU B 1 213 ? 12.734 -14.375 -24.375 1 93.31 213 LEU B CA 1
ATOM 6526 C C . LEU B 1 213 ? 13.484 -15.484 -23.641 1 93.31 213 LEU B C 1
ATOM 6528 O O . LEU B 1 213 ? 13.953 -16.438 -24.266 1 93.31 213 LEU B O 1
ATOM 6532 N N . LYS B 1 214 ? 13.609 -15.336 -22.328 1 91.25 214 LYS B N 1
ATOM 6533 C CA . LYS B 1 214 ? 14.07 -16.391 -21.438 1 91.25 214 LYS B CA 1
ATOM 6534 C C . LYS B 1 214 ? 13.031 -16.688 -20.359 1 91.25 214 LYS B C 1
ATOM 6536 O O . LYS B 1 214 ? 12.391 -15.781 -19.828 1 91.25 214 LYS B O 1
ATOM 6541 N N . LEU B 1 215 ? 12.82 -17.938 -20.094 1 92.38 215 LEU B N 1
ATOM 6542 C CA . LEU B 1 215 ? 11.977 -18.328 -18.969 1 92.38 215 LEU B CA 1
ATOM 6543 C C . LEU B 1 215 ? 12.797 -18.5 -17.688 1 92.38 215 LEU B C 1
ATOM 6545 O O . LEU B 1 215 ? 13.922 -19.016 -17.75 1 92.38 215 LEU B O 1
ATOM 6549 N N . ALA B 1 216 ? 12.312 -18 -16.641 1 93.5 216 ALA B N 1
ATOM 6550 C CA . ALA B 1 216 ? 12.945 -18.172 -15.344 1 93.5 216 ALA B CA 1
ATOM 6551 C C . ALA B 1 216 ? 12.047 -18.953 -14.391 1 93.5 216 ALA B C 1
ATOM 6553 O O . ALA B 1 216 ? 10.844 -18.703 -14.32 1 93.5 216 ALA B O 1
ATOM 6554 N N . LEU B 1 217 ? 12.641 -19.969 -13.75 1 93.12 217 LEU B N 1
ATOM 6555 C CA . LEU B 1 217 ? 11.891 -20.688 -12.727 1 93.12 217 LEU B CA 1
ATOM 6556 C C . LEU B 1 217 ? 11.734 -19.828 -11.469 1 93.12 217 LEU B C 1
ATOM 6558 O O . LEU B 1 217 ? 12.711 -19.266 -10.977 1 93.12 217 LEU B O 1
ATOM 6562 N N . GLU B 1 218 ? 10.539 -19.734 -10.953 1 95.12 218 GLU B N 1
ATOM 6563 C CA . GLU B 1 218 ? 10.18 -18.781 -9.898 1 95.12 218 GLU B CA 1
ATOM 6564 C C . GLU B 1 218 ? 11.047 -18.984 -8.664 1 95.12 218 GLU B C 1
ATOM 6566 O O . GLU B 1 218 ? 11.664 -18.047 -8.164 1 95.12 218 GLU B O 1
ATOM 6571 N N . PRO B 1 219 ? 11.219 -20.203 -8.117 1 94.31 219 PRO B N 1
ATOM 6572 C CA . PRO B 1 219 ? 12.039 -20.328 -6.906 1 94.31 219 PRO B CA 1
ATOM 6573 C C . PRO B 1 219 ? 13.508 -19.984 -7.148 1 94.31 219 PRO B C 1
ATOM 6575 O O . PRO B 1 219 ? 14.188 -19.484 -6.25 1 94.31 219 PRO B O 1
ATOM 6578 N N . GLU B 1 220 ? 14.055 -20.297 -8.344 1 92.62 220 GLU B N 1
ATOM 6579 C CA . GLU B 1 220 ? 15.43 -19.953 -8.672 1 92.62 220 GLU B CA 1
ATOM 6580 C C . GLU B 1 220 ? 15.633 -18.438 -8.68 1 92.62 220 GLU B C 1
ATOM 6582 O O . GLU B 1 220 ? 16.625 -17.938 -8.148 1 92.62 220 GLU B O 1
ATOM 6587 N N . ALA B 1 221 ? 14.664 -17.812 -9.336 1 95 221 ALA B N 1
ATOM 6588 C CA . ALA B 1 221 ? 14.711 -16.359 -9.344 1 95 221 ALA B CA 1
ATOM 6589 C C . ALA B 1 221 ? 14.719 -15.797 -7.93 1 95 221 ALA B C 1
ATOM 6591 O O . ALA B 1 221 ? 15.508 -14.906 -7.609 1 95 221 ALA B O 1
ATOM 6592 N N . ALA B 1 222 ? 13.859 -16.297 -7.113 1 94.88 222 ALA B N 1
ATOM 6593 C CA . ALA B 1 222 ? 13.781 -15.836 -5.727 1 94.88 222 ALA B CA 1
ATOM 6594 C C . ALA B 1 222 ? 15.094 -16.078 -4.988 1 94.88 222 ALA B C 1
ATOM 6596 O O . ALA B 1 222 ? 15.539 -15.234 -4.207 1 94.88 222 ALA B O 1
ATOM 6597 N N . ALA B 1 223 ? 15.719 -17.203 -5.215 1 92.62 223 ALA B N 1
ATOM 6598 C CA . ALA B 1 223 ? 16.984 -17.562 -4.582 1 92.62 223 ALA B CA 1
ATOM 6599 C C . ALA B 1 223 ? 18.078 -16.547 -4.957 1 92.62 223 ALA B C 1
ATOM 6601 O O . ALA B 1 223 ? 18.891 -16.172 -4.109 1 92.62 223 ALA B O 1
ATOM 6602 N N . ILE B 1 224 ? 18.078 -16.203 -6.18 1 93.19 224 ILE B N 1
ATOM 6603 C CA . ILE B 1 224 ? 19.078 -15.273 -6.691 1 93.19 224 ILE B CA 1
ATOM 6604 C C . ILE B 1 224 ? 18.969 -13.938 -5.961 1 93.19 224 ILE B C 1
ATOM 6606 O O . ILE B 1 224 ? 19.969 -13.352 -5.562 1 93.19 224 ILE B O 1
ATOM 6610 N N . LEU B 1 225 ? 17.719 -13.43 -5.797 1 93.19 225 LEU B N 1
ATOM 6611 C CA . LEU B 1 225 ? 17.531 -12.172 -5.086 1 93.19 225 LEU B CA 1
ATOM 6612 C C . LEU B 1 225 ? 18.016 -12.289 -3.643 1 93.19 225 LEU B C 1
ATOM 6614 O O . LEU B 1 225 ? 18.719 -11.398 -3.143 1 93.19 225 LEU B O 1
ATOM 6618 N N . CYS B 1 226 ? 17.609 -13.328 -2.994 1 88.88 226 CYS B N 1
ATOM 6619 C CA . CYS B 1 226 ? 17.984 -13.523 -1.598 1 88.88 226 CYS B CA 1
ATOM 6620 C C . CYS B 1 226 ? 19.5 -13.547 -1.434 1 88.88 226 CYS B C 1
ATOM 6622 O O . CYS B 1 226 ? 20.031 -12.977 -0.484 1 88.88 226 CYS B O 1
ATOM 6624 N N . LYS B 1 227 ? 20.125 -14.188 -2.303 1 87.75 227 LYS B N 1
ATOM 6625 C CA . LYS B 1 227 ? 21.594 -14.242 -2.285 1 87.75 227 LYS B CA 1
ATOM 6626 C C . LYS B 1 227 ? 22.188 -12.844 -2.438 1 87.75 227 LYS B C 1
ATOM 6628 O O . LYS B 1 227 ? 23.094 -12.469 -1.686 1 87.75 227 LYS B O 1
ATOM 6633 N N . GLN B 1 228 ? 21.672 -12.133 -3.336 1 86.69 228 GLN B N 1
ATOM 6634 C CA . GLN B 1 228 ? 22.203 -10.797 -3.592 1 86.69 228 GLN B CA 1
ATOM 6635 C C . GLN B 1 228 ? 21.969 -9.875 -2.398 1 86.69 228 GLN B C 1
ATOM 6637 O O . GLN B 1 228 ? 22.812 -9.047 -2.07 1 86.69 228 GLN B O 1
ATOM 6642 N N . VAL B 1 229 ? 20.797 -9.93 -1.842 1 81.81 229 VAL B N 1
ATOM 6643 C CA . VAL B 1 229 ? 20.469 -9.125 -0.674 1 81.81 229 VAL B CA 1
ATOM 6644 C C . VAL B 1 229 ? 21.422 -9.461 0.474 1 81.81 229 VAL B C 1
ATOM 6646 O O . VAL B 1 229 ? 21.906 -8.562 1.167 1 81.81 229 VAL B O 1
ATOM 6649 N N . ALA B 1 230 ? 21.641 -10.688 0.689 1 76.19 230 ALA B N 1
ATOM 6650 C CA . ALA B 1 230 ? 22.547 -11.125 1.747 1 76.19 230 ALA B CA 1
ATOM 6651 C C . ALA B 1 230 ? 23.953 -10.578 1.514 1 76.19 230 ALA B C 1
ATOM 6653 O O . ALA B 1 230 ? 24.625 -10.164 2.457 1 76.19 230 ALA B O 1
ATOM 6654 N N . LEU B 1 231 ? 24.344 -10.586 0.308 1 69.94 231 LEU B N 1
ATOM 6655 C CA . LEU B 1 231 ? 25.688 -10.156 -0.051 1 69.94 231 LEU B CA 1
ATOM 6656 C C . LEU B 1 231 ? 25.844 -8.648 0.096 1 69.94 231 LEU B C 1
ATOM 6658 O O . LEU B 1 231 ? 26.953 -8.141 0.23 1 69.94 231 LEU B O 1
ATOM 6662 N N . SER B 1 232 ? 24.703 -7.922 -0.018 1 67.44 232 SER B N 1
ATOM 6663 C CA . SER B 1 232 ? 24.75 -6.465 0.051 1 67.44 232 SER B CA 1
ATOM 6664 C C . SER B 1 232 ? 24.875 -5.984 1.492 1 67.44 232 SER B C 1
ATOM 6666 O O . SER B 1 232 ? 25.266 -4.84 1.737 1 67.44 232 SER B O 1
ATOM 6668 N N . LYS B 1 233 ? 24.469 -6.785 2.336 1 60.34 233 LYS B N 1
ATOM 6669 C CA . LYS B 1 233 ? 24.578 -6.43 3.748 1 60.34 233 LYS B CA 1
ATOM 6670 C C . LYS B 1 233 ? 26.016 -6.551 4.242 1 60.34 233 LYS B C 1
ATOM 6672 O O . LYS B 1 233 ? 26.828 -7.223 3.613 1 60.34 233 LYS B O 1
ATOM 6677 N N . ASP B 1 234 ? 26.359 -5.648 5.133 1 53.62 234 ASP B N 1
ATOM 6678 C CA . ASP B 1 234 ? 27.719 -5.668 5.664 1 53.62 234 ASP B CA 1
ATOM 6679 C C . ASP B 1 234 ? 28.125 -7.07 6.121 1 53.62 234 ASP B C 1
ATOM 6681 O O . ASP B 1 234 ? 27.281 -7.816 6.645 1 53.62 234 ASP B O 1
ATOM 6685 N N . LYS B 1 235 ? 29.297 -7.531 5.602 1 49.59 235 LYS B N 1
ATOM 6686 C CA . LYS B 1 235 ? 29.984 -8.82 5.625 1 49.59 235 LYS B CA 1
ATOM 6687 C C . LYS B 1 235 ? 29.75 -9.547 6.945 1 49.59 235 LYS B C 1
ATOM 6689 O O . LYS B 1 235 ? 29.828 -10.773 7.008 1 49.59 235 LYS B O 1
ATOM 6694 N N . GLU B 1 236 ? 29.547 -8.969 7.977 1 43.34 236 GLU B N 1
ATOM 6695 C CA . GLU B 1 236 ? 29.641 -9.727 9.219 1 43.34 236 GLU B CA 1
ATOM 6696 C C . GLU B 1 236 ? 28.281 -10.25 9.656 1 43.34 236 GLU B C 1
ATOM 6698 O O . GLU B 1 236 ? 28.172 -10.977 10.648 1 43.34 236 GLU B O 1
ATOM 6703 N N . GLU B 1 237 ? 27.234 -10.094 8.711 1 48.19 237 GLU B N 1
ATOM 6704 C CA . GLU B 1 237 ? 25.891 -10.461 9.141 1 48.19 237 GLU B CA 1
ATOM 6705 C C . GLU B 1 237 ? 25.578 -11.906 8.789 1 48.19 237 GLU B C 1
ATOM 6707 O O . GLU B 1 237 ? 26.094 -12.445 7.809 1 48.19 237 GLU B O 1
ATOM 6712 N N . SER B 1 238 ? 24.969 -12.742 9.727 1 47.19 238 SER B N 1
ATOM 6713 C CA . SER B 1 238 ? 24.594 -14.148 9.641 1 47.19 238 SER B CA 1
ATOM 6714 C C . SER B 1 238 ? 23.953 -14.469 8.289 1 47.19 238 SER B C 1
ATOM 6716 O O . SER B 1 238 ? 24.188 -15.539 7.723 1 47.19 238 SER B O 1
ATOM 6718 N N . GLU B 1 239 ? 23.359 -13.484 7.707 1 55 239 GLU B N 1
ATOM 6719 C CA . GLU B 1 239 ? 22.703 -13.75 6.438 1 55 239 GLU B CA 1
ATOM 6720 C C . GLU B 1 239 ? 23.703 -13.891 5.301 1 55 239 GLU B C 1
ATOM 6722 O O . GLU B 1 239 ? 23.516 -14.695 4.383 1 55 239 GLU B O 1
ATOM 6727 N N . VAL B 1 240 ? 24.797 -13.25 5.484 1 49.81 240 VAL B N 1
ATOM 6728 C CA . VAL B 1 240 ? 25.844 -13.32 4.477 1 49.81 240 VAL B CA 1
ATOM 6729 C C . VAL B 1 240 ? 26.5 -14.703 4.508 1 49.81 240 VAL B C 1
ATOM 6731 O O . VAL B 1 240 ? 26.812 -15.281 3.461 1 49.81 240 VAL B O 1
ATOM 6734 N N . LYS B 1 241 ? 26.625 -15.281 5.629 1 60.19 241 LYS B N 1
ATOM 6735 C CA . LYS B 1 241 ? 27.25 -16.578 5.805 1 60.19 241 LYS B CA 1
ATOM 6736 C C . LYS B 1 241 ? 26.375 -17.703 5.234 1 60.19 241 LYS B C 1
ATOM 6738 O O . LYS B 1 241 ? 26.875 -18.766 4.867 1 60.19 241 LYS B O 1
ATOM 6743 N N . ALA B 1 242 ? 25.141 -17.328 5.012 1 68.62 242 ALA B N 1
ATOM 6744 C CA . ALA B 1 242 ? 24.188 -18.312 4.52 1 68.62 242 ALA B CA 1
ATOM 6745 C C . ALA B 1 242 ? 24.422 -18.609 3.045 1 68.62 242 ALA B C 1
ATOM 6747 O O . ALA B 1 242 ? 23.984 -19.656 2.543 1 68.62 242 ALA B O 1
ATOM 6748 N N . PHE B 1 243 ? 25.312 -17.766 2.404 1 76.5 243 PHE B N 1
ATOM 6749 C CA . PHE B 1 243 ? 25.438 -17.953 0.964 1 76.5 243 PHE B CA 1
ATOM 6750 C C . PHE B 1 243 ? 26.906 -18.094 0.57 1 76.5 243 PHE B C 1
ATOM 6752 O O . PHE B 1 243 ? 27.281 -17.75 -0.551 1 76.5 243 PHE B O 1
ATOM 6759 N N . GLN B 1 244 ? 27.625 -18.578 1.455 1 82.38 244 GLN B N 1
ATOM 6760 C CA . GLN B 1 244 ? 29.016 -18.891 1.158 1 82.38 244 GLN B CA 1
ATOM 6761 C C . GLN B 1 244 ? 29.109 -20.172 0.335 1 82.38 244 GLN B C 1
ATOM 6763 O O . GLN B 1 244 ? 28.203 -21 0.347 1 82.38 244 GLN B O 1
ATOM 6768 N N . PRO B 1 245 ? 30.203 -20.344 -0.376 1 87.56 245 PRO B N 1
ATOM 6769 C CA . PRO B 1 245 ? 30.375 -21.578 -1.146 1 87.56 245 PRO B CA 1
ATOM 6770 C C . PRO B 1 245 ? 30.266 -22.828 -0.283 1 87.56 245 PRO B C 1
ATOM 6772 O O . PRO B 1 245 ? 30.812 -22.891 0.817 1 87.56 245 PRO B O 1
ATOM 6775 N N . GLY B 1 246 ? 29.5 -23.734 -0.748 1 89.19 246 GLY B N 1
ATOM 6776 C CA . GLY B 1 246 ? 29.328 -25 -0.038 1 89.19 246 GLY B CA 1
ATOM 6777 C C . GLY B 1 246 ? 28.062 -25.031 0.813 1 89.19 246 GLY B C 1
ATOM 6778 O O . GLY B 1 246 ? 27.609 -26.094 1.221 1 89.19 246 GLY B O 1
ATOM 6779 N N . ARG B 1 247 ? 27.562 -23.922 1.003 1 90.62 247 ARG B N 1
ATOM 6780 C CA . ARG B 1 247 ? 26.359 -23.859 1.822 1 90.62 247 ARG B CA 1
ATOM 6781 C C . ARG B 1 247 ? 25.125 -24.297 1.028 1 90.62 247 ARG B C 1
ATOM 6783 O O . ARG B 1 247 ? 25.062 -24.094 -0.185 1 90.62 247 ARG B O 1
ATOM 6790 N N . LYS B 1 248 ? 24.266 -24.969 1.762 1 94.12 248 LYS B N 1
ATOM 6791 C CA . LYS B 1 248 ? 23.031 -25.484 1.165 1 94.12 248 LYS B CA 1
ATOM 6792 C C . LYS B 1 248 ? 21.797 -24.828 1.766 1 94.12 248 LYS B C 1
ATOM 6794 O O . LYS B 1 248 ? 21.781 -24.516 2.961 1 94.12 248 LYS B O 1
ATOM 6799 N N . PHE B 1 249 ? 20.859 -24.547 0.905 1 94.56 249 PHE B N 1
ATOM 6800 C CA . PHE B 1 249 ? 19.625 -23.953 1.384 1 94.56 249 PHE B CA 1
ATOM 6801 C C . PHE B 1 249 ? 18.438 -24.422 0.561 1 94.56 249 PHE B C 1
ATOM 6803 O O . PHE B 1 249 ? 18.609 -24.922 -0.552 1 94.56 249 PHE B O 1
ATOM 6810 N N . MET B 1 250 ? 17.297 -24.391 1.112 1 96.06 250 MET B N 1
ATOM 6811 C CA . MET B 1 250 ? 16.016 -24.703 0.464 1 96.06 250 MET B CA 1
ATOM 6812 C C . MET B 1 250 ? 15.188 -23.453 0.248 1 96.06 250 MET B C 1
ATOM 6814 O O . MET B 1 250 ? 15.133 -22.578 1.121 1 96.06 250 MET B O 1
ATOM 6818 N N . VAL B 1 251 ? 14.648 -23.328 -0.943 1 96.62 251 VAL B N 1
ATOM 6819 C CA . VAL B 1 251 ? 13.727 -22.234 -1.241 1 96.62 251 VAL B CA 1
ATOM 6820 C C . VAL B 1 251 ? 12.289 -22.75 -1.239 1 96.62 251 VAL B C 1
ATOM 6822 O O . VAL B 1 251 ? 11.953 -23.672 -1.98 1 96.62 251 VAL B O 1
ATOM 6825 N N . VAL B 1 252 ? 11.492 -22.266 -0.408 1 97.31 252 VAL B N 1
ATOM 6826 C CA . VAL B 1 252 ? 10.062 -22.547 -0.385 1 97.31 252 VAL B CA 1
ATOM 6827 C C . VAL B 1 252 ? 9.281 -21.328 -0.879 1 97.31 252 VAL B C 1
ATOM 6829 O O . VAL B 1 252 ? 9.031 -20.391 -0.115 1 97.31 252 VAL B O 1
ATOM 6832 N N . ASP B 1 253 ? 8.844 -21.375 -2.096 1 97.12 253 ASP B N 1
ATOM 6833 C CA . ASP B 1 253 ? 8.086 -20.297 -2.717 1 97.12 253 ASP B CA 1
ATOM 6834 C C . ASP B 1 253 ? 6.586 -20.484 -2.514 1 97.12 253 ASP B C 1
ATOM 6836 O O . ASP B 1 253 ? 5.957 -21.297 -3.211 1 97.12 253 ASP B O 1
ATOM 6840 N N . CYS B 1 254 ? 6.094 -19.719 -1.585 1 96.69 254 CYS B N 1
ATOM 6841 C CA . CYS B 1 254 ? 4.68 -19.812 -1.233 1 96.69 254 CYS B CA 1
ATOM 6842 C C . CYS B 1 254 ? 3.865 -18.766 -1.976 1 96.69 254 CYS B C 1
ATOM 6844 O O . CYS B 1 254 ? 3.57 -17.703 -1.429 1 96.69 254 CYS B O 1
ATOM 6846 N N . GLY B 1 255 ? 3.324 -19.125 -3.104 1 93.88 255 GLY B N 1
ATOM 6847 C CA . GLY B 1 255 ? 2.551 -18.203 -3.926 1 93.88 255 GLY B CA 1
ATOM 6848 C C . GLY B 1 255 ? 1.056 -18.297 -3.68 1 93.88 255 GLY B C 1
ATOM 6849 O O . GLY B 1 255 ? 0.623 -18.828 -2.652 1 93.88 255 GLY B O 1
ATOM 6850 N N . GLY B 1 256 ? 0.361 -17.719 -4.57 1 92.56 256 GLY B N 1
ATOM 6851 C CA . GLY B 1 256 ? -1.089 -17.766 -4.469 1 92.56 256 GLY B CA 1
ATOM 6852 C C . GLY B 1 256 ? -1.669 -19.125 -4.785 1 92.56 256 GLY B C 1
ATOM 6853 O O . GLY B 1 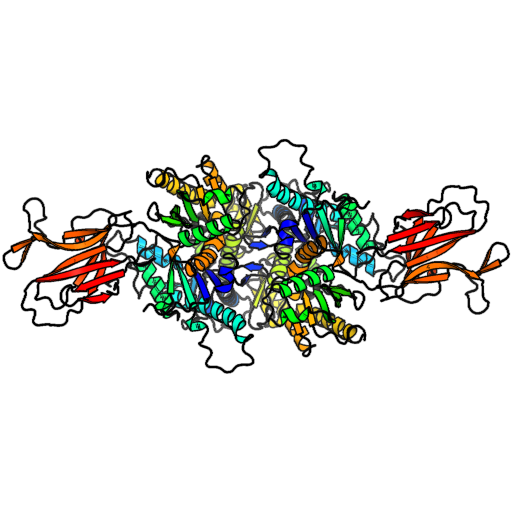256 ? -2.488 -19.656 -4.027 1 92.56 256 GLY B O 1
ATOM 6854 N N . GLY B 1 257 ? -1.203 -19.656 -5.879 1 91.19 257 GLY B N 1
ATOM 6855 C CA . GLY B 1 257 ? -1.773 -20.922 -6.328 1 91.19 257 GLY B CA 1
ATOM 6856 C C . GLY B 1 257 ? -0.949 -22.125 -5.922 1 91.19 257 GLY B C 1
ATOM 6857 O O . GLY B 1 257 ? -1.498 -23.141 -5.5 1 91.19 257 GLY B O 1
ATOM 6858 N N . THR B 1 258 ? 0.307 -21.969 -6.066 1 91.56 258 THR B N 1
ATOM 6859 C CA . THR B 1 258 ? 1.174 -23.109 -5.84 1 91.56 258 THR B CA 1
ATOM 6860 C C . THR B 1 258 ? 2.271 -22.781 -4.836 1 91.56 258 THR B C 1
ATOM 6862 O O . THR B 1 258 ? 2.578 -21.609 -4.613 1 91.56 258 THR B O 1
ATOM 6865 N N . VAL B 1 259 ? 2.729 -23.812 -4.195 1 94.81 259 VAL B N 1
ATOM 6866 C CA . VAL B 1 259 ? 3.975 -23.766 -3.439 1 94.81 259 VAL B CA 1
AT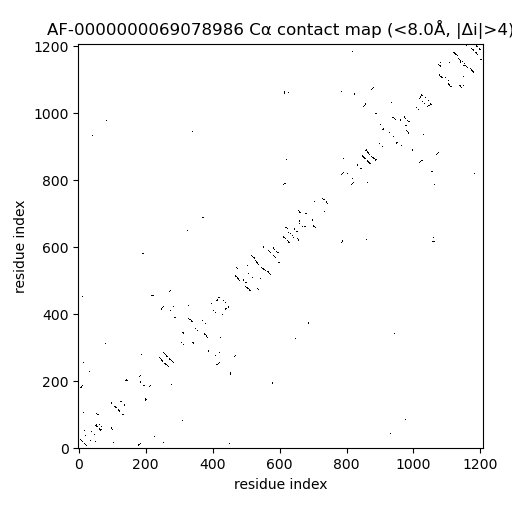OM 6867 C C . VAL B 1 259 ? 5.039 -24.594 -4.156 1 94.81 259 VAL B C 1
ATOM 6869 O O . VAL B 1 259 ? 4.812 -25.766 -4.484 1 94.81 259 VAL B O 1
ATOM 6872 N N . ASP B 1 260 ? 6.148 -23.953 -4.461 1 95.19 260 ASP B N 1
ATOM 6873 C CA . ASP B 1 260 ? 7.281 -24.594 -5.125 1 95.19 260 ASP B CA 1
ATOM 6874 C C . ASP B 1 260 ? 8.492 -24.672 -4.199 1 95.19 260 ASP B C 1
ATOM 6876 O O . ASP B 1 260 ? 8.867 -23.688 -3.57 1 95.19 260 ASP B O 1
ATOM 6880 N N . VAL B 1 261 ? 9.094 -25.828 -4.188 1 95.94 261 VAL B N 1
ATOM 6881 C CA . VAL B 1 261 ? 10.25 -26.031 -3.322 1 95.94 261 VAL B CA 1
ATOM 6882 C C . VAL B 1 261 ? 11.445 -26.469 -4.156 1 95.94 261 VAL B C 1
ATOM 6884 O O . VAL B 1 261 ? 11.352 -27.422 -4.93 1 95.94 261 VAL B O 1
ATOM 6887 N N . THR B 1 262 ? 12.523 -25.781 -4.023 1 95.25 262 THR B N 1
ATOM 6888 C CA . THR B 1 262 ? 13.789 -26.156 -4.641 1 95.25 262 THR B CA 1
ATOM 6889 C C . THR B 1 262 ? 14.914 -26.156 -3.609 1 95.25 262 THR B C 1
ATOM 6891 O O . THR B 1 262 ? 14.812 -25.5 -2.574 1 95.25 262 THR B O 1
ATOM 6894 N N . ALA B 1 263 ? 15.93 -26.922 -3.834 1 95.69 263 ALA B N 1
ATOM 6895 C CA . ALA B 1 263 ? 17.109 -27 -2.979 1 95.69 263 ALA B CA 1
ATOM 6896 C C . ALA B 1 263 ? 18.375 -26.703 -3.77 1 95.69 263 ALA B C 1
ATOM 6898 O O . ALA B 1 263 ? 18.562 -27.219 -4.875 1 95.69 263 ALA B O 1
ATOM 6899 N N . HIS B 1 264 ? 19.188 -25.875 -3.176 1 94.75 264 HIS B N 1
ATOM 6900 C CA . HIS B 1 264 ? 20.359 -25.422 -3.908 1 94.75 264 HIS B CA 1
ATOM 6901 C C . HIS B 1 264 ? 21.609 -25.469 -3.027 1 94.75 264 HIS B C 1
ATOM 6903 O O . HIS B 1 264 ? 21.5 -25.422 -1.8 1 94.75 264 HIS B O 1
ATOM 6909 N N . GLU B 1 265 ? 22.734 -25.562 -3.684 1 94.25 265 GLU B N 1
ATOM 6910 C CA . GLU B 1 265 ? 24.047 -25.406 -3.092 1 94.25 265 GLU B CA 1
ATOM 6911 C C . GLU B 1 265 ? 24.828 -24.266 -3.771 1 94.25 265 GLU B C 1
ATOM 6913 O O . GLU B 1 265 ? 24.797 -24.141 -4.996 1 94.25 265 GLU B O 1
ATOM 6918 N N . VAL B 1 266 ? 25.375 -23.438 -2.939 1 92.25 266 VAL B N 1
ATOM 6919 C CA . VAL B 1 266 ? 26.219 -22.375 -3.496 1 92.25 266 VAL B CA 1
ATOM 6920 C C . VAL B 1 266 ? 27.562 -22.969 -3.912 1 92.25 266 VAL B C 1
ATOM 6922 O O . VAL B 1 266 ? 28.266 -23.594 -3.104 1 92.25 266 VAL B O 1
ATOM 6925 N N . VAL B 1 267 ? 27.906 -22.75 -5.133 1 91.06 267 VAL B N 1
ATOM 6926 C CA . VAL B 1 267 ? 29.172 -23.297 -5.625 1 91.06 267 VAL B CA 1
ATOM 6927 C C . VAL B 1 267 ? 30.188 -22.172 -5.797 1 91.06 267 VAL B C 1
ATOM 6929 O O . VAL B 1 267 ? 29.859 -21 -5.617 1 91.06 267 VAL B O 1
ATOM 6932 N N . GLY B 1 268 ? 31.453 -22.562 -6.066 1 83.06 268 GLY B N 1
ATOM 6933 C CA . GLY B 1 268 ? 32.5 -21.562 -6.266 1 83.06 268 GLY B CA 1
ATOM 6934 C C . GLY B 1 268 ? 32.125 -20.531 -7.305 1 83.06 268 GLY B C 1
ATOM 6935 O O . GLY B 1 268 ? 31.516 -20.844 -8.328 1 83.06 268 GLY B O 1
ATOM 6936 N N . GLY B 1 269 ? 32.406 -19.234 -7.109 1 79.75 269 GLY B N 1
ATOM 6937 C CA . GLY B 1 269 ? 32.062 -18.156 -8.023 1 79.75 269 GLY B CA 1
ATOM 6938 C C . GLY B 1 269 ? 30.672 -17.594 -7.82 1 79.75 269 GLY B C 1
ATOM 6939 O O . GLY B 1 269 ? 30.234 -16.734 -8.57 1 79.75 269 GLY B O 1
ATOM 6940 N N . GLY B 1 270 ? 29.938 -18.219 -6.918 1 81.06 270 GLY B N 1
ATOM 6941 C CA . GLY B 1 270 ? 28.625 -17.703 -6.574 1 81.06 270 GLY B CA 1
ATOM 6942 C C . GLY B 1 270 ? 27.5 -18.375 -7.344 1 81.06 270 GLY B C 1
ATOM 6943 O O . GLY B 1 270 ? 26.359 -17.906 -7.316 1 81.06 270 GLY B O 1
ATOM 6944 N N . GLY B 1 271 ? 27.797 -19.391 -8 1 88.5 271 GLY B N 1
ATOM 6945 C CA . GLY B 1 271 ? 26.781 -20.125 -8.758 1 88.5 271 GLY B CA 1
ATOM 6946 C C . GLY B 1 271 ? 25.859 -20.953 -7.879 1 88.5 271 GLY B C 1
ATOM 6947 O O . GLY B 1 271 ? 26.172 -21.203 -6.707 1 88.5 271 GLY B O 1
ATOM 6948 N N . LEU B 1 272 ? 24.656 -21.359 -8.391 1 91.62 272 LEU B N 1
ATOM 6949 C CA . LEU B 1 272 ? 23.688 -22.172 -7.676 1 91.62 272 LEU B CA 1
ATOM 6950 C C . LEU B 1 272 ? 23.484 -23.516 -8.375 1 91.62 272 LEU B C 1
ATOM 6952 O O . LEU B 1 272 ? 23.125 -23.562 -9.555 1 91.62 272 LEU B O 1
ATOM 6956 N N . LYS B 1 273 ? 23.719 -24.484 -7.625 1 91.12 273 LYS B N 1
ATOM 6957 C CA . LYS B 1 273 ? 23.516 -25.859 -8.094 1 91.12 273 LYS B CA 1
ATOM 6958 C C . LYS B 1 273 ? 22.328 -26.5 -7.41 1 91.12 273 LYS B C 1
ATOM 6960 O O . LYS B 1 273 ? 22.25 -26.562 -6.184 1 91.12 273 LYS B O 1
ATOM 6965 N N . GLU B 1 274 ? 21.438 -27.016 -8.227 1 91.81 274 GLU B N 1
ATOM 6966 C CA . GLU B 1 274 ? 20.25 -27.672 -7.672 1 91.81 274 GLU B CA 1
ATOM 6967 C C . GLU B 1 274 ? 20.609 -29.047 -7.098 1 91.81 274 GLU B C 1
ATOM 6969 O O . GLU B 1 274 ? 21.359 -29.812 -7.715 1 91.81 274 GLU B O 1
ATOM 6974 N N . LEU B 1 275 ? 20.109 -29.344 -5.918 1 92.81 275 LEU B N 1
ATOM 6975 C CA . LEU B 1 275 ? 20.438 -30.578 -5.215 1 92.81 275 LEU B CA 1
ATOM 6976 C C . LEU B 1 275 ? 19.391 -31.656 -5.457 1 92.81 275 LEU B C 1
ATOM 6978 O O . LEU B 1 275 ? 19.688 -32.844 -5.375 1 92.81 275 LEU B O 1
ATOM 6982 N N . HIS B 1 276 ? 18.266 -31.25 -5.633 1 91.81 276 HIS B N 1
ATOM 6983 C CA . HIS B 1 276 ? 17.078 -32.062 -5.836 1 91.81 276 HIS B CA 1
ATOM 6984 C C . HIS B 1 276 ? 16.062 -31.375 -6.738 1 91.81 276 HIS B C 1
ATOM 6986 O O . HIS B 1 276 ? 15.906 -30.156 -6.68 1 91.81 276 HIS B O 1
ATOM 6992 N N . HIS B 1 277 ? 15.422 -32.125 -7.605 1 89.5 277 HIS B N 1
ATOM 6993 C CA . HIS B 1 277 ? 14.492 -31.484 -8.539 1 89.5 277 HIS B CA 1
ATOM 6994 C C . HIS B 1 277 ? 13.375 -30.766 -7.797 1 89.5 277 HIS B C 1
ATOM 6996 O O . HIS B 1 277 ? 13.07 -31.094 -6.645 1 89.5 277 HIS B O 1
ATOM 7002 N N . ALA B 1 278 ? 12.766 -29.875 -8.398 1 90.75 278 ALA B N 1
ATOM 7003 C CA . ALA B 1 278 ? 11.711 -29.062 -7.801 1 90.75 278 ALA B CA 1
ATOM 7004 C C . ALA B 1 278 ? 10.5 -29.906 -7.422 1 90.75 278 ALA B C 1
ATOM 7006 O O . ALA B 1 278 ? 10.125 -30.828 -8.156 1 90.75 278 ALA B O 1
ATOM 7007 N N . THR B 1 279 ? 9.961 -29.688 -6.305 1 92.44 279 THR B N 1
ATOM 7008 C CA . THR B 1 279 ? 8.727 -30.297 -5.84 1 92.44 279 THR B CA 1
ATOM 7009 C C . THR B 1 279 ? 7.719 -29.234 -5.402 1 92.44 279 THR B C 1
ATOM 7011 O O . THR B 1 279 ? 8.062 -28.062 -5.277 1 92.44 279 THR B O 1
ATOM 7014 N N . GLY B 1 280 ? 6.5 -29.641 -5.27 1 92 280 GLY B N 1
ATOM 7015 C CA . GLY B 1 280 ? 5.465 -28.703 -4.855 1 92 280 GLY B CA 1
ATOM 7016 C C . GLY B 1 280 ? 4.062 -29.203 -5.168 1 92 280 GLY B C 1
ATOM 7017 O O . GLY B 1 280 ? 3.873 -30.359 -5.551 1 92 280 GLY B O 1
ATOM 7018 N N . ASP B 1 281 ? 3.082 -28.375 -4.891 1 91.38 281 ASP B N 1
ATOM 7019 C CA . ASP B 1 281 ? 1.676 -28.688 -5.133 1 91.38 281 ASP B CA 1
ATOM 7020 C C . ASP B 1 281 ? 0.824 -27.406 -5.078 1 91.38 281 ASP B C 1
ATOM 7022 O O . ASP B 1 281 ? 1.351 -26.312 -4.902 1 91.38 281 ASP B O 1
ATOM 7026 N N . ALA B 1 282 ? -0.469 -27.609 -5.395 1 90.38 282 ALA B N 1
ATOM 7027 C CA . ALA B 1 282 ? -1.427 -26.516 -5.285 1 90.38 282 ALA B CA 1
ATOM 7028 C C . ALA B 1 282 ? -1.769 -26.219 -3.828 1 90.38 282 ALA B C 1
ATOM 7030 O O . ALA B 1 282 ? -2.873 -26.531 -3.371 1 90.38 282 ALA B O 1
ATOM 7031 N N . LEU B 1 283 ? -0.853 -25.672 -3.109 1 92.25 283 LEU B N 1
ATOM 7032 C CA . LEU B 1 283 ? -0.974 -25.438 -1.672 1 92.25 283 LEU B CA 1
ATOM 7033 C C . LEU B 1 283 ? -0.843 -23.953 -1.341 1 92.25 283 LEU B C 1
ATOM 7035 O O . LEU B 1 283 ? -0.498 -23.594 -0.214 1 92.25 283 LEU B O 1
ATOM 7039 N N . GLY B 1 284 ? -1.075 -23.156 -2.266 1 93.25 284 GLY B N 1
ATOM 7040 C CA . GLY B 1 284 ? -0.819 -21.734 -2.09 1 93.25 284 GLY B CA 1
ATOM 7041 C C . GLY B 1 284 ? -1.946 -21.016 -1.379 1 93.25 284 GLY B C 1
ATOM 7042 O O . GLY B 1 284 ? -2.854 -21.641 -0.836 1 93.25 284 GLY B O 1
ATOM 7043 N N . GLY B 1 285 ? -1.907 -19.703 -1.363 1 93.25 285 GLY B N 1
ATOM 7044 C CA . GLY B 1 285 ? -2.812 -18.844 -0.622 1 93.25 285 GLY B CA 1
ATOM 7045 C C . GLY B 1 285 ? -4.254 -18.953 -1.081 1 93.25 285 GLY B C 1
ATOM 7046 O O . GLY B 1 285 ? -5.18 -18.656 -0.322 1 93.25 285 GLY B O 1
ATOM 7047 N N . THR B 1 286 ? -4.504 -19.375 -2.266 1 92.94 286 THR B N 1
ATOM 7048 C CA . THR B 1 286 ? -5.863 -19.5 -2.783 1 92.94 286 THR B CA 1
ATOM 7049 C C . THR B 1 286 ? -6.625 -20.594 -2.055 1 92.94 286 THR B C 1
ATOM 7051 O O . THR B 1 286 ? -7.855 -20.609 -2.045 1 92.94 286 THR B O 1
ATOM 7054 N N . ASN B 1 287 ? -5.895 -21.484 -1.492 1 94.31 287 ASN B N 1
ATOM 7055 C CA . ASN B 1 287 ? -6.551 -22.5 -0.671 1 94.31 287 ASN B CA 1
ATOM 7056 C C . ASN B 1 287 ? -7.199 -21.891 0.564 1 94.31 287 ASN B C 1
ATOM 7058 O O . ASN B 1 287 ? -8.234 -22.375 1.032 1 94.31 287 ASN B O 1
ATOM 7062 N N . VAL B 1 288 ? -6.598 -20.859 1.086 1 95.38 288 VAL B N 1
ATOM 7063 C CA . VAL B 1 288 ? -7.156 -20.141 2.221 1 95.38 288 VAL B CA 1
ATOM 7064 C C . VAL B 1 288 ? -8.492 -19.516 1.829 1 95.38 288 VAL B C 1
ATOM 7066 O O . VAL B 1 288 ? -9.469 -19.594 2.584 1 95.38 288 VAL B O 1
ATOM 7069 N N . ASP B 1 289 ? -8.531 -18.953 0.658 1 95.38 289 ASP B N 1
ATOM 7070 C CA . ASP B 1 289 ? -9.766 -18.391 0.13 1 95.38 289 ASP B CA 1
ATOM 7071 C C . ASP B 1 289 ? -10.852 -19.453 -0 1 95.38 289 ASP B C 1
ATOM 7073 O O . ASP B 1 289 ? -11.992 -19.234 0.417 1 95.38 289 ASP B O 1
ATOM 7077 N N . ARG B 1 290 ? -10.445 -20.516 -0.578 1 94.56 290 ARG B N 1
ATOM 7078 C CA . ARG B 1 290 ? -11.398 -21.609 -0.801 1 94.56 290 ARG B CA 1
ATOM 7079 C C . ARG B 1 290 ? -11.977 -22.109 0.518 1 94.56 290 ARG B C 1
ATOM 7081 O O . ARG B 1 290 ? -13.172 -22.375 0.614 1 94.56 290 ARG B O 1
ATOM 7088 N N . LYS B 1 291 ? -11.156 -22.266 1.491 1 96.19 291 LYS B N 1
ATOM 7089 C CA . LYS B 1 291 ? -11.617 -22.734 2.793 1 96.19 291 LYS B CA 1
ATOM 7090 C C . LYS B 1 291 ? -12.641 -21.781 3.4 1 96.19 291 LYS B C 1
ATOM 7092 O O . LYS B 1 291 ? -13.625 -22.219 3.998 1 96.19 291 LYS B O 1
ATOM 7097 N N . PHE B 1 292 ? -12.414 -20.531 3.318 1 97.44 292 PHE B N 1
ATOM 7098 C CA . PHE B 1 292 ? -13.32 -19.531 3.867 1 97.44 292 PHE B CA 1
ATOM 7099 C C . PHE B 1 292 ? -14.688 -19.609 3.191 1 97.44 292 PHE B C 1
ATOM 7101 O O . PHE B 1 292 ? -15.711 -19.719 3.865 1 97.44 292 PHE B O 1
ATOM 7108 N N . PHE B 1 293 ? -14.711 -19.531 1.899 1 97.25 293 PHE B N 1
ATOM 7109 C CA . PHE B 1 293 ? -15.977 -19.469 1.175 1 97.25 293 PHE B CA 1
ATOM 7110 C C . PHE B 1 293 ? -16.703 -20.812 1.227 1 97.25 293 PHE B C 1
ATOM 7112 O O . PHE B 1 293 ? -17.922 -20.859 1.202 1 97.25 293 PHE B O 1
ATOM 7119 N N . SER B 1 294 ? -15.93 -21.906 1.315 1 97.25 294 SER B N 1
ATOM 7120 C CA . SER B 1 294 ? -16.562 -23.203 1.549 1 97.25 294 SER B CA 1
ATOM 7121 C C . SER B 1 294 ? -17.281 -23.219 2.891 1 97.25 294 SER B C 1
ATOM 7123 O O . SER B 1 294 ? -18.359 -23.797 3.006 1 97.25 294 SER B O 1
ATOM 7125 N N . ALA B 1 295 ? -16.672 -22.641 3.902 1 97.56 295 ALA B N 1
ATOM 7126 C CA . ALA B 1 295 ? -17.312 -22.562 5.215 1 97.56 295 ALA B CA 1
ATOM 7127 C C . ALA B 1 295 ? -18.594 -21.734 5.156 1 97.56 295 ALA B C 1
ATOM 7129 O O . ALA B 1 295 ? -19.625 -22.125 5.703 1 97.56 295 ALA B O 1
ATOM 7130 N N . MET B 1 296 ? -18.531 -20.594 4.512 1 98.12 296 MET B N 1
ATOM 7131 C CA . MET B 1 296 ? -19.703 -19.75 4.352 1 98.12 296 MET B CA 1
ATOM 7132 C C . MET B 1 296 ? -20.828 -20.5 3.656 1 98.12 296 MET B C 1
ATOM 7134 O O . MET B 1 296 ? -21.984 -20.422 4.062 1 98.12 296 MET B O 1
ATOM 7138 N N . THR B 1 297 ? -20.453 -21.266 2.623 1 98.12 297 THR B N 1
ATOM 7139 C CA . THR B 1 297 ? -21.422 -22.062 1.87 1 98.12 297 THR B CA 1
ATOM 7140 C C . THR B 1 297 ? -22.031 -23.141 2.75 1 98.12 297 THR B C 1
ATOM 7142 O O . THR B 1 297 ? -23.234 -23.422 2.66 1 98.12 297 THR B O 1
ATOM 7145 N N . GLU B 1 298 ? -21.203 -23.719 3.539 1 97.62 298 GLU B N 1
ATOM 7146 C CA . GLU B 1 298 ? -21.688 -24.75 4.457 1 97.62 298 GLU B CA 1
ATOM 7147 C C . GLU B 1 298 ? -22.672 -24.156 5.465 1 97.62 298 GLU B C 1
ATOM 7149 O O . GLU B 1 298 ? -23.688 -24.766 5.777 1 97.62 298 GLU B O 1
ATOM 7154 N N . TRP B 1 299 ? -22.391 -22.984 5.949 1 98 299 TRP B N 1
ATOM 7155 C CA . TRP B 1 299 ? -23.219 -22.359 6.977 1 98 299 TRP B CA 1
ATOM 7156 C C . TRP B 1 299 ? -24.516 -21.812 6.379 1 98 299 TRP B C 1
ATOM 7158 O O . TRP B 1 299 ? -25.594 -22 6.953 1 98 299 TRP B O 1
ATOM 7168 N N . LEU B 1 300 ? -24.469 -21.156 5.215 1 98.19 300 LEU B N 1
ATOM 7169 C CA . LEU B 1 300 ? -25.609 -20.391 4.715 1 98.19 300 LEU B CA 1
ATOM 7170 C C . LEU B 1 300 ? -26.344 -21.172 3.625 1 98.19 300 LEU B C 1
ATOM 7172 O O . LEU B 1 300 ? -27.516 -20.891 3.344 1 98.19 300 LEU B O 1
ATOM 7176 N N . GLY B 1 301 ? -25.594 -22.062 2.916 1 97.94 301 GLY B N 1
ATOM 7177 C CA . GLY B 1 301 ? -26.203 -22.859 1.861 1 97.94 301 GLY B CA 1
ATOM 7178 C C . GLY B 1 301 ? -25.703 -22.5 0.477 1 97.94 301 GLY B C 1
ATOM 7179 O O . GLY B 1 301 ? -25.453 -21.328 0.185 1 97.94 301 GLY B O 1
ATOM 7180 N N . GLU B 1 302 ? -25.578 -23.453 -0.374 1 97.75 302 GLU B N 1
ATOM 7181 C CA . GLU B 1 302 ? -25.094 -23.281 -1.738 1 97.75 302 GLU B CA 1
ATOM 7182 C C . GLU B 1 302 ? -26.047 -22.406 -2.551 1 97.75 302 GLU B C 1
ATOM 7184 O O . GLU B 1 302 ? -25.609 -21.578 -3.355 1 97.75 302 GLU B O 1
ATOM 7189 N N . ASP B 1 303 ? -27.281 -22.594 -2.387 1 97.81 303 ASP B N 1
ATOM 7190 C CA . ASP B 1 303 ? -28.266 -21.828 -3.125 1 97.81 303 ASP B CA 1
ATOM 7191 C C . ASP B 1 303 ? -28.188 -20.344 -2.773 1 97.81 303 ASP B C 1
ATOM 7193 O O . ASP B 1 303 ? -28.281 -19.484 -3.654 1 97.81 303 ASP B O 1
ATOM 7197 N N . VAL B 1 304 ? -28.016 -20.031 -1.453 1 98.19 304 VAL B N 1
ATOM 7198 C CA . VAL B 1 304 ? -27.906 -18.656 -0.991 1 98.19 304 VAL B CA 1
ATOM 7199 C C . VAL B 1 304 ? -26.672 -18 -1.599 1 98.19 304 VAL B C 1
ATOM 7201 O O . VAL B 1 304 ? -26.75 -16.906 -2.152 1 98.19 304 VAL B O 1
ATOM 7204 N N . MET B 1 305 ? -25.547 -18.734 -1.532 1 97.88 305 MET B N 1
ATOM 7205 C CA . MET B 1 305 ? -24.281 -18.172 -2.004 1 97.88 305 MET B CA 1
ATOM 7206 C C . MET B 1 305 ? -24.297 -17.984 -3.516 1 97.88 305 MET B C 1
ATOM 7208 O O . MET B 1 305 ? -23.797 -16.969 -4.023 1 97.88 305 MET B O 1
ATOM 7212 N N . LYS B 1 306 ? -24.891 -18.859 -4.23 1 96.19 306 LYS B N 1
ATOM 7213 C CA . LYS B 1 306 ? -24.984 -18.766 -5.684 1 96.19 306 LYS B CA 1
ATOM 7214 C C . LYS B 1 306 ? -25.875 -17.594 -6.09 1 96.19 306 LYS B C 1
ATOM 7216 O O . LYS B 1 306 ? -25.547 -16.859 -7.035 1 96.19 306 LYS B O 1
ATOM 7221 N N . ARG B 1 307 ? -26.938 -17.453 -5.449 1 97 307 ARG B N 1
ATOM 7222 C CA . ARG B 1 307 ? -27.844 -16.344 -5.742 1 97 307 ARG B CA 1
ATOM 7223 C C . ARG B 1 307 ? -27.188 -15.008 -5.441 1 97 307 ARG B C 1
ATOM 7225 O O . ARG B 1 307 ? -27.359 -14.047 -6.188 1 97 307 ARG B O 1
ATOM 7232 N N . PHE B 1 308 ? -26.484 -14.945 -4.32 1 97.25 308 PHE B N 1
ATOM 7233 C CA . PHE B 1 308 ? -25.75 -13.727 -3.977 1 97.25 308 PHE B CA 1
ATOM 7234 C C . PHE B 1 308 ? -24.766 -13.359 -5.074 1 97.25 308 PHE B C 1
ATOM 7236 O O . PHE B 1 308 ? -24.703 -12.211 -5.512 1 97.25 308 PHE B O 1
ATOM 7243 N N . GLU B 1 309 ? -24.031 -14.32 -5.539 1 94.56 309 GLU B N 1
ATOM 7244 C CA . GLU B 1 309 ? -23.031 -14.125 -6.594 1 94.56 309 GLU B CA 1
ATOM 7245 C C . GLU B 1 309 ? -23.688 -13.625 -7.879 1 94.56 309 GLU B C 1
ATOM 7247 O O . GLU B 1 309 ? -23.141 -12.75 -8.562 1 94.56 309 GLU B O 1
ATOM 7252 N N . LYS B 1 310 ? -24.891 -14.086 -8.156 1 91.25 310 LYS B N 1
ATOM 7253 C CA . LYS B 1 310 ? -25.547 -13.805 -9.43 1 91.25 310 LYS B CA 1
ATOM 7254 C C . LYS B 1 310 ? -26.359 -12.516 -9.359 1 91.25 310 LYS B C 1
ATOM 7256 O O . LYS B 1 310 ? -26.375 -11.734 -10.312 1 91.25 310 LYS B O 1
ATOM 7261 N N . GLU B 1 311 ? -27.062 -12.281 -8.266 1 92.12 311 GLU B N 1
ATOM 7262 C CA . GLU B 1 311 ? -28 -11.172 -8.18 1 92.12 311 GLU B CA 1
ATOM 7263 C C . GLU B 1 311 ? -27.344 -9.93 -7.578 1 92.12 311 GLU B C 1
ATOM 7265 O O . GLU B 1 311 ? -27.859 -8.82 -7.738 1 92.12 311 GLU B O 1
ATOM 7270 N N . SER B 1 312 ? -26.266 -10.133 -6.863 1 94.44 312 SER B N 1
ATOM 7271 C CA . SER B 1 312 ? -25.516 -9.047 -6.25 1 94.44 312 SER B CA 1
ATOM 7272 C C . SER B 1 312 ? -24.031 -9.172 -6.539 1 94.44 312 SER B C 1
ATOM 7274 O O . SER B 1 312 ? -23.203 -9.172 -5.613 1 94.44 312 SER B O 1
ATOM 7276 N N . THR B 1 313 ? -23.781 -9.188 -7.848 1 93.25 313 THR B N 1
ATOM 7277 C CA . THR B 1 313 ? -22.422 -9.469 -8.32 1 93.25 313 THR B CA 1
ATOM 7278 C C . THR B 1 313 ? -21.438 -8.414 -7.824 1 93.25 313 THR B C 1
ATOM 7280 O O . THR B 1 313 ? -20.312 -8.727 -7.461 1 93.25 313 THR B O 1
ATOM 7283 N N . SER B 1 314 ? -21.844 -7.121 -7.84 1 93.38 314 SER B N 1
ATOM 7284 C CA . SER B 1 314 ? -20.969 -6.059 -7.371 1 93.38 314 SER B CA 1
ATOM 7285 C C . SER B 1 314 ? -20.578 -6.266 -5.91 1 93.38 314 SER B C 1
ATOM 7287 O O . SER B 1 314 ? -19.422 -6.062 -5.535 1 93.38 314 SER B O 1
ATOM 7289 N N . ASP B 1 315 ? -21.5 -6.66 -5.062 1 96.31 315 ASP B N 1
ATOM 7290 C CA . ASP B 1 315 ? -21.234 -6.934 -3.652 1 96.31 315 ASP B CA 1
ATOM 7291 C C . ASP B 1 315 ? -20.344 -8.164 -3.49 1 96.31 315 ASP B C 1
ATOM 7293 O O . ASP B 1 315 ? -19.469 -8.195 -2.623 1 96.31 315 ASP B O 1
ATOM 7297 N N . TRP B 1 316 ? -20.656 -9.156 -4.344 1 96.12 316 TRP B N 1
ATOM 7298 C CA . TRP B 1 316 ? -19.859 -10.375 -4.309 1 96.12 316 TRP B CA 1
ATOM 7299 C C . TRP B 1 316 ? -18.391 -10.07 -4.605 1 96.12 316 TRP B C 1
ATOM 7301 O O . TRP B 1 316 ? -17.5 -10.531 -3.893 1 96.12 316 TRP B O 1
ATOM 7311 N N . LEU B 1 317 ? -18.188 -9.305 -5.641 1 94.19 317 LEU B N 1
ATOM 7312 C CA . LEU B 1 317 ? -16.828 -8.93 -6.031 1 94.19 317 LEU B CA 1
ATOM 7313 C C . LEU B 1 317 ? -16.141 -8.133 -4.926 1 94.19 317 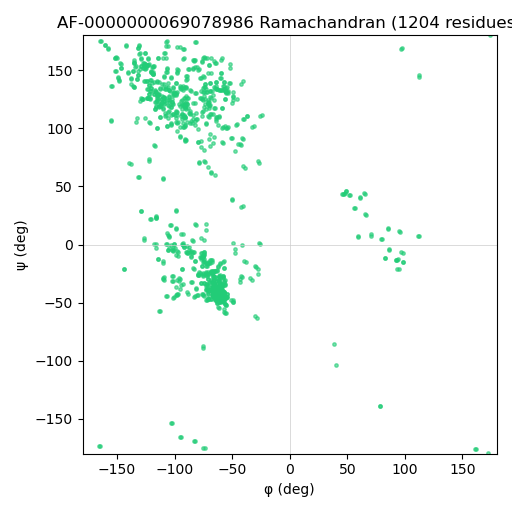LEU B C 1
ATOM 7315 O O . LEU B 1 317 ? -14.961 -8.344 -4.648 1 94.19 317 LEU B O 1
ATOM 7319 N N . GLU B 1 318 ? -16.844 -7.258 -4.332 1 94.25 318 GLU B N 1
ATOM 7320 C CA . GLU B 1 318 ? -16.297 -6.496 -3.207 1 94.25 318 GLU B CA 1
ATOM 7321 C C . GLU B 1 318 ? -15.969 -7.41 -2.031 1 94.25 318 GLU B C 1
ATOM 7323 O O . GLU B 1 318 ? -14.961 -7.207 -1.351 1 94.25 318 GLU B O 1
ATOM 7328 N N . PHE B 1 319 ? -16.844 -8.367 -1.754 1 96.5 319 PHE B N 1
ATOM 7329 C CA . PHE B 1 319 ? -16.625 -9.32 -0.676 1 96.5 319 PHE B CA 1
ATOM 7330 C C . PHE B 1 319 ? -15.344 -10.117 -0.902 1 96.5 319 PHE B C 1
ATOM 7332 O O . PHE B 1 319 ? -14.531 -10.266 0.013 1 96.5 319 PHE B O 1
ATOM 7339 N N . GLU B 1 320 ? -15.133 -10.555 -2.105 1 94.5 320 GLU B N 1
ATOM 7340 C CA . GLU B 1 320 ? -13.93 -11.305 -2.451 1 94.5 320 GLU B CA 1
ATOM 7341 C C . GLU B 1 320 ? -12.68 -10.453 -2.287 1 94.5 320 GLU B C 1
ATOM 7343 O O . GLU B 1 320 ? -11.664 -10.922 -1.763 1 94.5 320 GLU B O 1
ATOM 7348 N N . ARG B 1 321 ? -12.773 -9.273 -2.758 1 90.69 321 ARG B N 1
ATOM 7349 C CA . ARG B 1 321 ? -11.641 -8.359 -2.654 1 90.69 321 ARG B CA 1
ATOM 7350 C C . ARG B 1 321 ? -11.312 -8.055 -1.195 1 90.69 321 ARG B C 1
ATOM 7352 O O . ARG B 1 321 ? -10.148 -7.973 -0.816 1 90.69 321 ARG B O 1
ATOM 7359 N N . ASN B 1 322 ? -12.328 -7.828 -0.431 1 91.81 322 ASN B N 1
ATOM 7360 C CA . ASN B 1 322 ? -12.148 -7.555 0.991 1 91.81 322 ASN B CA 1
ATOM 7361 C C . ASN B 1 322 ? -11.477 -8.727 1.705 1 91.81 322 ASN B C 1
ATOM 7363 O O . ASN B 1 322 ? -10.625 -8.523 2.574 1 91.81 322 ASN B O 1
ATOM 7367 N N . PHE B 1 323 ? -11.922 -9.891 1.413 1 94.5 323 PHE B N 1
ATOM 7368 C CA . PHE B 1 323 ? -11.312 -11.055 2.049 1 94.5 323 PHE B CA 1
ATOM 7369 C C . PHE B 1 323 ? -9.836 -11.148 1.698 1 94.5 323 PHE B C 1
ATOM 7371 O O . PHE B 1 323 ? -9.008 -11.43 2.566 1 94.5 323 PHE B O 1
ATOM 7378 N N . GLU B 1 324 ? -9.531 -10.961 0.416 1 89.94 324 GLU B N 1
ATOM 7379 C CA . GLU B 1 324 ? -8.141 -11.016 -0.02 1 89.94 324 GLU B CA 1
ATOM 7380 C C . GLU B 1 324 ? -7.281 -10.008 0.735 1 89.94 324 GLU B C 1
ATOM 7382 O O . GLU B 1 324 ? -6.156 -10.312 1.13 1 89.94 324 GLU B O 1
ATOM 7387 N N . SER B 1 325 ? -7.816 -8.93 0.9 1 86.44 325 SER B N 1
ATOM 7388 C CA . SER B 1 325 ? -7.09 -7.867 1.594 1 86.44 325 SER B CA 1
ATOM 7389 C C . SER B 1 325 ? -6.949 -8.18 3.08 1 86.44 325 SER B C 1
ATOM 7391 O O . SER B 1 325 ? -5.859 -8.07 3.641 1 86.44 325 SER B O 1
ATOM 7393 N N . LYS B 1 326 ? -7.973 -8.586 3.775 1 89.06 326 LYS B N 1
ATOM 7394 C CA . LYS B 1 326 ? -7.996 -8.797 5.219 1 89.06 326 LYS B CA 1
ATOM 7395 C C . LYS B 1 326 ? -7.238 -10.07 5.605 1 89.06 326 LYS B C 1
ATOM 7397 O O . LYS B 1 326 ? -6.656 -10.141 6.688 1 89.06 326 LYS B O 1
ATOM 7402 N N . LYS B 1 327 ? -7.316 -11.031 4.711 1 89.31 327 LYS B N 1
ATOM 7403 C CA . LYS B 1 327 ? -6.594 -12.273 5 1 89.31 327 LYS B CA 1
ATOM 7404 C C . LYS B 1 327 ? -5.113 -12 5.234 1 89.31 327 LYS B C 1
ATOM 7406 O O . LYS B 1 327 ? -4.48 -12.648 6.07 1 89.31 327 LYS B O 1
ATOM 7411 N N . ARG B 1 328 ? -4.551 -11.047 4.539 1 83.94 328 ARG B N 1
ATOM 7412 C CA . ARG B 1 328 ? -3.135 -10.703 4.633 1 83.94 328 ARG B CA 1
ATOM 7413 C C . ARG B 1 328 ? -2.84 -9.953 5.93 1 83.94 328 ARG B C 1
ATOM 7415 O O . ARG B 1 328 ? -1.685 -9.859 6.352 1 83.94 328 ARG B O 1
ATOM 7422 N N . SER B 1 329 ? -3.898 -9.5 6.582 1 78.31 329 SER B N 1
ATOM 7423 C CA . SER B 1 329 ? -3.723 -8.711 7.797 1 78.31 329 SER B CA 1
ATOM 7424 C C . SER B 1 329 ? -3.867 -9.57 9.047 1 78.31 329 SER B C 1
ATOM 7426 O O . SER B 1 329 ? -3.645 -9.094 10.164 1 78.31 329 SER B O 1
ATOM 7428 N N . ILE B 1 330 ? -4.23 -10.781 8.836 1 84.5 330 ILE B N 1
ATOM 7429 C CA . ILE B 1 330 ? -4.402 -11.656 9.984 1 84.5 330 ILE B CA 1
ATOM 7430 C C . ILE B 1 330 ? -3.041 -11.945 10.617 1 84.5 330 ILE B C 1
ATOM 7432 O O . ILE B 1 330 ? -2.146 -12.484 9.961 1 84.5 330 ILE B O 1
ATOM 7436 N N . GLY B 1 331 ? -2.824 -11.469 11.781 1 78.56 331 GLY B N 1
ATOM 7437 C CA . GLY B 1 331 ? -1.547 -11.609 12.461 1 78.56 331 GLY B CA 1
ATOM 7438 C C . GLY B 1 331 ? -1.558 -12.672 13.539 1 78.56 331 GLY B C 1
ATOM 7439 O O . GLY B 1 331 ? -2.332 -13.633 13.469 1 78.56 331 GLY B O 1
ATOM 7440 N N . ARG B 1 332 ? -0.694 -12.477 14.5 1 78.19 332 ARG B N 1
ATOM 7441 C CA . ARG B 1 332 ? -0.443 -13.461 15.547 1 78.19 332 ARG B CA 1
ATOM 7442 C C . ARG B 1 332 ? -1.471 -13.336 16.672 1 78.19 332 ARG B C 1
ATOM 7444 O O . ARG B 1 332 ? -1.756 -14.312 17.375 1 78.19 332 ARG B O 1
ATOM 7451 N N . SER B 1 333 ? -2.119 -12.18 16.766 1 80.69 333 SER B N 1
ATOM 7452 C CA . SER B 1 333 ? -3.033 -11.93 17.875 1 80.69 333 SER B CA 1
ATOM 7453 C C . SER B 1 333 ? -4.332 -12.711 17.703 1 80.69 333 SER B C 1
ATOM 7455 O O . SER B 1 333 ? -4.844 -12.844 16.594 1 80.69 333 SER B O 1
ATOM 7457 N N . ASP B 1 334 ? -4.773 -13.266 18.828 1 85.31 334 ASP B N 1
ATOM 7458 C CA . ASP B 1 334 ? -6.027 -14.016 18.828 1 85.31 334 ASP B CA 1
ATOM 7459 C C . ASP B 1 334 ? -7.168 -13.18 19.406 1 85.31 334 ASP B C 1
ATOM 7461 O O . ASP B 1 334 ? -8.32 -13.617 19.438 1 85.31 334 ASP B O 1
ATOM 7465 N N . GLU B 1 335 ? -6.906 -12.055 19.828 1 80.12 335 GLU B N 1
ATOM 7466 C CA . GLU B 1 335 ? -7.875 -11.305 20.625 1 80.12 335 GLU B CA 1
ATOM 7467 C C . GLU B 1 335 ? -8.555 -10.227 19.781 1 80.12 335 GLU B C 1
ATOM 7469 O O . GLU B 1 335 ? -9.555 -9.648 20.203 1 80.12 335 GLU B O 1
ATOM 7474 N N . GLU B 1 336 ? -8.18 -10.164 18.578 1 84.31 336 GLU B N 1
ATOM 7475 C CA . GLU B 1 336 ? -8.766 -9.141 17.719 1 84.31 336 GLU B CA 1
ATOM 7476 C C . GLU B 1 336 ? -9.906 -9.711 16.875 1 84.31 336 GLU B C 1
ATOM 7478 O O . GLU B 1 336 ? -10.273 -10.883 17.031 1 84.31 336 GLU B O 1
ATOM 7483 N N . TYR B 1 337 ? -10.609 -8.812 16.234 1 89.19 337 TYR B N 1
ATOM 7484 C CA . TYR B 1 337 ? -11.695 -9.219 15.359 1 89.19 337 TYR B CA 1
ATOM 7485 C C . TYR B 1 337 ? -11.438 -8.781 13.93 1 89.19 337 TYR B C 1
ATOM 7487 O O . TYR B 1 337 ? -10.742 -7.785 13.695 1 89.19 337 TYR B O 1
ATOM 7495 N N . ILE B 1 338 ? -11.883 -9.562 13.031 1 91.81 338 ILE B N 1
ATOM 7496 C CA . ILE B 1 338 ? -11.922 -9.188 11.617 1 91.81 338 ILE B CA 1
ATOM 7497 C C . ILE B 1 338 ? -13.367 -9.102 11.141 1 91.81 338 ILE B C 1
ATOM 7499 O O . ILE B 1 338 ? -14.125 -10.07 11.273 1 91.81 338 ILE B O 1
ATOM 7503 N N . THR B 1 339 ? -13.719 -7.953 10.609 1 92.94 339 THR B N 1
ATOM 7504 C CA . THR B 1 339 ? -15.109 -7.715 10.234 1 92.94 339 THR B CA 1
ATOM 7505 C C . THR B 1 339 ? -15.242 -7.57 8.719 1 92.94 339 THR B C 1
ATOM 7507 O O . THR B 1 339 ? -14.469 -6.848 8.086 1 92.94 339 THR B O 1
ATOM 7510 N N . PHE B 1 340 ? -16.156 -8.305 8.117 1 95.31 340 PHE B N 1
ATOM 7511 C CA . PHE B 1 340 ? -16.531 -8.141 6.715 1 95.31 340 PHE B CA 1
ATOM 7512 C C . PHE B 1 340 ? -17.859 -7.391 6.594 1 95.31 340 PHE B C 1
ATOM 7514 O O . PHE B 1 340 ? -18.875 -7.836 7.121 1 95.31 340 PHE B O 1
ATOM 7521 N N . SER B 1 341 ? -17.828 -6.309 5.891 1 95.5 341 SER B N 1
ATOM 7522 C CA . SER B 1 341 ? -18.984 -5.43 5.801 1 95.5 341 SER B CA 1
ATOM 7523 C C . SER B 1 341 ? -19.641 -5.527 4.43 1 95.5 341 SER B C 1
ATOM 7525 O O . SER B 1 341 ? -19.156 -6.234 3.547 1 95.5 341 SER B O 1
ATOM 7527 N N . ASN B 1 342 ? -20.781 -4.859 4.246 1 96 342 ASN B N 1
ATOM 7528 C CA . ASN B 1 342 ? -21.531 -4.766 2.996 1 96 342 ASN B CA 1
ATOM 7529 C C . ASN B 1 342 ? -22.078 -6.125 2.566 1 96 342 ASN B C 1
ATOM 7531 O O . ASN B 1 342 ? -21.953 -6.508 1.402 1 96 342 ASN B O 1
ATOM 7535 N N . LEU B 1 343 ? -22.609 -6.801 3.57 1 97.62 343 LEU B N 1
ATOM 7536 C CA . LEU B 1 343 ? -23.172 -8.117 3.293 1 97.62 343 LEU B CA 1
ATOM 7537 C C . LEU B 1 343 ? -24.672 -8.133 3.557 1 97.62 343 LEU B C 1
ATOM 7539 O O . LEU B 1 343 ? -25.234 -9.172 3.887 1 97.62 343 LEU B O 1
ATOM 7543 N N . GLY B 1 344 ? -25.297 -6.961 3.488 1 96 344 GLY B N 1
ATOM 7544 C CA . GLY B 1 344 ? -26.734 -6.844 3.705 1 96 344 GLY B CA 1
ATOM 7545 C C . GLY B 1 344 ? -27.562 -7.652 2.719 1 96 344 GLY B C 1
ATOM 7546 O O . GLY B 1 344 ? -28.547 -8.289 3.098 1 96 344 GLY B O 1
ATOM 7547 N N . GLU B 1 345 ? -27.156 -7.621 1.448 1 96.31 345 GLU B N 1
ATOM 7548 C CA . GLU B 1 345 ? -27.875 -8.375 0.421 1 96.31 345 GLU B CA 1
ATOM 7549 C C . GLU B 1 345 ? -27.766 -9.875 0.661 1 96.31 345 GLU B C 1
ATOM 7551 O O . GLU B 1 345 ? -28.719 -10.617 0.409 1 96.31 345 GLU B O 1
ATOM 7556 N N . LEU B 1 346 ? -26.594 -10.32 1.108 1 97.69 346 LEU B N 1
ATOM 7557 C CA . LEU B 1 346 ? -26.422 -11.727 1.445 1 97.69 346 LEU B CA 1
ATOM 7558 C C . LEU B 1 346 ? -27.391 -12.141 2.547 1 97.69 346 LEU B C 1
ATOM 7560 O O . LEU B 1 346 ? -28.047 -13.188 2.445 1 97.69 346 LEU B O 1
ATOM 7564 N N . CYS B 1 347 ? -27.5 -11.328 3.551 1 97.5 347 CYS B N 1
ATOM 7565 C CA . CYS B 1 347 ? -28.391 -11.617 4.672 1 97.5 347 CYS B CA 1
ATOM 7566 C C . CYS B 1 347 ? -29.844 -11.578 4.23 1 97.5 347 CYS B C 1
ATOM 7568 O O . CYS B 1 347 ? -30.656 -12.398 4.676 1 97.5 347 CYS B O 1
ATOM 7570 N N . ARG B 1 348 ? -30.188 -10.609 3.396 1 96.5 348 ARG B N 1
ATOM 7571 C CA . ARG B 1 348 ? -31.562 -10.5 2.883 1 96.5 348 ARG B CA 1
ATOM 7572 C C . ARG B 1 348 ? -31.938 -11.75 2.092 1 96.5 348 ARG B C 1
ATOM 7574 O O . ARG B 1 348 ? -33.031 -12.305 2.285 1 96.5 348 ARG B O 1
ATOM 7581 N N . ILE B 1 349 ? -31.062 -12.172 1.192 1 97.62 349 ILE B N 1
ATOM 7582 C CA . ILE B 1 349 ? -31.312 -13.352 0.369 1 97.62 349 ILE B CA 1
ATOM 7583 C C . ILE B 1 349 ? -31.484 -14.578 1.261 1 97.62 349 ILE B C 1
ATOM 7585 O O . ILE B 1 349 ? -32.344 -15.406 1.021 1 97.62 349 ILE B O 1
ATOM 7589 N N . TYR B 1 350 ? -30.609 -14.688 2.27 1 98.25 350 TYR B N 1
ATOM 7590 C CA . TYR B 1 350 ? -30.734 -15.805 3.195 1 98.25 350 TYR B CA 1
ATOM 7591 C C . TYR B 1 350 ? -32.094 -15.812 3.863 1 98.25 350 TYR B C 1
ATOM 7593 O O . TYR B 1 350 ? -32.75 -16.844 3.936 1 98.25 350 TYR B O 1
ATOM 7601 N N . LYS B 1 351 ? -32.531 -14.703 4.367 1 97.56 351 LYS B N 1
ATOM 7602 C CA . LYS B 1 351 ? -33.812 -14.602 5.039 1 97.56 351 LYS B CA 1
ATOM 7603 C C . LYS B 1 351 ? -34.969 -14.969 4.102 1 97.56 351 LYS B C 1
ATOM 7605 O O . LYS B 1 351 ? -35.938 -15.625 4.512 1 97.56 351 LYS B O 1
ATOM 7610 N N . GLU B 1 352 ? -34.875 -14.539 2.92 1 97.5 352 GLU B N 1
ATOM 7611 C CA . GLU B 1 352 ? -35.906 -14.828 1.924 1 97.5 352 GLU B CA 1
ATOM 7612 C C . GLU B 1 352 ? -36 -16.328 1.632 1 97.5 352 GLU B C 1
ATOM 7614 O O . GLU B 1 352 ? -37.094 -16.875 1.506 1 97.5 352 GLU B O 1
ATOM 7619 N N . LEU B 1 353 ? -34.875 -16.938 1.521 1 97.44 353 LEU B N 1
ATOM 7620 C CA . LEU B 1 353 ? -34.844 -18.328 1.096 1 97.44 353 LEU B CA 1
ATOM 7621 C C . LEU B 1 353 ? -35.031 -19.266 2.283 1 97.44 353 LEU B C 1
ATOM 7623 O O . LEU B 1 353 ? -35.625 -20.344 2.141 1 97.44 353 LEU B O 1
ATOM 7627 N N . LYS B 1 354 ? -34.531 -18.844 3.49 1 96.88 354 LYS B N 1
ATOM 7628 C CA . LYS B 1 354 ? -34.531 -19.781 4.617 1 96.88 354 LYS B CA 1
ATOM 7629 C C . LYS B 1 354 ? -35.531 -19.375 5.68 1 96.88 354 LYS B C 1
ATOM 7631 O O . LYS B 1 354 ? -35.875 -20.172 6.562 1 96.88 354 LYS B O 1
ATOM 7636 N N . GLY B 1 355 ? -36.031 -18.203 5.641 1 96.06 355 GLY B N 1
ATOM 7637 C CA . GLY B 1 355 ? -37.094 -17.766 6.516 1 96.06 355 GLY B CA 1
ATOM 7638 C C . GLY B 1 355 ? -36.625 -17.375 7.902 1 96.06 355 GLY B C 1
ATOM 7639 O O . GLY B 1 355 ? -37.438 -17.125 8.805 1 96.06 355 GLY B O 1
ATOM 7640 N N . SER B 1 356 ? -35.375 -17.375 8.125 1 95.38 356 SER B N 1
ATOM 7641 C CA . SER B 1 356 ? -34.781 -16.969 9.398 1 95.38 356 SER B CA 1
ATOM 7642 C C . SER B 1 356 ? -33.625 -15.992 9.203 1 95.38 356 SER B C 1
ATOM 7644 O O . SER B 1 356 ? -33.188 -15.773 8.07 1 95.38 356 SER B O 1
ATOM 7646 N N . SER B 1 357 ? -33.188 -15.422 10.297 1 95.75 357 SER B N 1
ATOM 7647 C CA . SER B 1 357 ? -32.094 -14.469 10.211 1 95.75 357 SER B CA 1
ATOM 7648 C C . SER B 1 357 ? -30.75 -15.188 10.188 1 95.75 357 SER B C 1
ATOM 7650 O O . SER B 1 357 ? -30.656 -16.344 10.594 1 95.75 357 SER B O 1
ATOM 7652 N N . VAL B 1 358 ? -29.719 -14.539 9.688 1 96.44 358 VAL B N 1
ATOM 7653 C CA . VAL B 1 358 ? -28.375 -15.094 9.68 1 96.44 358 VAL B CA 1
ATOM 7654 C C . VAL B 1 358 ? -27.859 -15.25 11.109 1 96.44 358 VAL B C 1
ATOM 7656 O O . VAL B 1 358 ? -27.141 -16.203 11.414 1 96.44 358 VAL B O 1
ATOM 7659 N N . LYS B 1 359 ? -28.281 -14.328 11.922 1 94.81 359 LYS B N 1
ATOM 7660 C CA . LYS B 1 359 ? -27.906 -14.406 13.336 1 94.81 359 LYS B CA 1
ATOM 7661 C C . LYS B 1 359 ? -28.344 -15.742 13.945 1 94.81 359 LYS B C 1
ATOM 7663 O O . LYS B 1 359 ? -27.562 -16.406 14.617 1 94.81 359 LYS B O 1
ATOM 7668 N N . SER B 1 360 ? -29.594 -16.031 13.742 1 94.81 360 SER B N 1
ATOM 7669 C CA . SER B 1 360 ? -30.125 -17.297 14.258 1 94.81 360 SER B CA 1
ATOM 7670 C C . SER B 1 360 ? -29.375 -18.484 13.68 1 94.81 360 SER B C 1
ATOM 7672 O O . SER B 1 360 ? -29.172 -19.484 14.367 1 94.81 360 SER B O 1
ATOM 7674 N N . ARG B 1 361 ? -29.016 -18.359 12.469 1 95.5 361 ARG B N 1
ATOM 7675 C CA . ARG B 1 361 ? -28.281 -19.438 11.812 1 95.5 361 ARG B CA 1
ATOM 7676 C C . ARG B 1 361 ? -26.922 -19.656 12.461 1 95.5 361 ARG B C 1
ATOM 7678 O O . ARG B 1 361 ? -26.469 -20.797 12.594 1 95.5 361 ARG B O 1
ATOM 7685 N N . MET B 1 362 ? -26.234 -18.609 12.828 1 95.5 362 MET B N 1
ATOM 7686 C CA . MET B 1 362 ? -24.922 -18.734 13.484 1 95.5 362 MET B CA 1
ATOM 7687 C C . MET B 1 362 ? -25.047 -19.516 14.789 1 95.5 362 MET B C 1
ATOM 7689 O O . MET B 1 362 ? -24.172 -20.312 15.125 1 95.5 362 MET B O 1
ATOM 7693 N N . THR B 1 363 ? -26.109 -19.297 15.477 1 93.44 363 THR B N 1
ATOM 7694 C CA . THR B 1 363 ? -26.375 -20.031 16.719 1 93.44 363 THR B CA 1
ATOM 7695 C C . THR B 1 363 ? -26.609 -21.5 16.422 1 93.44 363 THR B C 1
ATOM 7697 O O . THR B 1 363 ? -26.094 -22.375 17.125 1 93.44 363 THR B O 1
ATOM 7700 N N . GLU B 1 364 ? -27.359 -21.75 15.43 1 95.38 364 GLU B N 1
ATOM 7701 C CA . GLU B 1 364 ? -27.641 -23.125 15.031 1 95.38 364 GLU B CA 1
ATOM 7702 C C . GLU B 1 364 ? -26.359 -23.859 14.672 1 95.38 364 GLU B C 1
ATOM 7704 O O . GLU B 1 364 ? -26.234 -25.062 14.914 1 95.38 364 GLU B O 1
ATOM 7709 N N . CYS B 1 365 ? -25.438 -23.125 14.078 1 96.19 365 CYS B N 1
ATOM 7710 C CA . CYS B 1 365 ? -24.172 -23.703 13.648 1 96.19 365 CYS B CA 1
ATOM 7711 C C . CYS B 1 365 ? -23.172 -23.75 14.789 1 96.19 365 CYS B C 1
ATOM 7713 O O . CYS B 1 365 ? -22.016 -24.125 14.594 1 96.19 365 CYS B O 1
ATOM 7715 N N . LYS B 1 366 ? -23.609 -23.328 16.016 1 95.19 366 LYS B N 1
ATOM 7716 C CA . LYS B 1 366 ? -22.766 -23.328 17.219 1 95.19 366 LYS B CA 1
ATOM 7717 C C . LYS B 1 366 ? -21.547 -22.422 17.031 1 95.19 366 LYS B C 1
ATOM 7719 O O . LYS B 1 366 ? -20.422 -22.828 17.359 1 95.19 366 LYS B O 1
ATOM 7724 N N . LEU B 1 367 ? -21.766 -21.281 16.406 1 95.88 367 LEU B N 1
ATOM 7725 C CA . LEU B 1 367 ? -20.688 -20.328 16.141 1 95.88 367 LEU B CA 1
ATOM 7726 C C . LEU B 1 367 ? -20.75 -19.156 17.109 1 95.88 367 LEU B C 1
ATOM 7728 O O . LEU B 1 367 ? -20.094 -18.125 16.906 1 95.88 367 LEU B O 1
ATOM 7732 N N . GLU B 1 368 ? -21.484 -19.375 18.172 1 89.94 368 GLU B N 1
ATOM 7733 C CA . GLU B 1 368 ? -21.578 -18.328 19.172 1 89.94 368 GLU B CA 1
ATOM 7734 C C . GLU B 1 368 ? -20.219 -18 19.766 1 89.94 368 GLU B C 1
ATOM 7736 O O . GLU B 1 368 ? -19.453 -18.906 20.125 1 89.94 368 GLU B O 1
ATOM 7741 N N . GLY B 1 369 ? -19.953 -16.719 19.828 1 88.44 369 GLY B N 1
ATOM 7742 C CA . GLY B 1 369 ? -18.672 -16.297 20.359 1 88.44 369 GLY B CA 1
ATOM 7743 C C . GLY B 1 369 ? -17.547 -16.344 19.328 1 88.44 369 GLY B C 1
ATOM 7744 O O . GLY B 1 369 ? -16.469 -15.789 19.562 1 88.44 369 GLY B O 1
ATOM 7745 N N . LYS B 1 370 ? -17.812 -16.953 18.219 1 94.88 370 LYS B N 1
ATOM 7746 C CA . LYS B 1 370 ? -16.812 -17.078 17.172 1 94.88 370 LYS B CA 1
ATOM 7747 C C . LYS B 1 370 ? -17.141 -16.156 15.992 1 94.88 370 LYS B C 1
ATOM 7749 O O . LYS B 1 370 ? -16.25 -15.5 15.453 1 94.88 370 LYS B O 1
ATOM 7754 N N . VAL B 1 371 ? -18.359 -16.141 15.625 1 96 371 VAL B N 1
ATOM 7755 C CA . VAL B 1 371 ? -18.859 -15.297 14.555 1 96 371 VAL B CA 1
ATOM 7756 C C . VAL B 1 371 ? -20.078 -14.523 15.039 1 96 371 VAL B C 1
ATOM 7758 O O . VAL B 1 371 ? -21.047 -15.109 15.547 1 96 371 VAL B O 1
ATOM 7761 N N . SER B 1 372 ? -20.047 -13.211 14.906 1 94.5 372 SER B N 1
ATOM 7762 C CA . SER B 1 372 ? -21.172 -12.367 15.273 1 94.5 372 SER B CA 1
ATOM 7763 C C . SER B 1 372 ? -21.672 -11.562 14.078 1 94.5 372 SER B C 1
ATOM 7765 O O . SER B 1 372 ? -20.906 -11.242 13.172 1 94.5 372 SER B O 1
ATOM 7767 N N . ILE B 1 373 ? -22.953 -11.32 14.117 1 95.44 373 ILE B N 1
ATOM 7768 C CA . ILE B 1 373 ? -23.578 -10.562 13.047 1 95.44 373 ILE B CA 1
ATOM 7769 C C . ILE B 1 373 ? -23.938 -9.164 13.539 1 95.44 373 ILE B C 1
ATOM 7771 O O . ILE B 1 373 ? -24.453 -9 14.648 1 95.44 373 ILE B O 1
ATOM 7775 N N . VAL B 1 374 ? -23.625 -8.172 12.703 1 93.31 374 VAL B N 1
ATOM 7776 C CA . VAL B 1 374 ? -23.922 -6.793 13.055 1 93.31 374 VAL B CA 1
ATOM 7777 C C . VAL B 1 374 ? -25 -6.246 12.117 1 93.31 374 VAL B C 1
ATOM 7779 O O . VAL B 1 374 ? -24.734 -6.035 10.93 1 93.31 374 VAL B O 1
ATOM 7782 N N . LYS B 1 375 ? -26.219 -6.008 12.57 1 92.5 375 LYS B N 1
ATOM 7783 C CA . LYS B 1 375 ? -27.344 -5.367 11.883 1 92.5 375 LYS B CA 1
ATOM 7784 C C . LYS B 1 375 ? -27.656 -6.086 10.578 1 92.5 375 LYS B C 1
ATOM 7786 O O . LYS B 1 375 ? -27.953 -5.445 9.562 1 92.5 375 LYS B O 1
ATOM 7791 N N . GLU B 1 376 ? -27.422 -7.375 10.539 1 94.56 376 GLU B N 1
ATOM 7792 C CA . GLU B 1 376 ? -27.656 -8.195 9.352 1 94.56 376 GLU B CA 1
ATOM 7793 C C . GLU B 1 376 ? -26.969 -7.594 8.125 1 94.56 376 GLU B C 1
ATOM 7795 O O . GLU B 1 376 ? -27.594 -7.469 7.066 1 94.56 376 GLU B O 1
ATOM 7800 N N . ASN B 1 377 ? -25.766 -7.141 8.328 1 95.44 377 ASN B N 1
ATOM 7801 C CA . ASN B 1 377 ? -25.031 -6.496 7.25 1 95.44 377 ASN B CA 1
ATOM 7802 C C . ASN B 1 377 ? -23.547 -6.82 7.316 1 95.44 377 ASN B C 1
ATOM 7804 O O . ASN B 1 377 ? -22.812 -6.637 6.336 1 95.44 377 ASN B O 1
ATOM 7808 N N . LYS B 1 378 ? -23.078 -7.238 8.547 1 95.75 378 LYS B N 1
ATOM 7809 C CA . LYS B 1 378 ? -21.656 -7.496 8.742 1 95.75 378 LYS B CA 1
ATOM 7810 C C . LYS B 1 378 ? -21.422 -8.828 9.445 1 95.75 378 LYS B C 1
ATOM 7812 O O . LYS B 1 378 ? -22.219 -9.227 10.305 1 95.75 378 LYS B O 1
ATOM 7817 N N . PHE B 1 379 ? -20.422 -9.523 9.078 1 96.44 379 PHE B N 1
ATOM 7818 C CA . PHE B 1 379 ? -19.922 -10.711 9.766 1 96.44 379 PHE B CA 1
ATOM 7819 C C . PHE B 1 379 ? -18.641 -10.406 10.523 1 96.44 379 PHE B C 1
ATOM 7821 O O . PHE B 1 379 ? -17.641 -9.977 9.93 1 96.44 379 PHE B O 1
ATOM 7828 N N . ARG B 1 380 ? -18.656 -10.586 11.789 1 94.81 380 ARG B N 1
ATOM 7829 C CA . ARG B 1 380 ? -17.516 -10.328 12.656 1 94.81 380 ARG B CA 1
ATOM 7830 C C . ARG B 1 380 ? -16.922 -11.633 13.195 1 94.81 380 ARG B C 1
ATOM 7832 O O . ARG B 1 380 ? -17.578 -12.336 13.969 1 94.81 380 ARG B O 1
ATOM 7839 N N . PHE B 1 381 ? -15.688 -11.898 12.836 1 95.38 381 PHE B N 1
ATOM 7840 C CA . PHE B 1 381 ? -15.016 -13.133 13.227 1 95.38 381 PHE B CA 1
ATOM 7841 C C . PHE B 1 381 ? -14 -12.875 14.328 1 95.38 381 PHE B C 1
ATOM 7843 O O . PHE B 1 381 ? -13.234 -11.914 14.258 1 95.38 381 PHE B O 1
ATOM 7850 N N . LYS B 1 382 ? -14.039 -13.695 15.328 1 93.5 382 LYS B N 1
ATOM 7851 C CA . LYS B 1 382 ? -12.883 -13.734 16.219 1 93.5 382 LYS B CA 1
ATOM 7852 C C . LYS B 1 382 ? -11.641 -14.211 15.477 1 93.5 382 LYS B C 1
ATOM 7854 O O . LYS B 1 382 ? -11.664 -15.234 14.797 1 93.5 382 LYS B O 1
ATOM 7859 N N . THR B 1 383 ? -10.539 -13.547 15.656 1 92.31 383 THR B N 1
ATOM 7860 C CA . THR B 1 383 ? -9.359 -13.789 14.836 1 92.31 383 THR B CA 1
ATOM 7861 C C . THR B 1 383 ? -8.812 -15.195 15.062 1 92.31 383 THR B C 1
ATOM 7863 O O . THR B 1 383 ? -8.398 -15.867 14.117 1 92.31 383 THR B O 1
ATOM 7866 N N . GLY B 1 384 ? -8.773 -15.586 16.344 1 92.38 384 GLY B N 1
ATOM 7867 C CA . GLY B 1 384 ? -8.305 -16.938 16.625 1 92.38 384 GLY B CA 1
ATOM 7868 C C . GLY B 1 384 ? -9.086 -18 15.883 1 92.38 384 GLY B C 1
ATOM 7869 O O . GLY B 1 384 ? -8.5 -18.938 15.32 1 92.38 384 GLY B O 1
ATOM 7870 N N . PHE B 1 385 ? -10.391 -17.875 15.891 1 94.94 385 PHE B N 1
ATOM 7871 C CA . PHE B 1 385 ? -11.25 -18.828 15.211 1 94.94 385 PHE B CA 1
ATOM 7872 C C . PHE B 1 385 ? -11.016 -18.797 13.703 1 94.94 385 PHE B C 1
ATOM 7874 O O . PHE B 1 385 ? -10.906 -19.828 13.055 1 94.94 385 PHE B O 1
ATOM 7881 N N . LEU B 1 386 ? -10.969 -17.578 13.156 1 95 386 LEU B N 1
ATOM 7882 C CA . LEU B 1 386 ? -10.789 -17.422 11.719 1 95 386 LEU B CA 1
ATOM 7883 C C . LEU B 1 386 ? -9.461 -18.016 11.266 1 95 386 LEU B C 1
ATOM 7885 O O . LEU B 1 386 ? -9.391 -18.672 10.227 1 95 386 LEU B O 1
ATOM 7889 N N . LYS B 1 387 ? -8.453 -17.875 11.992 1 93.5 387 LYS B N 1
ATOM 7890 C CA . LYS B 1 387 ? -7.137 -18.438 11.703 1 93.5 387 LYS B CA 1
ATOM 7891 C C . LYS B 1 387 ? -7.207 -19.969 11.586 1 93.5 387 LYS B C 1
ATOM 7893 O O . LYS B 1 387 ? -6.695 -20.531 10.625 1 93.5 387 LYS B O 1
ATOM 7898 N N . ASP B 1 388 ? -7.812 -20.484 12.508 1 93.88 388 ASP B N 1
ATOM 7899 C CA . ASP B 1 388 ? -7.934 -21.938 12.523 1 93.88 388 ASP B CA 1
ATOM 7900 C C . ASP B 1 388 ? -8.773 -22.438 11.344 1 93.88 388 ASP B C 1
ATOM 7902 O O . ASP B 1 388 ? -8.461 -23.469 10.75 1 93.88 388 ASP B O 1
ATOM 7906 N N . LEU B 1 389 ? -9.742 -21.703 11.062 1 94.81 389 LEU B N 1
ATOM 7907 C CA . LEU B 1 389 ? -10.68 -22.078 10.008 1 94.81 389 LEU B CA 1
ATOM 7908 C C . LEU B 1 389 ? -9.992 -22.078 8.648 1 94.81 389 LEU B C 1
ATOM 7910 O O . LEU B 1 389 ? -10.188 -23 7.844 1 94.81 389 LEU B O 1
ATOM 7914 N N . VAL B 1 390 ? -9.148 -21.062 8.414 1 95.25 390 VAL B N 1
ATOM 7915 C CA . VAL B 1 390 ? -8.766 -20.859 7.016 1 95.25 390 VAL B CA 1
ATOM 7916 C C . VAL B 1 390 ? -7.309 -21.25 6.816 1 95.25 390 VAL B C 1
ATOM 7918 O O . VAL B 1 390 ? -6.91 -21.641 5.715 1 95.25 390 VAL B O 1
ATOM 7921 N N . TYR B 1 391 ? -6.41 -21.172 7.824 1 94.5 391 TYR B N 1
ATOM 7922 C CA . TYR B 1 391 ? -4.977 -21.359 7.625 1 94.5 391 TYR B CA 1
ATOM 7923 C C . TYR B 1 391 ? -4.543 -22.75 8.078 1 94.5 391 TYR B C 1
ATOM 7925 O O . TYR B 1 391 ? -3.58 -23.312 7.539 1 94.5 391 TYR B O 1
ATOM 7933 N N . ARG B 1 392 ? -5.156 -23.344 9.047 1 93.56 392 ARG B N 1
ATOM 7934 C CA . ARG B 1 392 ? -4.637 -24.516 9.734 1 93.56 392 ARG B CA 1
ATOM 7935 C C . ARG B 1 392 ? -4.367 -25.641 8.742 1 93.56 392 ARG B C 1
ATOM 7937 O O . ARG B 1 392 ? -3.246 -26.156 8.664 1 93.56 392 ARG B O 1
ATOM 7944 N N . GLU B 1 393 ? -5.367 -26.062 8.039 1 94.31 393 GLU B N 1
ATOM 7945 C CA . GLU B 1 393 ? -5.219 -27.203 7.125 1 94.31 393 GLU B CA 1
ATOM 7946 C C . GLU B 1 393 ? -4.215 -26.891 6.023 1 94.31 393 GLU B C 1
ATOM 7948 O O . GLU B 1 393 ? -3.381 -27.734 5.684 1 94.31 393 GLU B O 1
ATOM 7953 N N . THR B 1 394 ? -4.309 -25.734 5.449 1 93.75 394 THR B N 1
ATOM 7954 C CA . THR B 1 394 ? -3.424 -25.328 4.363 1 93.75 394 THR B CA 1
ATOM 7955 C C . THR B 1 394 ? -1.969 -25.328 4.82 1 93.75 394 THR B C 1
ATOM 7957 O O . THR B 1 394 ? -1.091 -25.828 4.117 1 93.75 394 THR B O 1
ATOM 7960 N N . ILE B 1 395 ? -1.7 -24.797 5.977 1 96 395 ILE B N 1
ATOM 7961 C CA . ILE B 1 395 ? -0.344 -24.703 6.508 1 96 395 ILE B CA 1
ATOM 7962 C C . ILE B 1 395 ? 0.152 -26.094 6.91 1 96 395 ILE B C 1
ATOM 7964 O O . ILE B 1 395 ? 1.315 -26.422 6.68 1 96 395 ILE B O 1
ATOM 7968 N N . CYS B 1 396 ? -0.714 -26.922 7.461 1 95.94 396 CYS B N 1
ATOM 7969 C CA . CYS B 1 396 ? -0.337 -28.281 7.836 1 95.94 396 CYS B CA 1
ATOM 7970 C C . CYS B 1 396 ? 0.056 -29.094 6.609 1 95.94 396 CYS B C 1
ATOM 7972 O O . CYS B 1 396 ? 1.008 -29.875 6.656 1 95.94 396 CYS B O 1
ATOM 7974 N N . ASP B 1 397 ? -0.712 -28.922 5.555 1 95.75 397 ASP B N 1
ATOM 7975 C CA . ASP B 1 397 ? -0.395 -29.625 4.316 1 95.75 397 ASP B CA 1
ATOM 7976 C C . ASP B 1 397 ? 0.98 -29.219 3.793 1 95.75 397 ASP B C 1
ATOM 7978 O O . ASP B 1 397 ? 1.75 -30.062 3.336 1 95.75 397 ASP B O 1
ATOM 7982 N N . LEU B 1 398 ? 1.275 -27.969 3.826 1 95.81 398 LEU B N 1
ATOM 7983 C CA . LEU B 1 398 ? 2.562 -27.453 3.373 1 95.81 398 LEU B CA 1
ATOM 7984 C C . LEU B 1 398 ? 3.699 -28 4.23 1 95.81 398 LEU B C 1
ATOM 7986 O O . LEU B 1 398 ? 4.719 -28.453 3.705 1 95.81 398 LEU B O 1
ATOM 7990 N N . VAL B 1 399 ? 3.531 -28 5.523 1 96.62 399 VAL B N 1
ATOM 7991 C CA . VAL B 1 399 ? 4.551 -28.453 6.457 1 96.62 399 VAL B CA 1
ATOM 7992 C C . VAL B 1 399 ? 4.781 -29.953 6.277 1 96.62 399 VAL B C 1
ATOM 7994 O O . VAL B 1 399 ? 5.918 -30.422 6.324 1 96.62 399 VAL B O 1
ATOM 7997 N N . SER B 1 400 ? 3.711 -30.641 6.105 1 96.62 400 SER B N 1
ATOM 7998 C CA . SER B 1 400 ? 3.816 -32.094 5.855 1 96.62 400 SER B CA 1
ATOM 7999 C C . SER B 1 400 ? 4.629 -32.375 4.598 1 96.62 400 SER B C 1
ATOM 8001 O O . SER B 1 400 ? 5.395 -33.344 4.551 1 96.62 400 SER B O 1
ATOM 8003 N N . HIS B 1 401 ? 4.387 -31.547 3.596 1 95.5 401 HIS B N 1
ATOM 8004 C CA . HIS B 1 401 ? 5.16 -31.688 2.363 1 95.5 401 HIS B CA 1
ATOM 8005 C C . HIS B 1 401 ? 6.648 -31.484 2.625 1 95.5 401 HIS B C 1
ATOM 8007 O O . HIS B 1 401 ? 7.477 -32.25 2.121 1 95.5 401 HIS B O 1
ATOM 8013 N N . LEU B 1 402 ? 7.043 -30.516 3.391 1 96.5 402 LEU B N 1
ATOM 8014 C CA . LEU B 1 402 ? 8.438 -30.234 3.707 1 96.5 402 LEU B CA 1
ATOM 8015 C C . LEU B 1 402 ? 9.047 -31.359 4.539 1 96.5 402 LEU B C 1
ATOM 8017 O O . LEU B 1 402 ? 10.188 -31.766 4.312 1 96.5 402 LEU B O 1
ATOM 8021 N N . GLU B 1 403 ? 8.289 -31.875 5.477 1 96.31 403 GLU B N 1
ATOM 8022 C CA . GLU B 1 403 ? 8.766 -33 6.305 1 96.31 403 GLU B CA 1
ATOM 8023 C C . GLU B 1 403 ? 9.102 -34.219 5.457 1 96.31 403 GLU B C 1
ATOM 8025 O O . GLU B 1 403 ? 10.133 -34.844 5.656 1 96.31 403 GLU B O 1
ATOM 8030 N N . LYS B 1 404 ? 8.211 -34.5 4.547 1 94.88 404 LYS B N 1
ATOM 8031 C CA . LYS B 1 404 ? 8.438 -35.625 3.648 1 94.88 404 LYS B CA 1
ATOM 8032 C C . LYS B 1 404 ? 9.672 -35.406 2.779 1 94.88 404 LYS B C 1
ATOM 8034 O O . LYS B 1 404 ? 10.438 -36.312 2.521 1 94.88 404 LYS B O 1
ATOM 8039 N N . LEU B 1 405 ? 9.82 -34.188 2.35 1 93.88 405 LEU B N 1
ATOM 8040 C CA . LEU B 1 405 ? 10.953 -33.875 1.493 1 93.88 405 LEU B CA 1
ATOM 8041 C C . LEU B 1 405 ? 12.266 -34 2.248 1 93.88 405 LEU B C 1
ATOM 8043 O O . LEU B 1 405 ? 13.25 -34.5 1.694 1 93.88 405 LEU B O 1
ATOM 8047 N N . PHE B 1 406 ? 12.289 -33.656 3.477 1 95 406 PHE B N 1
ATOM 8048 C CA . PHE B 1 406 ? 13.516 -33.656 4.266 1 95 406 PHE B CA 1
ATOM 8049 C C . PHE B 1 406 ? 13.922 -35.094 4.625 1 95 406 PHE B C 1
ATOM 8051 O O . PHE B 1 406 ? 15.023 -35.312 5.145 1 95 406 PHE B O 1
ATOM 8058 N N . LEU B 1 407 ? 13.086 -36.062 4.312 1 93.81 407 LEU B N 1
ATOM 8059 C CA . LEU B 1 407 ? 13.453 -37.469 4.465 1 93.81 407 LEU B CA 1
ATOM 8060 C C . LEU B 1 407 ? 14.391 -37.906 3.342 1 93.81 407 LEU B C 1
ATOM 8062 O O . LEU B 1 407 ? 15.07 -38.938 3.457 1 93.81 407 LEU B O 1
ATOM 8066 N N . ASN B 1 408 ? 14.391 -37.125 2.287 1 92.19 408 ASN B N 1
ATOM 8067 C CA . ASN B 1 408 ? 15.305 -37.406 1.184 1 92.19 408 ASN B CA 1
ATOM 8068 C C . ASN B 1 408 ? 16.75 -37.062 1.544 1 92.19 408 ASN B C 1
ATOM 8070 O O . ASN B 1 408 ? 17.016 -35.969 2.004 1 92.19 408 ASN B O 1
ATOM 8074 N N . VAL B 1 409 ? 17.672 -37.906 1.262 1 90.19 409 VAL B N 1
ATOM 8075 C CA . VAL B 1 409 ? 19.062 -37.781 1.666 1 90.19 409 VAL B CA 1
ATOM 8076 C C . VAL B 1 409 ? 19.703 -36.562 0.972 1 90.19 409 VAL B C 1
ATOM 8078 O O . VAL B 1 409 ? 20.562 -35.906 1.545 1 90.19 409 VAL B O 1
ATOM 8081 N N . ALA B 1 410 ? 19.25 -36.281 -0.151 1 89.88 410 ALA B N 1
ATOM 8082 C CA . ALA B 1 410 ? 19.844 -35.219 -0.944 1 89.88 410 ALA B CA 1
ATOM 8083 C C . ALA B 1 410 ? 19.625 -33.875 -0.274 1 89.88 410 ALA B C 1
ATOM 8085 O O . ALA B 1 410 ? 20.391 -32.938 -0.511 1 89.88 410 ALA B O 1
ATOM 8086 N N . VAL B 1 411 ? 18.562 -33.75 0.593 1 94.12 411 VAL B N 1
ATOM 8087 C CA . VAL B 1 411 ? 18.25 -32.438 1.13 1 94.12 411 VAL B CA 1
ATOM 8088 C C . VAL B 1 411 ? 18.188 -32.5 2.654 1 94.12 411 VAL B C 1
ATOM 8090 O O . VAL B 1 411 ? 17.906 -31.484 3.312 1 94.12 411 VAL B O 1
ATOM 8093 N N . SER B 1 412 ? 18.484 -33.531 3.254 1 93.25 412 SER B N 1
ATOM 8094 C CA . SER B 1 412 ? 18.344 -33.75 4.691 1 93.25 412 SER B CA 1
ATOM 8095 C C . SER B 1 412 ? 19.312 -32.844 5.477 1 93.25 412 SER B C 1
ATOM 8097 O O . SER B 1 412 ? 19 -32.438 6.602 1 93.25 412 SER B O 1
ATOM 8099 N N . GLU B 1 413 ? 20.391 -32.5 4.887 1 92.31 413 GLU B N 1
ATOM 8100 C CA . GLU B 1 413 ? 21.438 -31.75 5.598 1 92.31 413 GLU B CA 1
ATOM 8101 C C . GLU B 1 413 ? 21.219 -30.25 5.496 1 92.31 413 GLU B C 1
ATOM 8103 O O . GLU B 1 413 ? 21.938 -29.469 6.129 1 92.31 413 GLU B O 1
ATOM 8108 N N . ILE B 1 414 ? 20.281 -29.875 4.742 1 94.94 414 ILE B N 1
ATOM 8109 C CA . ILE B 1 414 ? 20.047 -28.438 4.547 1 94.94 414 ILE B CA 1
ATOM 8110 C C . ILE B 1 414 ? 19.609 -27.812 5.867 1 94.94 414 ILE B C 1
ATOM 8112 O O . ILE B 1 414 ? 18.719 -28.312 6.539 1 94.94 414 ILE B O 1
ATOM 8116 N N . ARG B 1 415 ? 20.203 -26.656 6.191 1 92.19 415 ARG B N 1
ATOM 8117 C CA . ARG B 1 415 ? 19.922 -26.016 7.469 1 92.19 415 ARG B CA 1
ATOM 8118 C C . ARG B 1 415 ? 19.203 -24.688 7.266 1 92.19 415 ARG B C 1
ATOM 8120 O O . ARG B 1 415 ? 18.672 -24.109 8.211 1 92.19 415 ARG B O 1
ATOM 8127 N N . ILE B 1 416 ? 19.172 -24.203 6.047 1 93.69 416 ILE B N 1
ATOM 8128 C CA . ILE B 1 416 ? 18.609 -22.891 5.781 1 93.69 416 ILE B CA 1
ATOM 8129 C C . ILE B 1 416 ? 17.375 -23.031 4.898 1 93.69 416 ILE B C 1
ATOM 8131 O O . ILE B 1 416 ? 17.406 -23.688 3.859 1 93.69 416 ILE B O 1
ATOM 8135 N N . ILE B 1 417 ? 16.312 -22.469 5.281 1 95.38 417 ILE B N 1
ATOM 8136 C CA . ILE B 1 417 ? 15.078 -22.406 4.5 1 95.38 417 ILE B CA 1
ATOM 8137 C C . ILE B 1 417 ? 14.75 -20.953 4.156 1 95.38 417 ILE B C 1
ATOM 8139 O O . ILE B 1 417 ? 14.602 -20.109 5.047 1 95.38 417 ILE B O 1
ATOM 8143 N N . LEU B 1 418 ? 14.711 -20.672 2.916 1 94.88 418 LEU B N 1
ATOM 8144 C CA . LEU B 1 418 ? 14.258 -19.359 2.434 1 94.88 418 LEU B CA 1
ATOM 8145 C C . LEU B 1 418 ? 12.766 -19.375 2.139 1 94.88 418 LEU B C 1
ATOM 8147 O O . LEU B 1 418 ? 12.312 -20.078 1.225 1 94.88 418 LEU B O 1
ATOM 8151 N N . LEU B 1 419 ? 12.039 -18.688 2.932 1 95.56 419 LEU B N 1
ATOM 8152 C CA . LEU B 1 419 ? 10.602 -18.578 2.738 1 95.56 419 LEU B CA 1
ATOM 8153 C C . LEU B 1 419 ? 10.25 -17.344 1.921 1 95.56 419 LEU B C 1
ATOM 8155 O O . LEU B 1 419 ? 10.375 -16.219 2.412 1 95.56 419 LEU B O 1
ATOM 8159 N N . VAL B 1 420 ? 9.742 -17.547 0.68 1 95.81 420 VAL B N 1
ATOM 8160 C CA . VAL B 1 420 ? 9.492 -16.422 -0.228 1 95.81 420 VAL B CA 1
ATOM 8161 C C . VAL B 1 420 ? 8.078 -16.531 -0.797 1 95.81 420 VAL B C 1
ATOM 8163 O O . VAL B 1 420 ? 7.355 -17.484 -0.509 1 95.81 420 VAL B O 1
ATOM 8166 N N . GLY B 1 421 ? 7.609 -15.477 -1.52 1 94.38 421 GLY B N 1
ATOM 8167 C CA . GLY B 1 421 ? 6.258 -15.422 -2.057 1 94.38 421 GLY B CA 1
ATOM 8168 C C . GLY B 1 421 ? 5.297 -14.648 -1.177 1 94.38 421 GLY B C 1
ATOM 8169 O O . GLY B 1 421 ? 5.578 -14.406 -0.001 1 94.38 421 GLY B O 1
ATOM 8170 N N . GLY B 1 422 ? 4.215 -14.383 -1.68 1 91.88 422 GLY B N 1
ATOM 8171 C CA . GLY B 1 422 ? 3.236 -13.586 -0.949 1 91.88 422 GLY B CA 1
ATOM 8172 C C . GLY B 1 422 ? 2.697 -14.297 0.281 1 91.88 422 GLY B C 1
ATOM 8173 O O . GLY B 1 422 ? 2.535 -13.68 1.336 1 91.88 422 GLY B O 1
ATOM 8174 N N . PHE B 1 423 ? 2.387 -15.547 0.147 1 94.25 423 PHE B N 1
ATOM 8175 C CA . PHE B 1 423 ? 1.803 -16.312 1.243 1 94.25 423 PHE B CA 1
ATOM 8176 C C . PHE B 1 423 ? 2.799 -16.469 2.385 1 94.25 423 PHE B C 1
ATOM 8178 O O . PHE B 1 423 ? 2.404 -16.672 3.535 1 94.25 423 PHE B O 1
ATOM 8185 N N . SER B 1 424 ? 4.078 -16.359 2.107 1 94.06 424 SER B N 1
ATOM 8186 C CA . SER B 1 424 ? 5.113 -16.516 3.121 1 94.06 424 SER B CA 1
ATOM 8187 C C . SER B 1 424 ? 5.094 -15.359 4.117 1 94.06 424 SER B C 1
ATOM 8189 O O . SER B 1 424 ? 5.688 -15.445 5.191 1 94.06 424 SER B O 1
ATOM 8191 N N . GLU B 1 425 ? 4.449 -14.344 3.754 1 88 425 GLU B N 1
ATOM 8192 C CA . GLU B 1 425 ? 4.383 -13.172 4.629 1 88 425 GLU B CA 1
ATOM 8193 C C . GLU B 1 425 ? 3.402 -13.406 5.777 1 88 425 GLU B C 1
ATOM 8195 O O . GLU B 1 425 ? 3.355 -12.617 6.727 1 88 425 GLU B O 1
ATOM 8200 N N . CYS B 1 426 ? 2.625 -14.453 5.695 1 89.44 426 CYS B N 1
ATOM 8201 C CA . CYS B 1 426 ? 1.746 -14.836 6.797 1 89.44 426 CYS B CA 1
ATOM 8202 C C . CYS B 1 426 ? 2.553 -15.25 8.023 1 89.44 426 CYS B C 1
ATOM 8204 O O . CYS B 1 426 ? 3.287 -16.234 7.984 1 89.44 426 CYS B O 1
ATOM 8206 N N . PRO B 1 427 ? 2.432 -14.555 9.109 1 88.81 427 PRO B N 1
ATOM 8207 C CA . PRO B 1 427 ? 3.238 -14.875 10.289 1 88.81 427 PRO B CA 1
ATOM 8208 C C . PRO B 1 427 ? 2.91 -16.25 10.875 1 88.81 427 PRO B C 1
ATOM 8210 O O . PRO B 1 427 ? 3.781 -16.906 11.453 1 88.81 427 PRO B O 1
ATOM 8213 N N . ILE B 1 428 ? 1.698 -16.703 10.688 1 92.25 428 ILE B N 1
ATOM 8214 C CA . ILE B 1 428 ? 1.299 -18 11.211 1 92.25 428 ILE B CA 1
ATOM 8215 C C . ILE B 1 428 ? 2.076 -19.094 10.492 1 92.25 428 ILE B C 1
ATOM 8217 O O . ILE B 1 428 ? 2.492 -20.078 11.109 1 92.25 428 ILE B O 1
ATOM 8221 N N . LEU B 1 429 ? 2.24 -18.922 9.227 1 94.44 429 LEU B N 1
ATOM 8222 C CA . LEU B 1 429 ? 3.01 -19.875 8.438 1 94.44 429 LEU B CA 1
ATOM 8223 C C . LEU B 1 429 ? 4.469 -19.906 8.883 1 94.44 429 LEU B C 1
ATOM 8225 O O . LEU B 1 429 ? 5.043 -20.969 9.078 1 94.44 429 LEU B O 1
ATOM 8229 N N . TYR B 1 430 ? 5.051 -18.719 9.023 1 93.81 430 TYR B N 1
ATOM 8230 C CA . TYR B 1 430 ? 6.43 -18.609 9.477 1 93.81 430 TYR B CA 1
ATOM 8231 C C . TYR B 1 430 ? 6.633 -19.312 10.812 1 93.81 430 TYR B C 1
ATOM 8233 O O . TYR B 1 430 ? 7.566 -20.109 10.961 1 93.81 430 TYR B O 1
ATOM 8241 N N . ASP B 1 431 ? 5.734 -19.078 11.719 1 94.19 431 ASP B N 1
ATOM 8242 C CA . ASP B 1 431 ? 5.844 -19.641 13.062 1 94.19 431 ASP B CA 1
ATOM 8243 C C . ASP B 1 431 ? 5.711 -21.156 13.031 1 94.19 431 ASP B C 1
ATOM 8245 O O . ASP B 1 431 ? 6.438 -21.875 13.727 1 94.19 431 ASP B O 1
ATOM 8249 N N . LYS B 1 432 ? 4.789 -21.594 12.258 1 95.62 432 LYS B N 1
ATOM 8250 C CA . LYS B 1 432 ? 4.586 -23.047 12.172 1 95.62 432 LYS B CA 1
ATOM 8251 C C . LYS B 1 432 ? 5.816 -23.734 11.594 1 95.62 432 LYS B C 1
ATOM 8253 O O . LYS B 1 432 ? 6.203 -24.812 12.07 1 95.62 432 LYS B O 1
ATOM 8258 N N . ILE B 1 433 ? 6.41 -23.188 10.586 1 96.56 433 ILE B N 1
ATOM 8259 C CA . ILE B 1 433 ? 7.609 -23.766 9.984 1 96.56 433 ILE B CA 1
ATOM 8260 C C . ILE B 1 433 ? 8.758 -23.734 10.992 1 96.56 433 ILE B C 1
ATOM 8262 O O . ILE B 1 433 ? 9.477 -24.719 11.156 1 96.56 433 ILE B O 1
ATOM 8266 N N . LYS B 1 434 ? 8.906 -22.641 11.648 1 95.31 434 LYS B N 1
ATOM 8267 C CA . LYS B 1 434 ? 9.945 -22.5 12.656 1 95.31 434 LYS B CA 1
ATOM 8268 C C . LYS B 1 434 ? 9.773 -23.531 13.773 1 95.31 434 LYS B C 1
ATOM 8270 O O . LYS B 1 434 ? 10.75 -24.141 14.219 1 95.31 434 LYS B O 1
ATOM 8275 N N . ASP B 1 435 ? 8.57 -23.734 14.18 1 96.38 435 ASP B N 1
ATOM 8276 C CA . ASP B 1 435 ? 8.266 -24.688 15.242 1 96.38 435 ASP B CA 1
ATOM 8277 C C . ASP B 1 435 ? 8.531 -26.109 14.781 1 96.38 435 ASP B C 1
ATOM 8279 O O . ASP B 1 435 ? 8.984 -26.953 15.57 1 96.38 435 ASP B O 1
ATOM 8283 N N . THR B 1 436 ? 8.203 -26.406 13.617 1 96.62 436 THR B N 1
ATOM 8284 C CA . THR B 1 436 ? 8.336 -27.766 13.086 1 96.62 436 THR B CA 1
ATOM 8285 C C . THR B 1 436 ? 9.805 -28.109 12.836 1 96.62 436 THR B C 1
ATOM 8287 O O . THR B 1 436 ? 10.203 -29.266 12.961 1 96.62 436 THR B O 1
ATOM 8290 N N . PHE B 1 437 ? 10.57 -27.078 12.438 1 96.19 437 PHE B N 1
ATOM 8291 C CA . PHE B 1 437 ? 11.984 -27.281 12.164 1 96.19 437 PHE B CA 1
ATOM 8292 C C . PHE B 1 437 ? 12.844 -26.375 13.031 1 96.19 437 PHE B C 1
ATOM 8294 O O . PHE B 1 437 ? 13.555 -25.516 12.523 1 96.19 437 PHE B O 1
ATOM 8301 N N . PRO B 1 438 ? 12.969 -26.641 14.281 1 93.56 438 PRO B N 1
ATOM 8302 C CA . PRO B 1 438 ? 13.641 -25.734 15.219 1 93.56 438 PRO B CA 1
ATOM 8303 C C . PRO B 1 438 ? 15.141 -25.641 14.969 1 93.56 438 PRO B C 1
ATOM 8305 O O . PRO B 1 438 ? 15.773 -24.656 15.352 1 93.56 438 PRO B O 1
ATOM 8308 N N . LYS B 1 439 ? 15.727 -26.609 14.367 1 92.38 439 LYS B N 1
ATOM 8309 C CA . LYS B 1 439 ? 17.172 -26.625 14.141 1 92.38 439 LYS B CA 1
ATOM 8310 C C . LYS B 1 439 ? 17.547 -25.875 12.859 1 92.38 439 LYS B C 1
ATOM 8312 O O . LYS B 1 439 ? 18.719 -25.641 12.586 1 92.38 439 LYS B O 1
ATOM 8317 N N . LYS B 1 440 ? 16.625 -25.562 12.133 1 93.06 440 LYS B N 1
ATOM 8318 C CA . LYS B 1 440 ? 16.875 -24.906 10.859 1 93.06 440 LYS B CA 1
ATOM 8319 C C . LYS B 1 440 ? 16.719 -23.391 10.984 1 93.06 440 LYS B C 1
ATOM 8321 O O . LYS B 1 440 ? 15.961 -22.922 11.836 1 93.06 440 LYS B O 1
ATOM 8326 N N . VAL B 1 441 ? 17.469 -22.703 10.172 1 90.69 441 VAL B N 1
ATOM 8327 C CA . VAL B 1 441 ? 17.359 -21.25 10.109 1 90.69 441 VAL B CA 1
ATOM 8328 C C . VAL B 1 441 ? 16.359 -20.844 9.031 1 90.69 441 VAL B C 1
ATOM 8330 O O . VAL B 1 441 ? 16.516 -21.203 7.863 1 90.69 441 VAL B O 1
ATOM 8333 N N . ILE B 1 442 ? 15.336 -20.156 9.461 1 92.62 442 ILE B N 1
ATOM 8334 C CA . ILE B 1 442 ? 14.297 -19.734 8.531 1 92.62 442 ILE B CA 1
ATOM 8335 C C . ILE B 1 442 ? 14.492 -18.25 8.188 1 92.62 442 ILE B C 1
ATOM 8337 O O . ILE B 1 442 ? 14.516 -17.406 9.078 1 92.62 442 ILE B O 1
ATOM 8341 N N . ILE B 1 443 ? 14.672 -17.953 6.906 1 88.69 443 ILE B N 1
ATOM 8342 C CA . ILE B 1 443 ? 14.852 -16.578 6.438 1 88.69 443 ILE B CA 1
ATOM 8343 C C . ILE B 1 443 ? 13.633 -16.156 5.609 1 88.69 443 ILE B C 1
ATOM 8345 O O . ILE B 1 443 ? 13.281 -16.812 4.633 1 88.69 443 ILE B O 1
ATOM 8349 N N . ASN B 1 444 ? 12.961 -15.172 6.023 1 90.38 444 ASN B N 1
ATOM 8350 C CA . ASN B 1 444 ? 11.883 -14.516 5.293 1 90.38 444 ASN B CA 1
ATOM 8351 C C . ASN B 1 444 ? 12.242 -13.07 4.941 1 90.38 444 ASN B C 1
ATOM 8353 O O . ASN B 1 444 ? 12.109 -12.172 5.773 1 90.38 444 ASN B O 1
ATOM 8357 N N . PRO B 1 445 ? 12.656 -12.875 3.705 1 83.38 445 PRO B N 1
ATOM 8358 C CA . PRO B 1 445 ? 13.117 -11.523 3.357 1 83.38 445 PRO B CA 1
ATOM 8359 C C . PRO B 1 445 ? 12 -10.484 3.434 1 83.38 445 PRO B C 1
ATOM 8361 O O . PRO B 1 445 ? 10.82 -10.836 3.348 1 83.38 445 PRO B O 1
ATOM 8364 N N . ALA B 1 446 ? 12.312 -9.148 3.623 1 73.38 446 ALA B N 1
ATOM 8365 C CA . ALA B 1 446 ? 11.359 -8.055 3.764 1 73.38 446 ALA B CA 1
ATOM 8366 C C . ALA B 1 446 ? 10.461 -7.953 2.537 1 73.38 446 ALA B C 1
ATOM 8368 O O . ALA B 1 446 ? 9.266 -7.668 2.658 1 73.38 446 ALA B O 1
ATOM 8369 N N . GLU B 1 447 ? 10.984 -8.156 1.351 1 81.75 447 GLU B N 1
ATOM 8370 C CA . GLU B 1 447 ? 10.195 -8.109 0.121 1 81.75 447 GLU B CA 1
ATOM 8371 C C . GLU B 1 447 ? 10.047 -9.5 -0.49 1 81.75 447 GLU B C 1
ATOM 8373 O O . GLU B 1 447 ? 10.328 -9.695 -1.676 1 81.75 447 GLU B O 1
ATOM 8378 N N . ALA B 1 448 ? 9.492 -10.375 0.373 1 90.25 448 ALA B N 1
ATOM 8379 C CA . ALA B 1 448 ? 9.352 -11.758 -0.059 1 90.25 448 ALA B CA 1
ATOM 8380 C C . ALA B 1 448 ? 8.398 -11.875 -1.244 1 90.25 448 ALA B C 1
ATOM 8382 O O . ALA B 1 448 ? 8.578 -12.719 -2.121 1 90.25 448 ALA B O 1
ATOM 8383 N N . ASN B 1 449 ? 7.418 -11.008 -1.301 1 91.12 449 ASN B N 1
ATOM 8384 C CA . ASN B 1 449 ? 6.418 -11.031 -2.365 1 91.12 449 ASN B CA 1
ATOM 8385 C C . ASN B 1 449 ? 7.004 -10.555 -3.693 1 91.12 449 ASN B C 1
ATOM 8387 O O . ASN B 1 449 ? 6.441 -10.828 -4.754 1 91.12 449 ASN B O 1
ATOM 8391 N N . LEU B 1 450 ? 8.117 -9.859 -3.688 1 93.69 450 LEU B N 1
ATOM 8392 C CA . LEU B 1 450 ? 8.742 -9.328 -4.891 1 93.69 450 LEU B CA 1
ATOM 8393 C C . LEU B 1 450 ? 9.992 -10.117 -5.246 1 93.69 450 LEU B C 1
ATOM 8395 O O . LEU B 1 450 ? 10.656 -9.828 -6.25 1 93.69 450 LEU B O 1
ATOM 8399 N N . ALA B 1 451 ? 10.312 -11.117 -4.469 1 95.31 451 ALA B N 1
ATOM 8400 C CA . ALA B 1 451 ? 11.555 -11.859 -4.629 1 95.31 451 ALA B CA 1
ATOM 8401 C C . ALA B 1 451 ? 11.656 -12.469 -6.023 1 95.31 451 ALA B C 1
ATOM 8403 O O . ALA B 1 451 ? 12.711 -12.422 -6.656 1 95.31 451 ALA B O 1
ATOM 8404 N N . VAL B 1 452 ? 10.539 -13 -6.48 1 96.69 452 VAL B N 1
ATOM 8405 C CA . VAL B 1 452 ? 10.539 -13.641 -7.793 1 96.69 452 VAL B CA 1
ATOM 8406 C C . VAL B 1 452 ? 10.734 -12.586 -8.883 1 96.69 452 VAL B C 1
ATOM 8408 O O . VAL B 1 452 ? 11.555 -12.766 -9.789 1 96.69 452 VAL B O 1
ATOM 8411 N N . LEU B 1 453 ? 10.008 -11.5 -8.805 1 97.62 453 LEU B N 1
ATOM 8412 C CA . LEU B 1 453 ? 10.047 -10.461 -9.828 1 97.62 453 LEU B CA 1
ATOM 8413 C C . LEU B 1 453 ? 11.43 -9.828 -9.914 1 97.62 453 LEU B C 1
ATOM 8415 O O . LEU B 1 453 ? 12.023 -9.766 -10.992 1 97.62 453 LEU B O 1
ATOM 8419 N N . LYS B 1 454 ? 11.953 -9.438 -8.844 1 96.81 454 LYS B N 1
ATOM 8420 C CA . LYS B 1 454 ? 13.266 -8.789 -8.828 1 96.81 454 LYS B CA 1
ATOM 8421 C C . LYS B 1 454 ? 14.375 -9.789 -9.133 1 96.81 454 LYS B C 1
ATOM 8423 O O . LYS B 1 454 ? 15.352 -9.453 -9.812 1 96.81 454 LYS B O 1
ATOM 8428 N N . GLY B 1 455 ? 14.234 -10.969 -8.594 1 97.12 455 GLY B N 1
ATOM 8429 C CA . GLY B 1 455 ? 15.188 -12.023 -8.898 1 97.12 455 GLY B CA 1
ATOM 8430 C C . GLY B 1 455 ? 15.258 -12.359 -10.375 1 97.12 455 GLY B C 1
ATOM 8431 O O . GLY B 1 455 ? 16.328 -12.695 -10.891 1 97.12 455 GLY B O 1
ATOM 8432 N N . ALA B 1 456 ? 14.102 -12.305 -11.031 1 97.5 456 ALA B N 1
ATOM 8433 C CA . ALA B 1 456 ? 14.047 -12.594 -12.461 1 97.5 456 ALA B CA 1
ATOM 8434 C C . ALA B 1 456 ? 14.867 -11.586 -13.258 1 97.5 456 ALA B C 1
ATOM 8436 O O . ALA B 1 456 ? 15.492 -11.938 -14.266 1 97.5 456 ALA B O 1
ATOM 8437 N N . VAL B 1 457 ? 14.875 -10.336 -12.82 1 97.5 457 VAL B N 1
ATOM 8438 C CA . VAL B 1 457 ? 15.68 -9.312 -13.484 1 97.5 457 VAL B CA 1
ATOM 8439 C C . VAL B 1 457 ? 17.156 -9.648 -13.344 1 97.5 457 VAL B C 1
ATOM 8441 O O . VAL B 1 457 ? 17.906 -9.609 -14.32 1 97.5 457 VAL B O 1
ATOM 8444 N N . ILE B 1 458 ? 17.578 -9.992 -12.148 1 96.31 458 ILE B N 1
ATOM 8445 C CA . ILE B 1 458 ? 18.969 -10.32 -11.914 1 96.31 458 ILE B CA 1
ATOM 8446 C C . ILE B 1 458 ? 19.359 -11.562 -12.719 1 96.31 458 ILE B C 1
ATOM 8448 O O . ILE B 1 458 ? 20.438 -11.617 -13.312 1 96.31 458 ILE B O 1
ATOM 8452 N N . PHE B 1 459 ? 18.5 -12.539 -12.75 1 94.94 459 PHE B N 1
ATOM 8453 C CA . PHE B 1 459 ? 18.688 -13.734 -13.562 1 94.94 459 PHE B CA 1
ATOM 8454 C C . PHE B 1 459 ? 18.922 -13.359 -15.023 1 94.94 459 PHE B C 1
ATOM 8456 O O . PHE B 1 459 ? 19.797 -13.938 -15.68 1 94.94 459 PHE B O 1
ATOM 8463 N N . GLY B 1 460 ? 18.141 -12.398 -15.508 1 94.38 460 GLY B N 1
ATOM 8464 C CA . GLY B 1 460 ? 18.281 -11.961 -16.891 1 94.38 460 GLY B CA 1
ATOM 8465 C C . GLY B 1 460 ? 19.656 -11.375 -17.188 1 94.38 460 GLY B C 1
ATOM 8466 O O . GLY B 1 460 ? 20.156 -11.508 -18.297 1 94.38 460 GLY B O 1
ATOM 8467 N N . HIS B 1 461 ? 20.25 -10.758 -16.219 1 93.75 461 HIS B N 1
ATOM 8468 C CA . HIS B 1 461 ? 21.578 -10.203 -16.391 1 93.75 461 HIS B CA 1
ATOM 8469 C C . HIS B 1 461 ? 22.641 -11.297 -16.344 1 93.75 461 HIS B C 1
ATOM 8471 O O . HIS B 1 461 ? 23.672 -11.195 -17.016 1 93.75 461 HIS B O 1
ATOM 8477 N N . GLU B 1 462 ? 22.328 -12.328 -15.5 1 90.44 462 GLU B N 1
ATOM 8478 C CA . GLU B 1 462 ? 23.312 -13.375 -15.281 1 90.44 462 GLU B CA 1
ATOM 8479 C C . GLU B 1 462 ? 22.672 -14.758 -15.266 1 90.44 462 GLU B C 1
ATOM 8481 O O . GLU B 1 462 ? 22.734 -15.461 -14.258 1 90.44 462 GLU B O 1
ATOM 8486 N N . PRO B 1 463 ? 22.203 -15.219 -16.391 1 86.75 463 PRO B N 1
ATOM 8487 C CA . PRO B 1 463 ? 21.531 -16.516 -16.422 1 86.75 463 PRO B CA 1
ATOM 8488 C C . PRO B 1 463 ? 22.438 -17.672 -16.016 1 86.75 463 PRO B C 1
ATOM 8490 O O . PRO B 1 463 ? 21.969 -18.688 -15.523 1 86.75 463 PRO B O 1
ATOM 8493 N N . ALA B 1 464 ? 23.75 -17.469 -16.062 1 84.5 464 ALA B N 1
ATOM 8494 C CA . ALA B 1 464 ? 24.719 -18.516 -15.773 1 84.5 464 ALA B CA 1
ATOM 8495 C C . ALA B 1 464 ? 24.844 -18.75 -14.266 1 84.5 464 ALA B C 1
ATOM 8497 O O . ALA B 1 464 ? 25.469 -19.719 -13.828 1 84.5 464 ALA B O 1
ATOM 8498 N N . THR B 1 465 ? 24.172 -17.875 -13.539 1 89.12 465 THR B N 1
ATOM 8499 C CA . THR B 1 465 ? 24.172 -18.062 -12.094 1 89.12 465 THR B CA 1
ATOM 8500 C C . THR B 1 465 ? 23.641 -19.438 -11.719 1 89.12 465 THR B C 1
ATOM 8502 O O . THR B 1 465 ? 24.094 -20.031 -10.734 1 89.12 465 THR B O 1
ATOM 8505 N N . ILE B 1 466 ? 22.719 -19.969 -12.508 1 88.38 466 ILE B N 1
ATOM 8506 C CA . ILE B 1 466 ? 22.234 -21.344 -12.312 1 88.38 466 ILE B CA 1
ATOM 8507 C C . ILE B 1 466 ? 23.156 -22.312 -13.047 1 88.38 466 ILE B C 1
ATOM 8509 O O . ILE B 1 466 ? 23.156 -22.375 -14.273 1 88.38 466 ILE B O 1
ATOM 8513 N N . THR B 1 467 ? 23.828 -23.078 -12.297 1 85.25 467 THR B N 1
ATOM 8514 C CA . THR B 1 467 ? 24.875 -23.875 -12.906 1 85.25 467 THR B CA 1
ATOM 8515 C C . THR B 1 467 ? 24.375 -25.281 -13.234 1 85.25 467 THR B C 1
ATOM 8517 O O . THR B 1 467 ? 24.891 -25.938 -14.141 1 85.25 467 THR B O 1
ATOM 8520 N N . GLU B 1 468 ? 23.422 -25.703 -12.445 1 84.44 468 GLU B N 1
ATOM 8521 C CA . GLU B 1 468 ? 22.938 -27.062 -12.656 1 84.44 468 GLU B CA 1
ATOM 8522 C C . GLU B 1 468 ? 21.516 -27.234 -12.148 1 84.44 468 GLU B C 1
ATOM 8524 O O . GLU B 1 468 ? 21.172 -26.734 -11.07 1 84.44 468 GLU B O 1
ATOM 8529 N N . ARG B 1 469 ? 20.766 -27.922 -12.992 1 86.88 469 ARG B N 1
ATOM 8530 C CA . ARG B 1 469 ? 19.406 -28.312 -12.602 1 86.88 469 ARG B CA 1
ATOM 8531 C C . ARG B 1 469 ? 19.266 -29.828 -12.586 1 86.88 469 ARG B C 1
ATOM 8533 O O . ARG B 1 469 ? 20.016 -30.531 -13.266 1 86.88 469 ARG B O 1
ATOM 8540 N N . LYS B 1 470 ? 18.359 -30.281 -11.766 1 87.5 470 LYS B N 1
ATOM 8541 C CA . LYS B 1 470 ? 18.078 -31.703 -11.695 1 87.5 470 LYS B CA 1
ATOM 8542 C C . LYS B 1 470 ? 16.797 -32.062 -12.43 1 87.5 470 LYS B C 1
ATOM 8544 O O . LYS B 1 470 ? 15.82 -31.297 -12.391 1 87.5 470 LYS B O 1
ATOM 8549 N N . SER B 1 471 ? 16.781 -33.188 -13.07 1 84.81 471 SER B N 1
ATOM 8550 C CA . SER B 1 471 ? 15.625 -33.625 -13.852 1 84.81 471 SER B CA 1
ATOM 8551 C C . SER B 1 471 ? 14.492 -34.094 -12.945 1 84.81 471 SER B C 1
ATOM 8553 O O . SER B 1 471 ? 14.68 -34.969 -12.102 1 84.81 471 SER B O 1
ATOM 8555 N N . PRO B 1 472 ? 13.336 -33.625 -13.188 1 86 472 PRO B N 1
ATOM 8556 C CA . PRO B 1 472 ? 12.211 -34.031 -12.352 1 86 472 PRO B CA 1
ATOM 8557 C C . PRO B 1 472 ? 11.633 -35.375 -12.789 1 86 472 PRO B C 1
ATOM 8559 O O . PRO B 1 472 ? 10.859 -36 -12.039 1 86 472 PRO B O 1
ATOM 8562 N N . LYS B 1 473 ? 12 -35.844 -14 1 87.12 473 LYS B N 1
ATOM 8563 C CA . LYS B 1 473 ? 11.461 -37.062 -14.57 1 87.12 473 LYS B CA 1
ATOM 8564 C C . LYS B 1 473 ? 12.539 -37.844 -15.328 1 87.12 473 LYS B C 1
ATOM 8566 O O . LYS B 1 473 ? 13.672 -37.375 -15.461 1 87.12 473 LYS B O 1
ATOM 8571 N N . TYR B 1 474 ? 12.148 -39.031 -15.703 1 86.25 474 TYR B N 1
ATOM 8572 C CA . TYR B 1 474 ? 12.945 -39.781 -16.656 1 86.25 474 TYR B CA 1
ATOM 8573 C C . TYR B 1 474 ? 12.648 -39.344 -18.094 1 86.25 474 TYR B C 1
ATOM 8575 O O . TYR B 1 474 ? 11.484 -39.188 -18.469 1 86.25 474 TYR B O 1
ATOM 8583 N N . TYR B 1 475 ? 13.742 -39.094 -18.781 1 84.25 475 TYR B N 1
ATOM 8584 C CA . TYR B 1 475 ? 13.578 -38.75 -20.188 1 84.25 475 TYR B CA 1
ATOM 8585 C C . TYR B 1 475 ? 14.297 -39.75 -21.094 1 84.25 475 TYR B C 1
ATOM 8587 O O . TYR B 1 475 ? 15.391 -40.219 -20.75 1 84.25 475 TYR B O 1
ATOM 8595 N N . GLY B 1 476 ? 13.602 -40.062 -22.172 1 81.62 476 GLY B N 1
ATOM 8596 C CA . GLY B 1 476 ? 14.195 -41.031 -23.062 1 81.62 476 GLY B CA 1
ATOM 8597 C C . GLY B 1 476 ? 13.547 -41.062 -24.422 1 81.62 476 GLY B C 1
ATOM 8598 O O . GLY B 1 476 ? 12.758 -40.188 -24.766 1 81.62 476 GLY B O 1
ATOM 8599 N N . ILE B 1 477 ? 14 -42.031 -25.172 1 79.62 477 ILE B N 1
ATOM 8600 C CA . ILE B 1 477 ? 13.5 -42.188 -26.531 1 79.62 477 ILE B CA 1
ATOM 8601 C C . ILE B 1 477 ? 13.102 -43.656 -26.75 1 79.62 477 ILE B C 1
ATOM 8603 O O . ILE B 1 477 ? 13.445 -44.531 -25.953 1 79.62 477 ILE B O 1
ATOM 8607 N N . ALA B 1 478 ? 12.32 -43.781 -27.859 1 80.56 478 ALA B N 1
ATOM 8608 C CA . ALA B 1 478 ? 11.945 -45.125 -28.266 1 80.56 478 ALA B CA 1
ATOM 8609 C C . ALA B 1 478 ? 13.016 -45.75 -29.156 1 80.56 478 ALA B C 1
ATOM 8611 O O . ALA B 1 478 ? 13.5 -45.125 -30.094 1 80.56 478 ALA B O 1
ATOM 8612 N N . ILE B 1 479 ? 13.391 -47.031 -28.812 1 79.56 479 ILE B N 1
ATOM 8613 C CA . ILE B 1 479 ? 14.336 -47.75 -29.656 1 79.56 479 ILE B CA 1
ATOM 8614 C C . ILE B 1 479 ? 13.844 -49.188 -29.875 1 79.56 479 ILE B C 1
ATOM 8616 O O . ILE B 1 479 ? 12.992 -49.656 -29.141 1 79.56 479 ILE B O 1
ATOM 8620 N N . ASN B 1 480 ? 14.328 -49.719 -30.922 1 79.94 480 ASN B N 1
ATOM 8621 C CA . ASN B 1 480 ? 14.109 -51.156 -31.172 1 79.94 480 ASN B CA 1
ATOM 8622 C C . ASN B 1 480 ? 15.312 -51.969 -30.734 1 79.94 480 ASN B C 1
ATOM 8624 O O . ASN B 1 480 ? 16.469 -51.594 -30.984 1 79.94 480 ASN B O 1
ATOM 8628 N N . VAL B 1 481 ? 15.047 -53.031 -29.984 1 84.25 481 VAL B N 1
ATOM 8629 C CA . VAL B 1 481 ? 16.125 -53.906 -29.547 1 84.25 481 VAL B CA 1
ATOM 8630 C C . VAL B 1 481 ? 15.844 -55.344 -29.984 1 84.25 481 VAL B C 1
ATOM 8632 O O . VAL B 1 481 ? 14.703 -55.688 -30.281 1 84.25 481 VAL B O 1
ATOM 8635 N N . PRO B 1 482 ? 16.938 -56.125 -30.125 1 86.19 482 PRO B N 1
ATOM 8636 C CA . PRO B 1 482 ? 16.688 -57.531 -30.438 1 86.19 482 PRO B CA 1
ATOM 8637 C C . PRO B 1 482 ? 15.758 -58.188 -29.422 1 86.19 482 PRO B C 1
ATOM 8639 O O . PRO B 1 482 ? 15.93 -58.031 -28.219 1 86.19 482 PRO B O 1
ATOM 8642 N N . PHE B 1 483 ? 14.867 -58.906 -29.969 1 91.44 483 PHE B N 1
ATOM 8643 C CA . PHE B 1 483 ? 13.852 -59.5 -29.125 1 91.44 483 PHE B CA 1
ATOM 8644 C C . PHE B 1 483 ? 14.445 -60.656 -28.328 1 91.44 483 PHE B C 1
ATOM 8646 O O . PHE B 1 483 ? 15.109 -61.531 -28.875 1 91.44 483 PHE B O 1
ATOM 8653 N N . GLN B 1 484 ? 14.32 -60.625 -27.031 1 90.56 484 GLN B N 1
ATOM 8654 C CA . GLN B 1 484 ? 14.75 -61.688 -26.141 1 90.56 484 GLN B CA 1
ATOM 8655 C C . GLN B 1 484 ? 13.547 -62.375 -25.5 1 90.56 484 GLN B C 1
ATOM 8657 O O . GLN B 1 484 ? 12.844 -61.781 -24.688 1 90.56 484 GLN B O 1
ATOM 8662 N N . THR B 1 485 ? 13.484 -63.656 -25.734 1 87.69 485 THR B N 1
ATOM 8663 C CA . THR B 1 485 ? 12.375 -64.438 -25.203 1 87.69 485 THR B CA 1
ATOM 8664 C C . THR B 1 485 ? 12.422 -64.5 -23.688 1 87.69 485 THR B C 1
ATOM 8666 O O . THR B 1 485 ? 13.477 -64.75 -23.094 1 87.69 485 THR B O 1
ATOM 8669 N N . GLY B 1 486 ? 11.367 -64.188 -22.938 1 88.12 486 GLY B N 1
ATOM 8670 C CA . GLY B 1 486 ? 11.289 -64.188 -21.484 1 88.12 486 GLY B CA 1
ATOM 8671 C C . GLY B 1 486 ? 11.539 -62.844 -20.844 1 88.12 486 GLY B C 1
ATOM 8672 O O . GLY B 1 486 ? 11.188 -62.625 -19.688 1 88.12 486 GLY B O 1
ATOM 8673 N N . VAL B 1 487 ? 12.219 -62 -21.641 1 89.19 487 VAL B N 1
ATOM 8674 C CA . VAL B 1 487 ? 12.555 -60.688 -21.109 1 89.19 487 VAL B CA 1
ATOM 8675 C C . VAL B 1 487 ? 11.578 -59.656 -21.672 1 89.19 487 VAL B C 1
ATOM 8677 O O . VAL B 1 487 ? 11.062 -58.812 -20.938 1 89.19 487 VAL B O 1
ATOM 8680 N N . HIS B 1 488 ? 11.359 -59.75 -22.969 1 91.25 488 HIS B N 1
ATOM 8681 C CA . HIS B 1 488 ? 10.508 -58.781 -23.656 1 91.25 488 HIS B CA 1
ATOM 8682 C C . HIS B 1 488 ? 9.094 -59.312 -23.828 1 91.25 488 HIS B C 1
ATOM 8684 O O . HIS B 1 488 ? 8.883 -60.531 -23.938 1 91.25 488 HIS B O 1
ATOM 8690 N N . ARG B 1 489 ? 8.172 -58.375 -23.781 1 91.31 489 ARG B N 1
ATOM 8691 C CA . ARG B 1 489 ? 6.777 -58.719 -24 1 91.31 489 ARG B CA 1
ATOM 8692 C C . ARG B 1 489 ? 6.539 -59.125 -25.453 1 91.31 489 ARG B C 1
ATOM 8694 O O . ARG B 1 489 ? 6.992 -58.438 -26.375 1 91.31 489 ARG B O 1
ATOM 8701 N N . GLU B 1 490 ? 5.746 -60.156 -25.656 1 90.62 490 GLU B N 1
ATOM 8702 C CA . GLU B 1 490 ? 5.477 -60.719 -26.984 1 90.62 490 GLU B CA 1
ATOM 8703 C C . GLU B 1 490 ? 4.699 -59.719 -27.844 1 90.62 490 GLU B C 1
ATOM 8705 O O . GLU B 1 490 ? 4.832 -59.688 -29.062 1 90.62 490 GLU B O 1
ATOM 8710 N N . SER B 1 491 ? 3.99 -58.906 -27.141 1 90.06 491 SER B N 1
ATOM 8711 C CA . SER B 1 491 ? 3.152 -57.938 -27.859 1 90.06 491 SER B CA 1
ATOM 8712 C C . SER B 1 491 ? 3.998 -56.906 -28.594 1 90.06 491 SER B C 1
ATOM 8714 O O . SER B 1 491 ? 3.518 -56.25 -29.516 1 90.06 491 SER B O 1
ATOM 8716 N N . TYR B 1 492 ? 5.285 -56.844 -28.234 1 89.31 492 TYR B N 1
ATOM 8717 C CA . TYR B 1 492 ? 6.148 -55.844 -28.859 1 89.31 492 TYR B CA 1
ATOM 8718 C C . TYR B 1 492 ? 7.094 -56.5 -29.859 1 89.31 492 TYR B C 1
ATOM 8720 O O . TYR B 1 492 ? 8.023 -55.844 -30.359 1 89.31 492 TYR B O 1
ATOM 8728 N N . LYS B 1 493 ? 6.895 -57.719 -30.156 1 90.06 493 LYS B N 1
ATOM 8729 C CA . LYS B 1 493 ? 7.75 -58.469 -31.094 1 90.06 493 LYS B CA 1
ATOM 8730 C C . LYS B 1 493 ? 7.422 -58.125 -32.531 1 90.06 493 LYS B C 1
ATOM 8732 O O . LYS B 1 493 ? 6.25 -58.125 -32.938 1 90.06 493 LYS B O 1
ATOM 8737 N N . LEU B 1 494 ? 8.445 -57.719 -33.281 1 87.25 494 LEU B N 1
ATOM 8738 C CA . LEU B 1 494 ? 8.281 -57.375 -34.688 1 87.25 494 LEU B CA 1
ATOM 8739 C C . LEU B 1 494 ? 9.43 -57.969 -35.531 1 87.25 494 LEU B C 1
ATOM 8741 O O . LEU B 1 494 ? 10.578 -57.969 -35.062 1 87.25 494 LEU B O 1
ATOM 8745 N N . ASN B 1 495 ? 9.094 -58.5 -36.625 1 82.31 495 ASN B N 1
ATOM 8746 C CA . ASN B 1 495 ? 10.125 -58.938 -37.562 1 82.31 495 ASN B CA 1
ATOM 8747 C C . ASN B 1 495 ? 10.562 -57.781 -38.469 1 82.31 495 ASN B C 1
ATOM 8749 O O . ASN B 1 495 ? 9.766 -57.281 -39.25 1 82.31 495 ASN B O 1
ATOM 8753 N N . ASP B 1 496 ? 11.664 -57.312 -38.219 1 73.56 496 ASP B N 1
ATOM 8754 C CA . ASP B 1 496 ? 12.227 -56.219 -39 1 73.56 496 ASP B CA 1
ATOM 8755 C C . ASP B 1 496 ? 13.383 -56.719 -39.875 1 73.56 496 ASP B C 1
ATOM 8757 O O . ASP B 1 496 ? 14.508 -56.844 -39.406 1 73.56 496 ASP B O 1
ATOM 8761 N N . ASP B 1 497 ? 13.195 -56.75 -41.094 1 68.44 497 ASP B N 1
ATOM 8762 C CA . ASP B 1 497 ? 14.156 -57.156 -42.094 1 68.44 497 ASP B CA 1
ATOM 8763 C C . ASP B 1 497 ? 14.883 -58.438 -41.688 1 68.44 497 ASP B C 1
ATOM 8765 O O . ASP B 1 497 ? 16.109 -58.5 -41.688 1 68.44 497 ASP B O 1
ATOM 8769 N N . GLY B 1 498 ? 14.203 -59.406 -41.188 1 74.94 498 GLY B N 1
ATOM 8770 C CA . GLY B 1 498 ? 14.758 -60.719 -40.906 1 74.94 498 GLY B CA 1
ATOM 8771 C C . GLY B 1 498 ? 15.227 -60.844 -39.469 1 74.94 498 GLY B C 1
ATOM 8772 O O . GLY B 1 498 ? 15.602 -61.938 -39 1 74.94 498 GLY B O 1
ATOM 8773 N N . MET B 1 499 ? 15.289 -59.719 -38.844 1 78.5 499 MET B N 1
ATOM 8774 C CA . MET B 1 499 ? 15.672 -59.75 -37.438 1 78.5 499 MET B CA 1
ATOM 8775 C C . MET B 1 499 ? 14.453 -59.531 -36.531 1 78.5 499 MET B C 1
ATOM 8777 O O . MET B 1 499 ? 13.648 -58.625 -36.812 1 78.5 499 MET B O 1
ATOM 8781 N N . VAL B 1 500 ? 14.25 -60.438 -35.656 1 87.44 500 VAL B N 1
ATOM 8782 C CA . VAL B 1 500 ? 13.156 -60.281 -34.688 1 87.44 500 VAL B CA 1
ATOM 8783 C C . VAL B 1 500 ? 13.547 -59.281 -33.625 1 87.44 500 VAL B C 1
ATOM 8785 O O . VAL B 1 500 ? 14.523 -59.469 -32.906 1 87.44 500 VAL B O 1
ATOM 8788 N N . VAL B 1 501 ? 12.805 -58.156 -33.656 1 87.31 501 VAL B N 1
ATOM 8789 C CA . VAL B 1 501 ? 13.164 -57.094 -32.719 1 87.31 501 VAL B CA 1
ATOM 8790 C C . VAL B 1 501 ? 11.992 -56.812 -31.766 1 87.31 501 VAL B C 1
ATOM 8792 O O . VAL B 1 501 ? 10.852 -57.188 -32.062 1 87.31 501 VAL B O 1
ATOM 8795 N N . CYS B 1 502 ? 12.281 -56.312 -30.594 1 89.75 502 CYS B N 1
ATOM 8796 C CA . CYS B 1 502 ? 11.32 -55.719 -29.656 1 89.75 502 CYS B CA 1
ATOM 8797 C C . CYS B 1 502 ? 11.18 -54.219 -29.891 1 89.75 502 CYS B C 1
ATOM 8799 O O . CYS B 1 502 ? 12.164 -53.5 -29.812 1 89.75 502 CYS B O 1
ATOM 8801 N N . THR B 1 503 ? 9.969 -53.75 -30.219 1 86.12 503 THR B N 1
ATOM 8802 C CA . THR B 1 503 ? 9.75 -52.344 -30.547 1 86.12 503 THR B CA 1
ATOM 8803 C C . THR B 1 503 ? 9.367 -51.562 -29.312 1 86.12 503 THR B C 1
ATOM 8805 O O . THR B 1 503 ? 9.008 -52.125 -28.281 1 86.12 503 THR B O 1
ATOM 8808 N N . ASP B 1 504 ? 9.516 -50.188 -29.328 1 88.44 504 ASP B N 1
ATOM 8809 C CA . ASP B 1 504 ? 9.023 -49.188 -28.375 1 88.44 504 ASP B CA 1
ATOM 8810 C C . ASP B 1 504 ? 9.688 -49.344 -27 1 88.44 504 ASP B C 1
ATOM 8812 O O . ASP B 1 504 ? 9.039 -49.188 -25.969 1 88.44 504 ASP B O 1
ATOM 8816 N N . VAL B 1 505 ? 10.883 -49.906 -27.094 1 87.31 505 VAL B N 1
ATOM 8817 C CA . VAL B 1 505 ? 11.641 -49.969 -25.844 1 87.31 505 VAL B CA 1
ATOM 8818 C C . VAL B 1 505 ? 12.078 -48.562 -25.422 1 87.31 505 VAL B C 1
ATOM 8820 O O . VAL B 1 505 ? 12.602 -47.812 -26.25 1 87.31 505 VAL B O 1
ATOM 8823 N N . PHE B 1 506 ? 11.836 -48.25 -24.141 1 89.56 506 PHE B N 1
ATOM 8824 C CA . PHE B 1 506 ? 12.219 -46.938 -23.578 1 89.56 506 PHE B CA 1
ATOM 8825 C C . PHE B 1 506 ? 13.695 -46.938 -23.203 1 89.56 506 PHE B C 1
ATOM 8827 O O . PHE B 1 506 ? 14.109 -47.594 -22.25 1 89.56 506 PHE B O 1
ATOM 8834 N N . LYS B 1 507 ? 14.461 -46.25 -23.953 1 84.5 507 LYS B N 1
ATOM 8835 C CA . LYS B 1 507 ? 15.859 -46 -23.578 1 84.5 507 LYS B CA 1
ATOM 8836 C C . LYS B 1 507 ? 16 -44.719 -22.781 1 84.5 507 LYS B C 1
ATOM 8838 O O . LYS B 1 507 ? 15.914 -43.625 -23.344 1 84.5 507 LYS B O 1
ATOM 8843 N N . CYS B 1 508 ? 16.281 -44.875 -21.562 1 85.94 508 CYS B N 1
ATOM 8844 C CA . CYS B 1 508 ? 16.438 -43.719 -20.672 1 85.94 508 CYS B CA 1
ATOM 8845 C C . CYS B 1 508 ? 17.703 -42.938 -20.984 1 85.94 508 CYS B C 1
ATOM 8847 O O . CYS B 1 508 ? 18.797 -43.5 -21 1 85.94 508 CYS B O 1
ATOM 8849 N N . LEU B 1 509 ? 17.547 -41.719 -21.328 1 79.81 509 LEU B N 1
ATOM 8850 C CA . LEU B 1 509 ? 18.688 -40.844 -21.609 1 79.81 509 LEU B CA 1
ATOM 8851 C C . LEU B 1 509 ? 19.062 -40.031 -20.391 1 79.81 509 LEU B C 1
ATOM 8853 O O . LEU B 1 509 ? 20.25 -39.688 -20.188 1 79.81 509 LEU B O 1
ATOM 8857 N N . ILE B 1 510 ? 18.047 -39.594 -19.672 1 82.75 510 ILE B N 1
ATOM 8858 C CA . ILE B 1 510 ? 18.25 -38.844 -18.438 1 82.75 510 ILE B CA 1
ATOM 8859 C C . ILE B 1 510 ? 17.453 -39.469 -17.297 1 82.75 510 ILE B C 1
ATOM 8861 O O . ILE B 1 510 ? 16.234 -39.625 -17.406 1 82.75 510 ILE B O 1
ATOM 8865 N N . GLU B 1 511 ? 18.125 -39.781 -16.266 1 87.44 511 GLU B N 1
ATOM 8866 C CA . GLU B 1 511 ? 17.453 -40.344 -15.094 1 87.44 511 GLU B CA 1
ATOM 8867 C C . GLU B 1 511 ? 16.844 -39.25 -14.234 1 87.44 511 GLU B C 1
ATOM 8869 O O . GLU B 1 511 ? 17.281 -38.094 -14.273 1 87.44 511 GLU B O 1
ATOM 8874 N N . LYS B 1 512 ? 15.82 -39.656 -13.562 1 87.81 512 LYS B N 1
ATOM 8875 C CA . LYS B 1 512 ? 15.227 -38.719 -12.602 1 87.81 512 LYS B CA 1
ATOM 8876 C C . LYS B 1 512 ? 16.25 -38.25 -11.578 1 87.81 512 LYS B C 1
ATOM 8878 O O . LYS B 1 512 ? 17.031 -39.062 -11.062 1 87.81 512 LYS B O 1
ATOM 8883 N N . ASN B 1 513 ? 16.312 -36.938 -11.305 1 87.62 513 ASN B N 1
ATOM 8884 C CA . ASN B 1 513 ? 17.188 -36.25 -10.352 1 87.62 513 ASN B CA 1
ATOM 8885 C C . ASN B 1 513 ? 18.641 -36.25 -10.844 1 87.62 513 ASN B C 1
ATOM 8887 O O . ASN B 1 513 ? 19.547 -35.875 -10.102 1 87.62 513 ASN B O 1
ATOM 8891 N N . ALA B 1 514 ? 18.844 -36.688 -12.086 1 85.62 514 ALA B N 1
ATOM 8892 C CA . ALA B 1 514 ? 20.141 -36.5 -12.719 1 85.62 514 ALA B CA 1
ATOM 8893 C C . ALA B 1 514 ? 20.312 -35.094 -13.25 1 85.62 514 ALA B C 1
ATOM 8895 O O . ALA B 1 514 ? 19.312 -34.406 -13.492 1 85.62 514 ALA B O 1
ATOM 8896 N N . PRO B 1 515 ? 21.578 -34.656 -13.266 1 81.94 515 PRO B N 1
ATOM 8897 C CA . PRO B 1 515 ? 21.797 -33.344 -13.852 1 81.94 515 PRO B CA 1
ATOM 8898 C C . PRO B 1 515 ? 21.234 -33.219 -15.266 1 81.94 515 PRO B C 1
ATOM 8900 O O . PRO B 1 515 ? 21.375 -34.156 -16.062 1 81.94 515 PRO B O 1
ATOM 8903 N N . LEU B 1 516 ? 20.516 -32.125 -15.359 1 73.75 516 LEU B N 1
ATOM 8904 C CA . LEU B 1 516 ? 19.984 -31.844 -16.688 1 73.75 516 LEU B CA 1
ATOM 8905 C C . LEU B 1 516 ? 21.094 -31.328 -17.625 1 73.75 516 LEU B C 1
ATOM 8907 O O . LEU B 1 516 ? 21.547 -30.203 -17.469 1 73.75 516 LEU B O 1
ATOM 8911 N N . THR B 1 517 ? 21.875 -32.25 -18.172 1 62.69 517 THR B N 1
ATOM 8912 C CA . THR B 1 517 ? 22.969 -31.922 -19.078 1 62.69 517 THR B CA 1
ATOM 8913 C C . THR B 1 517 ? 22.625 -32.312 -20.5 1 62.69 517 THR B C 1
ATOM 8915 O O . THR B 1 517 ? 21.625 -33 -20.734 1 62.69 517 THR B O 1
ATOM 8918 N N . ARG B 1 518 ? 23.391 -31.672 -21.297 1 58.28 518 ARG B N 1
ATOM 8919 C CA . ARG B 1 518 ? 23.281 -32.062 -22.703 1 58.28 518 ARG B CA 1
ATOM 8920 C C . ARG B 1 518 ? 23.719 -33.5 -22.922 1 58.28 518 ARG B C 1
ATOM 8922 O O . ARG B 1 518 ? 24.766 -33.906 -22.422 1 58.28 518 ARG B O 1
ATOM 8929 N N . ILE B 1 519 ? 22.703 -34.344 -23.141 1 56.97 519 ILE B N 1
ATOM 8930 C CA . ILE B 1 519 ? 23.062 -35.719 -23.422 1 56.97 519 ILE B CA 1
ATOM 8931 C C . ILE B 1 519 ? 23.031 -35.969 -24.938 1 56.97 519 ILE B C 1
ATOM 8933 O O . ILE B 1 519 ? 22.062 -35.594 -25.609 1 56.97 519 ILE B O 1
ATOM 8937 N N . GLN B 1 520 ? 24.156 -36.125 -25.469 1 55.75 520 GLN B N 1
ATOM 8938 C CA . GLN B 1 520 ? 24.281 -36.406 -26.891 1 55.75 520 GLN B CA 1
ATOM 8939 C C . GLN B 1 520 ? 24.391 -37.906 -27.125 1 55.75 520 GLN B C 1
ATOM 8941 O O . GLN B 1 520 ? 25.156 -38.594 -26.453 1 55.75 520 GLN B O 1
ATOM 8946 N N . LYS B 1 521 ? 23.344 -38.5 -27.516 1 56.47 521 LYS B N 1
ATOM 8947 C CA . LYS B 1 521 ? 23.5 -39.906 -27.906 1 56.47 521 LYS B CA 1
ATOM 8948 C C . LYS B 1 521 ? 23.312 -40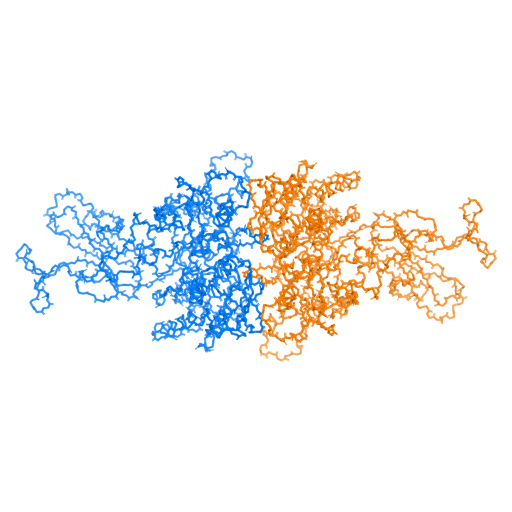.094 -29.406 1 56.47 521 LYS B C 1
ATOM 8950 O O . LYS B 1 521 ? 22.547 -39.344 -30.047 1 56.47 521 LYS B O 1
ATOM 8955 N N . THR B 1 522 ? 24.109 -40.875 -30 1 55.59 522 THR B N 1
ATOM 8956 C CA . THR B 1 522 ? 24.125 -41.188 -31.422 1 55.59 522 THR B CA 1
ATOM 8957 C C . THR B 1 522 ? 23.156 -42.344 -31.734 1 55.59 522 THR B C 1
ATOM 8959 O O . THR B 1 522 ? 23.078 -43.312 -30.984 1 55.59 522 THR B O 1
ATOM 8962 N N . PHE B 1 523 ? 22.125 -42 -32.5 1 57.81 523 PHE B N 1
ATOM 8963 C CA . PHE B 1 523 ? 21.234 -43.062 -32.969 1 57.81 523 PHE B CA 1
ATOM 8964 C C . PHE B 1 523 ? 21.469 -43.344 -34.438 1 57.81 523 PHE B C 1
ATOM 8966 O O . PHE B 1 523 ? 21.844 -42.469 -35.219 1 57.81 523 PHE B O 1
ATOM 8973 N N . THR B 1 524 ? 21.453 -44.688 -34.781 1 54.69 524 THR B N 1
ATOM 8974 C CA . THR B 1 524 ? 21.578 -45.094 -36.156 1 54.69 524 THR B CA 1
ATOM 8975 C C . THR B 1 524 ? 20.203 -45.219 -36.812 1 54.69 524 THR B C 1
ATOM 8977 O O . THR B 1 524 ? 19.281 -45.812 -36.25 1 54.69 524 THR B O 1
ATOM 8980 N N . ILE B 1 525 ? 19.906 -44.344 -37.656 1 53.47 525 ILE B N 1
ATOM 8981 C CA . ILE B 1 525 ? 18.672 -44.469 -38.438 1 53.47 525 ILE B CA 1
ATOM 8982 C C . ILE B 1 525 ? 18.922 -45.219 -39.719 1 53.47 525 ILE B C 1
ATOM 8984 O O . ILE B 1 525 ? 20 -45.094 -40.312 1 53.47 525 ILE B O 1
ATOM 8988 N N . SER B 1 526 ? 18.016 -46.125 -40 1 49.69 526 SER B N 1
ATOM 8989 C CA . SER B 1 526 ? 18.156 -46.844 -41.281 1 49.69 526 SER B CA 1
ATOM 8990 C C . SER B 1 526 ? 18.203 -45.875 -42.438 1 49.69 526 SER B C 1
ATOM 8992 O O . SER B 1 526 ? 17.578 -44.844 -42.438 1 49.69 526 SER B O 1
ATOM 8994 N N . ALA B 1 527 ? 19.094 -46.062 -43.25 1 43.66 527 ALA B N 1
ATOM 8995 C CA . ALA B 1 527 ? 19.484 -45.281 -44.438 1 43.66 527 ALA B CA 1
ATOM 8996 C C . ALA B 1 527 ? 18.266 -44.844 -45.219 1 43.66 527 ALA B C 1
ATOM 8998 O O . ALA B 1 527 ? 18.297 -43.812 -45.906 1 43.66 527 ALA B O 1
ATOM 8999 N N . TYR B 1 528 ? 17.219 -45.594 -45.25 1 43.22 528 TYR B N 1
ATOM 9000 C CA . TYR B 1 528 ? 16.156 -45.312 -46.188 1 43.22 528 TYR B CA 1
ATOM 9001 C C . TYR B 1 528 ? 15.148 -44.312 -45.625 1 43.22 528 TYR B C 1
ATOM 9003 O O . TYR B 1 528 ? 14.188 -43.938 -46.281 1 43.22 528 TYR B O 1
ATOM 9011 N N . LYS B 1 529 ? 15.391 -43.938 -44.406 1 48.22 529 LYS B N 1
ATOM 9012 C CA . LYS B 1 529 ? 14.367 -43.062 -43.875 1 48.22 529 LYS B CA 1
ATOM 9013 C C . LYS B 1 529 ? 14.781 -41.594 -44 1 48.22 529 LYS B C 1
ATOM 9015 O O . LYS B 1 529 ? 15.906 -41.219 -43.625 1 48.22 529 LYS B O 1
ATOM 9020 N N . THR B 1 530 ? 14.203 -40.906 -44.906 1 46.47 530 THR B N 1
ATOM 9021 C CA . THR B 1 530 ? 14.398 -39.5 -45.219 1 46.47 530 THR B CA 1
ATOM 9022 C C . THR B 1 530 ? 14.062 -38.625 -44.031 1 46.47 530 THR B C 1
ATOM 9024 O O . THR B 1 530 ? 14.359 -37.406 -44 1 46.47 530 THR B O 1
ATOM 9027 N N . SER B 1 531 ? 13.281 -39.094 -43.281 1 49.38 531 SER B N 1
ATOM 9028 C CA . SER B 1 531 ? 12.922 -38.281 -42.125 1 49.38 531 SER B CA 1
ATOM 9029 C C . SER B 1 531 ? 12.961 -39.125 -40.844 1 49.38 531 SER B C 1
ATOM 9031 O O . SER B 1 531 ? 12.586 -40.312 -40.875 1 49.38 531 SER B O 1
ATOM 9033 N N . GLY B 1 532 ? 13.922 -38.969 -40.031 1 55.25 532 GLY B N 1
ATOM 9034 C CA . GLY B 1 532 ? 13.906 -39.688 -38.75 1 55.25 532 GLY B CA 1
ATOM 9035 C C . GLY B 1 532 ? 13.133 -38.969 -37.688 1 55.25 532 GLY B C 1
ATOM 9036 O O . GLY B 1 532 ? 13.281 -37.781 -37.5 1 55.25 532 GLY B O 1
ATOM 9037 N N . ASN B 1 533 ? 11.891 -39.531 -37.438 1 61.62 533 ASN B N 1
ATOM 9038 C CA . ASN B 1 533 ? 11.102 -39.031 -36.312 1 61.62 533 ASN B CA 1
ATOM 9039 C C . ASN B 1 533 ? 11.523 -39.656 -35 1 61.62 533 ASN B C 1
ATOM 9041 O O . ASN B 1 533 ? 11.57 -40.875 -34.875 1 61.62 533 ASN B O 1
ATOM 9045 N N . ILE B 1 534 ? 12.211 -38.844 -34.188 1 68.38 534 ILE B N 1
ATOM 9046 C CA . ILE B 1 534 ? 12.555 -39.344 -32.844 1 68.38 534 ILE B CA 1
ATOM 9047 C C . ILE B 1 534 ? 11.484 -38.906 -31.859 1 68.38 534 ILE B C 1
ATOM 9049 O O . ILE B 1 534 ? 11.266 -37.688 -31.656 1 68.38 534 ILE B O 1
ATOM 9053 N N . GLU B 1 535 ? 10.906 -39.906 -31.297 1 76.06 535 GLU B N 1
ATOM 9054 C CA . GLU B 1 535 ? 9.922 -39.625 -30.266 1 76.06 535 GLU B CA 1
ATOM 9055 C C . GLU B 1 535 ? 10.578 -39.531 -2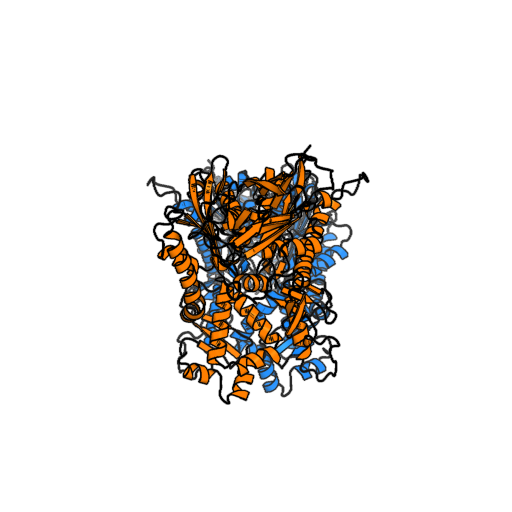8.891 1 76.06 535 GLU B C 1
ATOM 9057 O O . GLU B 1 535 ? 11.383 -40.375 -28.516 1 76.06 535 GLU B O 1
ATOM 9062 N N . VAL B 1 536 ? 10.328 -38.438 -28.219 1 78.12 536 VAL B N 1
ATOM 9063 C CA . VAL B 1 536 ? 10.852 -38.219 -26.875 1 78.12 536 VAL B CA 1
ATOM 9064 C C . VAL B 1 536 ? 9.75 -38.5 -25.844 1 78.12 536 VAL B C 1
ATOM 9066 O O . VAL B 1 536 ? 8.609 -38.062 -26.031 1 78.12 536 VAL B O 1
ATOM 9069 N N . TYR B 1 537 ? 10.117 -39.219 -24.828 1 81.69 537 TYR B N 1
ATOM 9070 C CA . TYR B 1 537 ? 9.164 -39.594 -23.797 1 81.69 537 TYR B CA 1
ATOM 9071 C C . TYR B 1 537 ? 9.641 -39.188 -22.406 1 81.69 537 TYR B C 1
ATOM 9073 O O . TYR B 1 537 ? 10.828 -38.938 -22.203 1 81.69 537 TYR B O 1
ATOM 9081 N N . GLU B 1 538 ? 8.672 -38.938 -21.562 1 86.38 538 GLU B N 1
ATOM 9082 C CA . GLU B 1 538 ? 8.969 -38.719 -20.156 1 86.38 538 GLU B CA 1
ATOM 9083 C C . GLU B 1 538 ? 8.18 -39.656 -19.25 1 86.38 538 GLU B C 1
ATOM 9085 O O . GLU B 1 538 ? 7.125 -40.156 -19.656 1 86.38 538 GLU B O 1
ATOM 9090 N N . SER B 1 539 ? 8.711 -39.969 -18.094 1 89.25 539 SER B N 1
ATOM 9091 C CA . SER B 1 539 ? 8.023 -40.812 -17.125 1 89.25 539 SER B CA 1
ATOM 9092 C C . SER B 1 539 ? 8.438 -40.469 -15.703 1 89.25 539 SER B C 1
ATOM 9094 O O . SER B 1 539 ? 9.562 -40.031 -15.469 1 89.25 539 SER B O 1
ATOM 9096 N N . ASP B 1 540 ? 7.531 -40.656 -14.789 1 87.56 540 ASP B N 1
ATOM 9097 C CA . ASP B 1 540 ? 7.828 -40.406 -13.375 1 87.56 540 ASP B CA 1
ATOM 9098 C C . ASP B 1 540 ? 8.602 -41.594 -12.781 1 87.56 540 ASP B C 1
ATOM 9100 O O . ASP B 1 540 ? 9.336 -41.406 -11.797 1 87.56 540 ASP B O 1
ATOM 9104 N N . GLU B 1 541 ? 8.422 -42.75 -13.383 1 90.56 541 GLU B N 1
ATOM 9105 C CA . GLU B 1 541 ? 9.086 -43.969 -12.938 1 90.56 541 GLU B CA 1
ATOM 9106 C C . GLU B 1 541 ? 9.891 -44.594 -14.062 1 90.56 541 GLU B C 1
ATOM 9108 O O . GLU B 1 541 ? 9.672 -44.281 -15.242 1 90.56 541 GLU B O 1
ATOM 9113 N N . ARG B 1 542 ? 10.758 -45.375 -13.602 1 89.38 542 ARG B N 1
ATOM 9114 C CA . ARG B 1 542 ? 11.516 -46.125 -14.609 1 89.38 542 ARG B CA 1
ATOM 9115 C C . ARG B 1 542 ? 10.625 -47.094 -15.359 1 89.38 542 ARG B C 1
ATOM 9117 O O . ARG B 1 542 ? 9.938 -47.906 -14.742 1 89.38 542 ARG B O 1
ATOM 9124 N N . GLN B 1 543 ? 10.672 -46.906 -16.703 1 90.75 543 GLN B N 1
ATOM 9125 C CA . GLN B 1 543 ? 9.828 -47.75 -17.547 1 90.75 543 GLN B CA 1
ATOM 9126 C C . GLN B 1 543 ? 10.656 -48.531 -18.562 1 90.75 543 GLN B C 1
ATOM 9128 O O . GLN B 1 543 ? 11.75 -48.094 -18.938 1 90.75 543 GLN B O 1
ATOM 9133 N N . THR B 1 544 ? 10.094 -49.625 -18.969 1 90.75 544 THR B N 1
ATOM 9134 C CA . THR B 1 544 ? 10.773 -50.438 -19.969 1 90.75 544 THR B CA 1
ATOM 9135 C C . THR B 1 544 ? 10.289 -50.094 -21.375 1 90.75 544 THR B C 1
ATOM 9137 O O . THR B 1 544 ? 11.062 -50.125 -22.328 1 90.75 544 THR B O 1
ATOM 9140 N N . TYR B 1 545 ? 9.016 -49.781 -21.391 1 92.12 545 TYR B N 1
ATOM 9141 C CA . TYR B 1 545 ? 8.422 -49.5 -22.703 1 92.12 545 TYR B CA 1
ATOM 9142 C C . TYR B 1 545 ? 7.891 -48.094 -22.781 1 92.12 545 TYR B C 1
ATOM 9144 O O . TYR B 1 545 ? 7.383 -47.531 -21.797 1 92.12 545 TYR B O 1
ATOM 9152 N N . CYS B 1 546 ? 7.902 -47.469 -23.938 1 88.81 546 CYS B N 1
ATOM 9153 C CA . CYS B 1 546 ? 7.445 -46.125 -24.172 1 88.81 546 CYS B CA 1
ATOM 9154 C C . CYS B 1 546 ? 5.934 -46.031 -24 1 88.81 546 CYS B C 1
ATOM 9156 O O . CYS B 1 546 ? 5.406 -44.938 -23.719 1 88.81 546 CYS B O 1
ATOM 9158 N N . THR B 1 547 ? 5.25 -47.094 -24.156 1 86.75 547 THR B N 1
ATOM 9159 C CA . THR B 1 547 ? 3.799 -47.094 -24.031 1 86.75 547 THR B CA 1
ATOM 9160 C C . THR B 1 547 ? 3.387 -46.75 -22.594 1 86.75 547 THR B C 1
ATOM 9162 O O . THR B 1 547 ? 2.254 -46.344 -22.344 1 86.75 547 THR B O 1
ATOM 9165 N N . ASP B 1 548 ? 4.324 -47 -21.703 1 88.62 548 ASP B N 1
ATOM 9166 C CA . ASP B 1 548 ? 4.059 -46.688 -20.297 1 88.62 548 ASP B CA 1
ATOM 9167 C C . ASP B 1 548 ? 4.547 -45.281 -19.938 1 88.62 548 ASP B C 1
ATOM 9169 O O . ASP B 1 548 ? 4.504 -44.875 -18.781 1 88.62 548 ASP B O 1
ATOM 9173 N N . CYS B 1 549 ? 5.055 -44.656 -20.938 1 88.56 549 CYS B N 1
ATOM 9174 C CA . CYS B 1 549 ? 5.57 -43.312 -20.766 1 88.56 549 CYS B CA 1
ATOM 9175 C C . CYS B 1 549 ? 4.664 -42.281 -21.438 1 88.56 549 CYS B C 1
ATOM 9177 O O . CYS B 1 549 ? 3.736 -42.656 -22.156 1 88.56 549 CYS B O 1
ATOM 9179 N N . ARG B 1 550 ? 4.875 -41.094 -21.078 1 82.75 550 ARG B N 1
ATOM 9180 C CA . ARG B 1 550 ? 4.168 -40 -21.75 1 82.75 550 ARG B CA 1
ATOM 9181 C C . ARG B 1 550 ? 5.004 -39.406 -22.891 1 82.75 550 ARG B C 1
ATOM 9183 O O . ARG B 1 550 ? 6.156 -39.031 -22.688 1 82.75 550 ARG B O 1
ATOM 9190 N N . MET B 1 551 ? 4.449 -39.406 -24.047 1 79.5 551 MET B N 1
ATOM 9191 C CA . MET B 1 551 ? 5.156 -38.812 -25.188 1 79.5 551 MET B CA 1
ATOM 9192 C C . MET B 1 551 ? 5.207 -37.312 -25.078 1 79.5 551 MET B C 1
ATOM 9194 O O . MET B 1 551 ? 4.172 -36.656 -24.922 1 79.5 551 MET B O 1
ATOM 9198 N N . LEU B 1 552 ? 6.324 -36.812 -25.047 1 74.38 552 LEU B N 1
ATOM 9199 C CA . LEU B 1 552 ? 6.508 -35.375 -24.969 1 74.38 552 LEU B CA 1
ATOM 9200 C C . LEU B 1 552 ? 6.406 -34.719 -26.344 1 74.38 552 LEU B C 1
ATOM 9202 O O . LEU B 1 552 ? 5.836 -33.625 -26.5 1 74.38 552 LEU B O 1
ATOM 9206 N N . GLY B 1 553 ? 7.039 -35.312 -27.312 1 72 553 GLY B N 1
ATOM 9207 C CA . GLY B 1 553 ? 7.023 -34.781 -28.656 1 72 553 GLY B CA 1
ATOM 9208 C C . GLY B 1 553 ? 7.965 -35.5 -29.609 1 72 553 GLY B C 1
ATOM 9209 O O . GLY B 1 553 ? 8.484 -36.562 -29.281 1 72 553 GLY B O 1
ATOM 9210 N N . ASN B 1 554 ? 7.898 -34.906 -30.875 1 68.88 554 ASN B N 1
ATOM 9211 C CA . ASN B 1 554 ? 8.727 -35.531 -31.906 1 68.88 554 ASN B CA 1
ATOM 9212 C C . ASN B 1 554 ? 9.742 -34.531 -32.469 1 68.88 554 ASN B C 1
ATOM 9214 O O . ASN B 1 554 ? 9.492 -33.344 -32.531 1 68.88 554 ASN B O 1
ATOM 9218 N N . VAL B 1 555 ? 10.859 -35 -32.562 1 63.75 555 VAL B N 1
ATOM 9219 C CA . VAL B 1 555 ? 11.883 -34.219 -33.25 1 63.75 555 VAL B CA 1
ATOM 9220 C C . VAL B 1 555 ? 12.008 -34.719 -34.688 1 63.75 555 VAL B C 1
ATOM 9222 O O . VAL B 1 555 ? 12.242 -35.906 -34.938 1 63.75 555 VAL B O 1
ATOM 9225 N N . VAL B 1 556 ? 11.586 -33.844 -35.625 1 60.66 556 VAL B N 1
ATOM 9226 C CA . VAL B 1 556 ? 11.672 -34.219 -37.031 1 60.66 556 VAL B CA 1
ATOM 9227 C C . VAL B 1 556 ? 13.016 -33.781 -37.594 1 60.66 556 VAL B C 1
ATOM 9229 O O . VAL B 1 556 ? 13.398 -32.594 -37.469 1 60.66 556 VAL B O 1
ATOM 9232 N N . LEU B 1 557 ? 13.758 -34.656 -37.969 1 57.06 557 LEU B N 1
ATOM 9233 C CA . LEU B 1 557 ? 15.039 -34.375 -38.594 1 57.06 557 LEU B CA 1
ATOM 9234 C C . LEU B 1 557 ? 14.891 -34.312 -40.125 1 57.06 557 LEU B C 1
ATOM 9236 O O . LEU B 1 557 ? 14.336 -35.219 -40.75 1 57.06 557 LEU B O 1
ATOM 9240 N N . ASP B 1 558 ? 14.914 -33.094 -40.656 1 54.62 558 ASP B N 1
ATOM 9241 C CA . ASP B 1 558 ? 14.906 -32.938 -42.094 1 54.62 558 ASP B CA 1
ATOM 9242 C C . ASP B 1 558 ? 16.219 -33.469 -42.719 1 54.62 558 ASP B C 1
ATOM 9244 O O . ASP B 1 558 ? 17.25 -32.781 -42.625 1 54.62 558 ASP B O 1
ATOM 9248 N N . ILE B 1 559 ? 16.281 -34.625 -43 1 50.19 559 ILE B N 1
ATOM 9249 C CA . ILE B 1 559 ? 17.484 -35.188 -43.625 1 50.19 559 ILE B CA 1
ATOM 9250 C C . ILE B 1 559 ? 17.344 -35.125 -45.156 1 50.19 559 ILE B C 1
ATOM 9252 O O . ILE B 1 559 ? 16.438 -35.75 -45.719 1 50.19 559 ILE B O 1
ATOM 9256 N N . GLU B 1 560 ? 17.734 -34.094 -45.75 1 50.94 560 GLU B N 1
ATOM 9257 C CA . GLU B 1 560 ? 17.734 -34.062 -47.219 1 50.94 560 GLU B CA 1
ATOM 9258 C C . GLU B 1 560 ? 18.203 -35.375 -47.812 1 50.94 560 GLU B C 1
ATOM 9260 O O . GLU B 1 560 ? 19 -36.094 -47.188 1 50.94 560 GLU B O 1
ATOM 9265 N N . ASP B 1 561 ? 17.516 -35.75 -48.906 1 47 561 ASP B N 1
ATOM 9266 C CA . ASP B 1 561 ? 17.641 -36.938 -49.719 1 47 561 ASP B CA 1
ATOM 9267 C C . ASP B 1 561 ? 19.094 -37.188 -50.125 1 47 561 ASP B C 1
ATOM 9269 O O . ASP B 1 561 ? 19.547 -36.625 -51.125 1 47 561 ASP B O 1
ATOM 9273 N N . TYR B 1 562 ? 20.109 -37 -49.406 1 43.88 562 TYR B N 1
ATOM 9274 C CA . TYR B 1 562 ? 21.344 -37.375 -50.094 1 43.88 562 TYR B CA 1
ATOM 9275 C C . TYR B 1 562 ? 21.438 -38.906 -50.25 1 43.88 562 TYR B C 1
ATOM 9277 O O . TYR B 1 562 ? 20.922 -39.656 -49.438 1 43.88 562 TYR B O 1
ATOM 9285 N N . THR B 1 563 ? 21.578 -39.344 -51.594 1 43.06 563 THR B N 1
ATOM 9286 C CA . THR B 1 563 ? 21.875 -40.688 -52.062 1 43.06 563 THR B CA 1
ATOM 9287 C C . THR B 1 563 ? 22.891 -41.375 -51.188 1 43.06 563 THR B C 1
ATOM 9289 O O . THR B 1 563 ? 24.062 -41.031 -51.156 1 43.06 563 THR B O 1
ATOM 9292 N N . PHE B 1 564 ? 22.594 -41.656 -50 1 42.97 564 PHE B N 1
ATOM 9293 C CA . PHE B 1 564 ? 23.609 -42.25 -49.156 1 42.97 564 PHE B CA 1
ATOM 9294 C C . PHE B 1 564 ? 23.938 -43.688 -49.562 1 42.97 564 PHE B C 1
ATOM 9296 O O . PHE B 1 564 ? 23.031 -44.438 -49.906 1 42.97 564 PHE B O 1
ATOM 9303 N N . GLN B 1 565 ? 25.047 -43.812 -50.062 1 43.34 565 GLN B N 1
ATOM 9304 C CA . GLN B 1 565 ? 25.516 -45.156 -50.406 1 43.34 565 GLN B CA 1
ATOM 9305 C C . GLN B 1 565 ? 25.344 -46.125 -49.25 1 43.34 565 GLN B C 1
ATOM 9307 O O . GLN B 1 565 ? 25.141 -47.344 -49.438 1 43.34 565 GLN B O 1
ATOM 9312 N N . ASP B 1 566 ? 25.797 -45.688 -47.938 1 47.66 566 ASP B N 1
ATOM 9313 C CA . ASP B 1 566 ? 25.828 -46.656 -46.844 1 47.66 566 ASP B CA 1
ATOM 9314 C C . ASP B 1 566 ? 24.516 -46.656 -46.094 1 47.66 566 ASP B C 1
ATOM 9316 O O . ASP B 1 566 ? 23.891 -45.625 -45.875 1 47.66 566 ASP B O 1
ATOM 9320 N N . LYS B 1 567 ? 23.734 -47.812 -45.812 1 51.75 567 LYS B N 1
ATOM 9321 C CA . LYS B 1 567 ? 22.422 -48.219 -45.344 1 51.75 567 LYS B CA 1
ATOM 9322 C C . LYS B 1 567 ? 22.141 -47.656 -43.938 1 51.75 567 LYS B C 1
ATOM 9324 O O . LYS B 1 567 ? 20.984 -47.688 -43.469 1 51.75 567 LYS B O 1
ATOM 9329 N N . ARG B 1 568 ? 23.109 -47.531 -43.094 1 55.22 568 ARG B N 1
ATOM 9330 C CA . ARG B 1 568 ? 22.812 -47.125 -41.719 1 55.22 568 ARG B CA 1
ATOM 9331 C C . ARG B 1 568 ? 23.375 -45.75 -41.406 1 55.22 568 ARG B C 1
ATOM 9333 O O . ARG B 1 568 ? 24.531 -45.469 -41.75 1 55.22 568 ARG B O 1
ATOM 9340 N N . ARG B 1 569 ? 22.484 -44.75 -41.062 1 57.22 569 ARG B N 1
ATOM 9341 C CA . ARG B 1 569 ? 22.906 -43.406 -40.656 1 57.22 569 ARG B CA 1
ATOM 9342 C C . ARG B 1 569 ? 22.906 -43.281 -39.125 1 57.22 569 ARG B C 1
ATOM 9344 O O . ARG B 1 569 ? 22.031 -43.812 -38.469 1 57.22 569 ARG B O 1
ATOM 9351 N N . GLU B 1 570 ? 24.094 -42.781 -38.625 1 61.75 570 GLU B N 1
ATOM 9352 C CA . GLU B 1 570 ? 24.188 -42.5 -37.219 1 61.75 570 GLU B CA 1
ATOM 9353 C C . GLU B 1 570 ? 23.859 -41.031 -36.906 1 61.75 570 GLU B C 1
ATOM 9355 O O . GLU B 1 570 ? 24.328 -40.125 -37.594 1 61.75 570 GLU B O 1
ATOM 9360 N N . VAL B 1 571 ? 22.812 -40.812 -36.156 1 61 571 VAL B N 1
ATOM 9361 C CA . VAL B 1 571 ? 22.422 -39.469 -35.75 1 61 571 VAL B CA 1
ATOM 9362 C C . VAL B 1 571 ? 22.672 -39.312 -34.25 1 61 571 VAL B C 1
ATOM 9364 O O . VAL B 1 571 ? 22.312 -40.188 -33.438 1 61 571 VAL B O 1
ATOM 9367 N N . ASP B 1 572 ? 23.391 -38.281 -33.906 1 63.09 572 ASP B N 1
ATOM 9368 C CA . ASP B 1 572 ? 23.578 -37.875 -32.531 1 63.09 572 ASP B CA 1
ATOM 9369 C C . ASP B 1 572 ? 22.422 -37 -32.031 1 63.09 572 ASP B C 1
ATOM 9371 O O . ASP B 1 572 ? 22.109 -36 -32.656 1 63.09 572 ASP B O 1
ATOM 9375 N N . VAL B 1 573 ? 21.672 -37.594 -31.125 1 60.41 573 VAL B N 1
ATOM 9376 C CA . VAL B 1 573 ? 20.578 -36.812 -30.531 1 60.41 573 VAL B CA 1
ATOM 9377 C C . VAL B 1 573 ? 21.031 -36.25 -29.188 1 60.41 573 VAL B C 1
ATOM 9379 O O . VAL B 1 573 ? 21.562 -36.969 -28.344 1 60.41 573 VAL B O 1
ATOM 9382 N N . SER B 1 574 ? 21.109 -34.969 -29.203 1 61.88 574 SER B N 1
ATOM 9383 C CA . SER B 1 574 ? 21.406 -34.312 -27.922 1 61.88 574 SER B CA 1
ATOM 9384 C C . SER B 1 574 ? 20.156 -33.688 -27.312 1 61.88 574 SER B C 1
ATOM 9386 O O . SER B 1 574 ? 19.391 -33 -28.016 1 61.88 574 SER B O 1
ATOM 9388 N N . LEU B 1 575 ? 19.766 -34.281 -26.234 1 60.84 575 LEU B N 1
ATOM 9389 C CA . LEU B 1 575 ? 18.75 -33.625 -25.438 1 60.84 575 LEU B CA 1
ATOM 9390 C C . LEU B 1 575 ? 19.375 -32.531 -24.578 1 60.84 575 LEU B C 1
ATOM 9392 O O . LEU B 1 575 ? 20.281 -32.812 -23.781 1 60.84 575 LEU B O 1
ATOM 9396 N N . GLU B 1 576 ? 19.172 -31.359 -25.172 1 58.09 576 GLU B N 1
ATOM 9397 C CA . GLU B 1 576 ? 19.703 -30.25 -24.391 1 58.09 576 GLU B CA 1
ATOM 9398 C C . GLU B 1 576 ? 18.609 -29.578 -23.578 1 58.09 576 GLU B C 1
ATOM 9400 O O . GLU B 1 576 ? 17.547 -29.266 -24.109 1 58.09 576 GLU B O 1
ATOM 9405 N N . PHE B 1 577 ? 18.562 -29.953 -22.422 1 52.72 577 PHE B N 1
ATOM 9406 C CA . PHE B 1 577 ? 17.703 -29.156 -21.547 1 52.72 577 PHE B CA 1
ATOM 9407 C C . PHE B 1 577 ? 18.234 -27.75 -21.391 1 52.72 577 PHE B C 1
ATOM 9409 O O . PHE B 1 577 ? 19.203 -27.516 -20.656 1 52.72 577 PHE B O 1
ATOM 9416 N N . GLY B 1 578 ? 18.297 -27.156 -22.594 1 48.28 578 GLY B N 1
ATOM 9417 C CA . GLY B 1 578 ? 18.656 -25.75 -22.5 1 48.28 578 GLY B CA 1
ATOM 9418 C C . GLY B 1 578 ? 17.828 -24.984 -21.484 1 48.28 578 GLY B C 1
ATOM 9419 O O . GLY B 1 578 ? 16.672 -25.344 -21.234 1 48.28 578 GLY B O 1
ATOM 9420 N N . SER B 1 579 ? 18.25 -24.234 -20.609 1 54.28 579 SER B N 1
ATOM 9421 C CA . SER B 1 579 ? 17.781 -23.344 -19.562 1 54.28 579 SER B CA 1
ATOM 9422 C C . SER B 1 579 ? 16.578 -23.922 -18.828 1 54.28 579 SER B C 1
ATOM 9424 O O . SER B 1 579 ? 16.703 -24.906 -18.094 1 54.28 579 SER B O 1
ATOM 9426 N N . THR B 1 580 ? 15.398 -23.391 -19.156 1 52.34 580 THR B N 1
ATOM 9427 C CA . THR B 1 580 ? 14.188 -23.766 -18.422 1 52.34 580 THR B CA 1
ATOM 9428 C C . THR B 1 580 ? 13.328 -24.719 -19.25 1 52.34 580 THR B C 1
ATOM 9430 O O . THR B 1 580 ? 12.367 -25.281 -18.734 1 52.34 580 THR B O 1
ATOM 9433 N N . GLU B 1 581 ? 13.883 -24.984 -20.625 1 60.41 581 GLU B N 1
ATOM 9434 C CA . GLU B 1 581 ? 13.078 -25.812 -21.516 1 60.41 581 GLU B CA 1
ATOM 9435 C C . GLU B 1 581 ? 13.914 -26.906 -22.172 1 60.41 581 GLU B C 1
ATOM 9437 O O . GLU B 1 581 ? 15.141 -26.781 -22.281 1 60.41 581 GLU B O 1
ATOM 9442 N N . LEU B 1 582 ? 13.391 -28.031 -22.484 1 60.09 582 LEU B N 1
ATOM 9443 C CA . LEU B 1 582 ? 14.055 -29.141 -23.141 1 60.09 582 LEU B CA 1
ATOM 9444 C C . LEU B 1 582 ? 14.227 -28.859 -24.641 1 60.09 582 LEU B C 1
ATOM 9446 O O . LEU B 1 582 ? 13.258 -28.531 -25.328 1 60.09 582 LEU B O 1
ATOM 9450 N N . HIS B 1 583 ? 15.523 -28.656 -24.984 1 61.72 583 HIS B N 1
ATOM 9451 C CA . HIS B 1 583 ? 15.836 -28.562 -26.406 1 61.72 583 HIS B CA 1
ATOM 9452 C C . HIS B 1 583 ? 16.422 -29.859 -26.938 1 61.72 583 HIS B C 1
ATOM 9454 O O . HIS B 1 583 ? 17.203 -30.531 -26.234 1 61.72 583 HIS B O 1
ATOM 9460 N N . VAL B 1 584 ? 15.898 -30.375 -28.062 1 60.12 584 VAL B N 1
ATOM 9461 C CA . VAL B 1 584 ? 16.438 -31.578 -28.688 1 60.12 584 VAL B CA 1
ATOM 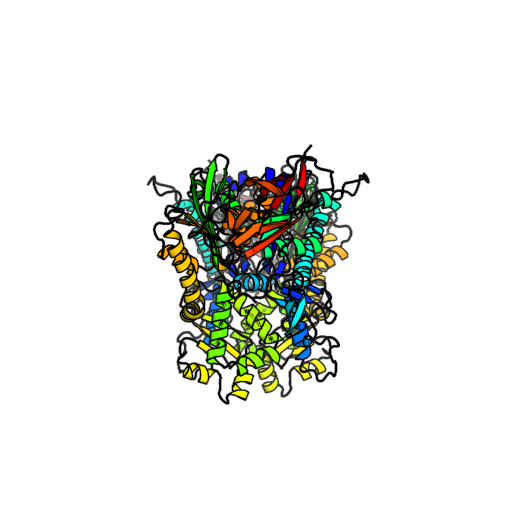9462 C C . VAL B 1 584 ? 17.188 -31.203 -29.969 1 60.12 584 VAL B C 1
ATOM 9464 O O . VAL B 1 584 ? 16.641 -30.484 -30.828 1 60.12 584 VAL B O 1
ATOM 9467 N N . ILE B 1 585 ? 18.484 -31.375 -29.906 1 62.53 585 ILE B N 1
ATOM 9468 C CA . ILE B 1 585 ? 19.312 -31.125 -31.078 1 62.53 585 ILE B CA 1
ATOM 9469 C C . ILE B 1 585 ? 19.75 -32.438 -31.703 1 62.53 585 ILE B C 1
ATOM 9471 O O . ILE B 1 585 ? 20.172 -33.375 -31 1 62.53 585 ILE B O 1
ATOM 9475 N N . ALA B 1 586 ? 19.438 -32.656 -33 1 61.69 586 ALA B N 1
ATOM 9476 C CA . ALA B 1 586 ? 19.891 -33.844 -33.719 1 61.69 586 ALA B CA 1
ATOM 9477 C C . ALA B 1 586 ? 20.906 -33.469 -34.781 1 61.69 586 ALA B C 1
ATOM 9479 O O . ALA B 1 586 ? 20.75 -32.5 -35.5 1 61.69 586 ALA B O 1
ATOM 9480 N N . ARG B 1 587 ? 22.094 -34.094 -34.594 1 64.44 587 ARG B N 1
ATOM 9481 C CA . ARG B 1 587 ? 23.156 -33.875 -35.562 1 64.44 587 ARG B CA 1
ATOM 9482 C C . ARG B 1 587 ? 23.5 -35.156 -36.312 1 64.44 587 ARG B C 1
ATOM 9484 O O . ARG B 1 587 ? 23.75 -36.188 -35.688 1 64.44 587 ARG B O 1
ATOM 9491 N N . ASP B 1 588 ? 23.438 -35.031 -37.719 1 61.97 588 ASP B N 1
ATOM 9492 C CA . ASP B 1 588 ? 23.875 -36.156 -38.562 1 61.97 588 ASP B CA 1
ATOM 9493 C C . ASP B 1 588 ? 25.391 -36.281 -38.531 1 61.97 588 ASP B C 1
ATOM 9495 O O . ASP B 1 588 ? 26.109 -35.312 -38.844 1 61.97 588 ASP B O 1
ATOM 9499 N N . LYS B 1 589 ? 25.828 -37.375 -38.031 1 63.22 589 LYS B N 1
ATOM 9500 C CA . LYS B 1 589 ? 27.266 -37.562 -37.906 1 63.22 589 LYS B CA 1
ATOM 9501 C C . LYS B 1 589 ? 27.953 -37.531 -39.281 1 63.22 589 LYS B C 1
ATOM 9503 O O . LYS B 1 589 ? 29.109 -37.125 -39.375 1 63.22 589 LYS B O 1
ATOM 9508 N N . SER B 1 590 ? 27.297 -38.031 -40.25 1 62.09 590 SER B N 1
ATOM 9509 C CA . SER B 1 590 ? 27.922 -38.125 -41.594 1 62.09 590 SER B CA 1
ATOM 9510 C C . SER B 1 590 ? 27.984 -36.781 -42.25 1 62.09 590 SER B C 1
ATOM 9512 O O . SER B 1 590 ? 29.016 -36.406 -42.844 1 62.09 590 SER B O 1
ATOM 9514 N N . THR B 1 591 ? 26.922 -36.094 -42.156 1 61.16 591 THR B N 1
ATOM 9515 C CA . THR B 1 591 ? 26.859 -34.812 -42.875 1 61.16 591 THR B CA 1
ATOM 9516 C C . THR B 1 591 ? 27.188 -33.656 -41.969 1 61.16 591 THR B C 1
ATOM 9518 O O . THR B 1 591 ? 27.453 -32.531 -42.438 1 61.16 591 THR B O 1
ATOM 9521 N N . LYS B 1 592 ? 27.281 -33.906 -40.719 1 61.38 592 LYS B N 1
ATOM 9522 C CA . LYS B 1 592 ? 27.547 -32.906 -39.688 1 61.38 592 LYS B CA 1
ATOM 9523 C C . LYS B 1 592 ? 26.453 -31.828 -39.719 1 61.38 592 LYS B C 1
ATOM 9525 O O . LYS B 1 592 ? 26.656 -30.734 -39.156 1 61.38 592 LYS B O 1
ATOM 9530 N N . HIS B 1 593 ? 25.453 -32.062 -40.531 1 58.94 593 HIS B N 1
ATOM 9531 C CA . HIS B 1 593 ? 24.344 -31.109 -40.531 1 58.94 593 HIS B CA 1
ATOM 9532 C C . HIS B 1 593 ? 23.562 -31.188 -39.219 1 58.94 593 HIS B C 1
ATOM 9534 O O . HIS B 1 593 ? 23.25 -32.281 -38.719 1 58.94 593 HIS B O 1
ATOM 9540 N N . THR B 1 594 ? 23.531 -30.031 -38.5 1 58.28 594 THR B N 1
ATOM 9541 C CA . THR B 1 594 ? 22.844 -29.906 -37.219 1 58.28 594 THR B CA 1
ATOM 9542 C C . THR B 1 594 ? 21.422 -29.359 -37.406 1 58.28 594 THR B C 1
ATOM 9544 O O . THR B 1 594 ? 21.234 -28.391 -38.156 1 58.28 594 THR B O 1
ATOM 9547 N N . VAL B 1 595 ? 20.406 -30.172 -37.188 1 53.66 595 VAL B N 1
ATOM 9548 C CA . VAL B 1 595 ? 19.047 -29.641 -37.188 1 53.66 595 VAL B CA 1
ATOM 9549 C C . VAL B 1 595 ? 18.547 -29.453 -35.781 1 53.66 595 VAL B C 1
ATOM 9551 O O . VAL B 1 595 ? 18.734 -30.328 -34.938 1 53.66 595 VAL B O 1
ATOM 9554 N N . THR B 1 596 ? 18.359 -28.219 -35.375 1 51.94 596 THR B N 1
ATOM 9555 C CA . THR B 1 596 ? 17.703 -27.922 -34.125 1 51.94 596 THR B CA 1
ATOM 9556 C C . THR B 1 596 ? 16.25 -28.359 -34.156 1 51.94 596 THR B C 1
ATOM 9558 O O . THR B 1 596 ? 15.492 -27.938 -35.031 1 51.94 596 THR B O 1
ATOM 9561 N N . GLY B 1 597 ? 15.953 -29.547 -33.719 1 50.16 597 GLY B N 1
ATOM 9562 C CA . GLY B 1 597 ? 14.57 -29.984 -33.719 1 50.16 597 GLY B CA 1
ATOM 9563 C C . GLY B 1 597 ? 13.68 -29.141 -32.812 1 50.16 597 GLY B C 1
ATOM 9564 O O . GLY B 1 597 ? 14.117 -28.641 -31.781 1 50.16 597 GLY B O 1
ATOM 9565 N N . LYS B 1 598 ? 12.836 -28.391 -33.469 1 51 598 LYS B N 1
ATOM 9566 C CA . LYS B 1 598 ? 11.75 -27.781 -32.719 1 51 598 LYS B CA 1
ATOM 9567 C C . LYS B 1 598 ? 10.922 -28.828 -31.984 1 51 598 LYS B C 1
ATOM 9569 O O . LYS B 1 598 ? 10.539 -29.844 -32.562 1 51 598 LYS B O 1
ATOM 9574 N N . PHE B 1 599 ? 11.109 -28.969 -30.766 1 52.16 599 PHE B N 1
ATOM 9575 C CA . PHE B 1 599 ? 10.25 -29.844 -29.984 1 52.16 599 PHE B CA 1
ATOM 9576 C C . PHE B 1 599 ? 8.781 -29.516 -30.219 1 52.16 599 PHE B C 1
ATOM 9578 O O . PHE B 1 599 ? 8.352 -28.391 -29.953 1 52.16 599 PHE B O 1
ATOM 9585 N N . ASN B 1 600 ? 8.156 -30.156 -31.156 1 52.38 600 ASN B N 1
ATOM 9586 C CA . ASN B 1 600 ? 6.715 -30.016 -31.328 1 52.38 600 ASN B CA 1
ATOM 9587 C C . ASN B 1 600 ? 5.949 -30.828 -30.281 1 52.38 600 ASN B C 1
ATOM 9589 O O . ASN B 1 600 ? 5.992 -32.062 -30.297 1 52.38 600 ASN B O 1
ATOM 9593 N N . PHE B 1 601 ? 5.68 -30.219 -29.156 1 47.28 601 PHE B N 1
ATOM 9594 C CA . PHE B 1 601 ? 4.855 -30.922 -28.172 1 47.28 601 PHE B CA 1
ATOM 9595 C C . PHE B 1 601 ? 3.592 -31.469 -28.828 1 47.28 601 PHE B C 1
ATOM 9597 O O . PHE B 1 601 ? 2.932 -30.781 -29.594 1 47.28 601 PHE B O 1
ATOM 9604 N N . SER B 1 602 ? 3.66 -32.688 -29.297 1 44.12 602 SER B N 1
ATOM 9605 C CA . SER B 1 602 ? 2.674 -33.406 -30.094 1 44.12 602 SER B CA 1
ATOM 9606 C C . SER B 1 602 ? 1.287 -33.344 -29.469 1 44.12 602 SER B C 1
ATOM 9608 O O . SER B 1 602 ? 1.158 -33.344 -28.234 1 44.12 602 SER B O 1
ATOM 9610 N N . ASN B 1 603 ? 0.318 -32.812 -30.203 1 38.69 603 ASN B N 1
ATOM 9611 C CA . ASN B 1 603 ? -1.137 -32.875 -30.125 1 38.69 603 ASN B CA 1
ATOM 9612 C C . ASN B 1 603 ? -1.617 -34.312 -29.984 1 38.69 603 ASN B C 1
ATOM 9614 O O . ASN B 1 603 ? -2.777 -34.625 -30.266 1 38.69 603 ASN B O 1
ATOM 9618 N N . ARG B 1 604 ? -0.858 -35.375 -29.906 1 35.69 604 ARG B N 1
ATOM 9619 C CA . ARG B 1 604 ? -1.655 -36.594 -29.938 1 35.69 604 ARG B CA 1
ATOM 9620 C C . ARG B 1 604 ? -2.256 -36.906 -28.578 1 35.69 604 ARG B C 1
ATOM 9622 O O . ARG B 1 604 ? -1.579 -36.781 -27.547 1 35.69 604 ARG B O 1
#

pLDDT: mean 83.11, std 16.89, range [23.92, 98.44]

Nearest PDB structures (foldseek):
  5obu-assembly1_A  TM=5.770E-01  e=4.680E-24  Mycoplasmoides genitalium G37
  5obv-assembly1_A  TM=5.855E-01  e=1.397E-22  Mycoplasmoides genitalium G37
  6w6e-assembly1_I  TM=7.289E-01  e=1.812E-15  Mycobacterium tuberculosis
  3l4i-assembly2_B  TM=7.235E-01  e=1.104E-14  Cryptosporidium parvum Iowa II
  5f0x-assembly2_B  TM=7.232E-01  e=2.251E-14  Homo sapiens

InterPro domains:
  IPR013126 Heat shock protein 70 family [PF00012] (182-593)
  IPR029047 Heat shock protein 70kD, peptide-binding domain superfamily [G3DSA:2.60.34.10] (482-604)
  IPR029047 Heat shock protein 70kD, peptide-binding domain superfamily [SSF100920] (498-595)
  IPR043129 ATPase, nucleotide binding domain [SSF53067] (10-225)
  IPR043129 ATPase, nucleotide binding domain [SSF53067] (246-461)

Secondary structure (DSSP, 8-state):
--------EEEEEEE-SSEEEEEEEEHHHHHH-TT--B---EEETTEEESSEESEEEE-TTS-EEEETHHHHHHHHHHHHHHTBS-------S--GGGSEEEESTTHHHHHHHHGGGSTT-----TT-EEE-TTS-EEEHHHHHHHHHHHHHHHHHHHHHHHHHTT-SS--S----GGGGEEEEEEE-TTS-HHHHHHHHHHHHHTT--GGGEEEEEHHHHHHHHHHHHHHHS-TTSHHHHTTSTT-EEEEEEE-SS-EEEEEEEE-GGG-EEEEEEEEEES-STHHHHHHHHHHHHHHH-HHHHHHHHHHSHHHHHHHHHHHHHHHTT--S-SS-EEEE---HHHHHHHHHHHSS-HHHHHHHTT-TTTEEEETTTEEEEEHHHHHHHHTHHHHHHHHHHHHHHTTSTTTTT--EEEEESGGGG-HHHHHHHHHH-TTSEEE--TTGGGHHHHHHHHHHH-GGGEEE-B-SSEEEEEEEEE--TTTS-GGGEEEETTEEEEEEEEEEEE-TTSB---EEEEEEEETT-SEEEEEEEEESS--SBGGGSEEEEEEEEE------SSSEEEEEEEEEEETTEEEEEEEETTT--EEEE--EE---/--------EEEEEEE-SSEEEEEEEEHHHHHH-TT--B---EEETTEEESSEESEEEE-TTS-EEEETHHHHHHHHHHHHHHTBS-------S--GGGSEEEESTTHHHHHHHHGGGSTT-----TT-EEE-TTS-EEEHHHHHHHHHHHHHHHHHHHHHHHHHTT-SS--S----GGGGEEEEEEE-TTS-HHHHHHHHHHHHHTT--GGGEEEEEHHHHHHHHHHHHHHHS-TTSHHHHTTSTT-EEEEEEE-SS-EEEEEEEE-GGG-EEEEEEEEEES-STHHHHHHHHHHHHHHH-HHHHHHHHHHSHHHHHHHHHHHHHHHTT--S-SS-EEEE---HHHHHHHHHHHSS-HHHHHHHTT-TTTEEEETTTEEEEEHHHHHHHHTHHHHHHHHHHHHHHTTSTTTTT--EEEEESGGGG-HHHHHHHHHH-TTSEEE--TTGGGHHHHHHHHHHH-GGGEEE-B-SSEEEEEEEEE--BTTB-GGGEEEETTEEEEEEEEEEEE-TTSB---EEEEEEEETT-SEEEEEEEEESS--SBGGGSEEEEEEEEE------SSSEEEEEEEEEEETTEEEEEEEETTT--EEEE--EE---

Radius of gyration: 36.08 Å; Cα contacts (8 Å, |Δi|>4): 2388; chains: 2; bounding box: 76×130×97 Å

Organism: Magallana gigas (NCBI:txid29159)

Sequence (1208 aa):
MATPDKTFIVAAIDFGTTFSGYAYSLISDHKKDPLKIYSPTWKNDGNGTQKTPTSILFDDKGKFHSFGYEAEKKYSDLAAADELDEDEDNESDEDYRNWFYFRRFKMALFRAASQGGRPKGKKIKEDMQITAANGKKMSALKVFSEAIRYLKEQLDKELEKCFVEDHEGKSTQQESWADHVRWVLTVPAIWSNEAKQFMRMAAVQAGIANNQLKLALEPEAAAILCKQVALSKDKEESEVKAFQPGRKFMVVDCGGGTVDVTAHEVVGGGGLKELHHATGDALGGTNVDRKFFSAMTEWLGEDVMKRFEKESTSDWLEFERNFESKKRSIGRSDEEYITFSNLGELCRIYKELKGSSVKSRMTECKLEGKVSIVKENKFRFKTGFLKDLVYRETICDLVSHLEKLFLNVAVSEIRIILLVGGFSECPILYDKIKDTFPKKVIINPAEANLAVLKGAVIFGHEPATITERKSPKYYGIAINVPFQTGVHRESYKLNDDGMVVCTDVFKCLIEKNAPLTRIQKTFTISAYKTSGNIEVYESDERQTYCTDCRMLGNVVLDIEDYTFQDKRREVDVSLEFGSTELHVIARDKSTKHTVTGKFNFSNRMATPDKTFIVAAIDFGTTFSGYAYSLISDHKKDPLKIYSPTWKNDGNGTQKTPTSILFDDKGKFHSFGYEAEKKYSDLAAADELDEDEDNESDEDYRNWFYFRRFKMALFRAASQGGRPKGKKIKEDMQITAANGKKMSALKVFSEAIRYLKEQLDKELEKCFVEDHEGKSTQQESWADHVRWVLTVPAIWSNEAKQFMRMAAVQAGIANNQLKLALEPEAAAILCKQVALSKDKEESEVKAFQPGRKFMVVDCGGGTVDVTAHEVVGGGGLKELHHATGDALGGTNVDRKFFSAMTEWLGEDVMKRFEKESTSDWLEFERNFESKKRSIGRSDEEYITFSNLGELCRIYKELKGSSVKSRMTECKLEGKVSIVKENKFRFKTGFLKDLVYRETICDLVSHLEKLFLNVAVSEIRIILLVGGFSECPILYDKIKDTFPKKVIINPAEANLAVLKGAVIFGHEPATITERKSPKYYGIAINVPFQTGVHRESYKLNDDGMVVCTDVFKCLIEKNAPLTRIQKTFTISAYKTSGNIEVYESDERQTYCTDCRMLGNVVLDIEDYTFQDKRREVDVSLEFGSTELHVIARDKSTKHTVTGKFNFSNR

Solvent-accessible surface area (backbone atoms only — not comparable to full-atom values): 63192 Å² total; per-residue (Å²): 125,83,71,75,82,67,58,48,32,23,36,15,37,28,69,38,34,50,42,24,37,50,33,33,34,41,51,71,42,35,73,75,34,69,82,55,63,49,56,62,65,41,79,52,53,53,40,68,31,59,51,34,45,33,25,38,25,23,41,71,84,67,43,85,70,40,54,18,62,57,17,52,50,51,53,37,48,35,36,40,63,72,46,39,60,65,82,60,80,62,67,62,90,61,56,52,73,49,27,39,40,41,64,46,60,57,53,57,53,52,54,30,58,68,43,60,78,53,89,86,44,61,63,80,46,80,77,33,66,42,69,26,77,62,67,47,71,43,50,40,46,56,56,50,11,53,55,47,25,52,54,48,51,54,49,49,53,55,51,43,60,66,54,54,73,71,49,78,73,75,82,63,90,68,76,61,70,74,79,22,42,35,37,25,40,40,41,67,60,66,55,51,71,60,51,52,49,49,51,50,52,19,38,39,72,35,68,43,54,70,92,34,53,42,64,37,42,32,45,58,17,26,50,50,33,53,48,51,54,25,64,68,41,69,79,87,39,73,60,32,62,59,62,34,66,71,29,41,36,32,33,40,27,24,25,36,48,37,26,35,34,38,32,34,29,25,34,81,95,70,22,35,32,41,57,43,34,52,41,67,48,84,58,13,45,49,55,35,54,50,40,47,55,50,49,51,28,68,73,68,29,62,68,43,53,51,46,33,47,68,77,36,39,33,47,41,54,50,48,54,52,49,48,62,27,44,60,58,48,54,62,88,64,51,82,47,72,49,73,48,66,56,36,35,67,52,36,51,51,36,27,71,76,69,72,46,56,62,60,59,47,34,53,74,69,68,29,68,90,38,49,45,37,32,71,61,23,27,47,36,30,29,32,46,54,49,45,53,65,26,43,46,67,50,47,50,55,51,51,51,51,52,56,60,51,44,69,36,77,75,50,48,79,50,42,34,36,38,38,24,22,56,45,41,68,34,54,65,54,48,49,51,51,44,66,74,38,68,87,40,48,75,45,65,58,95,56,20,63,44,23,38,41,56,7,31,28,48,35,58,76,40,62,68,38,58,67,40,44,29,24,76,34,26,30,28,33,61,40,72,40,76,54,43,90,90,76,51,62,74,88,33,58,41,77,53,93,89,39,57,24,25,51,47,28,34,45,74,73,38,52,58,56,32,72,54,50,73,40,71,44,72,40,71,41,62,45,85,51,50,53,51,74,45,49,32,31,35,26,88,57,94,56,65,37,40,87,80,32,46,75,52,26,42,32,68,39,86,44,76,83,65,88,63,86,64,61,67,36,49,28,30,38,24,43,26,50,50,91,79,47,78,36,40,34,39,30,32,66,84,76,62,49,69,42,75,23,63,67,42,66,59,90,123,126,82,72,76,81,67,59,47,33,22,37,15,37,29,70,39,32,50,43,24,37,50,33,31,34,42,51,71,43,36,73,77,34,70,82,54,62,50,60,58,70,41,78,54,54,53,41,65,32,60,50,35,45,33,25,38,26,24,41,72,84,68,43,84,70,40,54,18,63,58,18,54,52,52,54,36,48,34,35,40,62,73,47,39,60,66,81,62,80,64,64,61,91,62,56,51,74,48,27,41,40,39,63,45,59,58,53,58,53,53,57,30,58,67,42,62,79,54,88,86,45,60,65,80,46,80,78,34,68,40,67,26,77,62,66,48,71,44,50,39,46,57,55,51,11,51,53,48,25,50,54,50,50,54,50,48,53,55,51,45,59,66,55,54,73,71,51,79,74,77,81,65,90,67,76,61,70,74,80,23,42,36,38,24,40,40,42,68,60,67,56,50,70,60,51,53,49,48,52,50,52,20,38,38,74,35,69,43,52,70,93,33,53,40,63,36,40,32,48,61,17,25,49,50,34,53,48,51,54,26,64,68,40,69,79,86,39,73,59,31,65,60,63,34,66,72,30,43,34,31,33,40,27,24,25,35,49,38,27,34,34,39,31,34,29,26,34,81,96,70,23,36,31,42,57,43,34,52,39,68,49,84,58,13,44,50,54,33,52,50,41,46,54,50,49,49,30,69,74,68,29,62,68,43,53,50,46,34,46,68,77,35,38,32,48,40,53,50,48,54,50,48,48,60,27,44,61,59,49,55,62,87,64,53,83,47,72,49,73,48,66,55,35,36,67,53,35,52,49,35,28,71,75,68,70,44,55,60,61,59,48,35,51,75,67,67,29,69,92,37,48,45,38,32,72,60,23,27,47,35,29,29,31,46,56,49,44,54,64,27,43,45,66,50,47,48,53,52,49,51,52,51,55,59,51,44,69,37,76,76,50,48,80,49,42,33,38,39,38,24,23,57,46,43,69,34,54,64,53,50,50,52,52,45,67,74,39,70,86,42,46,77,45,64,58,95,57,18,62,45,23,38,42,55,6,30,27,46,36,59,76,40,62,69,40,58,68,41,44,30,24,75,34,27,30,26,32,62,40,73,41,76,53,44,89,90,76,52,64,72,89,36,56,41,78,54,94,86,39,56,24,25,50,47,29,34,46,75,70,39,52,58,57,30,72,51,50,72,40,69,42,72,40,72,42,60,45,85,53,50,53,51,74,44,49,34,30,35,27,88,54,94,57,63,37,40,86,80,31,45,75,50,24,38,31,62,41,86,44,75,84,63,87,62,86,63,61,67,36,48,28,28,38,22,44,26,47,46,89,80,49,78,37,40,36,39,29,33,66,86,74,62,49,70,43,75,23,64,68,41,66,57,88,121